Protein AF-0000000084938840 (afdb_homodimer)

Radius of gyration: 32.18 Å; Cα contacts (8 Å, |Δi|>4): 2359; chains: 2; bounding box: 79×90×70 Å

pLDDT: mean 91.38, std 10.25, range [38.16, 98.88]

Nearest PDB structures (foldseek):
  3mbr-assembly1_X  TM=7.584E-01  e=2.504E-10  Xanthomonas campestris pv. campestris
  2faw-assembly2_B  TM=7.740E-01  e=2.129E-08  Carica papaya
  3nom-assembly2_B  TM=7.046E-01  e=2.853E-09  Zymomonas mobilis subsp. mobilis ATCC 10988
  3nok-assembly2_B  TM=7.253E-01  e=7.012E-09  Myxococcus xanthus
  7ldd-assembly1_G  TM=5.713E-01  e=4.642E+00  Mus musculus

Sequence (972 aa):
MNKALLNDVMMNRIVALASLALIALPVGIACIILGFGMGDNPCALCWQERTAMVLVSLIALFITRYGLKPKYIGLLLLTAIYGLFAGYRHSSAHILRDIGQGFGPAIFGVHTYVWVMVVFLVVLLFAGVLLLLQGDKLVQWTEKTRWEGLNKAAANVF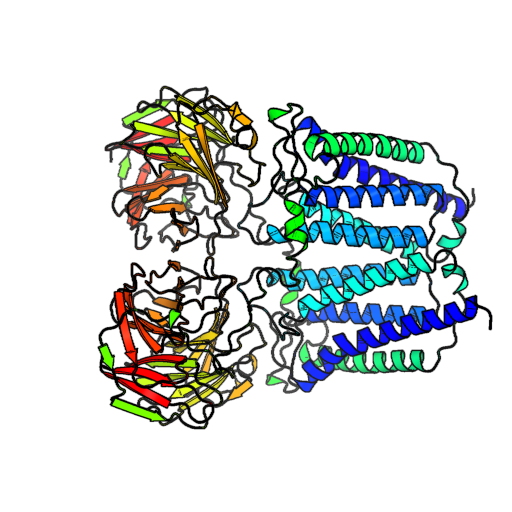LVVIAFNIVQAFSQTGPAPFLGQGDPVRMSFNPQNIIWSAGKWDGLSKVSLRGAYSIAKPDFTDMPTNDATRAAADTTIEAVKSVTLPAEIEGAVTGISYNPNSQLFAVVTNKNWVAFLNQDLTQVLAKAKIDPNFSVEISNLAGVAFDSDNSVLVTADHKSFARVAYDPQAKLADYYANFFEGTDGITEFKRGRFETARAKYNYVGSAGFDAANNEYLMVTLPDVKRNNFVLVRLSGADFKLNSERVLSIDTQALPMVTGVVLSGDELVMLSQSGQQLLTADAATGAVHGAINLAEAGNLQALTEQDNHLLVVDAAEGRNQVRFYAKMNKALLNDVMMNRIVALASLALIALPVGIACIILGFGMGDNPCALCWQERTAMVLVSLIALFITRYGLKPKYIGLLLLTAIYGLFAGYRHSSAHILRDIGQGFGPAIFGVHTYVWVMVVFLVVLLFAGVLLLLQGDKLVQWTEKTRWEGLNKAAANVFLVVIAFNIVQAFSQTGPAPFLGQGDPVRMSFNPQNIIWSAGKWDGLSKVSLRGAYSIAKPDFTDMPTNDATRAAADTTIEAVKSVTLPAEIEGAVTGISYNPNSQLFAVVTNKNWVAFLNQDLTQVLAKAKIDPNFSVEISNLAGVAFDSDNSVLVTADHKSFARVAYDPQAKLADYYANFFEGTDGITEFKRGRFETARAKYNYVGSAGFDAANNEYLMVTLPDVKRNNFVLVRLSGADFKLNSERVLSIDTQALPMVTGVVLSGDELVMLSQSGQQLLTADAATGAVHGAINLAEAGNLQALTEQDNHLLVVDAAEGRNQVRFYAK

InterPro domains:
  IPR003752 Disulphide bond formation protein DsbB/BdbC [PF02600] (13-94)
  IPR023380 DsbB-like superfamily [G3DSA:1.20.1550.10] (4-141)
  IPR023380 DsbB-like superfamily [SSF158442] (20-130)

Structure (mmCIF, N/CA/C/O backbone):
data_AF-0000000084938840-model_v1
#
loop_
_entity.id
_entity.type
_entity.pdbx_description
1 polymer 'Disulfide bond formation protein DsbB'
#
loop_
_atom_site.group_PDB
_atom_site.id
_atom_site.type_symbol
_atom_site.label_atom_id
_atom_site.label_alt_id
_atom_site.label_comp_id
_atom_site.label_asym_id
_atom_site.label_entity_id
_atom_site.label_seq_id
_atom_site.pdbx_PDB_ins_code
_atom_site.Cartn_x
_atom_site.Cartn_y
_atom_site.Cartn_z
_atom_site.occupancy
_atom_site.B_iso_or_equiv
_atom_site.auth_seq_id
_atom_site.auth_comp_id
_atom_site.auth_asym_id
_atom_site.auth_atom_id
_atom_site.pdbx_PDB_model_num
ATOM 1 N N . MET A 1 1 ? 14.133 44.906 36.25 1 38.16 1 MET A N 1
ATOM 2 C CA . MET A 1 1 ? 13.75 44.594 34.875 1 38.16 1 MET A CA 1
ATOM 3 C C . MET A 1 1 ? 12.352 44 34.781 1 38.16 1 MET A C 1
ATOM 5 O O . MET A 1 1 ? 12.062 43.031 35.469 1 38.16 1 MET A O 1
ATOM 9 N N . ASN A 1 2 ? 11.391 44.594 34.375 1 50.44 2 ASN A N 1
ATOM 10 C CA . ASN A 1 2 ? 9.953 44.344 34.375 1 50.44 2 ASN A CA 1
ATOM 11 C C . ASN A 1 2 ? 9.633 42.969 33.75 1 50.44 2 ASN A C 1
ATOM 13 O O . ASN A 1 2 ? 10.32 42.531 32.844 1 50.44 2 ASN A O 1
ATOM 17 N N . LYS A 1 3 ? 9.055 42.156 34.531 1 58.22 3 LYS A N 1
ATOM 18 C CA . LYS A 1 3 ? 8.617 40.812 34.219 1 58.22 3 LYS A CA 1
ATOM 19 C C . LYS A 1 3 ? 8.172 40.719 32.75 1 58.22 3 LYS A C 1
ATOM 21 O O . LYS A 1 3 ? 8.398 39.719 32.062 1 58.22 3 LYS A O 1
ATOM 26 N N . ALA A 1 4 ? 7.512 41.688 32.438 1 59.38 4 ALA A N 1
ATOM 27 C CA . ALA A 1 4 ? 7.062 41.75 31.047 1 59.38 4 ALA A CA 1
ATOM 28 C C . ALA A 1 4 ? 8.25 41.812 30.094 1 59.38 4 ALA A C 1
ATOM 30 O O . ALA A 1 4 ? 8.242 41.188 29.047 1 59.38 4 ALA A O 1
ATOM 31 N N . LEU A 1 5 ? 9.18 42.594 30.453 1 58.75 5 LEU A N 1
ATOM 32 C CA . LEU A 1 5 ? 10.391 42.719 29.641 1 58.75 5 LEU A CA 1
ATOM 33 C C . LEU A 1 5 ? 11.156 41.406 29.609 1 58.75 5 LEU A C 1
ATOM 35 O O . LEU A 1 5 ? 11.688 41 28.578 1 58.75 5 LEU A O 1
ATOM 39 N N . LEU A 1 6 ? 11.141 40.688 30.75 1 60.06 6 LEU A N 1
ATOM 40 C CA . LEU A 1 6 ? 11.828 39.406 30.828 1 60.06 6 LEU A CA 1
ATOM 41 C C . LEU A 1 6 ? 11.148 38.375 29.938 1 60.06 6 LEU A C 1
ATOM 43 O O . LEU A 1 6 ? 11.812 37.562 29.297 1 60.06 6 LEU A O 1
ATOM 47 N N . ASN A 1 7 ? 9.883 38.469 29.922 1 70.94 7 ASN A N 1
ATOM 48 C CA . ASN A 1 7 ? 9.125 37.531 29.094 1 70.94 7 ASN A CA 1
ATOM 49 C C . ASN A 1 7 ? 9.336 37.812 27.609 1 70.94 7 ASN A C 1
ATOM 51 O O . ASN A 1 7 ? 9.445 36.875 26.812 1 70.94 7 ASN A O 1
ATOM 55 N N . ASP A 1 8 ? 9.523 39.062 27.297 1 74.5 8 ASP A N 1
ATOM 56 C CA . ASP A 1 8 ? 9.75 39.438 25.906 1 74.5 8 ASP A CA 1
ATOM 57 C C . ASP A 1 8 ? 11.133 39 25.438 1 74.5 8 ASP A C 1
ATOM 59 O O . ASP A 1 8 ? 11.289 38.531 24.312 1 74.5 8 ASP A O 1
ATOM 63 N N . VAL A 1 9 ? 12.062 39.219 26.344 1 78.25 9 VAL A N 1
ATOM 64 C CA . VAL A 1 9 ? 13.43 38.844 26.016 1 78.25 9 VAL A CA 1
ATOM 65 C C . VAL A 1 9 ? 13.516 37.312 25.875 1 78.25 9 VAL A C 1
ATOM 67 O O . VAL A 1 9 ? 14.164 36.812 24.953 1 78.25 9 VAL A O 1
ATOM 70 N N . MET A 1 10 ? 12.844 36.656 26.719 1 83.06 10 MET A N 1
ATOM 71 C CA . MET A 1 10 ? 12.852 35.188 26.688 1 83.06 10 MET A CA 1
ATOM 72 C C . MET A 1 10 ? 12.18 34.656 25.422 1 83.06 10 MET A C 1
ATOM 74 O O . MET A 1 10 ? 12.695 33.75 24.781 1 83.06 10 MET A O 1
ATOM 78 N N . MET A 1 11 ? 11.109 35.219 25.094 1 82 11 MET A N 1
ATOM 79 C CA . MET A 1 11 ? 10.391 34.812 23.891 1 82 11 MET A CA 1
ATOM 80 C C . MET A 1 11 ? 11.219 35.094 22.641 1 82 11 MET A C 1
ATOM 82 O O . MET A 1 11 ? 11.242 34.281 21.703 1 82 11 MET A O 1
ATOM 86 N N . ASN A 1 12 ? 11.773 36.219 22.656 1 86.5 12 ASN A N 1
ATOM 87 C CA . ASN A 1 12 ? 12.641 36.562 21.531 1 86.5 12 ASN A CA 1
ATOM 88 C C . ASN A 1 12 ? 13.789 35.562 21.391 1 86.5 12 ASN A C 1
ATOM 90 O O . ASN A 1 12 ? 14.109 35.156 20.266 1 86.5 12 ASN A O 1
ATOM 94 N N . ARG A 1 13 ? 14.312 35.188 22.516 1 88.19 13 ARG A N 1
ATOM 95 C CA . ARG A 1 13 ? 15.398 34.219 22.5 1 88.19 13 ARG A CA 1
ATOM 96 C C . ARG A 1 13 ? 14.906 32.844 22.016 1 88.19 13 ARG A C 1
ATOM 98 O O . ARG A 1 13 ? 15.602 32.156 21.25 1 88.19 13 ARG A O 1
ATOM 105 N N . ILE A 1 14 ? 13.758 32.469 22.375 1 89.12 14 ILE A N 1
ATOM 106 C CA . ILE A 1 14 ? 13.18 31.203 21.984 1 89.12 14 ILE A CA 1
ATOM 107 C C . ILE A 1 14 ? 12.945 31.188 20.469 1 89.12 14 ILE A C 1
ATOM 109 O O . ILE A 1 14 ? 13.273 30.203 19.797 1 89.12 14 ILE A O 1
ATOM 113 N N . VAL A 1 15 ? 12.398 32.219 19.984 1 90.75 15 VAL A N 1
ATOM 114 C CA . VAL A 1 15 ? 12.102 32.312 18.547 1 90.75 15 VAL A CA 1
ATOM 115 C C . VAL A 1 15 ? 13.406 32.344 17.75 1 90.75 15 VAL A C 1
ATOM 117 O O . VAL A 1 15 ? 13.508 31.734 16.688 1 90.75 15 VAL A O 1
ATOM 120 N N . ALA A 1 16 ? 14.359 33.094 18.297 1 93.06 16 ALA A N 1
ATOM 121 C CA . ALA A 1 16 ? 15.664 33.125 17.641 1 93.06 16 ALA A CA 1
ATOM 122 C C . ALA A 1 16 ? 16.312 31.75 17.609 1 93.06 16 ALA A C 1
ATOM 124 O O . ALA A 1 16 ? 16.859 31.344 16.578 1 93.06 16 ALA A O 1
ATOM 125 N N . LEU A 1 17 ? 16.203 31.016 18.672 1 94.25 17 LEU A N 1
ATOM 126 C CA . LEU A 1 17 ? 16.75 29.656 18.75 1 94.25 17 LEU A CA 1
ATOM 127 C C . LEU A 1 17 ? 16.016 28.719 17.797 1 94.25 17 LEU A C 1
ATOM 129 O O . LEU A 1 17 ? 16.625 27.844 17.188 1 94.25 17 LEU A O 1
ATOM 133 N N . ALA A 1 18 ? 14.75 28.859 17.719 1 94.31 18 ALA A N 1
ATOM 134 C CA . ALA A 1 18 ? 13.953 28.062 16.797 1 94.31 18 ALA A CA 1
ATOM 135 C C . ALA A 1 18 ? 14.383 28.297 15.352 1 94.31 18 ALA A C 1
ATOM 137 O O . ALA A 1 18 ? 14.508 27.344 14.57 1 94.31 18 ALA A O 1
ATOM 138 N N . SER A 1 19 ? 14.523 29.562 15.039 1 95.19 19 SER A N 1
ATOM 139 C CA . SER A 1 19 ? 14.984 29.891 13.695 1 95.19 19 SER A CA 1
ATOM 140 C C . SER A 1 19 ? 16.359 29.266 13.414 1 95.19 19 SER A C 1
ATOM 142 O O . SER A 1 19 ? 16.562 28.672 12.359 1 95.19 19 SER A O 1
ATOM 144 N N . LEU A 1 20 ? 17.219 29.422 14.391 1 95.62 20 LEU A N 1
ATOM 145 C CA . LEU A 1 20 ? 18.578 28.875 14.266 1 95.62 20 LEU A CA 1
ATOM 146 C C . LEU A 1 20 ? 18.531 27.359 14.102 1 95.62 20 LEU A C 1
ATOM 148 O O . LEU A 1 20 ? 19.219 26.797 13.227 1 95.62 20 LEU A O 1
ATOM 152 N N . ALA A 1 21 ? 17.781 26.688 14.898 1 96.06 21 ALA A N 1
ATOM 153 C CA . ALA A 1 21 ? 17.672 25.234 14.859 1 96.06 21 ALA A CA 1
ATOM 154 C C . ALA A 1 21 ? 17.109 24.766 13.516 1 96.06 21 ALA A C 1
ATOM 156 O O . ALA A 1 21 ? 17.625 23.812 12.922 1 96.06 21 ALA A O 1
ATOM 157 N N . LEU A 1 22 ? 16.125 25.422 13.031 1 96 22 LEU A N 1
ATOM 158 C CA . LEU A 1 22 ? 15.453 25.016 11.797 1 96 22 LEU A CA 1
ATOM 159 C C . LEU A 1 22 ? 16.391 25.172 10.602 1 96 22 LEU A C 1
ATOM 161 O O . LEU A 1 22 ? 16.469 24.281 9.75 1 96 22 LEU A O 1
ATOM 165 N N . ILE A 1 23 ? 17.094 26.25 10.555 1 96.12 23 ILE A N 1
ATOM 166 C CA . ILE A 1 23 ? 17.938 26.531 9.406 1 96.12 23 ILE A CA 1
ATOM 167 C C . ILE A 1 23 ? 19.234 25.719 9.492 1 96.12 23 ILE A C 1
ATOM 169 O O . ILE A 1 23 ? 19.719 25.203 8.484 1 96.12 23 ILE A O 1
ATOM 173 N N . ALA A 1 24 ? 19.781 25.531 10.672 1 95.5 24 ALA A N 1
ATOM 174 C CA . ALA A 1 24 ? 21.062 24.859 10.852 1 95.5 24 ALA A CA 1
ATOM 175 C C . ALA A 1 24 ? 20.922 23.344 10.766 1 95.5 24 ALA A C 1
ATOM 177 O O . ALA A 1 24 ? 21.797 22.672 10.227 1 95.5 24 ALA A O 1
ATOM 178 N N . LEU A 1 25 ? 19.906 22.828 11.273 1 94 25 LEU A N 1
ATOM 179 C CA . LEU A 1 25 ? 19.812 21.375 11.383 1 94 25 LEU A CA 1
ATOM 180 C C . LEU A 1 25 ? 19.172 20.781 10.133 1 94 25 LEU A C 1
ATOM 182 O O . LEU A 1 25 ? 19.875 20.328 9.227 1 94 25 LEU A O 1
ATOM 186 N N . PRO A 1 26 ? 17.906 20.875 9.953 1 94 26 PRO A N 1
ATOM 187 C CA . PRO A 1 26 ? 17.375 20.172 8.781 1 94 26 PRO A CA 1
ATOM 188 C C . PRO A 1 26 ? 17.859 20.766 7.461 1 94 26 PRO A C 1
ATOM 190 O O . PRO A 1 26 ? 18.281 20.031 6.566 1 94 26 PRO A O 1
ATOM 193 N N . VAL A 1 27 ? 17.859 22.078 7.293 1 94.88 27 VAL A N 1
ATOM 194 C CA . VAL A 1 27 ? 18.25 22.703 6.027 1 94.88 27 VAL A CA 1
ATOM 195 C C . VAL A 1 27 ? 19.766 22.688 5.883 1 94.88 27 VAL A C 1
ATOM 197 O O . VAL A 1 27 ? 20.297 22.312 4.832 1 94.88 27 VAL A O 1
ATOM 200 N N . GLY A 1 28 ? 20.469 23.062 6.914 1 94.88 28 GLY A N 1
ATOM 201 C CA . GLY A 1 28 ? 21.922 23.094 6.891 1 94.88 28 GLY A CA 1
ATOM 202 C C . GLY A 1 28 ? 22.547 21.719 6.711 1 94.88 28 GLY A C 1
ATOM 203 O O . GLY A 1 28 ? 23.453 21.547 5.895 1 94.88 28 GLY A O 1
ATOM 204 N N . ILE A 1 29 ? 22.047 20.797 7.41 1 91.5 29 ILE A N 1
ATOM 205 C CA . ILE A 1 29 ? 22.562 19.422 7.297 1 91.5 29 ILE A CA 1
ATOM 206 C C . ILE A 1 29 ? 22.281 18.891 5.895 1 91.5 29 ILE A C 1
ATOM 208 O O . ILE A 1 29 ? 23.172 18.328 5.254 1 91.5 29 ILE A O 1
ATOM 212 N N . ALA A 1 30 ? 21.109 19.094 5.406 1 90.81 30 ALA A N 1
ATOM 213 C CA . ALA A 1 30 ? 20.75 18.594 4.086 1 90.81 30 ALA A CA 1
ATOM 214 C C . ALA A 1 30 ? 21.641 19.188 3.004 1 90.81 30 ALA A C 1
ATOM 216 O O . ALA A 1 30 ? 22.078 18.484 2.094 1 90.81 30 ALA A O 1
ATOM 217 N N . CYS A 1 31 ? 21.953 20.406 3.154 1 93.06 31 CYS A N 1
ATOM 218 C CA . CYS A 1 31 ? 22.703 21.094 2.1 1 93.06 31 CYS A CA 1
ATOM 219 C C . CYS A 1 31 ? 24.203 20.906 2.271 1 93.06 31 CYS A C 1
ATOM 221 O O . CYS A 1 31 ? 24.875 20.469 1.343 1 93.06 31 CYS A O 1
ATOM 223 N N . ILE A 1 32 ? 24.672 21.062 3.451 1 94.25 32 ILE A N 1
ATOM 224 C CA . ILE A 1 32 ? 26.125 21.109 3.65 1 94.25 32 ILE A CA 1
ATOM 225 C C . ILE A 1 32 ? 26.672 19.703 3.852 1 94.25 32 ILE A C 1
ATOM 227 O O . ILE A 1 32 ? 27.609 19.297 3.172 1 94.25 32 ILE A O 1
ATOM 231 N N . ILE A 1 33 ? 26.031 18.953 4.703 1 91.19 33 ILE A N 1
ATOM 232 C CA . ILE A 1 33 ? 26.547 17.625 5.004 1 91.19 33 ILE A CA 1
ATOM 233 C C . ILE A 1 33 ? 26.109 16.641 3.916 1 91.19 33 ILE A C 1
ATOM 235 O O . ILE A 1 33 ? 26.938 16.062 3.219 1 91.19 33 ILE A O 1
ATOM 239 N N . LEU A 1 34 ? 24.891 16.562 3.691 1 88.62 34 LEU A N 1
ATOM 240 C CA . LEU A 1 34 ? 24.406 15.586 2.725 1 88.62 34 LEU A CA 1
ATOM 241 C C . LEU A 1 34 ? 24.656 16.062 1.297 1 88.62 34 LEU A C 1
ATOM 243 O O . LEU A 1 34 ? 24.984 15.258 0.42 1 88.62 34 LEU A O 1
ATOM 247 N N . GLY A 1 35 ? 24.484 17.328 1.103 1 91.44 35 GLY A N 1
ATOM 248 C CA . GLY A 1 35 ? 24.703 17.875 -0.225 1 91.44 35 GLY A CA 1
ATOM 249 C C . GLY A 1 35 ? 26.172 18 -0.592 1 91.44 35 GLY A C 1
ATOM 250 O O . GLY A 1 35 ? 26.734 17.109 -1.241 1 91.44 35 GLY A O 1
ATOM 251 N N . PHE A 1 36 ? 26.797 18.969 -0.144 1 93.69 36 PHE A N 1
ATOM 252 C CA . PHE A 1 36 ? 28.172 19.281 -0.509 1 93.69 36 PHE A CA 1
ATOM 253 C C . PHE A 1 36 ? 29.125 18.219 0.041 1 93.69 36 PHE A C 1
ATOM 255 O O . PHE A 1 36 ? 30.141 17.922 -0.571 1 93.69 36 PHE A O 1
ATOM 262 N N . GLY A 1 37 ? 28.812 17.609 1.137 1 90.44 37 GLY A N 1
ATOM 263 C CA . GLY A 1 37 ? 29.672 16.609 1.755 1 90.44 37 GLY A CA 1
ATOM 264 C C . GLY A 1 37 ? 29.5 15.219 1.151 1 90.44 37 GLY A C 1
ATOM 265 O O . GLY A 1 37 ? 30.484 14.602 0.728 1 90.44 37 GLY A O 1
ATOM 266 N N . MET A 1 38 ? 28.234 14.812 0.997 1 87.44 38 MET A N 1
ATOM 267 C CA . MET A 1 38 ? 27.969 13.43 0.606 1 87.44 38 MET A CA 1
ATOM 268 C C . MET A 1 38 ? 27.469 13.359 -0.83 1 87.44 38 MET A C 1
ATOM 270 O O . MET A 1 38 ? 27.234 12.273 -1.359 1 87.44 38 MET A O 1
ATOM 274 N N . GLY A 1 39 ? 27.25 14.5 -1.422 1 89.56 39 GLY A N 1
ATOM 275 C CA . GLY A 1 39 ? 26.906 14.531 -2.836 1 89.56 39 GLY A CA 1
ATOM 276 C C . GLY A 1 39 ? 25.422 14.398 -3.096 1 89.56 39 GLY A C 1
ATOM 277 O O . GLY A 1 39 ? 25 14.141 -4.227 1 89.56 39 GLY A O 1
ATOM 278 N N . ASP A 1 40 ? 24.672 14.609 -2.102 1 88.75 40 ASP A N 1
ATOM 279 C CA . ASP A 1 40 ? 23.219 14.492 -2.268 1 88.75 40 ASP A CA 1
ATOM 280 C C . ASP A 1 40 ? 22.656 15.711 -3.004 1 88.75 40 ASP A C 1
ATOM 282 O O . ASP A 1 40 ? 23 16.844 -2.689 1 88.75 40 ASP A O 1
ATOM 286 N N . ASN A 1 41 ? 21.891 15.414 -4.047 1 91.19 41 ASN A N 1
ATOM 287 C CA . ASN A 1 41 ? 21.188 16.438 -4.812 1 91.19 41 ASN A CA 1
ATOM 288 C C . ASN A 1 41 ? 19.688 16.375 -4.59 1 91.19 41 ASN A C 1
ATOM 290 O O . ASN A 1 41 ? 19.047 15.344 -4.844 1 91.19 41 ASN A O 1
ATOM 294 N N . PRO A 1 42 ? 19.141 17.453 -4.156 1 89.88 42 PRO A N 1
ATOM 295 C CA . PRO A 1 42 ? 17.703 17.438 -3.85 1 89.88 42 PRO A CA 1
ATOM 296 C C . PRO A 1 42 ? 16.828 17.328 -5.102 1 89.88 42 PRO A C 1
ATOM 298 O O . PRO A 1 42 ? 17.172 17.891 -6.145 1 89.88 42 PRO A O 1
ATOM 301 N N . CYS A 1 43 ? 15.859 16.531 -5.043 1 89.44 43 CYS A N 1
ATOM 302 C CA . CYS A 1 43 ? 14.867 16.484 -6.109 1 89.44 43 CYS A CA 1
ATOM 303 C C . CYS A 1 43 ? 13.945 17.688 -6.062 1 89.44 43 CYS A C 1
ATOM 305 O O . CYS A 1 43 ? 14.055 18.516 -5.156 1 89.44 43 CYS A O 1
ATOM 307 N N . ALA A 1 44 ? 13.031 17.766 -6.938 1 88.88 44 ALA A N 1
ATOM 308 C CA . ALA A 1 44 ? 12.148 18.93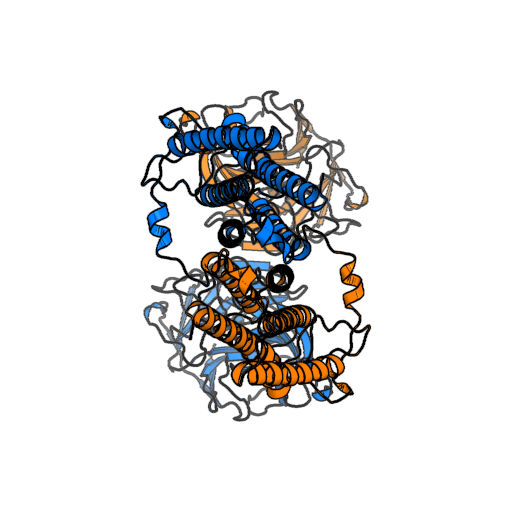8 -7.047 1 88.88 44 ALA A CA 1
ATOM 309 C C . ALA A 1 44 ? 11.297 19.094 -5.789 1 88.88 44 ALA A C 1
ATOM 311 O O . ALA A 1 44 ? 11.102 20.219 -5.309 1 88.88 44 ALA A O 1
ATOM 312 N N . LEU A 1 45 ? 10.781 18.047 -5.277 1 90 45 LEU A N 1
ATOM 313 C CA . LEU A 1 45 ? 9.922 18.125 -4.098 1 90 45 LEU A CA 1
ATOM 314 C C . LEU A 1 45 ? 10.742 18.453 -2.855 1 90 45 LEU A C 1
ATOM 316 O O . LEU A 1 45 ? 10.242 19.141 -1.949 1 90 45 LEU A O 1
ATOM 320 N N . CYS A 1 46 ? 11.992 18.031 -2.83 1 92.19 46 CYS A N 1
ATOM 321 C CA . CYS A 1 46 ? 12.875 18.391 -1.729 1 92.19 46 CYS A CA 1
ATOM 322 C C . CYS A 1 46 ? 13.117 19.906 -1.691 1 92.19 46 CYS A C 1
ATOM 324 O O . CYS A 1 46 ? 13.195 20.5 -0.615 1 92.19 46 CYS A O 1
ATOM 326 N N . TRP A 1 47 ? 13.242 20.438 -2.865 1 92.69 47 TRP A N 1
ATOM 327 C CA . TRP A 1 47 ? 13.438 21.875 -2.928 1 92.69 47 TRP A CA 1
ATOM 328 C C . TRP A 1 47 ? 12.219 22.609 -2.365 1 92.69 47 TRP A C 1
ATOM 330 O O . TRP A 1 47 ? 12.367 23.641 -1.697 1 92.69 47 TRP A O 1
ATOM 340 N N . GLN A 1 48 ? 11.031 22.094 -2.67 1 92.81 48 GLN A N 1
ATOM 341 C CA . GLN A 1 48 ? 9.828 22.703 -2.107 1 92.81 48 GLN A CA 1
ATOM 342 C C . GLN A 1 48 ? 9.852 22.641 -0.582 1 92.81 48 GLN A C 1
ATOM 344 O O . GLN A 1 48 ? 9.508 23.625 0.083 1 92.81 48 GLN A O 1
ATOM 349 N N . GLU A 1 49 ? 10.234 21.562 -0.071 1 95.38 49 GLU A N 1
ATOM 350 C CA . GLU A 1 49 ? 10.312 21.359 1.374 1 95.38 49 GLU A CA 1
ATOM 351 C C . GLU A 1 49 ? 11.352 22.281 2.002 1 95.38 49 GLU A C 1
ATOM 353 O O . GLU A 1 49 ? 11.078 22.938 3.016 1 95.38 49 GLU A O 1
ATOM 358 N N . ARG A 1 50 ? 12.508 22.422 1.383 1 94.94 50 ARG A N 1
ATOM 359 C CA . ARG A 1 50 ? 13.562 23.297 1.876 1 94.94 50 ARG A CA 1
ATOM 360 C C . ARG A 1 50 ? 13.125 24.75 1.85 1 94.94 50 ARG A C 1
ATOM 362 O O . ARG A 1 50 ? 13.375 25.5 2.797 1 94.94 50 ARG A O 1
ATOM 369 N N . THR A 1 51 ? 12.5 25.062 0.761 1 95.38 51 THR A N 1
ATOM 370 C CA . THR A 1 51 ? 12.031 26.438 0.628 1 95.38 51 THR A CA 1
ATOM 371 C C . THR A 1 51 ? 11.055 26.781 1.75 1 95.38 51 THR A C 1
ATOM 373 O O . THR A 1 51 ? 11.133 27.859 2.34 1 95.38 51 THR A O 1
ATOM 376 N N . ALA A 1 52 ? 10.156 25.891 2.029 1 97.31 52 ALA A N 1
ATOM 377 C CA . ALA A 1 52 ? 9.203 26.109 3.109 1 97.31 52 ALA A CA 1
ATOM 378 C C . ALA A 1 52 ? 9.914 26.297 4.445 1 97.31 52 ALA A C 1
ATOM 380 O O . ALA A 1 52 ? 9.562 27.188 5.227 1 97.31 52 ALA A O 1
ATOM 381 N N . MET A 1 53 ? 10.938 25.562 4.719 1 97.38 53 MET A N 1
ATOM 382 C CA . MET A 1 53 ? 11.672 25.656 5.977 1 97.38 53 MET A CA 1
ATOM 383 C C . MET A 1 53 ? 12.453 26.969 6.043 1 97.38 53 MET A C 1
ATOM 385 O O . MET A 1 53 ? 12.523 27.609 7.094 1 97.38 53 MET A O 1
ATOM 389 N N . VAL A 1 54 ? 12.992 27.359 4.922 1 97.31 54 VAL A N 1
ATOM 390 C CA . VAL A 1 54 ? 13.719 28.609 4.848 1 97.31 54 VAL A CA 1
ATOM 391 C C . VAL A 1 54 ? 12.773 29.781 5.129 1 97.31 54 VAL A C 1
ATOM 393 O O . VAL A 1 54 ? 13.109 30.688 5.902 1 97.31 54 VAL A O 1
ATOM 396 N N . LEU A 1 55 ? 11.664 29.703 4.5 1 97.69 55 LEU A N 1
ATOM 397 C CA . LEU A 1 55 ? 10.688 30.781 4.684 1 97.69 55 LEU A CA 1
ATOM 398 C C . LEU A 1 55 ? 10.227 30.859 6.137 1 97.69 55 LEU A C 1
ATOM 400 O O . LEU A 1 55 ? 10.086 31.938 6.695 1 97.69 55 LEU A O 1
ATOM 404 N N . VAL A 1 56 ? 9.984 29.734 6.77 1 97.44 56 VAL A N 1
ATOM 405 C CA . VAL A 1 56 ? 9.578 29.703 8.172 1 97.44 56 VAL A CA 1
ATOM 406 C C . VAL A 1 56 ? 10.68 30.297 9.047 1 97.44 56 VAL A C 1
ATOM 408 O O . VAL A 1 56 ? 10.406 31.078 9.953 1 97.44 56 VAL A O 1
ATOM 411 N N . SER A 1 57 ? 11.898 29.922 8.758 1 97.19 57 SER A N 1
ATOM 412 C CA . SER A 1 57 ? 13.023 30.469 9.508 1 97.19 57 SER A CA 1
ATOM 413 C C . SER A 1 57 ? 13.117 31.984 9.328 1 97.19 57 SER A C 1
ATOM 415 O O . SER A 1 57 ? 13.375 32.719 10.289 1 97.19 57 SER A O 1
ATOM 417 N N . LEU A 1 58 ? 12.906 32.438 8.148 1 96.94 58 LEU A N 1
ATOM 418 C CA . LEU A 1 58 ? 12.922 33.875 7.867 1 96.94 58 LEU A CA 1
ATOM 419 C C . LEU A 1 58 ? 11.82 34.594 8.633 1 96.94 58 LEU A C 1
ATOM 421 O O . LEU A 1 58 ? 12.055 35.656 9.219 1 96.94 58 LEU A O 1
ATOM 425 N N . ILE A 1 59 ? 10.68 34.062 8.625 1 96.38 59 ILE A N 1
ATOM 426 C CA . ILE A 1 59 ? 9.555 34.656 9.344 1 96.38 59 ILE A CA 1
ATOM 427 C C . ILE A 1 59 ? 9.883 34.719 10.836 1 96.38 59 ILE A C 1
ATOM 429 O O . ILE A 1 59 ? 9.586 35.719 11.492 1 96.38 59 ILE A O 1
ATOM 433 N N . ALA A 1 60 ? 10.516 33.688 11.328 1 94.75 60 ALA A N 1
ATOM 434 C CA . ALA A 1 60 ? 10.93 33.688 12.734 1 94.75 60 ALA A CA 1
ATOM 435 C C . ALA A 1 60 ? 11.914 34.844 13.008 1 94.75 60 ALA A C 1
ATOM 437 O O . ALA A 1 60 ? 11.828 35.5 14.047 1 94.75 60 ALA A O 1
ATOM 438 N N . LEU A 1 61 ? 12.781 35.094 12.094 1 94.62 61 LEU A N 1
ATOM 439 C CA . LEU A 1 61 ? 13.719 36.188 12.242 1 94.62 61 LEU A CA 1
ATOM 440 C C . LEU A 1 61 ? 12.977 37.531 12.242 1 94.62 61 LEU A C 1
ATOM 442 O O . LEU A 1 61 ? 13.32 38.438 13 1 94.62 61 LEU A O 1
ATOM 446 N N . PHE A 1 62 ? 11.969 37.625 11.383 1 92.5 62 PHE A N 1
ATOM 447 C CA . PHE A 1 62 ? 11.156 38.844 11.367 1 92.5 62 PHE A CA 1
ATOM 448 C C . PHE A 1 62 ? 10.461 39.031 12.711 1 92.5 62 PHE A C 1
ATOM 450 O O . PHE A 1 62 ? 10.367 40.156 13.203 1 92.5 62 PHE A O 1
ATOM 457 N N . ILE A 1 63 ? 10.039 38 13.234 1 88.94 63 ILE A N 1
ATOM 458 C CA . ILE A 1 63 ? 9.359 38.062 14.523 1 88.94 63 ILE A CA 1
ATOM 459 C C . ILE A 1 63 ? 10.328 38.562 15.586 1 88.94 63 ILE A C 1
ATOM 461 O O . ILE A 1 63 ? 9.961 39.375 16.438 1 88.94 63 ILE A O 1
ATOM 465 N N . THR A 1 64 ? 11.57 38.125 15.539 1 89.38 64 THR A N 1
ATOM 466 C CA . THR A 1 64 ? 12.547 38.594 16.516 1 89.38 64 THR A CA 1
ATOM 467 C C . THR A 1 64 ? 12.883 40.062 16.312 1 89.38 64 THR A C 1
ATOM 469 O O . THR A 1 64 ? 13.227 40.75 17.266 1 89.38 64 THR A O 1
ATOM 472 N N . ARG A 1 65 ? 12.727 40.5 15.141 1 88.62 65 ARG A N 1
ATOM 473 C CA . ARG A 1 65 ? 13.117 41.875 14.812 1 88.62 65 ARG A CA 1
ATOM 474 C C . ARG A 1 65 ? 11.953 42.844 15.008 1 88.62 65 ARG A C 1
ATOM 476 O O . ARG A 1 65 ? 12.141 43.938 15.508 1 88.62 65 ARG A O 1
ATOM 483 N N . TYR A 1 66 ? 10.773 42.406 14.594 1 85.94 66 TYR A N 1
ATOM 484 C CA . TYR A 1 66 ? 9.656 43.344 14.523 1 85.94 66 TYR A CA 1
ATOM 485 C C . TYR A 1 66 ? 8.609 43 15.586 1 85.94 66 TYR A C 1
ATOM 487 O O . TYR A 1 66 ? 7.625 43.719 15.734 1 85.94 66 TYR A O 1
ATOM 495 N N . GLY A 1 67 ? 8.867 41.938 16.312 1 81.25 67 GLY A N 1
ATOM 496 C CA . GLY A 1 67 ? 7.949 41.594 17.391 1 81.25 67 GLY A CA 1
ATOM 497 C C . GLY A 1 67 ? 6.93 40.531 16.969 1 81.25 67 GLY A C 1
ATOM 498 O O . GLY A 1 67 ? 6.812 40.219 15.789 1 81.25 67 GLY A O 1
ATOM 499 N N . LEU A 1 68 ? 6.289 40.031 17.938 1 81.81 68 LEU A N 1
ATOM 500 C CA . LEU A 1 68 ? 5.281 39 17.734 1 81.81 68 LEU A CA 1
ATOM 501 C C . LEU A 1 68 ? 3.965 39.594 17.266 1 81.81 68 LEU A C 1
ATOM 503 O O . LEU A 1 68 ? 3.047 39.812 18.062 1 81.81 68 LEU A O 1
ATOM 507 N N . LYS A 1 69 ? 3.828 39.844 15.984 1 83.12 69 LYS A N 1
ATOM 508 C CA . LYS A 1 69 ? 2.627 40.406 15.367 1 83.12 69 LYS A CA 1
ATOM 509 C C . LYS A 1 69 ? 1.773 39.312 14.742 1 83.12 69 LYS A C 1
ATOM 511 O O . LYS A 1 69 ? 2.303 38.344 14.172 1 83.12 69 LYS A O 1
ATOM 516 N N . PRO A 1 70 ? 0.488 39.438 14.766 1 83.44 70 PRO A N 1
ATOM 517 C CA . PRO A 1 70 ? -0.41 38.406 14.211 1 83.44 70 PRO A CA 1
ATOM 518 C C . PRO A 1 70 ? -0.135 38.125 12.734 1 83.44 70 PRO A C 1
ATOM 520 O O . PRO A 1 70 ? -0.247 36.969 12.289 1 83.44 70 PRO A O 1
ATOM 523 N N . LYS A 1 71 ? 0.228 39.156 12 1 86.5 71 LYS A N 1
ATOM 524 C CA . LYS A 1 71 ? 0.477 38.938 10.578 1 86.5 71 LYS A CA 1
ATOM 525 C C . LYS A 1 71 ? 1.623 37.969 10.359 1 86.5 71 LYS A C 1
ATOM 527 O O . LYS A 1 71 ? 1.594 37.156 9.414 1 86.5 71 LYS A O 1
ATOM 532 N N . TYR A 1 72 ? 2.648 38.062 11.219 1 89.44 72 TYR A N 1
ATOM 533 C CA . TYR A 1 72 ? 3.777 37.156 11.07 1 89.44 72 TYR A CA 1
ATOM 534 C C . TYR A 1 72 ? 3.396 35.75 11.516 1 89.44 72 TYR A C 1
ATOM 536 O O . TYR A 1 72 ? 3.875 34.75 10.945 1 89.44 72 TYR A O 1
ATOM 544 N N . ILE A 1 73 ? 2.527 35.688 12.469 1 89.62 73 ILE A N 1
ATOM 545 C CA . ILE A 1 73 ? 2.057 34.375 12.914 1 89.62 73 ILE A CA 1
ATOM 546 C C . ILE A 1 73 ? 1.181 33.75 11.836 1 89.62 73 ILE A C 1
ATOM 548 O O . ILE A 1 73 ? 1.262 32.531 11.586 1 89.62 73 ILE A O 1
ATOM 552 N N . GLY A 1 74 ? 0.309 34.594 11.281 1 92.12 74 GLY A N 1
ATOM 553 C CA . GLY A 1 74 ? -0.491 34.094 10.164 1 92.12 74 GLY A CA 1
ATOM 554 C C . GLY A 1 74 ? 0.345 33.562 9.016 1 92.12 74 GLY A C 1
ATOM 555 O O . GLY A 1 74 ? 0.066 32.5 8.484 1 92.12 74 GLY A O 1
ATOM 556 N N . LEU A 1 75 ? 1.342 34.344 8.688 1 94.31 75 LEU A N 1
ATOM 557 C CA . LEU A 1 75 ? 2.246 33.938 7.625 1 94.31 75 LEU A CA 1
ATOM 558 C C . LEU A 1 75 ? 2.955 32.625 7.996 1 94.31 75 LEU A C 1
ATOM 560 O O . LEU A 1 75 ? 3.145 31.766 7.145 1 94.31 75 LEU A O 1
ATOM 564 N N . LEU A 1 76 ? 3.354 32.562 9.234 1 95.38 76 LEU A N 1
ATOM 565 C CA . LEU A 1 76 ? 4 31.344 9.742 1 95.38 76 LEU A CA 1
ATOM 566 C C . LEU A 1 76 ? 3.094 30.141 9.586 1 95.38 76 LEU A C 1
ATOM 568 O O . LEU A 1 76 ? 3.529 29.078 9.109 1 95.38 76 LEU A O 1
ATOM 572 N N . LEU A 1 77 ? 1.868 30.266 9.906 1 95.5 77 LEU A N 1
ATOM 573 C CA . LEU A 1 77 ? 0.907 29.172 9.82 1 95.5 77 LEU A CA 1
ATOM 574 C C . LEU A 1 77 ? 0.697 28.75 8.367 1 95.5 77 LEU A C 1
ATOM 576 O O . LEU A 1 77 ? 0.763 27.562 8.047 1 95.5 77 LEU A O 1
ATOM 580 N N . LEU A 1 78 ? 0.496 29.734 7.539 1 96.69 78 LEU A N 1
ATOM 581 C CA . LEU A 1 78 ? 0.247 29.422 6.133 1 96.69 78 LEU A CA 1
ATOM 582 C C . LEU A 1 78 ? 1.45 28.734 5.508 1 96.69 78 LEU A C 1
ATOM 584 O O . LEU A 1 78 ? 1.291 27.766 4.75 1 96.69 78 LEU A O 1
ATOM 588 N N . THR A 1 79 ? 2.607 29.188 5.836 1 97.31 79 THR A N 1
ATOM 589 C CA . THR A 1 79 ? 3.822 28.578 5.305 1 97.31 79 THR A CA 1
ATOM 590 C C . THR A 1 79 ? 4.016 27.172 5.871 1 97.31 79 THR A C 1
ATOM 592 O O . THR A 1 79 ? 4.441 26.266 5.156 1 97.31 79 THR A O 1
ATOM 595 N N . ALA A 1 80 ? 3.705 27.031 7.133 1 96.94 80 ALA A N 1
ATOM 596 C CA . ALA A 1 80 ? 3.836 25.734 7.773 1 96.94 80 ALA A CA 1
ATOM 597 C C . ALA A 1 80 ? 2.869 24.719 7.16 1 96.94 80 ALA A C 1
ATOM 599 O O . ALA A 1 80 ? 3.217 23.562 6.969 1 96.94 80 ALA A O 1
ATOM 600 N N . ILE A 1 81 ? 1.697 25.188 6.863 1 95.94 81 ILE A N 1
ATOM 601 C CA . ILE A 1 81 ? 0.714 24.328 6.215 1 95.94 81 ILE A CA 1
ATOM 602 C C . ILE A 1 81 ? 1.222 23.906 4.836 1 95.94 81 ILE A C 1
ATOM 604 O O . ILE A 1 81 ? 1.113 22.734 4.453 1 95.94 81 ILE A O 1
ATOM 608 N N . TYR A 1 82 ? 1.732 24.875 4.152 1 95.62 82 TYR A N 1
ATOM 609 C CA . TYR A 1 82 ? 2.318 24.578 2.85 1 95.62 82 TYR A CA 1
ATOM 610 C C . TYR A 1 82 ? 3.441 23.562 2.98 1 95.62 82 TYR A C 1
ATOM 612 O O . TYR A 1 82 ? 3.527 22.609 2.189 1 95.62 82 TYR A O 1
ATOM 620 N N . GLY A 1 83 ? 4.336 23.75 3.918 1 96.06 83 GLY A N 1
ATOM 621 C CA . GLY A 1 83 ? 5.414 22.797 4.156 1 96.06 83 GLY A CA 1
ATOM 622 C C . GLY A 1 83 ? 4.922 21.406 4.508 1 96.06 83 GLY A C 1
ATOM 623 O O . GLY A 1 83 ? 5.473 20.406 4.031 1 96.06 83 GLY A O 1
ATOM 624 N N . LEU A 1 84 ? 3.918 21.406 5.34 1 94.31 84 LEU A N 1
ATOM 625 C CA . LEU A 1 84 ? 3.318 20.125 5.703 1 94.31 84 LEU A CA 1
ATOM 626 C C . LEU A 1 84 ? 2.758 19.422 4.473 1 94.31 84 LEU A C 1
ATOM 628 O O . LEU A 1 84 ? 2.953 18.203 4.301 1 94.31 84 LEU A O 1
ATOM 632 N N . PHE A 1 85 ? 2.121 20.109 3.605 1 91.75 85 PHE A N 1
ATOM 633 C CA . PHE A 1 85 ? 1.574 19.578 2.365 1 91.75 85 PHE A CA 1
ATOM 634 C C . PHE A 1 85 ? 2.688 19.062 1.46 1 91.75 85 PHE A C 1
ATOM 636 O O . PHE A 1 85 ? 2.572 17.984 0.879 1 91.75 85 PHE A O 1
ATOM 643 N N . ALA A 1 86 ? 3.725 19.812 1.355 1 93.5 86 ALA A N 1
ATOM 644 C CA . ALA A 1 86 ? 4.863 19.406 0.534 1 93.5 86 ALA A CA 1
ATOM 645 C C . ALA A 1 86 ? 5.461 18.094 1.035 1 93.5 86 ALA A C 1
ATOM 647 O O . ALA A 1 86 ? 5.785 17.203 0.241 1 93.5 86 ALA A O 1
ATOM 648 N N . GLY A 1 87 ? 5.641 18.047 2.322 1 92.75 87 GLY A N 1
ATOM 649 C CA . GLY A 1 87 ? 6.133 16.812 2.896 1 92.75 87 GLY A CA 1
ATOM 650 C C . GLY A 1 87 ? 5.207 15.633 2.66 1 92.75 87 GLY A C 1
ATOM 651 O O . GLY A 1 87 ? 5.664 14.523 2.355 1 92.75 87 GLY A O 1
ATOM 652 N N . TYR A 1 88 ? 3.926 15.844 2.746 1 89 88 TYR A N 1
ATOM 653 C CA . TYR A 1 88 ? 2.938 14.797 2.516 1 89 88 TYR A CA 1
ATOM 654 C C . TYR A 1 88 ? 2.967 14.336 1.064 1 89 88 TYR A C 1
ATOM 656 O O . TYR A 1 88 ? 2.961 13.133 0.792 1 89 88 TYR A O 1
ATOM 664 N N . ARG A 1 89 ? 2.994 15.312 0.183 1 87.94 89 ARG A N 1
ATOM 665 C CA . ARG A 1 89 ? 3.041 15 -1.241 1 87.94 89 ARG A CA 1
ATOM 666 C C . ARG A 1 89 ? 4.266 14.156 -1.574 1 87.94 89 ARG A C 1
ATOM 668 O O . ARG A 1 89 ? 4.176 13.188 -2.336 1 87.94 89 ARG A O 1
ATOM 675 N N . HIS A 1 90 ? 5.348 14.516 -1.002 1 90.06 90 HIS A N 1
ATOM 676 C CA . HIS A 1 90 ? 6.578 13.766 -1.229 1 90.06 90 HIS A CA 1
ATOM 677 C C . HIS A 1 90 ? 6.488 12.367 -0.628 1 90.06 90 HIS A C 1
ATOM 679 O O . HIS A 1 90 ? 6.859 11.383 -1.275 1 90.06 90 HIS A O 1
ATOM 685 N N . SER A 1 91 ? 5.957 12.234 0.565 1 87.81 91 SER A N 1
ATOM 686 C CA . SER A 1 91 ? 5.883 10.969 1.29 1 87.81 91 SER A CA 1
ATOM 687 C C . SER A 1 91 ? 4.84 10.047 0.678 1 87.81 91 SER A C 1
ATOM 689 O O . SER A 1 91 ? 4.996 8.82 0.697 1 87.81 91 SER A O 1
ATOM 691 N N . SER A 1 92 ? 3.775 10.578 0.147 1 81.88 92 SER A N 1
ATOM 692 C CA . SER A 1 92 ? 2.635 9.805 -0.334 1 81.88 92 SER A CA 1
ATOM 693 C C . SER A 1 92 ? 3.041 8.867 -1.461 1 81.88 92 SER A C 1
ATOM 695 O O . SER A 1 92 ? 2.486 7.773 -1.596 1 81.88 92 SER A O 1
ATOM 697 N N . ALA A 1 93 ? 4.035 9.195 -2.205 1 78.81 93 ALA A N 1
ATOM 698 C CA . ALA A 1 93 ? 4.465 8.367 -3.33 1 78.81 93 ALA A CA 1
ATOM 699 C C . ALA A 1 93 ? 5.223 7.137 -2.85 1 78.81 93 ALA A C 1
ATOM 701 O O . ALA A 1 93 ? 5.387 6.172 -3.596 1 78.81 93 ALA A O 1
ATOM 702 N N . HIS A 1 94 ? 5.633 7.168 -1.627 1 82.88 94 HIS A N 1
ATOM 703 C CA . HIS A 1 94 ? 6.539 6.109 -1.189 1 82.88 94 HIS A CA 1
ATOM 704 C C . HIS A 1 94 ? 5.988 5.383 0.031 1 82.88 94 HIS A C 1
ATOM 706 O O . HIS A 1 94 ? 6.48 4.309 0.394 1 82.88 94 HIS A O 1
ATOM 712 N N . ILE A 1 95 ? 4.969 5.867 0.613 1 74.25 95 ILE A N 1
ATOM 713 C CA . ILE A 1 95 ? 4.5 5.363 1.898 1 74.25 95 ILE A CA 1
ATOM 714 C C . ILE A 1 95 ? 3.877 3.98 1.714 1 74.25 95 ILE A C 1
ATOM 716 O O . ILE A 1 95 ? 3.904 3.152 2.627 1 74.25 95 ILE A O 1
ATOM 720 N N . LEU A 1 96 ? 3.467 3.662 0.542 1 73.62 96 LEU A N 1
ATOM 721 C CA . LEU A 1 96 ? 2.736 2.418 0.327 1 73.62 96 LEU A CA 1
ATOM 722 C C . LEU A 1 96 ? 3.652 1.34 -0.243 1 73.62 96 LEU A C 1
ATOM 724 O O . LEU A 1 96 ? 3.195 0.247 -0.585 1 73.62 96 LEU A O 1
ATOM 728 N N . ARG A 1 97 ? 4.859 1.666 -0.184 1 85.44 97 ARG A N 1
ATOM 729 C CA . ARG A 1 97 ? 5.789 0.715 -0.785 1 85.44 97 ARG A CA 1
ATOM 730 C C . ARG A 1 97 ? 6.203 -0.357 0.218 1 85.44 97 ARG A C 1
ATOM 732 O O . ARG A 1 97 ? 5.777 -0.328 1.375 1 85.44 97 ARG A O 1
ATOM 739 N N . ASP A 1 98 ? 6.852 -1.436 -0.261 1 90.19 98 ASP A N 1
ATOM 740 C CA . ASP A 1 98 ? 7.348 -2.498 0.608 1 90.19 98 ASP A CA 1
ATOM 741 C C . ASP A 1 98 ? 8.328 -1.948 1.643 1 90.19 98 ASP A C 1
ATOM 743 O O . ASP A 1 98 ? 8.898 -0.871 1.455 1 90.19 98 ASP A O 1
ATOM 747 N N . ILE A 1 99 ? 8.508 -2.695 2.65 1 89.25 99 ILE A N 1
ATOM 748 C CA . ILE A 1 99 ? 9.344 -2.287 3.77 1 89.25 99 ILE A CA 1
ATOM 749 C C . ILE A 1 99 ? 10.711 -1.831 3.252 1 89.25 99 ILE A C 1
ATOM 751 O O . ILE A 1 99 ? 11.297 -2.48 2.387 1 89.25 99 ILE A O 1
ATOM 755 N N . GLY A 1 100 ? 11.117 -0.68 3.758 1 87.69 100 GLY A N 1
ATOM 756 C CA . GLY A 1 100 ? 12.469 -0.201 3.508 1 87.69 100 GLY A CA 1
ATOM 757 C C . GLY A 1 100 ? 12.602 0.545 2.193 1 87.69 100 GLY A C 1
ATOM 758 O O . GLY A 1 100 ? 13.609 1.217 1.954 1 87.69 100 GLY A O 1
ATOM 759 N N . GLN A 1 101 ? 11.617 0.452 1.31 1 90.25 101 GLN A N 1
ATOM 760 C CA . GLN A 1 101 ? 11.711 1.096 0.003 1 90.25 101 GLN A CA 1
ATOM 761 C C . GLN A 1 101 ? 11.453 2.596 0.109 1 90.25 101 GLN A C 1
ATOM 763 O O . GLN A 1 101 ? 10.633 3.035 0.921 1 90.25 101 GLN A O 1
ATOM 768 N N . GLY A 1 102 ? 12.133 3.365 -0.67 1 88.12 102 GLY A N 1
ATOM 769 C CA . GLY A 1 102 ? 11.969 4.812 -0.678 1 88.12 102 GLY A CA 1
ATOM 770 C C . GLY A 1 102 ? 12.984 5.52 -1.557 1 88.12 102 GLY A C 1
ATOM 771 O O . GLY A 1 102 ? 13.406 4.984 -2.586 1 88.12 102 GLY A O 1
ATOM 772 N N . PHE A 1 103 ? 13.141 6.715 -1.211 1 82.44 103 PHE A N 1
ATOM 773 C CA . PHE A 1 103 ? 14.008 7.594 -1.981 1 82.44 103 PHE A CA 1
ATOM 774 C C . PHE A 1 103 ? 14.922 8.398 -1.06 1 82.44 103 PHE A C 1
ATOM 776 O O . PHE A 1 103 ? 14.484 8.875 -0.008 1 82.44 103 PHE A O 1
ATOM 783 N N . GLY A 1 104 ? 16.203 8.367 -1.461 1 80.5 104 GLY A N 1
ATOM 784 C CA . GLY A 1 104 ? 17.109 9.258 -0.757 1 80.5 104 GLY A CA 1
ATOM 785 C C . GLY A 1 104 ? 17.609 8.688 0.557 1 80.5 104 GLY A C 1
ATOM 786 O O . GLY A 1 104 ? 17.25 7.562 0.924 1 80.5 104 GLY A O 1
ATOM 787 N N . PRO A 1 105 ? 18.406 9.469 1.213 1 81.38 105 PRO A N 1
ATOM 788 C CA . PRO A 1 105 ? 19.016 9.008 2.463 1 81.38 105 PRO A CA 1
ATOM 789 C C . PRO A 1 105 ? 18.016 8.938 3.613 1 81.38 105 PRO A C 1
ATOM 791 O O . PRO A 1 105 ? 16.953 9.578 3.559 1 81.38 105 PRO A O 1
ATOM 794 N N . ALA A 1 106 ? 18.359 8.078 4.602 1 77.5 106 ALA A N 1
ATOM 795 C CA . ALA A 1 106 ? 17.5 7.902 5.777 1 77.5 106 ALA A CA 1
ATOM 796 C C . ALA A 1 106 ? 18.219 8.383 7.043 1 77.5 106 ALA A C 1
ATOM 798 O O . ALA A 1 106 ? 19.438 8.289 7.148 1 77.5 106 ALA A O 1
ATOM 799 N N . ILE A 1 107 ? 17.469 9.031 7.879 1 76.62 107 ILE A N 1
ATOM 800 C CA . ILE A 1 107 ? 17.922 9.383 9.219 1 76.62 107 ILE A CA 1
ATOM 801 C C . ILE A 1 107 ? 17.125 8.586 10.258 1 76.62 107 ILE A C 1
ATOM 803 O O . ILE A 1 107 ? 15.898 8.68 10.32 1 76.62 107 ILE A O 1
ATOM 807 N N . PHE A 1 108 ? 17.781 7.742 11 1 76.88 108 PHE A N 1
ATOM 808 C CA . PHE A 1 108 ? 17.188 6.852 11.984 1 76.88 108 PHE A CA 1
ATOM 809 C C . PHE A 1 108 ? 16.219 5.887 11.312 1 76.88 108 PHE A C 1
ATOM 811 O O . PHE A 1 108 ? 15.117 5.637 11.828 1 76.88 108 PHE A O 1
ATOM 818 N N . GLY A 1 109 ? 16.547 5.508 10.172 1 74.31 109 GLY A N 1
ATOM 819 C CA . GLY A 1 109 ? 15.781 4.48 9.477 1 74.31 109 GLY A CA 1
ATOM 820 C C . GLY A 1 109 ? 14.609 5.039 8.695 1 74.31 109 GLY A C 1
ATOM 821 O O . GLY A 1 109 ? 13.844 4.285 8.086 1 74.31 109 GLY A O 1
ATOM 822 N N . VAL A 1 110 ? 14.414 6.344 8.789 1 80.75 110 VAL A N 1
ATOM 823 C CA . VAL A 1 110 ? 13.305 6.98 8.086 1 80.75 110 VAL A CA 1
ATOM 824 C C . VAL A 1 110 ? 13.844 7.973 7.059 1 80.75 110 VAL A C 1
ATOM 826 O O . VAL A 1 110 ? 14.758 8.742 7.355 1 80.75 110 VAL A O 1
ATOM 829 N N . HIS A 1 111 ? 13.297 7.895 5.852 1 85.06 111 HIS A N 1
ATOM 830 C CA . HIS A 1 111 ? 13.766 8.781 4.789 1 85.06 111 HIS A CA 1
ATOM 831 C C . HIS A 1 111 ? 13.516 10.242 5.137 1 85.06 111 HIS A C 1
ATOM 833 O O . HIS A 1 111 ? 12.523 10.562 5.797 1 85.06 111 HIS A O 1
ATOM 839 N N . THR A 1 112 ? 14.234 11.109 4.672 1 85.69 112 THR A N 1
ATOM 840 C CA . THR A 1 112 ? 14.305 12.5 5.105 1 85.69 112 THR A CA 1
ATOM 841 C C . THR A 1 112 ? 13 13.227 4.781 1 85.69 112 THR A C 1
ATOM 843 O O . THR A 1 112 ? 12.602 14.141 5.504 1 85.69 112 THR A O 1
ATOM 846 N N . TYR A 1 113 ? 12.344 12.836 3.689 1 87.56 113 TYR A N 1
ATOM 847 C CA . TYR A 1 113 ? 11.133 13.555 3.311 1 87.56 113 TYR A CA 1
ATOM 848 C C . TYR A 1 113 ? 10.039 13.359 4.355 1 87.56 113 TYR A C 1
ATOM 850 O O . TYR A 1 113 ? 9.133 14.195 4.473 1 87.56 113 TYR A O 1
ATOM 858 N N . VAL A 1 114 ? 10.078 12.32 5.18 1 87.62 114 VAL A N 1
ATOM 859 C CA . VAL A 1 114 ? 9.102 12.094 6.246 1 87.62 114 VAL A CA 1
ATOM 860 C C . VAL A 1 114 ? 9.383 13.047 7.41 1 87.62 114 VAL A C 1
ATOM 862 O O . VAL A 1 114 ? 8.453 13.555 8.039 1 87.62 114 VAL A O 1
ATOM 865 N N . TRP A 1 115 ? 10.602 13.336 7.633 1 89.19 115 TRP A N 1
ATOM 866 C CA . TRP A 1 115 ? 11 14.219 8.727 1 89.19 115 TRP A CA 1
ATOM 867 C C . TRP A 1 115 ? 10.5 15.641 8.484 1 89.19 115 TRP A C 1
ATOM 869 O O . TRP A 1 115 ? 10.297 16.406 9.43 1 89.19 115 TRP A O 1
ATOM 879 N N . VAL A 1 116 ? 10.273 15.945 7.254 1 93.69 116 VAL A N 1
ATOM 880 C CA . VAL A 1 116 ? 9.75 17.281 6.926 1 93.69 116 VAL A CA 1
ATOM 881 C C . VAL A 1 116 ? 8.367 17.453 7.547 1 93.69 116 VAL A C 1
ATOM 883 O O . VAL A 1 116 ? 8.062 18.516 8.086 1 93.69 116 VAL A O 1
ATOM 886 N N . MET A 1 117 ? 7.578 16.422 7.535 1 92.44 117 MET A N 1
ATOM 887 C CA . MET A 1 117 ? 6.25 16.5 8.133 1 92.44 117 MET A CA 1
ATOM 888 C C . MET A 1 117 ? 6.344 16.703 9.641 1 92.44 117 MET A C 1
ATOM 890 O O . MET A 1 117 ? 5.582 17.484 10.219 1 92.44 117 MET A O 1
ATOM 894 N N . VAL A 1 118 ? 7.301 16.078 10.25 1 91.5 118 VAL A N 1
ATOM 895 C CA . VAL A 1 118 ? 7.508 16.219 11.688 1 91.5 118 VAL A CA 1
ATOM 896 C C . VAL A 1 118 ? 7.926 17.641 12.016 1 91.5 118 VAL A C 1
ATOM 898 O O . VAL A 1 118 ? 7.406 18.25 12.961 1 91.5 118 VAL A O 1
ATOM 901 N N . VAL A 1 119 ? 8.781 18.172 11.234 1 94.88 119 VAL A N 1
ATOM 902 C CA . VAL A 1 119 ? 9.289 19.516 11.453 1 94.88 119 VAL A CA 1
ATOM 903 C C . VAL A 1 119 ? 8.141 20.516 11.414 1 94.88 119 VAL A C 1
ATOM 905 O O . VAL A 1 119 ? 7.992 21.344 12.32 1 94.88 119 VAL A O 1
ATOM 908 N N . PHE A 1 120 ? 7.305 20.453 10.492 1 96.12 120 PHE A N 1
ATOM 909 C CA . PHE A 1 120 ? 6.262 21.453 10.336 1 96.12 120 PHE A CA 1
ATOM 910 C C . PHE A 1 120 ? 5.125 21.219 11.32 1 96.12 120 PHE A C 1
ATOM 912 O O . PHE A 1 120 ? 4.461 22.172 11.742 1 96.12 120 PHE A O 1
ATOM 919 N N . LEU A 1 121 ? 4.957 19.984 11.742 1 94.19 121 LEU A N 1
ATOM 920 C CA . LEU A 1 121 ? 4.027 19.734 12.844 1 94.19 121 LEU A CA 1
ATOM 921 C C . LEU A 1 121 ? 4.512 20.406 14.125 1 94.19 121 LEU A C 1
ATOM 923 O O . LEU A 1 121 ? 3.719 21 14.859 1 94.19 121 LEU A O 1
ATOM 927 N N . VAL A 1 122 ? 5.742 20.281 14.336 1 94.38 122 VAL A N 1
ATOM 928 C CA . VAL A 1 122 ? 6.332 20.906 15.523 1 94.38 122 VAL A CA 1
ATOM 929 C C . VAL A 1 122 ? 6.176 22.422 15.445 1 94.38 122 VAL A C 1
ATOM 931 O O . VAL A 1 122 ? 5.848 23.078 16.438 1 94.38 122 VAL A O 1
ATOM 934 N N . VAL A 1 123 ? 6.355 22.969 14.273 1 95.12 123 VAL A N 1
ATOM 935 C CA . VAL A 1 123 ? 6.207 24.406 14.07 1 95.12 123 VAL A CA 1
ATOM 936 C C . VAL A 1 123 ? 4.777 24.828 14.391 1 95.12 123 VAL A C 1
ATOM 938 O O . VAL A 1 123 ? 4.555 25.812 15.102 1 95.12 123 VAL A O 1
ATOM 941 N N . LEU A 1 124 ? 3.836 24.078 13.945 1 95.5 124 LEU A N 1
ATOM 942 C CA . LEU A 1 124 ? 2.43 24.391 14.18 1 95.5 124 LEU A CA 1
ATOM 943 C C . LEU A 1 124 ? 2.08 24.266 15.656 1 95.5 124 LEU A C 1
ATOM 945 O O . LEU A 1 124 ? 1.384 25.125 16.219 1 95.5 124 LEU A O 1
ATOM 949 N N . LEU A 1 125 ? 2.629 23.25 16.281 1 94.75 125 LEU A N 1
ATOM 950 C CA . LEU A 1 125 ? 2.391 23.047 17.703 1 94.75 125 LEU A CA 1
ATOM 951 C C . LEU A 1 125 ? 2.986 24.188 18.516 1 94.75 125 LEU A C 1
ATOM 953 O O . LEU A 1 125 ? 2.35 24.703 19.438 1 94.75 125 LEU A O 1
ATOM 957 N N . PHE A 1 126 ? 4.125 24.562 18.125 1 92.56 126 PHE A N 1
ATOM 958 C CA . PHE A 1 126 ? 4.785 25.656 18.812 1 92.56 126 PHE A CA 1
ATOM 959 C C . PHE A 1 126 ? 3.98 26.953 18.672 1 92.56 126 PHE A C 1
ATOM 961 O O . PHE A 1 126 ? 3.812 27.703 19.641 1 92.56 126 PHE A O 1
ATOM 968 N N . ALA A 1 127 ? 3.529 27.188 17.484 1 91.5 127 ALA A N 1
ATOM 969 C CA . ALA A 1 127 ? 2.709 28.375 17.25 1 91.5 127 ALA A CA 1
ATOM 970 C C . ALA A 1 127 ? 1.452 28.359 18.125 1 91.5 127 ALA A C 1
ATOM 972 O O . ALA A 1 127 ? 1.075 29.359 18.703 1 91.5 127 ALA A O 1
ATOM 973 N N . GLY A 1 128 ? 0.817 27.203 18.203 1 91.56 128 GLY A N 1
ATOM 974 C CA . GLY A 1 128 ? -0.364 27.062 19.047 1 91.56 128 GLY A CA 1
ATOM 975 C C . GLY A 1 128 ? -0.084 27.312 20.516 1 91.56 128 GLY A C 1
ATOM 976 O O . GLY A 1 128 ? -0.824 28.047 21.172 1 91.56 128 GLY A O 1
ATOM 977 N N . VAL A 1 129 ? 0.991 26.781 20.969 1 90.44 129 VAL A N 1
ATOM 978 C CA . VAL A 1 129 ? 1.359 26.938 22.359 1 90.44 129 VAL A CA 1
ATOM 979 C C . VAL A 1 129 ? 1.739 28.391 22.656 1 90.44 129 VAL A C 1
ATOM 981 O O . VAL A 1 129 ? 1.36 28.938 23.688 1 90.44 129 VAL A O 1
ATOM 984 N N . LEU A 1 130 ? 2.467 28.953 21.734 1 85 130 LEU A N 1
ATOM 985 C CA . LEU A 1 130 ? 2.873 30.344 21.875 1 85 130 LEU A CA 1
ATOM 986 C C . LEU A 1 130 ? 1.656 31.266 22 1 85 130 LEU A C 1
ATOM 988 O O . LEU A 1 130 ? 1.605 32.125 22.891 1 85 130 LEU A O 1
ATOM 992 N N . LEU A 1 131 ? 0.711 31.062 21.188 1 85.06 131 LEU A N 1
ATOM 993 C CA . LEU A 1 131 ? -0.49 31.891 21.219 1 85.06 131 LEU A CA 1
ATOM 994 C C . LEU A 1 131 ? -1.311 31.609 22.469 1 85.06 131 LEU A C 1
ATOM 996 O O . LEU A 1 131 ? -1.884 32.531 23.062 1 85.06 131 LEU A O 1
ATOM 1000 N N . LEU A 1 132 ? -1.297 30.391 22.875 1 85 132 LEU A N 1
ATOM 1001 C CA . LEU A 1 132 ? -2.053 30.016 24.062 1 85 132 LEU A CA 1
ATOM 1002 C C . LEU A 1 132 ? -1.465 30.656 25.312 1 85 132 LEU A C 1
ATOM 1004 O O . LEU A 1 132 ? -2.203 31.156 26.172 1 85 132 LEU A O 1
ATOM 1008 N N . LEU A 1 133 ? -0.171 30.703 25.328 1 81.38 133 LEU A N 1
ATOM 1009 C CA . LEU A 1 133 ? 0.502 31.172 26.531 1 81.38 133 LEU A CA 1
ATOM 1010 C C . LEU A 1 133 ? 0.612 32.688 26.547 1 81.38 133 LEU A C 1
ATOM 1012 O O . LEU A 1 133 ? 0.564 33.312 27.594 1 81.38 133 LEU A O 1
ATOM 1016 N N . GLN A 1 134 ? 0.93 33.344 25.391 1 73 134 GLN A N 1
ATOM 1017 C CA . GLN A 1 134 ? 1.151 34.781 25.344 1 73 134 GLN A CA 1
ATOM 1018 C C . GLN A 1 134 ? -0.168 35.562 25.438 1 73 134 GLN A C 1
ATOM 1020 O O . GLN A 1 134 ? -0.207 36.688 25.922 1 73 134 GLN A O 1
ATOM 1025 N N . GLY A 1 135 ? -1.191 34.812 25.078 1 63.47 135 GLY A N 1
ATOM 1026 C CA . GLY A 1 135 ? -2.516 35.375 25.234 1 63.47 135 GLY A CA 1
ATOM 1027 C C . GLY A 1 135 ? -2.584 36.844 24.781 1 63.47 135 GLY A C 1
ATOM 1028 O O . GLY A 1 135 ? -2.137 37.156 23.688 1 63.47 135 GLY A O 1
ATOM 1029 N N . ASP A 1 136 ? -3.086 37.781 25.578 1 58.41 136 ASP A N 1
ATOM 1030 C CA . ASP A 1 136 ? -3.377 39.188 25.328 1 58.41 136 ASP A CA 1
ATOM 1031 C C . ASP A 1 136 ? -2.1 40.031 25.328 1 58.41 136 ASP A C 1
ATOM 1033 O O . ASP A 1 136 ? -2.125 41.219 25.016 1 58.41 136 ASP A O 1
ATOM 1037 N N . LYS A 1 137 ? -0.977 39.406 25.625 1 60.25 137 LYS A N 1
ATOM 1038 C CA . LYS A 1 137 ? 0.276 40.156 25.734 1 60.25 137 LYS A CA 1
ATOM 1039 C C . LYS A 1 137 ? 0.933 40.312 24.375 1 60.25 137 LYS A C 1
ATOM 1041 O O . LYS A 1 137 ? 1.961 41 24.25 1 60.25 137 LYS A O 1
ATOM 1046 N N . LEU A 1 138 ? 0.457 39.562 23.328 1 58.53 138 LEU A N 1
ATOM 1047 C CA . LEU A 1 138 ? 1.029 39.625 22 1 58.53 138 LEU A CA 1
ATOM 1048 C C . LEU A 1 138 ? 1.086 41.062 21.5 1 58.53 138 LEU A C 1
ATOM 1050 O O . LEU A 1 138 ? 2.004 41.438 20.75 1 58.53 138 LEU A O 1
ATOM 1054 N N . VAL A 1 139 ? 0.157 41.906 21.844 1 53.88 139 VAL A N 1
ATOM 1055 C CA . VAL A 1 139 ? 0.014 43.281 21.312 1 53.88 139 VAL A CA 1
ATOM 1056 C C . VAL A 1 139 ? 1.082 44.156 21.938 1 53.88 139 VAL A C 1
ATOM 1058 O O . VAL A 1 139 ? 1.506 45.156 21.312 1 53.88 139 VAL A O 1
ATOM 1061 N N . GLN A 1 140 ? 1.579 43.781 23.016 1 53.34 140 GLN A N 1
ATOM 1062 C CA . GLN A 1 140 ? 2.516 44.688 23.672 1 53.34 140 GLN A CA 1
ATOM 1063 C C . GLN A 1 140 ? 3.926 44.531 23.109 1 53.34 140 GLN A C 1
ATOM 1065 O O . GLN A 1 140 ? 4.801 45.344 23.359 1 53.34 140 GLN A O 1
ATOM 1070 N N . TRP A 1 141 ? 4.105 43.531 22.359 1 54.09 141 TRP A N 1
ATOM 1071 C CA . TRP A 1 141 ? 5.438 43.219 21.859 1 54.09 141 TRP A CA 1
ATOM 1072 C C . TRP A 1 141 ? 5.816 44.125 20.703 1 54.09 141 TRP A C 1
ATOM 1074 O O . TRP A 1 141 ? 6.816 43.906 20.016 1 54.09 141 TRP A O 1
ATOM 1084 N N . THR A 1 142 ? 5.07 45.25 20.375 1 52.56 142 THR A N 1
ATOM 1085 C CA . THR A 1 142 ? 5.168 46.094 19.172 1 52.56 142 THR A CA 1
ATOM 1086 C C . THR A 1 142 ? 6.488 46.844 19.141 1 52.56 142 THR A C 1
ATOM 1088 O O . THR A 1 142 ? 6.793 47.531 18.172 1 52.56 142 THR A O 1
ATOM 1091 N N . GLU A 1 143 ? 7.289 46.75 20.266 1 57.03 143 GLU A N 1
ATOM 1092 C CA . GLU A 1 143 ? 8.422 47.656 20.062 1 57.03 143 GLU A CA 1
ATOM 1093 C C . GLU A 1 143 ? 9.609 46.938 19.453 1 57.03 143 GLU A C 1
ATOM 1095 O O . GLU A 1 143 ? 9.82 45.75 19.719 1 57.03 143 GLU A O 1
ATOM 1100 N N . LYS A 1 144 ? 10.219 47.5 18.375 1 61.34 144 LYS A N 1
ATOM 1101 C CA . LYS A 1 144 ? 11.453 47.062 17.75 1 61.34 144 LYS A CA 1
ATOM 1102 C C . LYS A 1 144 ? 12.477 46.625 18.797 1 61.34 144 LYS A C 1
ATOM 1104 O O . LYS A 1 144 ? 12.883 47.438 19.625 1 61.34 144 LYS A O 1
ATOM 1109 N N . THR A 1 145 ? 12.555 45.281 18.875 1 67.62 145 THR A N 1
ATOM 1110 C CA . THR A 1 145 ? 13.508 44.75 19.844 1 67.62 145 THR A CA 1
ATOM 1111 C C . THR A 1 145 ? 14.93 44.812 19.297 1 67.62 145 THR A C 1
ATOM 1113 O O . THR A 1 145 ? 15.148 44.656 18.094 1 67.62 145 THR A O 1
ATOM 1116 N N . ARG A 1 146 ? 15.859 45.375 20.062 1 73 146 ARG A N 1
ATOM 1117 C CA . ARG A 1 146 ? 17.281 45.406 19.688 1 73 146 ARG A CA 1
ATOM 1118 C C . ARG A 1 146 ? 17.859 44 19.578 1 73 146 ARG A C 1
ATOM 1120 O O . ARG A 1 146 ? 17.688 43.188 20.484 1 73 146 ARG A O 1
ATOM 1127 N N . TRP A 1 147 ? 18.297 43.594 18.406 1 82.19 147 TRP A N 1
ATOM 1128 C CA . TRP A 1 147 ? 18.938 42.281 18.156 1 82.19 147 TRP A CA 1
ATOM 1129 C C . TRP A 1 147 ? 20.188 42.125 19.031 1 82.19 147 TRP A C 1
ATOM 1131 O O . TRP A 1 147 ? 21 43.031 19.125 1 82.19 147 TRP A O 1
ATOM 1141 N N . GLU A 1 148 ? 20.234 41.125 19.75 1 84.88 148 GLU A N 1
ATOM 1142 C CA . GLU A 1 148 ? 21.375 40.719 20.578 1 84.88 148 GLU A CA 1
ATOM 1143 C C . GLU A 1 148 ? 22.219 39.656 19.891 1 84.88 148 GLU A C 1
ATOM 1145 O O . GLU A 1 148 ? 22.078 39.406 18.688 1 84.88 148 GLU A O 1
ATOM 1150 N N . GLY A 1 149 ? 23.172 39.094 20.609 1 89.31 149 GLY A N 1
ATOM 1151 C CA . GLY A 1 149 ? 24.125 38.125 20.094 1 89.31 149 GLY A CA 1
ATOM 1152 C C . GLY A 1 149 ? 23.469 36.906 19.438 1 89.31 149 GLY A C 1
ATOM 1153 O O . GLY A 1 149 ? 23.828 36.531 18.328 1 89.31 149 GLY A O 1
ATOM 1154 N N . LEU A 1 150 ? 22.484 36.375 20.062 1 92 150 LEU A N 1
ATOM 1155 C CA . LEU A 1 150 ? 21.812 35.188 19.547 1 92 150 LEU A CA 1
ATOM 1156 C C . LEU A 1 150 ? 21.062 35.469 18.25 1 92 150 LEU A C 1
ATOM 1158 O O . LEU A 1 150 ? 21.078 34.656 17.328 1 92 150 LEU A O 1
ATOM 1162 N N . ASN A 1 151 ? 20.375 36.625 18.188 1 93.12 151 ASN A N 1
ATOM 1163 C CA . ASN A 1 151 ? 19.672 37.031 16.969 1 93.12 151 ASN A CA 1
ATOM 1164 C C . ASN A 1 151 ? 20.625 37.219 15.797 1 93.12 151 ASN A C 1
ATOM 1166 O O . ASN A 1 151 ? 20.328 36.781 14.688 1 93.12 151 ASN A O 1
ATOM 1170 N N . LYS A 1 152 ? 21.703 37.875 16.125 1 93.81 152 LYS A N 1
ATOM 1171 C CA . LYS A 1 152 ? 22.703 38.094 15.078 1 93.81 152 LYS A CA 1
ATOM 1172 C C . LYS A 1 152 ? 23.297 36.75 14.594 1 93.81 152 LYS A C 1
ATOM 1174 O O . LYS A 1 152 ? 23.516 36.594 13.398 1 93.81 152 LYS A O 1
ATOM 1179 N N . ALA A 1 153 ? 23.531 35.906 15.547 1 95.69 153 ALA A N 1
ATOM 1180 C CA . ALA A 1 153 ? 24.031 34.562 15.18 1 95.69 153 ALA A CA 1
ATOM 1181 C C . ALA A 1 153 ? 23.031 33.844 14.289 1 95.69 153 ALA A C 1
ATOM 1183 O O . ALA A 1 153 ? 23.422 33.25 13.273 1 95.69 153 ALA A O 1
ATOM 1184 N N . ALA A 1 154 ? 21.781 33.844 14.648 1 96.06 154 ALA A N 1
ATOM 1185 C CA . ALA A 1 154 ? 20.75 33.188 13.867 1 96.06 154 ALA A CA 1
ATOM 1186 C C . ALA A 1 154 ? 20.656 33.75 12.461 1 96.06 154 ALA A C 1
ATOM 1188 O O . ALA A 1 154 ? 20.547 33.031 11.477 1 96.06 154 ALA A O 1
ATOM 1189 N N . ALA A 1 155 ? 20.703 35.062 12.391 1 96 155 ALA A N 1
ATOM 1190 C CA . ALA A 1 155 ? 20.641 35.719 11.094 1 96 155 ALA A CA 1
ATOM 1191 C C . ALA A 1 155 ? 21.844 35.375 10.227 1 96 155 ALA A C 1
ATOM 1193 O O . ALA A 1 155 ? 21.703 35.125 9.023 1 96 155 ALA A O 1
ATOM 1194 N N . ASN A 1 156 ? 23.016 35.375 10.844 1 96.69 156 ASN A N 1
ATOM 1195 C CA . ASN A 1 156 ? 24.219 35.062 10.086 1 96.69 156 ASN A CA 1
ATOM 1196 C C . ASN A 1 156 ? 24.203 33.625 9.594 1 96.69 156 ASN A C 1
ATOM 1198 O O . ASN A 1 156 ? 24.578 33.344 8.445 1 96.69 156 ASN A O 1
ATOM 1202 N N . VAL A 1 157 ? 23.844 32.719 10.477 1 97.19 157 VAL A N 1
ATOM 1203 C CA . VAL A 1 157 ? 23.75 31.312 10.07 1 97.19 157 VAL A CA 1
ATOM 1204 C C . VAL A 1 157 ? 22.734 31.156 8.945 1 97.19 157 VAL A C 1
ATOM 1206 O O . VAL A 1 157 ? 22.969 30.406 7.988 1 97.19 157 VAL A O 1
ATOM 1209 N N . PHE A 1 158 ? 21.609 31.859 9.102 1 97.5 158 PHE A N 1
ATOM 1210 C CA . PHE A 1 158 ? 20.594 31.859 8.047 1 97.5 158 PHE A CA 1
ATOM 1211 C C . PHE A 1 158 ? 21.203 32.281 6.715 1 97.5 158 PHE A C 1
ATOM 1213 O O . PHE A 1 158 ? 21.031 31.594 5.703 1 97.5 158 PHE A O 1
ATOM 1220 N N . LEU A 1 159 ? 21.922 33.375 6.727 1 97 159 LEU A N 1
ATOM 1221 C CA . LEU A 1 159 ? 22.5 33.906 5.496 1 97 159 LEU A CA 1
ATOM 1222 C C . LEU A 1 159 ? 23.516 32.938 4.906 1 97 159 LEU A C 1
ATOM 1224 O O . LEU A 1 159 ? 23.562 32.75 3.688 1 97 159 LEU A O 1
ATOM 1228 N N . VAL A 1 160 ? 24.281 32.281 5.727 1 97.44 160 VAL A N 1
ATOM 1229 C CA . VAL A 1 160 ? 25.297 31.344 5.258 1 97.44 160 VAL A CA 1
ATOM 1230 C C . VAL A 1 160 ? 24.625 30.109 4.648 1 97.44 160 VAL A C 1
ATOM 1232 O O . VAL A 1 160 ? 24.984 29.688 3.543 1 97.44 160 VAL A O 1
ATOM 1235 N N . VAL A 1 161 ? 23.688 29.547 5.352 1 97.38 161 VAL A N 1
ATOM 1236 C CA . VAL A 1 161 ? 23.016 28.328 4.902 1 97.38 161 VAL A CA 1
ATOM 1237 C C . VAL A 1 161 ? 22.266 28.594 3.598 1 97.38 161 VAL A C 1
ATOM 1239 O O . VAL A 1 161 ? 22.297 27.781 2.674 1 97.38 161 VAL A O 1
ATOM 1242 N N . ILE A 1 162 ? 21.609 29.719 3.518 1 96.62 162 ILE A N 1
ATOM 1243 C CA . ILE A 1 162 ? 20.859 30.031 2.311 1 96.62 162 ILE A CA 1
ATOM 1244 C C . ILE A 1 162 ? 21.812 30.234 1.136 1 96.62 162 ILE A C 1
ATOM 1246 O O . ILE A 1 162 ? 21.484 29.891 -0.002 1 96.62 162 ILE A O 1
ATOM 1250 N N . ALA A 1 163 ? 22.953 30.875 1.372 1 96.75 163 ALA A N 1
ATOM 1251 C CA . ALA A 1 163 ? 23.953 31.031 0.317 1 96.75 163 ALA A CA 1
ATOM 1252 C C . ALA A 1 163 ? 24.375 29.688 -0.266 1 96.75 163 ALA A C 1
ATOM 1254 O O . ALA A 1 163 ? 24.453 29.531 -1.486 1 96.75 163 ALA A O 1
ATOM 1255 N N . PHE A 1 164 ? 24.609 28.719 0.615 1 96.56 164 PHE A N 1
ATOM 1256 C CA . PHE A 1 164 ? 24.953 27.375 0.157 1 96.56 164 PHE A CA 1
ATOM 1257 C C . PHE A 1 164 ? 23.812 26.766 -0.661 1 96.56 164 PHE A C 1
ATOM 1259 O O . PHE A 1 164 ? 24.062 26.109 -1.674 1 96.56 164 PHE A O 1
ATOM 1266 N N . ASN A 1 165 ? 22.609 26.969 -0.2 1 96.12 165 ASN A N 1
ATOM 1267 C CA . ASN A 1 165 ? 21.453 26.438 -0.919 1 96.12 165 ASN A CA 1
ATOM 1268 C C . ASN A 1 165 ? 21.312 27.094 -2.295 1 96.12 165 ASN A C 1
ATOM 1270 O O . ASN A 1 165 ? 20.969 26.422 -3.266 1 96.12 165 ASN A O 1
ATOM 1274 N N . ILE A 1 166 ? 21.594 28.391 -2.348 1 94.75 166 ILE A N 1
ATOM 1275 C CA . ILE A 1 166 ? 21.5 29.109 -3.611 1 94.75 166 ILE A CA 1
ATOM 1276 C C . ILE A 1 166 ? 22.531 28.547 -4.598 1 94.75 166 ILE A C 1
ATOM 1278 O O . ILE A 1 166 ? 22.203 28.281 -5.758 1 94.75 166 ILE A O 1
ATOM 1282 N N . VAL A 1 167 ? 23.688 28.281 -4.129 1 95.12 167 VAL A N 1
ATOM 1283 C CA . VAL A 1 167 ? 24.734 27.734 -4.984 1 95.12 167 VAL A CA 1
ATOM 1284 C C . VAL A 1 167 ? 24.312 26.344 -5.465 1 95.12 167 VAL A C 1
ATOM 1286 O O . VAL A 1 167 ? 24.453 26.016 -6.652 1 95.12 167 VAL A O 1
ATOM 1289 N N . GLN A 1 168 ? 23.859 25.547 -4.59 1 94.62 168 GLN A N 1
ATOM 1290 C CA . GLN A 1 168 ? 23.438 24.203 -4.957 1 94.62 168 GLN A CA 1
ATOM 1291 C C . GLN A 1 168 ? 22.281 24.25 -5.957 1 94.62 168 GLN A C 1
ATOM 1293 O O . GLN A 1 168 ? 22.297 23.516 -6.949 1 94.62 168 GLN A O 1
ATOM 1298 N N . ALA A 1 169 ? 21.344 25.094 -5.715 1 93.12 169 ALA A N 1
ATOM 1299 C CA . ALA A 1 169 ? 20.156 25.188 -6.574 1 93.12 169 ALA A CA 1
ATOM 1300 C C . ALA A 1 169 ? 20.547 25.625 -7.984 1 93.12 169 ALA A C 1
ATOM 1302 O O . ALA A 1 169 ? 20.141 25 -8.969 1 93.12 169 ALA A O 1
ATOM 1303 N N . PHE A 1 170 ? 21.391 26.594 -8.086 1 92.94 170 PHE A N 1
ATOM 1304 C CA . PHE A 1 170 ? 21.703 27.156 -9.391 1 92.94 170 PHE A CA 1
ATOM 1305 C C . PHE A 1 170 ? 22.703 26.281 -10.141 1 92.94 170 PHE A C 1
ATOM 1307 O O . PHE A 1 170 ? 22.672 26.219 -11.367 1 92.94 170 PHE A O 1
ATOM 1314 N N . SER A 1 171 ? 23.5 25.594 -9.391 1 92.44 171 SER A N 1
ATOM 1315 C CA . SER A 1 171 ? 24.484 24.734 -10.055 1 92.44 171 SER A CA 1
ATOM 1316 C C . SER A 1 171 ? 23.891 23.391 -10.43 1 92.44 171 SER A C 1
ATOM 1318 O O . SER A 1 171 ? 24.141 22.875 -11.516 1 92.44 171 SER A O 1
ATOM 1320 N N . GLN A 1 172 ? 23.094 22.812 -9.57 1 92.38 172 GLN A N 1
ATOM 1321 C CA . GLN A 1 172 ? 22.625 21.438 -9.758 1 92.38 172 GLN A CA 1
ATOM 1322 C C . GLN A 1 172 ? 21.281 21.406 -10.484 1 92.38 172 GLN A C 1
ATOM 1324 O O . GLN A 1 172 ? 21.031 20.516 -11.297 1 92.38 172 GLN A O 1
ATOM 1329 N N . THR A 1 173 ? 20.391 22.328 -10.18 1 90.19 173 THR A N 1
ATOM 1330 C CA . THR A 1 173 ? 19.078 22.375 -10.805 1 90.19 173 THR A CA 1
ATOM 1331 C C . THR A 1 173 ? 19.078 23.312 -12.016 1 90.19 173 THR A C 1
ATOM 1333 O O . THR A 1 173 ? 18.469 23 -13.039 1 90.19 173 THR A O 1
ATOM 1336 N N . GLY A 1 174 ? 19.766 24.469 -11.891 1 90.38 174 GLY A N 1
ATOM 1337 C CA . GLY A 1 174 ? 19.828 25.438 -12.977 1 90.38 174 GLY A CA 1
ATOM 1338 C C . GLY A 1 174 ? 18.906 26.625 -12.766 1 90.38 174 GLY A C 1
ATOM 1339 O O . GLY A 1 174 ? 18.047 26.609 -11.883 1 90.38 174 GLY A O 1
ATOM 1340 N N . PRO A 1 175 ? 19.109 27.625 -13.508 1 88.12 175 PRO A N 1
ATOM 1341 C CA . PRO A 1 175 ? 18.25 28.812 -13.438 1 88.12 175 PRO A CA 1
ATOM 1342 C C . PRO A 1 175 ? 16.875 28.562 -14.047 1 88.12 175 PRO A C 1
ATOM 1344 O O . PRO A 1 175 ? 16.656 27.562 -14.727 1 88.12 175 PRO A O 1
ATOM 1347 N N . ALA A 1 176 ? 15.945 29.453 -13.703 1 83.38 176 ALA A N 1
ATOM 1348 C CA . ALA A 1 176 ? 14.648 29.344 -14.367 1 83.38 176 ALA A CA 1
ATOM 1349 C C . ALA A 1 176 ? 14.82 29.203 -15.883 1 83.38 176 ALA A C 1
ATOM 1351 O O . ALA A 1 176 ? 15.672 29.859 -16.484 1 83.38 176 ALA A O 1
ATOM 1352 N N . PRO A 1 177 ? 14.148 28.219 -16.453 1 86.75 177 PRO A N 1
ATOM 1353 C CA . PRO A 1 177 ? 12.906 27.578 -16.016 1 86.75 177 PRO A CA 1
ATOM 1354 C C . PRO A 1 177 ? 13.133 26.156 -15.508 1 86.75 177 PRO A C 1
ATOM 1356 O O . PRO A 1 177 ? 12.195 25.359 -15.469 1 86.75 177 PRO A O 1
ATOM 1359 N N . PHE A 1 178 ? 14.383 25.812 -15.227 1 87.62 178 PHE A N 1
ATOM 1360 C CA . PHE A 1 178 ? 14.641 24.469 -14.711 1 87.62 178 PHE A CA 1
ATOM 1361 C C . PHE A 1 178 ? 14.039 24.297 -13.32 1 87.62 178 PHE A C 1
ATOM 1363 O O . PHE A 1 178 ? 14.133 25.203 -12.484 1 87.62 178 PHE A O 1
ATOM 1370 N N . LEU A 1 179 ? 13.266 23.344 -13.086 1 81.12 179 LEU A N 1
ATOM 1371 C CA . LEU A 1 179 ? 12.508 23.156 -11.852 1 81.12 179 LEU A CA 1
ATOM 1372 C C . LEU A 1 179 ? 13.133 22.062 -10.992 1 81.12 179 LEU A C 1
ATOM 1374 O O . LEU A 1 179 ? 12.703 21.844 -9.859 1 81.12 179 LEU A O 1
ATOM 1378 N N . GLY A 1 180 ? 14.156 21.438 -11.414 1 82.88 180 GLY A N 1
ATOM 1379 C CA . GLY A 1 180 ? 14.734 20.344 -10.656 1 82.88 180 GLY A CA 1
ATOM 1380 C C . GLY A 1 180 ? 14.422 18.984 -11.234 1 82.88 180 GLY A C 1
ATOM 1381 O O . GLY A 1 180 ? 13.492 18.844 -12.039 1 82.88 180 GLY A O 1
ATOM 1382 N N . GLN A 1 181 ? 15.164 18.062 -10.758 1 85.19 181 GLN A N 1
ATOM 1383 C CA . GLN A 1 181 ? 15.023 16.688 -11.25 1 85.19 181 GLN A CA 1
ATOM 1384 C C . GLN A 1 181 ? 14.086 15.875 -10.359 1 85.19 181 GLN A C 1
ATOM 1386 O O . GLN A 1 181 ? 14.039 16.078 -9.148 1 85.19 181 GLN A O 1
ATOM 1391 N N . GLY A 1 182 ? 13.219 15.023 -10.961 1 82.06 182 GLY A N 1
ATOM 1392 C CA . GLY A 1 182 ? 12.477 14.047 -10.18 1 82.06 182 GLY A CA 1
ATOM 1393 C C . GLY A 1 182 ? 13.367 13 -9.539 1 82.06 182 GLY A C 1
ATOM 1394 O O . GLY A 1 182 ? 13.203 12.672 -8.367 1 82.06 182 GLY A O 1
ATOM 1395 N N . ASP A 1 183 ? 14.328 12.625 -10.359 1 86.19 183 ASP A N 1
ATOM 1396 C CA . ASP A 1 183 ? 15.359 11.68 -9.945 1 86.19 183 ASP A CA 1
ATOM 1397 C C . ASP A 1 183 ? 16.75 12.305 -10.047 1 86.19 183 ASP A C 1
ATOM 1399 O O . ASP A 1 183 ? 17.484 12.055 -11.008 1 86.19 183 ASP A O 1
ATOM 1403 N N . PRO A 1 184 ? 17.109 13.008 -9.039 1 86.44 184 PRO A N 1
ATOM 1404 C CA . PRO A 1 184 ? 18.375 13.734 -9.141 1 86.44 184 PRO A CA 1
ATOM 1405 C C . PRO A 1 184 ? 19.594 12.82 -9.055 1 86.44 184 PRO A C 1
ATOM 1407 O O . PRO A 1 184 ? 19.562 11.805 -8.359 1 86.44 184 PRO A O 1
ATOM 1410 N N . VAL A 1 185 ? 20.578 13.25 -9.758 1 89.38 185 VAL A N 1
ATOM 1411 C CA . VAL A 1 185 ? 21.859 12.547 -9.672 1 89.38 185 VAL A CA 1
ATOM 1412 C C . VAL A 1 185 ? 22.734 13.203 -8.617 1 89.38 185 VAL A C 1
ATOM 1414 O O . VAL A 1 185 ? 22.438 14.297 -8.133 1 89.38 185 VAL A O 1
ATOM 1417 N N . ARG A 1 186 ? 23.812 12.539 -8.266 1 92.38 186 ARG A N 1
ATOM 1418 C CA . ARG A 1 186 ? 24.75 13.047 -7.258 1 92.38 186 ARG A CA 1
ATOM 1419 C C . ARG A 1 186 ? 25.281 14.414 -7.652 1 92.38 186 ARG A C 1
ATOM 1421 O O . ARG A 1 186 ? 25.562 14.672 -8.828 1 92.38 186 ARG A O 1
ATOM 1428 N N . MET A 1 187 ? 25.516 15.195 -6.684 1 92.31 187 MET A N 1
ATOM 1429 C CA . MET A 1 187 ? 26.047 16.531 -6.926 1 92.31 187 MET A CA 1
ATOM 1430 C C . MET A 1 187 ? 27.422 16.469 -7.582 1 92.31 187 MET A C 1
ATOM 1432 O O . MET A 1 187 ? 28.25 15.625 -7.223 1 92.31 187 MET A O 1
ATOM 1436 N N . SER A 1 188 ? 27.562 17.297 -8.547 1 92 188 SER A N 1
ATOM 1437 C CA . SER A 1 188 ? 28.844 17.406 -9.25 1 92 188 SER A CA 1
ATOM 1438 C C . SER A 1 188 ? 29.047 18.812 -9.812 1 92 188 SER A C 1
ATOM 1440 O O . SER A 1 188 ? 28.078 19.516 -10.094 1 92 188 SER A O 1
ATOM 1442 N N . PHE A 1 189 ? 30.281 19.203 -9.875 1 92.31 189 PHE A N 1
ATOM 1443 C CA . PHE A 1 189 ? 30.594 20.469 -10.516 1 92.31 189 PHE A CA 1
ATOM 1444 C C . PHE A 1 189 ? 31.234 20.25 -11.883 1 92.31 189 PHE A C 1
ATOM 1446 O O . PHE A 1 189 ? 31.688 21.203 -12.516 1 92.31 189 PHE A O 1
ATOM 1453 N N . ASN A 1 190 ? 31.297 18.953 -12.156 1 91.75 190 ASN A N 1
ATOM 1454 C CA . ASN A 1 190 ? 31.625 18.609 -13.531 1 91.75 190 ASN A CA 1
ATOM 1455 C C . ASN A 1 190 ? 30.453 18.859 -14.469 1 91.75 190 ASN A C 1
ATOM 1457 O O . ASN A 1 190 ? 29.406 18.219 -14.336 1 91.75 190 ASN A O 1
ATOM 1461 N N . PRO A 1 191 ? 30.656 19.75 -15.445 1 90.75 191 PRO A N 1
ATOM 1462 C CA . PRO A 1 191 ? 29.547 20.094 -16.328 1 90.75 191 PRO A CA 1
ATOM 1463 C C . PRO A 1 191 ? 28.953 18.891 -17.047 1 90.75 191 PRO A C 1
ATOM 1465 O O . PRO A 1 191 ? 27.766 18.891 -17.406 1 90.75 191 PRO A O 1
ATOM 1468 N N . GLN A 1 192 ? 29.719 17.828 -17.188 1 89.56 192 GLN A N 1
ATOM 1469 C CA . GLN A 1 192 ? 29.234 16.641 -17.891 1 89.56 192 GLN A CA 1
ATOM 1470 C C . GLN A 1 192 ? 28.25 15.859 -17.031 1 89.56 192 GLN A C 1
ATOM 1472 O O . GLN A 1 192 ? 27.469 15.062 -17.547 1 89.56 192 GLN A O 1
ATOM 1477 N N . ASN A 1 193 ? 28.312 16.156 -15.742 1 90.62 193 ASN A N 1
ATOM 1478 C CA . ASN A 1 193 ? 27.484 15.375 -14.828 1 90.62 193 ASN A CA 1
ATOM 1479 C C . ASN A 1 193 ? 26.328 16.203 -14.273 1 90.62 193 ASN A C 1
ATOM 1481 O O . ASN A 1 193 ? 25.516 15.688 -13.492 1 90.62 193 ASN A O 1
ATOM 1485 N N . ILE A 1 194 ? 26.297 17.469 -14.641 1 89 194 ILE A N 1
ATOM 1486 C CA . ILE A 1 194 ? 25.219 18.328 -14.172 1 89 194 ILE A CA 1
ATOM 1487 C C . ILE A 1 194 ? 24.016 18.203 -15.109 1 89 194 ILE A C 1
ATOM 1489 O O . ILE A 1 194 ? 24.156 18.297 -16.328 1 89 194 ILE A O 1
ATOM 1493 N N . ILE A 1 195 ? 22.891 17.922 -14.555 1 85.75 195 ILE A N 1
ATOM 1494 C CA . ILE A 1 195 ? 21.672 17.766 -15.344 1 85.75 195 ILE A CA 1
ATOM 1495 C C . ILE A 1 195 ? 20.656 18.844 -14.938 1 85.75 195 ILE A C 1
ATOM 1497 O O . ILE A 1 195 ? 20.188 18.859 -13.797 1 85.75 195 ILE A O 1
ATOM 1501 N N . TRP A 1 196 ? 20.359 19.672 -15.859 1 85.88 196 TRP A N 1
ATOM 1502 C CA . TRP A 1 196 ? 19.281 20.656 -15.695 1 85.88 196 TRP A CA 1
ATOM 1503 C C . TRP A 1 196 ? 18.016 20.188 -16.391 1 85.88 196 TRP A C 1
ATOM 1505 O O . TRP A 1 196 ? 18.031 19.859 -17.578 1 85.88 196 TRP A O 1
ATOM 1515 N N . SER A 1 197 ? 16.953 20.031 -15.688 1 81.81 197 SER A N 1
ATOM 1516 C CA . SER A 1 197 ? 15.742 19.484 -16.281 1 81.81 197 SER A CA 1
ATOM 1517 C C . SER A 1 197 ? 14.562 20.438 -16.094 1 81.81 197 SER A C 1
ATOM 1519 O O . SER A 1 197 ? 14.398 21.031 -15.023 1 81.81 197 SER A O 1
ATOM 1521 N N . ALA A 1 198 ? 13.734 20.562 -17.188 1 76.31 198 ALA A N 1
ATOM 1522 C CA . ALA A 1 198 ? 12.492 21.312 -17.141 1 76.31 198 ALA A CA 1
ATOM 1523 C C . ALA A 1 198 ? 11.281 20.391 -17.266 1 76.31 198 ALA A C 1
ATOM 1525 O O . ALA A 1 198 ? 10.164 20.844 -17.531 1 76.31 198 ALA A O 1
ATOM 1526 N N . GLY A 1 199 ? 11.539 19.078 -17.203 1 69.62 199 GLY A N 1
ATOM 1527 C CA . GLY A 1 199 ? 10.523 18.078 -17.484 1 69.62 199 GLY A CA 1
ATOM 1528 C C . GLY A 1 199 ? 9.344 18.141 -16.531 1 69.62 199 GLY A C 1
ATOM 1529 O O . GLY A 1 199 ? 8.242 17.719 -16.875 1 69.62 199 GLY A O 1
ATOM 1530 N N . LYS A 1 200 ? 9.375 18.703 -15.453 1 68.06 200 LYS A N 1
ATOM 1531 C CA . LYS A 1 200 ? 8.32 18.656 -14.438 1 68.06 200 LYS A CA 1
ATOM 1532 C C . LYS A 1 200 ? 7.23 19.688 -14.719 1 68.06 200 LYS A C 1
ATOM 1534 O O . LYS A 1 200 ? 6.176 19.672 -14.086 1 68.06 200 LYS A O 1
ATOM 1539 N N . TRP A 1 201 ? 7.375 20.453 -15.695 1 68.81 201 TRP A N 1
ATOM 1540 C CA . TRP A 1 201 ? 6.336 21.422 -16.047 1 68.81 201 TRP A CA 1
ATOM 1541 C C . TRP A 1 201 ? 5.09 20.719 -16.562 1 68.81 201 TRP A C 1
ATOM 1543 O O . TRP A 1 201 ? 3.967 21.156 -16.312 1 68.81 201 TRP A O 1
ATOM 1553 N N . ASP A 1 202 ? 5.219 19.547 -17.188 1 61.88 202 ASP A N 1
ATOM 1554 C CA . ASP A 1 202 ? 4.102 18.812 -17.766 1 61.88 202 ASP A CA 1
ATOM 1555 C C . ASP A 1 202 ? 3.27 18.141 -16.672 1 61.88 202 ASP A C 1
ATOM 1557 O O . ASP A 1 202 ? 2.068 17.922 -16.844 1 61.88 202 ASP A O 1
ATOM 1561 N N . GLY A 1 203 ? 3.826 17.812 -15.602 1 60.44 203 GLY A N 1
ATOM 1562 C CA . GLY A 1 203 ? 3.113 17.125 -14.539 1 60.44 203 GLY A CA 1
ATOM 1563 C C . GLY A 1 203 ? 2.191 18.031 -13.75 1 60.44 203 GLY A C 1
ATOM 1564 O O . GLY A 1 203 ? 1.277 17.562 -13.07 1 60.44 203 GLY A O 1
ATOM 1565 N N . LEU A 1 204 ? 2.363 19.266 -13.82 1 62.41 204 LEU A N 1
ATOM 1566 C CA . LEU A 1 204 ? 1.538 20.203 -13.078 1 62.41 204 LEU A CA 1
ATOM 1567 C C . LEU A 1 204 ? 0.113 20.219 -13.617 1 62.41 204 LEU A C 1
ATOM 1569 O O . LEU A 1 204 ? -0.833 20.516 -12.883 1 62.41 204 LEU A O 1
ATOM 1573 N N . SER A 1 205 ? -0.084 19.797 -14.82 1 56.31 205 SER A N 1
ATOM 1574 C CA . SER A 1 205 ? -1.415 19.828 -15.422 1 56.31 205 SER A CA 1
ATOM 1575 C C . SER A 1 205 ? -2.191 18.547 -15.086 1 56.31 205 SER A C 1
ATOM 1577 O O . SER A 1 205 ? -3.418 18.516 -15.195 1 56.31 205 SER A O 1
ATOM 1579 N N . LYS A 1 206 ? -1.661 17.5 -14.656 1 58.31 206 LYS A N 1
ATOM 1580 C CA . LYS A 1 206 ? -2.355 16.219 -14.469 1 58.31 206 LYS A CA 1
ATOM 1581 C C . LYS A 1 206 ? -2.672 15.977 -13 1 58.31 206 LYS A C 1
ATOM 1583 O O . LYS A 1 206 ? -2.807 14.828 -12.57 1 58.31 206 LYS A O 1
ATOM 1588 N N . VAL A 1 207 ? -2.875 17.062 -12.297 1 57.31 207 VAL A N 1
ATOM 1589 C CA . VAL A 1 207 ? -3.115 16.906 -10.867 1 57.31 207 VAL A CA 1
ATOM 1590 C C . VAL A 1 207 ? -4.559 16.469 -10.625 1 57.31 207 VAL A C 1
ATOM 1592 O O . VAL A 1 207 ? -5.488 17.047 -11.195 1 57.31 207 VAL A O 1
ATOM 1595 N N . SER A 1 208 ? -4.734 15.188 -10.297 1 60.41 208 SER A N 1
ATOM 1596 C CA . SER A 1 208 ? -6.031 14.695 -9.844 1 60.41 208 SER A CA 1
ATOM 1597 C C . SER A 1 208 ? -6.094 14.617 -8.32 1 60.41 208 SER A C 1
ATOM 1599 O O . SER A 1 208 ? -5.102 14.273 -7.672 1 60.41 208 SER A O 1
ATOM 1601 N N . LEU A 1 209 ? -7.184 15.133 -7.77 1 59.06 209 LEU A N 1
ATOM 1602 C CA . LEU A 1 209 ? -7.367 15.141 -6.324 1 59.06 209 LEU A CA 1
ATOM 1603 C C . LEU A 1 209 ? -7.371 13.727 -5.766 1 59.06 209 LEU A C 1
ATOM 1605 O O . LEU A 1 209 ? -7.016 13.508 -4.605 1 59.06 209 LEU A O 1
ATOM 1609 N N . ARG A 1 210 ? -7.758 12.789 -6.66 1 61.59 210 ARG A N 1
ATOM 1610 C CA . ARG A 1 210 ? -7.879 11.43 -6.137 1 61.59 210 ARG A CA 1
ATOM 1611 C C . ARG A 1 210 ? -6.672 10.586 -6.535 1 61.59 210 ARG A C 1
ATOM 1613 O O . ARG A 1 210 ? -6.59 9.406 -6.176 1 61.59 210 ARG A O 1
ATOM 1620 N N . GLY A 1 211 ? -5.887 11.07 -7.316 1 60.69 211 GLY A N 1
ATOM 1621 C CA . GLY A 1 211 ? -4.672 10.375 -7.711 1 60.69 211 GLY A CA 1
ATOM 1622 C C . GLY A 1 211 ? -4.945 9.102 -8.484 1 60.69 211 GLY A C 1
ATOM 1623 O O . GLY A 1 211 ? -5.727 9.102 -9.445 1 60.69 211 GLY A O 1
ATOM 1624 N N . ALA A 1 212 ? -4.371 7.957 -8.133 1 56.16 212 ALA A N 1
ATOM 1625 C CA . ALA A 1 212 ? -4.434 6.66 -8.805 1 56.16 212 ALA A CA 1
ATOM 1626 C C . ALA A 1 212 ? -5.785 5.992 -8.578 1 56.16 212 ALA A C 1
ATOM 1628 O O . ALA A 1 212 ? -6.16 5.07 -9.312 1 56.16 212 ALA A O 1
ATOM 1629 N N . TYR A 1 213 ? -6.535 6.52 -7.699 1 64.75 213 TYR A N 1
ATOM 1630 C CA . TYR A 1 213 ? -7.793 5.871 -7.352 1 64.75 213 TYR A CA 1
ATOM 1631 C C . TYR A 1 213 ? -8.969 6.551 -8.047 1 64.75 213 TYR A C 1
ATOM 1633 O O . TYR A 1 213 ? -10.125 6.312 -7.703 1 64.75 213 TYR A O 1
ATOM 1641 N N . SER A 1 214 ? -8.586 7.258 -9.125 1 77.25 214 SER A N 1
ATOM 1642 C CA . SER A 1 214 ? -9.641 7.969 -9.844 1 77.25 214 SER A CA 1
ATOM 1643 C C . SER A 1 214 ? -10.305 7.066 -10.875 1 77.25 214 SER A C 1
ATOM 1645 O O . SER A 1 214 ? -10.344 7.398 -12.062 1 77.25 214 SER A O 1
ATOM 1647 N N . ILE A 1 215 ? -10.539 5.828 -10.539 1 87.38 215 ILE A N 1
ATOM 1648 C CA . ILE A 1 215 ? -11.281 4.879 -11.367 1 87.38 215 ILE A CA 1
ATOM 1649 C C . ILE A 1 215 ? -12.695 4.711 -10.82 1 87.38 215 ILE A C 1
ATOM 1651 O O . ILE A 1 215 ? -12.883 4.469 -9.625 1 87.38 215 ILE A O 1
ATOM 1655 N N . ALA A 1 216 ? -13.609 4.902 -11.641 1 87.5 216 ALA A N 1
ATOM 1656 C CA . ALA A 1 216 ? -15.008 4.844 -11.219 1 87.5 216 ALA A CA 1
ATOM 1657 C C . ALA A 1 216 ? -15.414 3.414 -10.867 1 87.5 216 ALA A C 1
ATOM 1659 O O . ALA A 1 216 ? -14.969 2.461 -11.508 1 87.5 216 ALA A O 1
ATOM 1660 N N . LYS A 1 217 ? -16.266 3.361 -9.914 1 90.31 217 LYS A N 1
ATOM 1661 C CA . LYS A 1 217 ? -16.859 2.074 -9.57 1 90.31 217 LYS A CA 1
ATOM 1662 C C . LYS A 1 217 ? -17.688 1.528 -10.734 1 90.31 217 LYS A C 1
ATOM 1664 O O . LYS A 1 217 ? -18.406 2.277 -11.406 1 90.31 217 LYS A O 1
ATOM 1669 N N . PRO A 1 218 ? -17.594 0.224 -10.922 1 94.75 218 PRO A N 1
ATOM 1670 C CA . PRO A 1 218 ? -18.391 -0.323 -12.023 1 94.75 218 PRO A CA 1
ATOM 1671 C C . PRO A 1 218 ? -19.891 -0.307 -11.727 1 94.75 218 PRO A C 1
ATOM 1673 O O . PRO A 1 218 ? -20.297 -0.537 -10.586 1 94.75 218 PRO A O 1
ATOM 1676 N N . ASP A 1 219 ? -20.641 0.03 -12.734 1 95.69 219 ASP A N 1
ATOM 1677 C CA . ASP A 1 219 ? -22.094 -0.136 -12.727 1 95.69 219 ASP A CA 1
ATOM 1678 C C . ASP A 1 219 ? -22.5 -1.388 -13.492 1 95.69 219 ASP A C 1
ATOM 1680 O O . ASP A 1 219 ? -22.656 -1.351 -14.719 1 95.69 219 ASP A O 1
ATOM 1684 N N . PHE A 1 220 ? -22.797 -2.43 -12.766 1 97.25 220 PHE A N 1
ATOM 1685 C CA . PHE A 1 220 ? -23.062 -3.725 -13.383 1 97.25 220 PHE A CA 1
ATOM 1686 C C . PHE A 1 220 ? -24.422 -3.723 -14.086 1 97.25 220 PHE A C 1
ATOM 1688 O O . PHE A 1 220 ? -24.734 -4.633 -14.859 1 97.25 220 PHE A O 1
ATOM 1695 N N . THR A 1 221 ? -25.203 -2.711 -13.859 1 96.12 221 THR A N 1
ATOM 1696 C CA . THR A 1 221 ? -26.531 -2.646 -14.477 1 96.12 221 THR A CA 1
ATOM 1697 C C . THR A 1 221 ? -26.453 -1.973 -15.844 1 96.12 221 THR A C 1
ATOM 1699 O O . THR A 1 221 ? -27.391 -2.062 -16.641 1 96.12 221 THR A O 1
ATOM 1702 N N . ASP A 1 222 ? -25.375 -1.272 -16.031 1 92.75 222 ASP A N 1
ATOM 1703 C CA . ASP A 1 222 ? -25.219 -0.526 -17.266 1 92.75 222 ASP A CA 1
ATOM 1704 C C . ASP A 1 222 ? -23.781 -0.599 -17.781 1 92.75 222 ASP A C 1
ATOM 1706 O O . ASP A 1 222 ? -23.094 0.422 -17.859 1 92.75 222 ASP A O 1
ATOM 1710 N N . MET A 1 223 ? -23.375 -1.792 -18.203 1 94.25 223 MET A N 1
ATOM 1711 C CA . MET A 1 223 ? -22.047 -1.981 -18.797 1 94.25 223 MET A CA 1
ATOM 1712 C C . MET A 1 223 ? -22.125 -2.027 -20.312 1 94.25 223 MET A C 1
ATOM 1714 O O . MET A 1 223 ? -22.906 -2.801 -20.875 1 94.25 223 MET A O 1
ATOM 1718 N N . PRO A 1 224 ? -21.391 -1.229 -20.922 1 93.19 224 PRO A N 1
ATOM 1719 C CA . PRO A 1 224 ? -21.5 -1.175 -22.375 1 93.19 224 PRO A CA 1
ATOM 1720 C C . PRO A 1 224 ? -20.875 -2.387 -23.062 1 93.19 224 PRO A C 1
ATOM 1722 O O . PRO A 1 224 ? -19.891 -2.947 -22.562 1 93.19 224 PRO A O 1
ATOM 1725 N N . THR A 1 225 ? -21.484 -2.791 -24.188 1 96.44 225 THR A N 1
ATOM 1726 C CA . THR A 1 225 ? -20.828 -3.736 -25.078 1 96.44 225 THR A CA 1
ATOM 1727 C C . THR A 1 225 ? -19.797 -3.029 -25.953 1 96.44 225 THR A C 1
ATOM 1729 O O . THR A 1 225 ? -19.859 -1.812 -26.125 1 96.44 225 THR A O 1
ATOM 1732 N N . ASN A 1 226 ? -18.812 -3.74 -26.375 1 97.19 226 ASN A N 1
ATOM 1733 C CA . ASN A 1 226 ? -17.734 -3.199 -27.188 1 97.19 226 ASN A CA 1
ATOM 1734 C C . ASN A 1 226 ? -17.156 -4.25 -28.125 1 97.19 226 ASN A C 1
ATOM 1736 O O . ASN A 1 226 ? -16.438 -5.152 -27.703 1 97.19 226 ASN A O 1
ATOM 1740 N N . ASP A 1 227 ? -17.344 -4.043 -29.359 1 96.94 227 ASP A N 1
ATOM 1741 C CA . ASP A 1 227 ? -16.922 -5.012 -30.375 1 96.94 227 ASP A CA 1
ATOM 1742 C C . ASP A 1 227 ? -15.406 -5.156 -30.406 1 96.94 227 ASP A C 1
ATOM 1744 O O . ASP A 1 227 ? -14.891 -6.211 -30.781 1 96.94 227 ASP A O 1
ATOM 1748 N N . ALA A 1 228 ? -14.734 -4.172 -29.969 1 97.75 228 ALA A N 1
ATOM 1749 C CA . ALA A 1 228 ? -13.273 -4.199 -29.984 1 97.75 228 ALA A CA 1
ATOM 1750 C C . ALA A 1 228 ? -12.742 -5.23 -29 1 97.75 228 ALA A C 1
ATOM 1752 O O . ALA A 1 228 ? -11.562 -5.594 -29.047 1 97.75 228 ALA A O 1
ATOM 1753 N N . THR A 1 229 ? -13.617 -5.676 -28.062 1 98.19 229 THR A N 1
ATOM 1754 C CA . THR A 1 229 ? -13.172 -6.613 -27.031 1 98.19 229 THR A CA 1
ATOM 1755 C C . THR A 1 229 ? -13.469 -8.055 -27.453 1 98.19 229 THR A C 1
ATOM 1757 O O . THR A 1 229 ? -13.164 -8.992 -26.719 1 98.19 229 THR A O 1
ATOM 1760 N N . ARG A 1 230 ? -14.008 -8.258 -28.641 1 97.75 230 ARG A N 1
ATOM 1761 C CA . ARG A 1 230 ? -14.367 -9.594 -29.109 1 97.75 230 ARG A CA 1
ATOM 1762 C C . ARG A 1 230 ? -13.148 -10.336 -29.641 1 97.75 230 ARG A C 1
ATOM 1764 O O . ARG A 1 230 ? -12.344 -9.773 -30.375 1 97.75 230 ARG A O 1
ATOM 1771 N N . ALA A 1 231 ? -13.039 -11.492 -29.141 1 98.12 231 ALA A N 1
ATOM 1772 C CA . ALA A 1 231 ? -12.062 -12.398 -29.703 1 98.12 231 ALA A CA 1
ATOM 1773 C C . ALA A 1 231 ? -12.625 -13.125 -30.922 1 98.12 231 ALA A C 1
ATOM 1775 O O . ALA A 1 231 ? -13.844 -13.258 -31.062 1 98.12 231 ALA A O 1
ATOM 1776 N N . ALA A 1 232 ? -11.719 -13.633 -31.781 1 97.12 232 ALA A N 1
ATOM 1777 C CA . ALA A 1 232 ? -12.172 -14.375 -32.969 1 97.12 232 ALA A CA 1
ATOM 1778 C C . ALA A 1 232 ? -12.852 -15.68 -32.562 1 97.12 232 ALA A C 1
ATOM 1780 O O . ALA A 1 232 ? -12.312 -16.453 -31.766 1 97.12 232 ALA A O 1
ATOM 1781 N N . ALA A 1 233 ? -14.07 -15.844 -32.969 1 96.56 233 ALA A N 1
ATOM 1782 C CA . ALA A 1 233 ? -14.836 -17.047 -32.688 1 96.56 233 ALA A CA 1
ATOM 1783 C C . ALA A 1 233 ? -15.555 -17.562 -33.906 1 96.56 233 ALA A C 1
ATOM 1785 O O . ALA A 1 233 ? -16.141 -16.797 -34.688 1 96.56 233 ALA A O 1
ATOM 1786 N N . ASP A 1 234 ? -15.492 -18.906 -34.125 1 92.44 234 ASP A N 1
ATOM 1787 C CA . ASP A 1 234 ? -16.125 -19.516 -35.281 1 92.44 234 ASP A CA 1
ATOM 1788 C C . ASP A 1 234 ? -17.484 -20.125 -34.938 1 92.44 234 ASP A C 1
ATOM 1790 O O . ASP A 1 234 ? -18.219 -20.594 -35.781 1 92.44 234 ASP A O 1
ATOM 1794 N N . THR A 1 235 ? -17.766 -20.156 -33.656 1 96 235 THR A N 1
ATOM 1795 C CA . THR A 1 235 ? -18.984 -20.828 -33.188 1 96 235 THR A CA 1
ATOM 1796 C C . THR A 1 235 ? -19.875 -19.844 -32.438 1 96 235 THR A C 1
ATOM 1798 O O . THR A 1 235 ? -19.375 -18.984 -31.719 1 96 235 THR A O 1
ATOM 1801 N N . THR A 1 236 ? -21.141 -19.922 -32.688 1 97.19 236 THR A N 1
ATOM 1802 C CA . THR A 1 236 ? -22.188 -19.219 -31.922 1 97.19 236 THR A CA 1
ATOM 1803 C C . THR A 1 236 ? -23.156 -20.219 -31.312 1 97.19 236 THR A C 1
ATOM 1805 O O . THR A 1 236 ? -23.609 -21.156 -31.984 1 97.19 236 THR A O 1
ATOM 1808 N N . ILE A 1 237 ? -23.422 -20.016 -30.031 1 97.12 237 ILE A N 1
ATOM 1809 C CA . ILE A 1 237 ? -24.328 -20.953 -29.391 1 97.12 237 ILE A CA 1
ATOM 1810 C C . ILE A 1 237 ? -25.562 -20.203 -28.891 1 97.12 237 ILE A C 1
ATOM 1812 O O . ILE A 1 237 ? -25.5 -19 -28.625 1 97.12 237 ILE A O 1
ATOM 1816 N N . GLU A 1 238 ? -26.656 -21 -28.812 1 97.19 238 GLU A N 1
ATOM 1817 C CA . GLU A 1 238 ? -27.922 -20.469 -28.312 1 97.19 238 GLU A CA 1
ATOM 1818 C C . GLU A 1 238 ? -28.312 -21.141 -27 1 97.19 238 GLU A C 1
ATOM 1820 O O . GLU A 1 238 ? -27.938 -22.281 -26.734 1 97.19 238 GLU A O 1
ATOM 1825 N N . ALA A 1 239 ? -29.016 -20.391 -26.234 1 97.81 239 ALA A N 1
ATOM 1826 C CA . ALA A 1 239 ? -29.516 -20.953 -24.969 1 97.81 239 ALA A CA 1
ATOM 1827 C C . ALA A 1 239 ? -30.547 -22.047 -25.234 1 97.81 239 ALA A C 1
ATOM 1829 O O . ALA A 1 239 ? -31.438 -21.891 -26.062 1 97.81 239 ALA A O 1
ATOM 1830 N N . VAL A 1 240 ? -30.438 -23.094 -24.516 1 97.12 240 VAL A N 1
ATOM 1831 C CA . VAL A 1 240 ? -31.359 -24.219 -24.703 1 97.12 240 VAL A CA 1
ATOM 1832 C C . VAL A 1 240 ? -32.562 -24.062 -23.766 1 97.12 240 VAL A C 1
ATOM 1834 O O . VAL A 1 240 ? -33.625 -24.641 -23.984 1 97.12 240 VAL A O 1
ATOM 1837 N N . LYS A 1 241 ? -32.219 -23.391 -22.672 1 95.44 241 LYS A N 1
ATOM 1838 C CA . LYS A 1 241 ? -33.219 -23.156 -21.641 1 95.44 241 LYS A CA 1
ATOM 1839 C C . LYS A 1 241 ? -32.969 -21.844 -20.922 1 95.44 241 LYS A C 1
ATOM 1841 O O . LYS A 1 241 ? -31.844 -21.375 -20.859 1 95.44 241 LYS A O 1
ATOM 1846 N N . SER A 1 242 ? -34.062 -21.172 -20.516 1 96.69 242 SER A N 1
ATOM 1847 C CA . SER A 1 242 ? -33.969 -19.984 -19.688 1 96.69 242 SER A CA 1
ATOM 1848 C C . SER A 1 242 ? -34.906 -20.047 -18.484 1 96.69 242 SER A C 1
ATOM 1850 O O . SER A 1 242 ? -36.031 -20.547 -18.609 1 96.69 242 SER A O 1
ATOM 1852 N N . VAL A 1 243 ? -34.438 -19.656 -17.406 1 97.94 243 VAL A N 1
ATOM 1853 C CA . VAL A 1 243 ? -35.25 -19.625 -16.188 1 97.94 243 VAL A CA 1
ATOM 1854 C C . VAL A 1 243 ? -35.219 -18.219 -15.594 1 97.94 243 VAL A C 1
ATOM 1856 O O . VAL A 1 243 ? -34.156 -17.609 -15.445 1 97.94 243 VAL A O 1
ATOM 1859 N N . THR A 1 244 ? -36.438 -17.688 -15.32 1 98 244 THR A N 1
ATOM 1860 C CA . THR A 1 244 ? -36.531 -16.406 -14.633 1 98 244 THR A CA 1
ATOM 1861 C C . THR A 1 244 ? -36.406 -16.594 -13.125 1 98 244 THR A C 1
ATOM 1863 O O . THR A 1 244 ? -37.094 -17.422 -12.539 1 98 244 THR A O 1
ATOM 1866 N N . LEU A 1 245 ? -35.5 -15.859 -12.547 1 98.25 245 LEU A N 1
ATOM 1867 C CA . LEU A 1 245 ? -35.312 -15.961 -11.102 1 98.25 245 LEU A CA 1
ATOM 1868 C C . LEU A 1 245 ? -36.469 -15.32 -10.352 1 98.25 245 LEU A C 1
ATOM 1870 O O . LEU A 1 245 ? -37.156 -14.445 -10.891 1 98.25 245 LEU A O 1
ATOM 1874 N N . PRO A 1 246 ? -36.719 -15.766 -9.141 1 97.31 246 PRO A N 1
ATOM 1875 C CA . PRO A 1 246 ? -37.812 -15.211 -8.359 1 97.31 246 PRO A CA 1
ATOM 1876 C C . PRO A 1 246 ? -37.719 -13.695 -8.195 1 97.31 246 PRO A C 1
ATOM 1878 O O . PRO A 1 246 ? -36.625 -13.156 -8 1 97.31 246 PRO A O 1
ATOM 1881 N N . ALA A 1 247 ? -38.844 -13.016 -8.172 1 93.81 247 ALA A N 1
ATOM 1882 C CA . ALA A 1 247 ? -38.906 -11.555 -8.125 1 93.81 247 ALA A CA 1
ATOM 1883 C C . ALA A 1 247 ? -38.469 -11.023 -6.773 1 93.81 247 ALA A C 1
ATOM 1885 O O . ALA A 1 247 ? -38.125 -9.844 -6.645 1 93.81 247 ALA A O 1
ATOM 1886 N N . GLU A 1 248 ? -38.469 -11.883 -5.82 1 94.06 248 GLU A N 1
ATOM 1887 C CA . GLU A 1 248 ? -38.062 -11.445 -4.484 1 94.06 248 GLU A CA 1
ATOM 1888 C C . GLU A 1 248 ? -36.562 -11.148 -4.418 1 94.06 248 GLU A C 1
ATOM 1890 O O . GLU A 1 248 ? -36.094 -10.531 -3.461 1 94.06 248 GLU A O 1
ATOM 1895 N N . ILE A 1 249 ? -35.875 -11.641 -5.383 1 95.62 249 ILE A N 1
ATOM 1896 C CA . ILE A 1 249 ? -34.469 -11.273 -5.473 1 95.62 249 ILE A CA 1
ATOM 1897 C C . ILE A 1 249 ? -34.344 -9.828 -5.949 1 95.62 249 ILE A C 1
ATOM 1899 O O . ILE A 1 249 ? -34.469 -9.547 -7.145 1 95.62 249 ILE A O 1
ATOM 1903 N N . GLU A 1 250 ? -34.031 -8.984 -5.059 1 96.69 250 GLU A N 1
ATOM 1904 C CA . GLU A 1 250 ? -33.938 -7.559 -5.359 1 96.69 250 GLU A CA 1
ATOM 1905 C C . GLU A 1 250 ? -32.594 -7.215 -5.996 1 96.69 250 GLU A C 1
ATOM 1907 O O . GLU A 1 250 ? -31.562 -7.719 -5.574 1 96.69 250 GLU A O 1
ATOM 1912 N N . GLY A 1 251 ? -32.688 -6.348 -7.055 1 97.44 251 GLY A N 1
ATOM 1913 C CA . GLY A 1 251 ? -31.484 -5.898 -7.723 1 97.44 251 GLY A CA 1
ATOM 1914 C C . GLY A 1 251 ? -31.109 -6.746 -8.93 1 97.44 251 GLY A C 1
ATOM 1915 O O . GLY A 1 251 ? -31.781 -7.734 -9.227 1 97.44 251 GLY A O 1
ATOM 1916 N N . ALA A 1 252 ? -30.125 -6.301 -9.641 1 98.12 252 ALA A N 1
ATOM 1917 C CA . ALA A 1 252 ? -29.562 -7.074 -10.742 1 98.12 252 ALA A CA 1
ATOM 1918 C C . ALA A 1 252 ? -28.609 -8.141 -10.219 1 98.12 252 ALA A C 1
ATOM 1920 O O . ALA A 1 252 ? -27.75 -7.863 -9.375 1 98.12 252 ALA A O 1
ATOM 1921 N N . VAL A 1 253 ? -28.781 -9.344 -10.688 1 98.62 253 VAL A N 1
ATOM 1922 C CA . VAL A 1 253 ? -27.922 -10.445 -10.25 1 98.62 253 VAL A CA 1
ATOM 1923 C C . VAL A 1 253 ? -26.531 -10.305 -10.891 1 98.62 253 VAL A C 1
ATOM 1925 O O . VAL A 1 253 ? -26.406 -10.242 -12.117 1 98.62 253 VAL A O 1
ATOM 1928 N N . THR A 1 254 ? -25.5 -10.242 -10.078 1 98.69 254 THR A N 1
ATOM 1929 C CA . THR A 1 254 ? -24.141 -9.984 -10.539 1 98.69 254 THR A CA 1
ATOM 1930 C C . THR A 1 254 ? -23.25 -11.203 -10.305 1 98.69 254 THR A C 1
ATOM 1932 O O . THR A 1 254 ? -22.094 -11.227 -10.734 1 98.69 254 THR A O 1
ATOM 1935 N N . GLY A 1 255 ? -23.719 -12.195 -9.648 1 98.75 255 GLY A N 1
ATOM 1936 C CA . GLY A 1 255 ? -23 -13.43 -9.391 1 98.75 255 GLY A CA 1
ATOM 1937 C C . GLY A 1 255 ? -23.922 -14.633 -9.234 1 98.75 255 GLY A C 1
ATOM 1938 O O . GLY A 1 255 ? -25.031 -14.5 -8.719 1 98.75 255 GLY A O 1
ATOM 1939 N N . ILE A 1 256 ? -23.469 -15.766 -9.609 1 98.88 256 ILE A N 1
ATOM 1940 C CA . ILE A 1 256 ? -24.203 -17.016 -9.461 1 98.88 256 ILE A CA 1
ATOM 1941 C C . ILE A 1 256 ? -23.219 -18.172 -9.289 1 98.88 256 ILE A C 1
ATOM 1943 O O . ILE A 1 256 ? -22.141 -18.172 -9.883 1 98.88 256 ILE A O 1
ATOM 1947 N N . SER A 1 257 ? -23.516 -19.062 -8.469 1 98.81 257 SER A N 1
ATOM 1948 C CA . SER A 1 257 ? -22.703 -20.266 -8.258 1 98.81 257 SER A CA 1
ATOM 1949 C C . SER A 1 257 ? -23.594 -21.469 -7.945 1 98.81 257 SER A C 1
ATOM 1951 O O . SER A 1 257 ? -24.641 -21.328 -7.32 1 98.81 257 SER A O 1
ATOM 1953 N N . TYR A 1 258 ? -23.203 -22.609 -8.391 1 98.44 258 TYR A N 1
ATOM 1954 C CA . TYR A 1 258 ? -23.922 -23.859 -8.164 1 98.44 258 TYR A CA 1
ATOM 1955 C C . TYR A 1 258 ? -23.031 -24.891 -7.504 1 98.44 258 TYR A C 1
ATOM 1957 O O . TYR A 1 258 ? -21.859 -25.031 -7.863 1 98.44 258 TYR A O 1
ATOM 1965 N N . ASN A 1 259 ? -23.531 -25.562 -6.555 1 98.12 259 ASN A N 1
ATOM 1966 C CA . ASN A 1 259 ? -22.844 -26.688 -5.926 1 98.12 259 ASN A CA 1
ATOM 1967 C C . ASN A 1 259 ? -23.547 -28.016 -6.219 1 98.12 259 ASN A C 1
ATOM 1969 O O . ASN A 1 259 ? -24.656 -28.234 -5.762 1 98.12 259 ASN A O 1
ATOM 1973 N N . PRO A 1 260 ? -22.891 -28.938 -6.879 1 96.25 260 PRO A N 1
ATOM 1974 C CA . PRO A 1 260 ? -23.547 -30.188 -7.285 1 96.25 260 PRO A CA 1
ATOM 1975 C C . PRO A 1 260 ? -23.828 -31.125 -6.109 1 96.25 260 PRO A C 1
ATOM 1977 O O . PRO A 1 260 ? -24.703 -31.969 -6.188 1 96.25 260 PRO A O 1
ATOM 1980 N N . ASN A 1 261 ? -23.078 -31.016 -5.051 1 97.06 261 ASN A N 1
ATOM 1981 C CA . ASN A 1 261 ? -23.266 -31.891 -3.9 1 97.06 261 ASN A CA 1
ATOM 1982 C C . ASN A 1 261 ? -24.516 -31.516 -3.113 1 97.06 261 ASN A C 1
ATOM 1984 O O . ASN A 1 261 ? -25.359 -32.375 -2.822 1 97.06 261 ASN A O 1
ATOM 1988 N N . SER A 1 262 ? -24.672 -30.266 -2.848 1 97.75 262 SER A N 1
ATOM 1989 C CA . SER A 1 262 ? -25.812 -29.812 -2.061 1 97.75 262 SER A CA 1
ATOM 1990 C C . SER A 1 262 ? -27 -29.453 -2.955 1 97.75 262 SER A C 1
ATOM 1992 O O . SER A 1 262 ? -28.125 -29.281 -2.469 1 97.75 262 SER A O 1
ATOM 1994 N N . GLN A 1 263 ? -26.719 -29.359 -4.207 1 97.94 263 GLN A N 1
ATOM 1995 C CA . GLN A 1 263 ? -27.734 -29 -5.195 1 97.94 263 GLN A CA 1
ATOM 1996 C C . GLN A 1 263 ? -28.359 -27.641 -4.863 1 97.94 263 GLN A C 1
ATOM 1998 O O . GLN A 1 263 ? -29.594 -27.5 -4.914 1 97.94 263 GLN A O 1
ATOM 2003 N N . LEU A 1 264 ? -27.484 -26.719 -4.426 1 98.5 264 LEU A N 1
ATOM 2004 C CA . LEU A 1 264 ? -27.891 -25.359 -4.113 1 98.5 264 LEU A CA 1
ATOM 2005 C C . LEU A 1 264 ? -27.297 -24.375 -5.121 1 98.5 264 LEU A C 1
ATOM 2007 O O . LEU A 1 264 ? -26.188 -24.578 -5.609 1 98.5 264 LEU A O 1
ATOM 2011 N N . PHE A 1 265 ? -28.109 -23.391 -5.398 1 98.81 265 PHE A N 1
ATOM 2012 C CA . PHE A 1 265 ? -27.578 -22.203 -6.051 1 98.81 265 PHE A CA 1
ATOM 2013 C C . PHE A 1 265 ? -27.375 -21.078 -5.043 1 98.81 265 PHE A C 1
ATOM 2015 O O . PHE A 1 265 ? -28.109 -20.984 -4.062 1 98.81 265 PHE A O 1
ATOM 2022 N N . ALA A 1 266 ? -26.406 -20.297 -5.246 1 98.88 266 ALA A N 1
ATOM 2023 C CA . ALA A 1 266 ? -26.234 -19.016 -4.57 1 98.88 266 ALA A CA 1
ATOM 2024 C C . ALA A 1 266 ? -26.156 -17.875 -5.574 1 98.88 266 ALA A C 1
ATOM 2026 O O . ALA A 1 266 ? -25.516 -18 -6.621 1 98.88 266 ALA A O 1
ATOM 2027 N N . VAL A 1 267 ? -26.844 -16.781 -5.32 1 98.75 267 VAL A N 1
ATOM 2028 C CA . VAL A 1 267 ? -26.766 -15.602 -6.176 1 98.75 267 VAL A CA 1
ATOM 2029 C C . VAL A 1 267 ? -26.516 -14.359 -5.328 1 98.75 267 VAL A C 1
ATOM 2031 O O . VAL A 1 267 ? -26.859 -14.328 -4.145 1 98.75 267 VAL A O 1
ATOM 2034 N N . VAL A 1 268 ? -25.859 -13.391 -5.926 1 98.75 268 VAL A N 1
ATOM 2035 C CA . VAL A 1 268 ? -25.688 -12.086 -5.293 1 98.75 268 VAL A CA 1
ATOM 2036 C C . VAL A 1 268 ? -26.125 -10.984 -6.25 1 98.75 268 VAL A C 1
ATOM 2038 O O . VAL A 1 268 ? -26.234 -11.203 -7.461 1 98.75 268 VAL A O 1
ATOM 2041 N N . THR A 1 269 ? -26.453 -9.828 -5.723 1 98.5 269 THR A N 1
ATOM 2042 C CA . THR A 1 269 ? -26.953 -8.742 -6.551 1 98.5 269 THR A CA 1
ATOM 2043 C C . THR A 1 269 ? -26.172 -7.457 -6.285 1 98.5 269 THR A C 1
ATOM 2045 O O . THR A 1 269 ? -25.453 -7.359 -5.289 1 98.5 269 THR A O 1
ATOM 2048 N N . ASN A 1 270 ? -26.328 -6.43 -7.176 1 97.38 270 ASN A N 1
ATOM 2049 C CA . ASN A 1 270 ? -25.688 -5.129 -7.047 1 97.38 270 ASN A CA 1
ATOM 2050 C C . ASN A 1 270 ? -26.25 -4.34 -5.867 1 97.38 270 ASN A C 1
ATOM 2052 O O . ASN A 1 270 ? -25.672 -3.332 -5.457 1 97.38 270 ASN A O 1
ATOM 2056 N N . LYS A 1 271 ? -27.344 -4.832 -5.199 1 97.06 271 LYS A N 1
ATOM 2057 C CA . LYS A 1 271 ? -27.922 -4.172 -4.039 1 97.06 271 LYS A CA 1
ATOM 2058 C C . LYS A 1 271 ? -27.547 -4.898 -2.748 1 97.06 271 LYS A C 1
ATOM 2060 O O . LYS A 1 271 ? -28.266 -4.801 -1.745 1 97.06 271 LYS A O 1
ATOM 2065 N N . ASN A 1 272 ? -26.594 -5.777 -2.799 1 97.31 272 ASN A N 1
ATOM 2066 C CA . ASN A 1 272 ? -25.906 -6.383 -1.663 1 97.31 272 ASN A CA 1
ATOM 2067 C C . ASN A 1 272 ? -26.703 -7.543 -1.076 1 97.31 272 ASN A C 1
ATOM 2069 O O . ASN A 1 272 ? -26.562 -7.859 0.107 1 97.31 272 ASN A O 1
ATOM 2073 N N . TRP A 1 273 ? -27.5 -8.133 -1.902 1 98.31 273 TRP A N 1
ATOM 2074 C CA . TRP A 1 273 ? -28.219 -9.32 -1.455 1 98.31 273 TRP A CA 1
ATOM 2075 C C . TRP A 1 273 ? -27.453 -10.594 -1.791 1 98.31 273 TRP A C 1
ATOM 2077 O O . TRP A 1 273 ? -26.859 -10.695 -2.865 1 98.31 273 TRP A O 1
ATOM 2087 N N . VAL A 1 274 ? -27.469 -11.516 -0.908 1 98.69 274 VAL A N 1
ATOM 2088 C CA . VAL A 1 274 ? -27.078 -12.898 -1.159 1 98.69 274 VAL A CA 1
ATOM 2089 C C . VAL A 1 274 ? -28.281 -13.82 -0.944 1 98.69 274 VAL A C 1
ATOM 2091 O O . VAL A 1 274 ? -29.062 -13.625 -0.006 1 98.69 274 VAL A O 1
ATOM 2094 N N . ALA A 1 275 ? -28.5 -14.758 -1.834 1 98.81 275 ALA A N 1
ATOM 2095 C CA . ALA A 1 275 ? -29.641 -15.664 -1.732 1 98.81 275 ALA A CA 1
ATOM 2096 C C . ALA A 1 275 ? -29.234 -17.094 -2.102 1 98.81 275 ALA A C 1
ATOM 2098 O O . ALA A 1 275 ? -28.438 -17.297 -3.016 1 98.81 275 ALA A O 1
ATOM 2099 N N . PHE A 1 276 ? -29.766 -17.984 -1.377 1 98.88 276 PHE A N 1
ATOM 2100 C CA . PHE A 1 276 ? -29.641 -19.406 -1.696 1 98.88 276 PHE A CA 1
ATOM 2101 C C . PHE A 1 276 ? -30.938 -19.922 -2.307 1 98.88 276 PHE A C 1
ATOM 2103 O O . PHE A 1 276 ? -32.031 -19.625 -1.812 1 98.88 276 PHE A O 1
ATOM 2110 N N . LEU A 1 277 ? -30.797 -20.625 -3.371 1 98.75 277 LEU A N 1
ATOM 2111 C CA . LEU A 1 277 ? -31.953 -21.125 -4.105 1 98.75 277 LEU A CA 1
ATOM 2112 C C . LEU A 1 277 ? -31.875 -22.641 -4.277 1 98.75 277 LEU A C 1
ATOM 2114 O O . LEU A 1 277 ? -30.797 -23.234 -4.109 1 98.75 277 LEU A O 1
ATOM 2118 N N . ASN A 1 278 ? -33 -23.172 -4.598 1 98.06 278 ASN A N 1
ATOM 2119 C CA . ASN A 1 278 ? -33.062 -24.594 -4.902 1 98.06 278 ASN A CA 1
ATOM 2120 C C . ASN A 1 278 ? -32.438 -24.906 -6.266 1 98.06 278 ASN A C 1
ATOM 2122 O O . ASN A 1 278 ? -32.062 -23.984 -7 1 98.06 278 ASN A O 1
ATOM 2126 N N . GLN A 1 279 ? -32.281 -26.109 -6.617 1 97.38 279 GLN A N 1
ATOM 2127 C CA . GLN A 1 279 ? -31.562 -26.578 -7.789 1 97.38 279 GLN A CA 1
ATOM 2128 C C . GLN A 1 279 ? -32.25 -26.125 -9.078 1 97.38 279 GLN A C 1
ATOM 2130 O O . GLN A 1 279 ? -31.578 -25.969 -10.109 1 97.38 279 GLN A O 1
ATOM 2135 N N . ASP A 1 280 ? -33.562 -25.844 -9.008 1 96.69 280 ASP A N 1
ATOM 2136 C CA . ASP A 1 280 ? -34.312 -25.484 -10.211 1 96.69 280 ASP A CA 1
ATOM 2137 C C . ASP A 1 280 ? -34.406 -23.953 -10.359 1 96.69 280 ASP A C 1
ATOM 2139 O O . ASP A 1 280 ? -34.969 -23.453 -11.32 1 96.69 280 ASP A O 1
ATOM 2143 N N . LEU A 1 281 ? -33.844 -23.188 -9.414 1 98.19 281 LEU A N 1
ATOM 2144 C CA . LEU A 1 281 ? -33.781 -21.734 -9.453 1 98.19 281 LEU A CA 1
ATOM 2145 C C . LEU A 1 281 ? -35.156 -21.109 -9.305 1 98.19 281 LEU A C 1
ATOM 2147 O O . LEU A 1 281 ? -35.375 -19.984 -9.766 1 98.19 281 LEU A O 1
ATOM 2151 N N . THR A 1 282 ? -36.125 -21.812 -8.672 1 97.06 282 THR A N 1
ATOM 2152 C CA . THR A 1 282 ? -37.5 -21.344 -8.641 1 97.06 282 THR A CA 1
ATOM 2153 C C . THR A 1 282 ? -37.875 -20.906 -7.227 1 97.06 282 THR A C 1
ATOM 2155 O O . THR A 1 282 ? -38.875 -20.219 -7.039 1 97.06 282 THR A O 1
ATOM 2158 N N . GLN A 1 283 ? -37.094 -21.312 -6.305 1 97.88 283 GLN A N 1
ATOM 2159 C CA . GLN A 1 283 ? -37.438 -21.031 -4.918 1 97.88 283 GLN A CA 1
ATOM 2160 C C . GLN A 1 283 ? -36.219 -20.453 -4.168 1 97.88 283 GLN A C 1
ATOM 2162 O O . GLN A 1 283 ? -35.125 -21.016 -4.195 1 97.88 283 GLN A O 1
ATOM 2167 N N . VAL A 1 284 ? -36.5 -19.344 -3.52 1 98.44 284 VAL A N 1
ATOM 2168 C CA . VAL A 1 284 ? -35.5 -18.797 -2.611 1 98.44 284 VAL A CA 1
ATOM 2169 C C . VAL A 1 284 ? -35.594 -19.484 -1.254 1 98.44 284 VAL A C 1
ATOM 2171 O O . VAL A 1 284 ? -36.656 -19.438 -0.599 1 98.44 284 VAL A O 1
ATOM 2174 N N . LEU A 1 285 ? -34.594 -20.078 -0.865 1 98.62 285 LEU A N 1
ATOM 2175 C CA . LEU A 1 285 ? -34.562 -20.781 0.409 1 98.62 285 LEU A CA 1
ATOM 2176 C C . LEU A 1 285 ? -34.219 -19.828 1.556 1 98.62 285 LEU A C 1
ATOM 2178 O O . LEU A 1 285 ? -34.812 -19.938 2.641 1 98.62 285 LEU A O 1
ATOM 2182 N N . ALA A 1 286 ? -33.344 -18.969 1.354 1 98.69 286 ALA A N 1
ATOM 2183 C CA . ALA A 1 286 ? -32.938 -17.938 2.307 1 98.69 286 ALA A CA 1
ATOM 2184 C C . ALA A 1 286 ? -32.281 -16.766 1.594 1 98.69 286 ALA A C 1
ATOM 2186 O O . ALA A 1 286 ? -31.703 -16.922 0.518 1 98.69 286 ALA A O 1
ATOM 2187 N N . LYS A 1 287 ? -32.375 -15.617 2.09 1 98.62 287 LYS A N 1
ATOM 2188 C CA . LYS A 1 287 ? -31.703 -14.43 1.539 1 98.62 287 LYS A CA 1
ATOM 2189 C C . LYS A 1 287 ? -31.359 -13.438 2.641 1 98.62 287 LYS A C 1
ATOM 2191 O O . LYS A 1 287 ? -32.062 -13.367 3.66 1 98.62 287 LYS A O 1
ATOM 2196 N N . ALA A 1 288 ? -30.328 -12.727 2.492 1 98.25 288 ALA A N 1
ATOM 2197 C CA . ALA A 1 288 ? -29.891 -11.711 3.443 1 98.25 288 ALA A CA 1
ATOM 2198 C C . ALA A 1 288 ? -29.188 -10.555 2.73 1 98.25 288 ALA A C 1
ATOM 2200 O O . ALA A 1 288 ? -28.438 -10.773 1.782 1 98.25 288 ALA A O 1
ATOM 2201 N N . LYS A 1 289 ? -29.484 -9.383 3.141 1 97.69 289 LYS A N 1
ATOM 2202 C CA . LYS A 1 289 ? -28.797 -8.195 2.639 1 97.69 289 LYS A CA 1
ATOM 2203 C C . LYS A 1 289 ? -27.562 -7.875 3.482 1 97.69 289 LYS A C 1
ATOM 2205 O O . LYS A 1 289 ? -27.688 -7.492 4.648 1 97.69 289 LYS A O 1
ATOM 2210 N N . ILE A 1 290 ? -26.406 -8 2.926 1 96.5 290 ILE A N 1
ATOM 2211 C CA . ILE A 1 290 ? -25.156 -7.758 3.623 1 96.5 290 ILE A CA 1
ATOM 2212 C C . ILE A 1 290 ? -25.031 -6.273 3.961 1 96.5 290 ILE A C 1
ATOM 2214 O O . ILE A 1 290 ? -25.266 -5.414 3.105 1 96.5 290 ILE A O 1
ATOM 2218 N N . ASP A 1 291 ? -24.734 -5.98 5.191 1 92.31 291 ASP A N 1
ATOM 2219 C CA . ASP A 1 291 ? -24.484 -4.602 5.602 1 92.31 291 ASP A CA 1
ATOM 2220 C C . ASP A 1 291 ? -23.203 -4.066 4.992 1 92.31 291 ASP A C 1
ATOM 2222 O O . ASP A 1 291 ? -22.125 -4.613 5.223 1 92.31 291 ASP A O 1
ATOM 2226 N N . PRO A 1 292 ? -23.281 -3.029 4.262 1 90.44 292 PRO A N 1
ATOM 2227 C CA . PRO A 1 292 ? -22.109 -2.588 3.498 1 90.44 292 PRO A CA 1
ATOM 2228 C C . PRO A 1 292 ? -21.141 -1.754 4.332 1 90.44 292 PRO A C 1
ATOM 2230 O O . PRO A 1 292 ? -20.016 -1.508 3.908 1 90.44 292 PRO A O 1
ATOM 2233 N N . ASN A 1 293 ? -21.469 -1.323 5.473 1 83.69 293 ASN A N 1
ATOM 2234 C CA . ASN A 1 293 ? -20.734 -0.205 6.051 1 83.69 293 ASN A CA 1
ATOM 2235 C C . ASN A 1 293 ? -19.969 -0.626 7.297 1 83.69 293 ASN A C 1
ATOM 2237 O O . ASN A 1 293 ? -19.109 0.114 7.777 1 83.69 293 ASN A O 1
ATOM 2241 N N . PHE A 1 294 ? -20.281 -1.732 7.773 1 83.19 294 PHE A N 1
ATOM 2242 C CA . PHE A 1 294 ? -19.719 -1.996 9.094 1 83.19 294 PHE A CA 1
ATOM 2243 C C . PHE A 1 294 ? -18.656 -3.076 9.023 1 83.19 294 PHE A C 1
ATOM 2245 O O . PHE A 1 294 ? -18.797 -4.051 8.281 1 83.19 294 PHE A O 1
ATOM 2252 N N . SER A 1 295 ? -17.625 -2.789 9.82 1 82.25 295 SER A N 1
ATOM 2253 C CA . SER A 1 295 ? -16.422 -3.613 9.906 1 82.25 295 SER A CA 1
ATOM 2254 C C . SER A 1 295 ? -15.609 -3.533 8.617 1 82.25 295 SER A C 1
ATOM 2256 O O . SER A 1 295 ? -14.516 -2.971 8.609 1 82.25 295 SER A O 1
ATOM 2258 N N . VAL A 1 296 ? -16.141 -4.094 7.535 1 89.06 296 VAL A N 1
ATOM 2259 C CA . VAL A 1 296 ? -15.562 -4.07 6.195 1 89.06 296 VAL A CA 1
ATOM 2260 C C . VAL A 1 296 ? -16.594 -3.525 5.199 1 89.06 296 VAL A C 1
ATOM 2262 O O . VAL A 1 296 ? -17.75 -3.938 5.203 1 89.06 296 VAL A O 1
ATOM 2265 N N . GLU A 1 297 ? -16.156 -2.613 4.547 1 88.94 297 GLU A N 1
ATOM 2266 C CA . GLU A 1 297 ? -17.062 -2.119 3.508 1 88.94 297 GLU A CA 1
ATOM 2267 C C . GLU A 1 297 ? -17.25 -3.156 2.402 1 88.94 297 GLU A C 1
ATOM 2269 O O . GLU A 1 297 ? -16.281 -3.539 1.733 1 88.94 297 GLU A O 1
ATOM 2274 N N . ILE A 1 298 ? -18.422 -3.656 2.324 1 93.44 298 ILE A N 1
ATOM 2275 C CA . ILE A 1 298 ? -18.812 -4.625 1.3 1 93.44 298 ILE A CA 1
ATOM 2276 C C . ILE A 1 298 ? -20.031 -4.113 0.535 1 93.44 298 ILE A C 1
ATOM 2278 O O . ILE A 1 298 ? -21.156 -4.234 1.01 1 93.44 298 ILE A O 1
ATOM 2282 N N . SER A 1 299 ? -19.781 -3.543 -0.607 1 92.81 299 SER A N 1
ATOM 2283 C CA . SER A 1 299 ? -20.859 -3.002 -1.422 1 92.81 299 SER A CA 1
ATOM 2284 C C . SER A 1 299 ? -20.656 -3.312 -2.9 1 92.81 299 SER A C 1
ATOM 2286 O O . SER A 1 299 ? -19.531 -3.58 -3.328 1 92.81 299 SER A O 1
ATOM 2288 N N . ASN A 1 300 ? -21.781 -3.279 -3.611 1 94.88 300 ASN A N 1
ATOM 2289 C CA . ASN A 1 300 ? -21.734 -3.551 -5.043 1 94.88 300 ASN A CA 1
ATOM 2290 C C . ASN A 1 300 ? -21.156 -4.926 -5.336 1 94.88 300 ASN A C 1
ATOM 2292 O O . ASN A 1 300 ? -20.109 -5.035 -5.996 1 94.88 300 ASN A O 1
ATOM 2296 N N . LEU A 1 301 ? -21.891 -5.934 -4.906 1 98.19 301 LEU A N 1
ATOM 2297 C CA . LEU A 1 301 ? -21.391 -7.301 -4.996 1 98.19 301 LEU A CA 1
ATOM 2298 C C . LEU A 1 301 ? -21.109 -7.684 -6.445 1 98.19 301 LEU A C 1
ATOM 2300 O O . LEU A 1 301 ? -21.859 -7.316 -7.348 1 98.19 301 LEU A O 1
ATOM 2304 N N . ALA A 1 302 ? -19.969 -8.438 -6.598 1 97.75 302 ALA A N 1
ATOM 2305 C CA . ALA A 1 302 ? -19.469 -8.688 -7.941 1 97.75 302 ALA A CA 1
ATOM 2306 C C . ALA A 1 302 ? -19.406 -10.18 -8.242 1 97.75 302 ALA A C 1
ATOM 2308 O O . ALA A 1 302 ? -19.266 -10.586 -9.398 1 97.75 302 ALA A O 1
ATOM 2309 N N . GLY A 1 303 ? -19.5 -11.008 -7.227 1 98.31 303 GLY A N 1
ATOM 2310 C CA . GLY A 1 303 ? -19.391 -12.438 -7.477 1 98.31 303 GLY A CA 1
ATOM 2311 C C . GLY A 1 303 ? -19.688 -13.281 -6.25 1 98.31 303 GLY A C 1
ATOM 2312 O O . GLY A 1 303 ? -19.734 -12.766 -5.133 1 98.31 303 GLY A O 1
ATOM 2313 N N . VAL A 1 304 ? -19.922 -14.516 -6.492 1 98.81 304 VAL A N 1
ATOM 2314 C CA . VAL A 1 304 ? -20.172 -15.508 -5.449 1 98.81 304 VAL A CA 1
ATOM 2315 C C . VAL A 1 304 ? -19.641 -16.859 -5.891 1 98.81 304 VAL A C 1
ATOM 2317 O O . VAL A 1 304 ? -19.688 -17.203 -7.078 1 98.81 304 VAL A O 1
ATOM 2320 N N . ALA A 1 305 ? -19.062 -17.594 -4.969 1 98.75 305 ALA A N 1
ATOM 2321 C CA . ALA A 1 305 ? -18.531 -18.922 -5.285 1 98.75 305 ALA A CA 1
ATOM 2322 C C . ALA A 1 305 ? -18.672 -19.859 -4.094 1 98.75 305 ALA A C 1
ATOM 2324 O O . ALA A 1 305 ? -18.266 -19.531 -2.979 1 98.75 305 ALA A O 1
ATOM 2325 N N . PHE A 1 306 ? -19.234 -21.016 -4.332 1 98.75 306 PHE A N 1
ATOM 2326 C CA . PHE A 1 306 ? -19.25 -22.047 -3.297 1 98.75 306 PHE A CA 1
ATOM 2327 C C . PHE A 1 306 ? -17.844 -22.531 -2.992 1 98.75 306 PHE A C 1
ATOM 2329 O O . PHE A 1 306 ? -17.078 -22.844 -3.904 1 98.75 306 PHE A O 1
ATOM 2336 N N . ASP A 1 307 ? -17.469 -22.484 -1.751 1 97.94 307 ASP A N 1
ATOM 2337 C CA . ASP A 1 307 ? -16.156 -23.016 -1.352 1 97.94 307 ASP A CA 1
ATOM 2338 C C . ASP A 1 307 ? -16.297 -24.25 -0.475 1 97.94 307 ASP A C 1
ATOM 2340 O O . ASP A 1 307 ? -15.312 -24.797 0.016 1 97.94 307 ASP A O 1
ATOM 2344 N N . SER A 1 308 ? -17.5 -24.578 -0.104 1 97 308 SER A N 1
ATOM 2345 C CA . SER A 1 308 ? -17.922 -25.812 0.524 1 97 308 SER A CA 1
ATOM 2346 C C . SER A 1 308 ? -19.344 -26.203 0.085 1 97 308 SER A C 1
ATOM 2348 O O . SER A 1 308 ? -19.891 -25.594 -0.84 1 97 308 SER A O 1
ATOM 2350 N N . ASP A 1 309 ? -19.906 -27.188 0.733 1 97.5 309 ASP A N 1
ATOM 2351 C CA . ASP A 1 309 ? -21.219 -27.688 0.312 1 97.5 309 ASP A CA 1
ATOM 2352 C C . ASP A 1 309 ? -22.312 -26.656 0.588 1 97.5 309 ASP A C 1
ATOM 2354 O O . ASP A 1 309 ? -23.312 -26.594 -0.137 1 97.5 309 ASP A O 1
ATOM 2358 N N . ASN A 1 310 ? -22.125 -25.875 1.588 1 97.69 310 ASN A N 1
ATOM 2359 C CA . ASN A 1 310 ? -23.219 -24.969 1.922 1 97.69 310 ASN A CA 1
ATOM 2360 C C . ASN A 1 310 ? -22.719 -23.547 2.148 1 97.69 310 ASN A C 1
ATOM 2362 O O . ASN A 1 310 ? -23.484 -22.656 2.518 1 97.69 310 ASN A O 1
ATOM 2366 N N . SER A 1 311 ? -21.438 -23.328 2.008 1 98.38 311 SER A N 1
ATOM 2367 C CA . SER A 1 311 ? -20.891 -22 2.236 1 98.38 311 SER A CA 1
ATOM 2368 C C . SER A 1 311 ? -20.391 -21.375 0.938 1 98.38 311 SER A C 1
ATOM 2370 O O . SER A 1 311 ? -20.016 -22.094 0.007 1 98.38 311 SER A O 1
ATOM 2372 N N . VAL A 1 312 ? -20.453 -20.078 0.912 1 98.75 312 VAL A N 1
ATOM 2373 C CA . VAL A 1 312 ? -20 -19.344 -0.261 1 98.75 312 VAL A CA 1
ATOM 2374 C C . VAL A 1 312 ? -19.141 -18.156 0.176 1 98.75 312 VAL A C 1
ATOM 2376 O O . VAL A 1 312 ? -19.281 -17.656 1.296 1 98.75 312 VAL A O 1
ATOM 2379 N N . LEU A 1 313 ? -18.203 -17.797 -0.687 1 98.75 313 LEU A N 1
ATOM 2380 C CA . LEU A 1 313 ? -17.547 -16.5 -0.616 1 98.75 313 LEU A CA 1
ATOM 2381 C C . LEU A 1 313 ? -18.266 -15.477 -1.487 1 98.75 313 LEU A C 1
ATOM 2383 O O . LEU A 1 313 ? -18.469 -15.703 -2.684 1 98.75 313 LEU A O 1
ATOM 2387 N N . VAL A 1 314 ? -18.734 -14.445 -0.883 1 98.5 314 VAL A N 1
ATOM 2388 C CA . VAL A 1 314 ? -19.312 -13.305 -1.584 1 98.5 314 VAL A CA 1
ATOM 2389 C C . VAL A 1 314 ? -18.297 -12.172 -1.658 1 98.5 314 VAL A C 1
ATOM 2391 O O . VAL A 1 314 ? -17.672 -11.828 -0.657 1 98.5 314 VAL A O 1
ATOM 2394 N N . THR A 1 315 ? -18.125 -11.633 -2.84 1 98.12 315 THR A N 1
ATOM 2395 C CA . THR A 1 315 ? -17.125 -10.57 -2.969 1 98.12 315 THR A CA 1
ATOM 2396 C C . THR A 1 315 ? -17.75 -9.312 -3.564 1 98.12 315 THR A C 1
ATOM 2398 O O . THR A 1 315 ? -18.625 -9.391 -4.422 1 98.12 315 THR A O 1
ATOM 2401 N N . ALA A 1 316 ? -17.266 -8.156 -3.15 1 97.56 316 ALA A N 1
ATOM 2402 C CA . ALA A 1 316 ? -17.578 -6.867 -3.756 1 97.56 316 ALA A CA 1
ATOM 2403 C C . ALA A 1 316 ? -16.672 -6.578 -4.941 1 97.56 316 ALA A C 1
ATOM 2405 O O . ALA A 1 316 ? -15.695 -7.309 -5.176 1 97.56 316 ALA A O 1
ATOM 2406 N N . ASP A 1 317 ? -16.984 -5.512 -5.652 1 97.38 317 ASP A N 1
ATOM 2407 C CA . ASP A 1 317 ? -16.219 -5.137 -6.836 1 97.38 317 ASP A CA 1
ATOM 2408 C C . ASP A 1 317 ? -14.797 -4.734 -6.461 1 97.38 317 ASP A C 1
ATOM 2410 O O . ASP A 1 317 ? -13.898 -4.73 -7.312 1 97.38 317 ASP A O 1
ATOM 2414 N N . HIS A 1 318 ? -14.555 -4.398 -5.242 1 95.5 318 HIS A N 1
ATOM 2415 C CA . HIS A 1 318 ? -13.25 -3.938 -4.789 1 95.5 318 HIS A CA 1
ATOM 2416 C C . HIS A 1 318 ? -12.555 -4.996 -3.939 1 95.5 318 HIS A C 1
ATOM 2418 O O . HIS A 1 318 ? -11.672 -4.68 -3.143 1 95.5 318 HIS A O 1
ATOM 2424 N N . LYS A 1 319 ? -13.008 -6.273 -3.955 1 97.56 319 LYS A N 1
ATOM 2425 C CA . LYS A 1 319 ? -12.328 -7.469 -3.465 1 97.56 319 LYS A CA 1
ATOM 2426 C C . LYS A 1 319 ? -12.477 -7.602 -1.951 1 97.56 319 LYS A C 1
ATOM 2428 O O . LYS A 1 319 ? -11.68 -8.281 -1.301 1 97.56 319 LYS A O 1
ATOM 2433 N N . SER A 1 320 ? -13.328 -6.859 -1.324 1 97 320 SER A N 1
ATOM 2434 C CA . SER A 1 320 ? -13.797 -7.207 0.012 1 97 320 SER A CA 1
ATOM 2435 C C . SER A 1 320 ? -14.758 -8.391 -0.032 1 97 320 SER A C 1
ATOM 2437 O O . SER A 1 320 ? -15.43 -8.617 -1.039 1 97 320 SER A O 1
ATOM 2439 N N . PHE A 1 321 ? -14.781 -9.141 1.114 1 97.94 321 PHE A N 1
ATOM 2440 C CA . PHE A 1 321 ? -15.578 -10.359 1.001 1 97.94 321 PHE A CA 1
ATOM 2441 C C . PHE A 1 321 ? -16.266 -10.688 2.324 1 97.94 321 PHE A C 1
ATOM 2443 O O . PHE A 1 321 ? -15.883 -10.156 3.371 1 97.94 321 PHE A O 1
ATOM 2450 N N . ALA A 1 322 ? -17.266 -11.438 2.254 1 97.94 322 ALA A N 1
ATOM 2451 C CA . ALA A 1 322 ? -17.922 -12.133 3.365 1 97.94 322 ALA A CA 1
ATOM 2452 C C . ALA A 1 322 ? -18.125 -13.609 3.041 1 97.94 322 ALA A C 1
ATOM 2454 O O . ALA A 1 322 ? -18.453 -13.961 1.906 1 97.94 322 ALA A O 1
ATOM 2455 N N . ARG A 1 323 ? -17.844 -14.406 3.967 1 98.38 323 ARG A N 1
ATOM 2456 C CA . ARG A 1 323 ? -18.172 -15.82 3.842 1 98.38 323 ARG A CA 1
ATOM 2457 C C . ARG A 1 323 ? -19.453 -16.156 4.59 1 98.38 323 ARG A C 1
ATOM 2459 O O . ARG A 1 323 ? -19.531 -15.977 5.805 1 98.38 323 ARG A O 1
ATOM 2466 N N . VAL A 1 324 ? -20.406 -16.641 3.885 1 98.62 324 VAL A N 1
ATOM 2467 C CA . VAL A 1 324 ? -21.703 -16.953 4.453 1 98.62 324 VAL A CA 1
ATOM 2468 C C . VAL A 1 324 ? -22.094 -18.375 4.094 1 98.62 324 VAL A C 1
ATOM 2470 O O . VAL A 1 324 ? -21.484 -19 3.211 1 98.62 324 VAL A O 1
ATOM 2473 N N . ALA A 1 325 ? -23.062 -18.922 4.832 1 98.69 325 ALA A N 1
ATOM 2474 C CA . ALA A 1 325 ? -23.5 -20.297 4.586 1 98.69 325 ALA A CA 1
ATOM 2475 C C . ALA A 1 325 ? -25.016 -20.422 4.723 1 98.69 325 ALA A C 1
ATOM 2477 O O . ALA A 1 325 ? -25.641 -19.703 5.512 1 98.69 325 ALA A O 1
ATOM 2478 N N . TYR A 1 326 ? -25.531 -21.266 3.891 1 98.69 326 TYR A N 1
ATOM 2479 C CA . TYR A 1 326 ? -26.906 -21.688 4.109 1 98.69 326 TYR A CA 1
ATOM 2480 C C . TYR A 1 326 ? -27.016 -22.578 5.348 1 98.69 326 TYR A C 1
ATOM 2482 O O . TYR A 1 326 ? -26.375 -23.625 5.438 1 98.69 326 TYR A O 1
ATOM 2490 N N . ASP A 1 327 ? -27.703 -22.109 6.301 1 97.94 327 ASP A N 1
ATOM 2491 C CA . ASP A 1 327 ? -27.922 -22.781 7.582 1 97.94 327 ASP A CA 1
ATOM 2492 C C . ASP A 1 327 ? -29.359 -22.578 8.055 1 97.94 327 ASP A C 1
ATOM 2494 O O . ASP A 1 327 ? -29.672 -21.594 8.727 1 97.94 327 ASP A O 1
ATOM 2498 N N . PRO A 1 328 ? -30.141 -23.609 7.836 1 96.94 328 PRO A N 1
ATOM 2499 C CA . PRO A 1 328 ? -31.578 -23.469 8.133 1 96.94 328 PRO A CA 1
ATOM 2500 C C . PRO A 1 328 ? -31.844 -23.141 9.594 1 96.94 328 PRO A C 1
ATOM 2502 O O . PRO A 1 328 ? -32.938 -22.641 9.93 1 96.94 328 PRO A O 1
ATOM 2505 N N . GLN A 1 329 ? -30.938 -23.344 10.477 1 97.31 329 GLN A N 1
ATOM 2506 C CA . GLN A 1 329 ? -31.141 -23.109 11.898 1 97.31 329 GLN A CA 1
ATOM 2507 C C . GLN A 1 329 ? -30.719 -21.688 12.289 1 97.31 329 GLN A C 1
ATOM 2509 O O . GLN A 1 329 ? -31.016 -21.234 13.391 1 97.31 329 GLN A O 1
ATOM 2514 N N . ALA A 1 330 ? -30.062 -21.047 11.414 1 97.69 330 ALA A N 1
ATOM 2515 C CA . ALA A 1 330 ? -29.547 -19.719 11.734 1 97.69 330 ALA A CA 1
ATOM 2516 C C . ALA A 1 330 ? -30.672 -18.703 11.789 1 97.69 330 ALA A C 1
ATOM 2518 O O . ALA A 1 330 ? -31.562 -18.703 10.945 1 97.69 330 ALA A O 1
ATOM 2519 N N . LYS A 1 331 ? -30.625 -17.844 12.734 1 97.38 331 LYS A N 1
ATOM 2520 C CA . LYS A 1 331 ? -31.594 -16.75 12.867 1 97.38 331 LYS A CA 1
ATOM 2521 C C . LYS A 1 331 ? -30.984 -15.43 12.43 1 97.38 331 LYS A C 1
ATOM 2523 O O . LYS A 1 331 ? -29.875 -15.078 12.828 1 97.38 331 LYS A O 1
ATOM 2528 N N . LEU A 1 332 ? -31.766 -14.758 11.633 1 96.31 332 LEU A N 1
ATOM 2529 C CA . LEU A 1 332 ? -31.328 -13.453 11.141 1 96.31 332 LEU A CA 1
ATOM 2530 C C . LEU A 1 332 ? -30.953 -12.531 12.297 1 96.31 332 LEU A C 1
ATOM 2532 O O . LEU A 1 332 ? -30 -11.766 12.203 1 96.31 332 LEU A O 1
ATOM 2536 N N . ALA A 1 333 ? -31.656 -12.625 13.406 1 93.75 333 ALA A N 1
ATOM 2537 C CA . ALA A 1 333 ? -31.5 -11.758 14.57 1 93.75 333 ALA A CA 1
ATOM 2538 C C . ALA A 1 333 ? -30.109 -11.906 15.18 1 93.75 333 ALA A C 1
ATOM 2540 O O . ALA A 1 333 ? -29.578 -10.969 15.781 1 93.75 333 ALA A O 1
ATOM 2541 N N . ASP A 1 334 ? -29.547 -13.086 14.984 1 93.44 334 ASP A N 1
ATOM 2542 C CA . ASP A 1 334 ? -28.234 -13.359 15.562 1 93.44 334 ASP A CA 1
ATOM 2543 C C . ASP A 1 334 ? -27.125 -12.672 14.75 1 93.44 334 ASP A C 1
ATOM 2545 O O . ASP A 1 334 ? -25.984 -12.602 15.195 1 93.44 334 ASP A O 1
ATOM 2549 N N . TYR A 1 335 ? -27.5 -12.156 13.633 1 94.25 335 TYR A N 1
ATOM 2550 C CA . TYR A 1 335 ? -26.516 -11.562 12.742 1 94.25 335 TYR A CA 1
ATOM 2551 C C . TYR A 1 335 ? -26.844 -10.102 12.453 1 94.25 335 TYR A C 1
ATOM 2553 O O . TYR A 1 335 ? -26.656 -9.625 11.328 1 94.25 335 TYR A O 1
ATOM 2561 N N . TYR A 1 336 ? -27.297 -9.438 13.445 1 92 336 TYR A N 1
ATOM 2562 C CA . TYR A 1 336 ? -27.672 -8.031 13.344 1 92 336 TYR A CA 1
ATOM 2563 C C . TYR A 1 336 ? -26.5 -7.195 12.82 1 92 336 TYR A C 1
ATOM 2565 O O . TYR A 1 336 ? -26.703 -6.277 12.023 1 92 336 TYR A O 1
ATOM 2573 N N . ALA A 1 337 ? -25.328 -7.527 13.219 1 89.75 337 ALA A N 1
ATOM 2574 C CA . ALA A 1 337 ? -24.141 -6.762 12.859 1 89.75 337 ALA A CA 1
ATOM 2575 C C . ALA A 1 337 ? -23.781 -6.973 11.398 1 89.75 337 ALA A C 1
ATOM 2577 O O . ALA A 1 337 ? -23.141 -6.113 10.781 1 89.75 337 ALA A O 1
ATOM 2578 N N . ASN A 1 338 ? -24.219 -8.016 10.805 1 93.88 338 ASN A N 1
ATOM 2579 C CA . ASN A 1 338 ? -23.719 -8.43 9.492 1 93.88 338 ASN A CA 1
ATOM 2580 C C . ASN A 1 338 ? -24.75 -8.156 8.391 1 93.88 338 ASN A C 1
ATOM 2582 O O . ASN A 1 338 ? -24.391 -7.789 7.273 1 93.88 338 ASN A O 1
ATOM 2586 N N . PHE A 1 339 ? -26.031 -8.328 8.797 1 95.75 339 PHE A N 1
ATOM 2587 C CA . PHE A 1 339 ? -27.078 -8.242 7.793 1 95.75 339 PHE A CA 1
ATOM 2588 C C . PHE A 1 339 ? -28.047 -7.109 8.117 1 95.75 339 PHE A C 1
ATOM 2590 O O . PHE A 1 339 ? -28.422 -6.922 9.273 1 95.75 339 PHE A O 1
ATOM 2597 N N . PHE A 1 340 ? -28.406 -6.41 7.113 1 92.31 340 PHE A N 1
ATOM 2598 C CA . PHE A 1 340 ? -29.375 -5.32 7.242 1 92.31 340 PHE A CA 1
ATOM 2599 C C . PHE A 1 340 ? -30.797 -5.859 7.328 1 92.31 340 PHE A C 1
ATOM 2601 O O . PHE A 1 340 ? -31.594 -5.379 8.125 1 92.31 340 PHE A O 1
ATOM 2608 N N . GLU A 1 341 ? -31.094 -6.762 6.52 1 94.25 341 GLU A N 1
ATOM 2609 C CA . GLU A 1 341 ? -32.406 -7.43 6.473 1 94.25 341 GLU A CA 1
ATOM 2610 C C . GLU A 1 341 ? -32.281 -8.773 5.754 1 94.25 341 GLU A C 1
ATOM 2612 O O . GLU A 1 341 ? -31.25 -9.109 5.195 1 94.25 341 GLU A O 1
ATOM 2617 N N . GLY A 1 342 ? -33.406 -9.617 5.871 1 97.31 342 GLY A N 1
ATOM 2618 C CA . GLY A 1 342 ? -33.406 -10.914 5.223 1 97.31 342 GLY A CA 1
ATOM 2619 C C . GLY A 1 342 ? -34.25 -11.938 5.953 1 97.31 342 GLY A C 1
ATOM 2620 O O . GLY A 1 342 ? -35.156 -11.578 6.711 1 97.31 342 GLY A O 1
ATOM 2621 N N . THR A 1 343 ? -34.062 -13.156 5.586 1 98.06 343 THR A N 1
ATOM 2622 C CA . THR A 1 343 ? -34.719 -14.281 6.223 1 98.06 343 THR A CA 1
ATOM 2623 C C . THR A 1 343 ? -33.781 -15.055 7.125 1 98.06 343 THR A C 1
ATOM 2625 O O . THR A 1 343 ? -32.562 -14.828 7.09 1 98.06 343 THR A O 1
ATOM 2628 N N . ASP A 1 344 ? -34.375 -15.859 7.961 1 98 344 ASP A N 1
ATOM 2629 C CA . ASP A 1 344 ? -33.562 -16.859 8.633 1 98 344 ASP A CA 1
ATOM 2630 C C . ASP A 1 344 ? -32.906 -17.812 7.633 1 98 344 ASP A C 1
ATOM 2632 O O . ASP A 1 344 ? -33.375 -17.922 6.492 1 98 344 ASP A O 1
ATOM 2636 N N . GLY A 1 345 ? -31.781 -18.422 8.055 1 98.44 345 GLY A N 1
ATOM 2637 C CA . GLY A 1 345 ? -31.25 -19.484 7.234 1 98.44 345 GLY A CA 1
ATOM 2638 C C . GLY A 1 345 ? -29.859 -19.188 6.699 1 98.44 345 GLY A C 1
ATOM 2639 O O . GLY A 1 345 ? -29.312 -19.953 5.898 1 98.44 345 GLY A O 1
ATOM 2640 N N . ILE A 1 346 ? -29.312 -18.031 7.059 1 98.56 346 ILE A N 1
ATOM 2641 C CA . ILE A 1 346 ? -27.984 -17.703 6.566 1 98.56 346 ILE A CA 1
ATOM 2642 C C . ILE A 1 346 ? -27.078 -17.328 7.738 1 98.56 346 ILE A C 1
ATOM 2644 O O . ILE A 1 346 ? -27.469 -16.547 8.609 1 98.56 346 ILE A O 1
ATOM 2648 N N . THR A 1 347 ? -25.938 -17.906 7.777 1 97.94 347 THR A N 1
ATOM 2649 C CA . THR A 1 347 ? -24.891 -17.578 8.742 1 97.94 347 THR A CA 1
ATOM 2650 C C . THR A 1 347 ? -23.75 -16.812 8.07 1 97.94 347 THR A C 1
ATOM 2652 O O . THR A 1 347 ? -23.484 -17.016 6.883 1 97.94 347 THR A O 1
ATOM 2655 N N . GLU A 1 348 ? -23.156 -15.875 8.727 1 96.81 348 GLU A N 1
ATOM 2656 C CA . GLU A 1 348 ? -21.875 -15.297 8.32 1 96.81 348 GLU A CA 1
ATOM 2657 C C . GLU A 1 348 ? -20.766 -15.672 9.305 1 96.81 348 GLU A C 1
ATOM 2659 O O . GLU A 1 348 ? -20.922 -15.516 10.516 1 96.81 348 GLU A O 1
ATOM 2664 N N . PHE A 1 349 ? -19.672 -16.062 8.75 1 93 349 PHE A N 1
ATOM 2665 C CA . PHE A 1 349 ? -18.688 -16.484 9.742 1 93 349 PHE A CA 1
ATOM 2666 C C . PHE A 1 349 ? -17.328 -15.844 9.461 1 93 349 PHE A C 1
ATOM 2668 O O . PHE A 1 349 ? -16.375 -16.047 10.219 1 93 349 PHE A O 1
ATOM 2675 N N . LYS A 1 350 ? -17.219 -15.086 8.383 1 94.81 350 LYS A N 1
ATOM 2676 C CA . LYS A 1 350 ? -15.992 -14.352 8.141 1 94.81 350 LYS A CA 1
ATOM 2677 C C . LYS A 1 350 ? -16.234 -13.156 7.223 1 94.81 350 LYS A C 1
ATOM 2679 O O . LYS A 1 350 ? -17.047 -13.234 6.301 1 94.81 350 LYS A O 1
ATOM 2684 N N . ARG A 1 351 ? -15.602 -12.117 7.43 1 95.06 351 ARG A N 1
ATOM 2685 C CA . ARG A 1 351 ? -15.531 -10.984 6.512 1 95.06 351 ARG A CA 1
ATOM 2686 C C . ARG A 1 351 ? -14.133 -10.375 6.492 1 95.06 351 ARG A C 1
ATOM 2688 O O . ARG A 1 351 ? -13.414 -10.43 7.492 1 95.06 351 ARG A O 1
ATOM 2695 N N . GLY A 1 352 ? -13.711 -9.906 5.352 1 95.12 352 GLY A N 1
ATOM 2696 C CA . GLY A 1 352 ? -12.367 -9.359 5.234 1 95.12 352 GLY A CA 1
ATOM 2697 C C . GLY A 1 352 ? -12.117 -8.672 3.908 1 95.12 352 GLY A C 1
ATOM 2698 O O . GLY A 1 352 ? -13.062 -8.312 3.201 1 95.12 352 GLY A O 1
ATOM 2699 N N . ARG A 1 353 ? -10.867 -8.352 3.709 1 95.56 353 ARG A N 1
ATOM 2700 C CA . ARG A 1 353 ? -10.414 -7.672 2.5 1 95.56 353 ARG A CA 1
ATOM 2701 C C . ARG A 1 353 ? -9.219 -8.398 1.884 1 95.56 353 ARG A C 1
ATOM 2703 O O . ARG A 1 353 ? -8.25 -8.711 2.576 1 95.56 353 ARG A O 1
ATOM 2710 N N . PHE A 1 354 ? -9.344 -8.641 0.606 1 96.25 354 PHE A N 1
ATOM 2711 C CA . PHE A 1 354 ? -8.18 -9.188 -0.086 1 96.25 354 PHE A CA 1
ATOM 2712 C C . PHE A 1 354 ? -7.207 -8.078 -0.468 1 96.25 354 PHE A C 1
ATOM 2714 O O . PHE A 1 354 ? -7.621 -6.945 -0.721 1 96.25 354 PHE A O 1
ATOM 2721 N N . GLU A 1 355 ? -5.949 -8.422 -0.461 1 93.94 355 GLU A N 1
ATOM 2722 C CA . GLU A 1 355 ? -4.898 -7.523 -0.924 1 93.94 355 GLU A CA 1
ATOM 2723 C C . GLU A 1 355 ? -4.211 -8.07 -2.172 1 93.94 355 GLU A C 1
ATOM 2725 O O . GLU A 1 355 ? -3.848 -9.25 -2.221 1 93.94 355 GLU A O 1
ATOM 2730 N N . THR A 1 356 ? -4.059 -7.172 -3.16 1 95.06 356 THR A N 1
ATOM 2731 C CA . THR A 1 356 ? -3.441 -7.602 -4.41 1 95.06 356 THR A CA 1
ATOM 2732 C C . THR A 1 356 ? -2.299 -6.668 -4.801 1 95.06 356 THR A C 1
ATOM 2734 O O . THR A 1 356 ? -2.035 -5.68 -4.113 1 95.06 356 THR A O 1
ATOM 2737 N N . ALA A 1 357 ? -1.529 -7.027 -5.895 1 93.19 357 ALA A N 1
ATOM 2738 C CA . ALA A 1 357 ? -0.414 -6.219 -6.375 1 93.19 357 ALA A CA 1
ATOM 2739 C C . ALA A 1 357 ? -0.705 -5.656 -7.766 1 93.19 357 ALA A C 1
ATOM 2741 O O . ALA A 1 357 ? -0.962 -4.461 -7.918 1 93.19 357 ALA A O 1
ATOM 2742 N N . ARG A 1 358 ? -0.905 -6.59 -8.75 1 93.69 358 ARG A N 1
ATOM 2743 C CA . ARG A 1 358 ? -1.209 -6.168 -10.117 1 93.69 358 ARG A CA 1
ATOM 2744 C C . ARG A 1 358 ? -2.592 -5.531 -10.195 1 93.69 358 ARG A C 1
ATOM 2746 O O . ARG A 1 358 ? -2.785 -4.543 -10.906 1 93.69 358 ARG A O 1
ATOM 2753 N N . ALA A 1 359 ? -3.463 -6.18 -9.438 1 95.94 359 ALA A N 1
ATOM 2754 C CA . ALA A 1 359 ? -4.871 -5.801 -9.547 1 95.94 359 ALA A CA 1
ATOM 2755 C C . ALA A 1 359 ? -5.227 -4.727 -8.523 1 95.94 359 ALA A C 1
ATOM 2757 O O . ALA A 1 359 ? -6.402 -4.406 -8.328 1 95.94 359 ALA A O 1
ATOM 2758 N N . LYS A 1 360 ? -4.289 -4.164 -7.918 1 92.44 360 LYS A N 1
ATOM 2759 C CA . LYS A 1 360 ? -4.496 -3.252 -6.797 1 92.44 360 LYS A CA 1
ATOM 2760 C C . LYS A 1 360 ? -5.438 -2.113 -7.18 1 92.44 360 LYS A C 1
ATOM 2762 O O . LYS A 1 360 ? -6.285 -1.711 -6.383 1 92.44 360 LYS A O 1
ATOM 2767 N N . TYR A 1 361 ? -5.344 -1.626 -8.367 1 92.5 361 TYR A N 1
ATOM 2768 C CA . TYR A 1 361 ? -6.125 -0.467 -8.789 1 92.5 361 TYR A CA 1
ATOM 2769 C C . TYR A 1 361 ? -7.172 -0.861 -9.82 1 92.5 361 TYR A C 1
ATOM 2771 O O . TYR A 1 361 ? -7.633 -0.022 -10.602 1 92.5 361 TYR A O 1
ATOM 2779 N N . ASN A 1 362 ? -7.508 -2.109 -9.859 1 96.5 362 ASN A N 1
ATOM 2780 C CA . ASN A 1 362 ? -8.594 -2.59 -10.703 1 96.5 362 ASN A CA 1
ATOM 2781 C C . ASN A 1 362 ? -9.758 -3.119 -9.875 1 96.5 362 ASN A C 1
ATOM 2783 O O . ASN A 1 362 ? -9.555 -3.727 -8.82 1 96.5 362 ASN A O 1
ATOM 2787 N N . TYR A 1 363 ? -10.883 -2.885 -10.312 1 97.12 363 TYR A N 1
ATOM 2788 C CA . TYR A 1 363 ? -12.062 -3.574 -9.805 1 97.12 363 TYR A CA 1
ATOM 2789 C C . TYR A 1 363 ? -12.195 -4.961 -10.414 1 97.12 363 TYR A C 1
ATOM 2791 O O . TYR A 1 363 ? -11.477 -5.297 -11.359 1 97.12 363 TYR A O 1
ATOM 2799 N N . VAL A 1 364 ? -13.055 -5.77 -9.844 1 98.38 364 VAL A N 1
ATOM 2800 C CA . VAL A 1 364 ? -13.336 -7.102 -10.367 1 98.38 364 VAL A CA 1
ATOM 2801 C C . VAL A 1 364 ? -14.836 -7.27 -10.57 1 98.38 364 VAL A C 1
ATOM 2803 O O . VAL A 1 364 ? -15.641 -6.543 -9.977 1 98.38 364 VAL A O 1
ATOM 2806 N N . GLY A 1 365 ? -15.219 -8.219 -11.438 1 98.12 365 GLY A N 1
ATOM 2807 C CA . GLY A 1 365 ? -16.625 -8.469 -11.711 1 98.12 365 GLY A CA 1
ATOM 2808 C C . GLY A 1 365 ? -17 -9.938 -11.656 1 98.12 365 GLY A C 1
ATOM 2809 O O . GLY A 1 365 ? -18.047 -10.336 -12.156 1 98.12 365 GLY A O 1
ATOM 2810 N N . SER A 1 366 ? -16.094 -10.719 -11.039 1 97.81 366 SER A N 1
ATOM 2811 C CA . SER A 1 366 ? -16.312 -12.156 -11.047 1 97.81 366 SER A CA 1
ATOM 2812 C C . SER A 1 366 ? -15.641 -12.82 -9.844 1 97.81 366 SER A C 1
ATOM 2814 O O . SER A 1 366 ? -14.703 -12.273 -9.273 1 97.81 366 SER A O 1
ATOM 2816 N N . ALA A 1 367 ? -16.172 -13.938 -9.508 1 98.25 367 ALA A N 1
ATOM 2817 C CA . ALA A 1 367 ? -15.578 -14.789 -8.477 1 98.25 367 ALA A CA 1
ATOM 2818 C C . ALA A 1 367 ? -15.781 -16.266 -8.805 1 98.25 367 ALA A C 1
ATOM 2820 O O . ALA A 1 367 ? -16.844 -16.656 -9.281 1 98.25 367 ALA A O 1
ATOM 2821 N N . GLY A 1 368 ? -14.766 -17.016 -8.719 1 98.19 368 GLY A N 1
ATOM 2822 C CA . GLY A 1 368 ? -14.781 -18.469 -8.852 1 98.19 368 GLY A CA 1
ATOM 2823 C C . GLY A 1 368 ? -14 -19.172 -7.762 1 98.19 368 GLY A C 1
ATOM 2824 O O . GLY A 1 368 ? -13.453 -18.531 -6.863 1 98.19 368 GLY A O 1
ATOM 2825 N N . PHE A 1 369 ? -14.094 -20.453 -7.77 1 98 369 PHE A N 1
ATOM 2826 C CA . PHE A 1 369 ? -13.391 -21.219 -6.754 1 98 369 PHE A CA 1
ATOM 2827 C C . PHE A 1 369 ? -12.734 -22.453 -7.367 1 98 369 PHE A C 1
ATOM 2829 O O . PHE A 1 369 ? -13.367 -23.188 -8.133 1 98 369 PHE A O 1
ATOM 2836 N N . ASP A 1 370 ? -11.508 -22.594 -7.164 1 97.06 370 ASP A N 1
ATOM 2837 C CA . ASP A 1 370 ? -10.727 -23.781 -7.492 1 97.06 370 ASP A CA 1
ATOM 2838 C C . ASP A 1 370 ? -10.617 -24.719 -6.289 1 97.06 370 ASP A C 1
ATOM 2840 O O . ASP A 1 370 ? -9.742 -24.531 -5.438 1 97.06 370 ASP A O 1
ATOM 2844 N N . ALA A 1 371 ? -11.406 -25.719 -6.25 1 95.5 371 ALA A N 1
ATOM 2845 C CA . ALA A 1 371 ? -11.477 -26.609 -5.102 1 95.5 371 ALA A CA 1
ATOM 2846 C C . ALA A 1 371 ? -10.188 -27.422 -4.957 1 95.5 371 ALA A C 1
ATOM 2848 O O . ALA A 1 371 ? -9.758 -27.734 -3.84 1 95.5 371 ALA A O 1
ATOM 2849 N N . ALA A 1 372 ? -9.594 -27.781 -6.051 1 93.25 372 ALA A N 1
ATOM 2850 C CA . ALA A 1 372 ? -8.383 -28.609 -6.031 1 93.25 372 ALA A CA 1
ATOM 2851 C C . ALA A 1 372 ? -7.246 -27.891 -5.312 1 93.25 372 ALA A C 1
ATOM 2853 O O . ALA A 1 372 ? -6.48 -28.516 -4.574 1 93.25 372 ALA A O 1
ATOM 2854 N N . ASN A 1 373 ? -7.156 -26.625 -5.473 1 93.12 373 ASN A N 1
ATOM 2855 C CA . ASN A 1 373 ? -6.062 -25.859 -4.883 1 93.12 373 ASN A CA 1
ATOM 2856 C C . ASN A 1 373 ? -6.543 -25 -3.715 1 93.12 373 ASN A C 1
ATOM 2858 O O . ASN A 1 373 ? -5.742 -24.328 -3.064 1 93.12 373 ASN A O 1
ATOM 2862 N N . ASN A 1 374 ? -7.836 -25.016 -3.381 1 96.06 374 ASN A N 1
ATOM 2863 C CA . ASN A 1 374 ? -8.438 -24.203 -2.336 1 96.06 374 ASN A CA 1
ATOM 2864 C C . ASN A 1 374 ? -8.148 -22.719 -2.553 1 96.06 374 ASN A C 1
ATOM 2866 O O . ASN A 1 374 ? -7.637 -22.047 -1.657 1 96.06 374 ASN A O 1
ATOM 2870 N N . GLU A 1 375 ? -8.453 -22.281 -3.77 1 96.94 375 GLU A N 1
ATOM 2871 C CA . GLU A 1 375 ? -8.18 -20.891 -4.137 1 96.94 375 GLU A CA 1
ATOM 2872 C C . GLU A 1 375 ? -9.406 -20.219 -4.734 1 96.94 375 GLU A C 1
ATOM 2874 O O . GLU A 1 375 ? -10.156 -20.844 -5.488 1 96.94 375 GLU A O 1
ATOM 2879 N N . TYR A 1 376 ? -9.633 -19 -4.359 1 98.31 376 TYR A N 1
ATOM 2880 C CA . TYR A 1 376 ? -10.633 -18.172 -5.023 1 98.31 376 TYR A CA 1
ATOM 2881 C C . TYR A 1 376 ? -10.062 -17.516 -6.277 1 98.31 376 TYR A C 1
ATOM 2883 O O . TYR A 1 376 ? -8.875 -17.172 -6.32 1 98.31 376 TYR A O 1
ATOM 2891 N N . LEU A 1 377 ? -10.891 -17.359 -7.293 1 98.19 377 LEU A N 1
ATOM 2892 C CA . LEU A 1 377 ? -10.492 -16.781 -8.57 1 98.19 377 LEU A CA 1
ATOM 2893 C C . LEU A 1 377 ? -11.25 -15.484 -8.836 1 98.19 377 LEU A C 1
ATOM 2895 O O . LEU A 1 377 ? -12.461 -15.406 -8.609 1 98.19 377 LEU A O 1
ATOM 2899 N N . MET A 1 378 ? -10.555 -14.492 -9.281 1 98.44 378 MET A N 1
ATOM 2900 C CA . MET A 1 378 ? -11.141 -13.234 -9.734 1 98.44 378 MET A CA 1
ATOM 2901 C C . MET A 1 378 ? -10.422 -12.711 -10.969 1 98.44 378 MET A C 1
ATOM 2903 O O . MET A 1 378 ? -9.227 -12.969 -11.156 1 98.44 378 MET A O 1
ATOM 2907 N N . VAL A 1 379 ? -11.148 -12 -11.789 1 98.62 379 VAL A N 1
ATOM 2908 C CA . VAL A 1 379 ? -10.562 -11.383 -12.977 1 98.62 379 VAL A CA 1
ATOM 2909 C C . VAL A 1 379 ? -10.789 -9.875 -12.938 1 98.62 379 VAL A C 1
ATOM 2911 O O . VAL A 1 379 ? -11.891 -9.414 -12.625 1 98.62 379 VAL A O 1
ATOM 2914 N N . THR A 1 380 ? -9.766 -9.125 -13.273 1 98.44 380 THR A N 1
ATOM 2915 C CA . THR A 1 380 ? -9.836 -7.668 -13.219 1 98.44 380 THR A CA 1
ATOM 2916 C C . THR A 1 380 ? -10.75 -7.125 -14.312 1 98.44 380 THR A C 1
ATOM 2918 O O . THR A 1 380 ? -10.891 -7.746 -15.375 1 98.44 380 THR A O 1
ATOM 2921 N N . LEU A 1 381 ? -11.352 -5.98 -14.047 1 98.25 381 LEU A N 1
ATOM 2922 C CA . LEU A 1 381 ? -12 -5.156 -15.07 1 98.25 381 LEU A CA 1
ATOM 2923 C C . LEU A 1 381 ? -11.039 -4.094 -15.594 1 98.25 381 LEU A C 1
ATOM 2925 O O . LEU A 1 381 ? -10.664 -3.17 -14.867 1 98.25 381 LEU A O 1
ATOM 2929 N N . PRO A 1 382 ? -10.664 -4.242 -16.875 1 97.38 382 PRO A N 1
ATOM 2930 C CA . PRO A 1 382 ? -9.75 -3.238 -17.422 1 97.38 382 PRO A CA 1
ATOM 2931 C C . PRO A 1 382 ? -10.359 -1.836 -17.438 1 97.38 382 PRO A C 1
ATOM 2933 O O . PRO A 1 382 ? -11.578 -1.687 -17.562 1 97.38 382 PRO A O 1
ATOM 2936 N N . ASP A 1 383 ? -9.539 -0.86 -17.234 1 94.31 383 ASP A N 1
ATOM 2937 C CA . ASP A 1 383 ? -9.891 0.555 -17.312 1 94.31 383 ASP A CA 1
ATOM 2938 C C . ASP A 1 383 ? -8.852 1.336 -18.125 1 94.31 383 ASP A C 1
ATOM 2940 O O . ASP A 1 383 ? -7.703 0.906 -18.25 1 94.31 383 ASP A O 1
ATOM 2944 N N . VAL A 1 384 ? -9.203 2.48 -18.578 1 90.69 384 VAL A N 1
ATOM 2945 C CA . VAL A 1 384 ? -8.32 3.307 -19.391 1 90.69 384 VAL A CA 1
ATOM 2946 C C . VAL A 1 384 ? -7.082 3.693 -18.578 1 90.69 384 VAL A C 1
ATOM 2948 O O . VAL A 1 384 ? -5.973 3.752 -19.109 1 90.69 384 VAL A O 1
ATOM 2951 N N . LYS A 1 385 ? -7.219 3.885 -17.344 1 89.94 385 LYS A N 1
ATOM 2952 C CA . LYS A 1 385 ? -6.109 4.293 -16.484 1 89.94 385 LYS A CA 1
ATOM 2953 C C . LYS A 1 385 ? -5.277 3.09 -16.047 1 89.94 385 LYS A C 1
ATOM 2955 O O . LYS A 1 385 ? -4.09 3.225 -15.75 1 89.94 385 LYS A O 1
ATOM 2960 N N . ARG A 1 386 ? -5.922 1.98 -15.945 1 93 386 ARG A N 1
ATOM 2961 C CA . ARG A 1 386 ? -5.266 0.736 -15.555 1 93 386 ARG A CA 1
ATOM 2962 C C . ARG A 1 386 ? -5.723 -0.422 -16.438 1 93 386 ARG A C 1
ATOM 2964 O O . ARG A 1 386 ? -6.551 -1.235 -16.016 1 93 386 ARG A O 1
ATOM 2971 N N . ASN A 1 387 ? -5.094 -0.458 -17.531 1 94.94 387 ASN A N 1
ATOM 2972 C CA . ASN A 1 387 ? -5.496 -1.429 -18.547 1 94.94 387 ASN A CA 1
ATOM 2973 C C . ASN A 1 387 ? -4.863 -2.795 -18.297 1 94.94 387 ASN A C 1
ATOM 2975 O O . ASN A 1 387 ? -4.004 -3.234 -19.062 1 94.94 387 ASN A O 1
ATOM 2979 N N . ASN A 1 388 ? -5.379 -3.439 -17.25 1 95.62 388 ASN A N 1
ATOM 2980 C CA . ASN A 1 388 ? -4.859 -4.734 -16.812 1 95.62 388 ASN A CA 1
ATOM 2981 C C . ASN A 1 388 ? -5.906 -5.832 -16.969 1 95.62 388 ASN A C 1
ATOM 2983 O O . ASN A 1 388 ? -7.07 -5.641 -16.609 1 95.62 388 ASN A O 1
ATOM 2987 N N . PHE A 1 389 ? -5.531 -6.895 -17.562 1 97.94 389 PHE A N 1
ATOM 2988 C CA . PHE A 1 389 ? -6.309 -8.125 -17.672 1 97.94 389 PHE A CA 1
ATOM 2989 C C . PHE A 1 389 ? -5.605 -9.273 -16.969 1 97.94 389 PHE A C 1
ATOM 2991 O O . PHE A 1 389 ? -4.762 -9.953 -17.547 1 97.94 389 PHE A O 1
ATOM 2998 N N . VAL A 1 390 ? -6.035 -9.414 -15.68 1 97.81 390 VAL A N 1
ATOM 2999 C CA . VAL A 1 390 ? -5.25 -10.25 -14.773 1 97.81 390 VAL A CA 1
ATOM 3000 C C . VAL A 1 390 ? -6.164 -11.25 -14.07 1 97.81 390 VAL A C 1
ATOM 3002 O O . VAL A 1 390 ? -7.27 -10.898 -13.648 1 97.81 390 VAL A O 1
ATOM 3005 N N . LEU A 1 391 ? -5.742 -12.508 -14.016 1 98.06 391 LEU A N 1
ATOM 3006 C CA . LEU A 1 391 ? -6.355 -13.508 -13.148 1 98.06 391 LEU A CA 1
ATOM 3007 C C . LEU A 1 391 ? -5.723 -13.477 -11.758 1 98.06 391 LEU A C 1
ATOM 3009 O O . LEU A 1 391 ? -4.508 -13.625 -11.625 1 98.06 391 LEU A O 1
ATOM 3013 N N . VAL A 1 392 ? -6.52 -13.258 -10.797 1 97.75 392 VAL A N 1
ATOM 3014 C CA . VAL A 1 392 ? -6.062 -13.219 -9.414 1 97.75 392 VAL A CA 1
ATOM 3015 C C . VAL A 1 392 ? -6.469 -14.508 -8.703 1 97.75 392 VAL A C 1
ATOM 3017 O O . VAL A 1 392 ? -7.625 -14.93 -8.773 1 97.75 392 VAL A O 1
ATOM 3020 N N . ARG A 1 393 ? -5.566 -15.156 -8.055 1 97.44 393 ARG A N 1
ATOM 3021 C CA . ARG A 1 393 ? -5.832 -16.344 -7.242 1 97.44 393 ARG A CA 1
ATOM 3022 C C . ARG A 1 393 ? -5.555 -16.078 -5.766 1 97.44 393 ARG A C 1
ATOM 3024 O O . ARG A 1 393 ? -4.461 -15.633 -5.406 1 97.44 393 ARG A O 1
ATOM 3031 N N . LEU A 1 394 ? -6.527 -16.297 -4.965 1 97.88 394 LEU A N 1
ATOM 3032 C CA . LEU A 1 394 ? -6.488 -16.016 -3.531 1 97.88 394 LEU A CA 1
ATOM 3033 C C . LEU A 1 394 ? -6.664 -17.312 -2.729 1 97.88 394 LEU A C 1
ATOM 3035 O O . LEU A 1 394 ? -7.559 -18.109 -3.02 1 97.88 394 LEU A O 1
ATOM 3039 N N . SER A 1 395 ? -5.918 -17.391 -1.663 1 96.88 395 SER A N 1
ATOM 3040 C CA . SER A 1 395 ? -5.906 -18.625 -0.876 1 96.88 395 SER A CA 1
ATOM 3041 C C . SER A 1 395 ? -7.145 -18.719 0.014 1 96.88 395 SER A C 1
ATOM 3043 O O . SER A 1 395 ? -7.469 -17.781 0.734 1 96.88 395 SER A O 1
ATOM 3045 N N . GLY A 1 396 ? -7.75 -19.875 0.014 1 96.88 396 GLY A N 1
ATOM 3046 C CA . GLY A 1 396 ? -8.852 -20.141 0.932 1 96.88 396 GLY A CA 1
ATOM 3047 C C . GLY A 1 396 ? -8.383 -20.453 2.34 1 96.88 396 GLY A C 1
ATOM 3048 O O . GLY A 1 396 ? -9.18 -20.453 3.279 1 96.88 396 GLY A O 1
ATOM 3049 N N . ALA A 1 397 ? -7.105 -20.672 2.496 1 94.25 397 ALA A N 1
ATOM 3050 C CA . ALA A 1 397 ? -6.562 -21.062 3.793 1 94.25 397 ALA A CA 1
ATOM 3051 C C . ALA A 1 397 ? -6.379 -19.859 4.707 1 94.25 397 ALA A C 1
ATOM 3053 O O . ALA A 1 397 ? -6.746 -19.891 5.883 1 94.25 397 ALA A O 1
ATOM 3054 N N . ASP A 1 398 ? -5.824 -18.781 4.16 1 94.38 398 ASP A N 1
ATOM 3055 C CA . ASP A 1 398 ? -5.539 -17.625 5.016 1 94.38 398 ASP A CA 1
ATOM 3056 C C . ASP A 1 398 ? -6.051 -16.344 4.383 1 94.38 398 ASP A C 1
ATOM 3058 O O . ASP A 1 398 ? -5.809 -15.25 4.906 1 94.38 398 ASP A O 1
ATOM 3062 N N . PHE A 1 399 ? -6.723 -16.469 3.215 1 96.81 399 PHE A N 1
ATOM 3063 C CA . PHE A 1 399 ? -7.383 -15.352 2.547 1 96.81 399 PHE A CA 1
ATOM 3064 C C . PHE A 1 399 ? -6.367 -14.281 2.141 1 96.81 399 PHE A C 1
ATOM 3066 O O . PHE A 1 399 ? -6.637 -13.086 2.264 1 96.81 399 PHE A O 1
ATOM 3073 N N . LYS A 1 400 ? -5.172 -14.734 1.658 1 96.19 400 LYS A N 1
ATOM 3074 C CA . LYS A 1 400 ? -4.133 -13.852 1.131 1 96.19 400 LYS A CA 1
ATOM 3075 C C . LYS A 1 400 ? -3.822 -14.18 -0.327 1 96.19 400 LYS A C 1
ATOM 3077 O O . LYS A 1 400 ? -4.211 -15.234 -0.827 1 96.19 400 LYS A O 1
ATOM 3082 N N . LEU A 1 401 ? -3.131 -13.32 -0.95 1 96.81 401 LEU A N 1
ATOM 3083 C CA . LEU A 1 401 ? -2.803 -13.453 -2.365 1 96.81 401 LEU A CA 1
ATOM 3084 C C . LEU A 1 401 ? -1.851 -14.625 -2.594 1 96.81 401 LEU A C 1
ATOM 3086 O O . LEU A 1 401 ? -0.867 -14.781 -1.867 1 96.81 401 LEU A O 1
ATOM 3090 N N . ASN A 1 402 ? -2.131 -15.445 -3.568 1 96.31 402 ASN A N 1
ATOM 3091 C CA . ASN A 1 402 ? -1.225 -16.5 -3.998 1 96.31 402 ASN A CA 1
ATOM 3092 C C . ASN A 1 402 ? -0.544 -16.156 -5.32 1 96.31 402 ASN A C 1
ATOM 3094 O O . ASN A 1 402 ? 0.672 -16.297 -5.453 1 96.31 402 ASN A O 1
ATOM 3098 N N . SER A 1 403 ? -1.362 -15.664 -6.258 1 96.31 403 SER A N 1
ATOM 3099 C CA . SER A 1 403 ? -0.742 -15.375 -7.547 1 96.31 403 SER A CA 1
ATOM 3100 C C . SER A 1 403 ? -1.595 -14.406 -8.367 1 96.31 403 SER A C 1
ATOM 3102 O O . SER A 1 403 ? -2.799 -14.281 -8.133 1 96.31 403 SER A O 1
ATOM 3104 N N . GLU A 1 404 ? -0.992 -13.75 -9.211 1 96.56 404 GLU A N 1
ATOM 3105 C CA . GLU A 1 404 ? -1.592 -12.898 -10.234 1 96.56 404 GLU A CA 1
ATOM 3106 C C . GLU A 1 404 ? -0.955 -13.148 -11.602 1 96.56 404 GLU A C 1
ATOM 3108 O O . GLU A 1 404 ? 0.269 -13.086 -11.742 1 96.56 404 GLU A O 1
ATOM 3113 N N . ARG A 1 405 ? -1.792 -13.406 -12.547 1 95.06 405 ARG A N 1
ATOM 3114 C CA . ARG A 1 405 ? -1.288 -13.742 -13.875 1 95.06 405 ARG A CA 1
ATOM 3115 C C . ARG A 1 405 ? -1.961 -12.891 -14.945 1 95.06 405 ARG A C 1
ATOM 3117 O O . ARG A 1 405 ? -3.188 -12.766 -14.969 1 95.06 405 ARG A O 1
ATOM 3124 N N . VAL A 1 406 ? -1.129 -12.367 -15.828 1 95.88 406 VAL A N 1
ATOM 3125 C CA . VAL A 1 406 ? -1.672 -11.641 -16.969 1 95.88 406 VAL A CA 1
ATOM 3126 C C . VAL A 1 406 ? -2.336 -12.625 -17.938 1 95.88 406 VAL A C 1
ATOM 3128 O O . VAL A 1 406 ? -1.763 -13.664 -18.266 1 95.88 406 VAL A O 1
ATOM 3131 N N . LEU A 1 407 ? -3.498 -12.32 -18.312 1 97.5 407 LEU A N 1
ATOM 3132 C CA . LEU A 1 407 ? -4.195 -13.094 -19.328 1 97.5 407 LEU A CA 1
ATOM 3133 C C . LEU A 1 407 ? -3.902 -12.547 -20.719 1 97.5 407 LEU A C 1
ATOM 3135 O O . LEU A 1 407 ? -4.145 -11.367 -21 1 97.5 407 LEU A O 1
ATOM 3139 N N . SER A 1 408 ? -3.387 -13.406 -21.547 1 96.88 408 SER A N 1
ATOM 3140 C CA . SER A 1 408 ? -3.082 -12.984 -22.906 1 96.88 408 SER A CA 1
ATOM 3141 C C . SER A 1 408 ? -4.258 -13.25 -23.844 1 96.88 408 SER A C 1
ATOM 3143 O O . SER A 1 408 ? -4.805 -14.352 -23.859 1 96.88 408 SER A O 1
ATOM 3145 N N . ILE A 1 409 ? -4.617 -12.266 -24.562 1 98 409 ILE A N 1
ATOM 3146 C CA . ILE A 1 409 ? -5.746 -12.383 -25.484 1 98 409 ILE A CA 1
ATOM 3147 C C . ILE A 1 409 ? -5.488 -11.531 -26.719 1 98 409 ILE A C 1
ATOM 3149 O O . ILE A 1 409 ? -4.867 -10.469 -26.641 1 98 409 ILE A O 1
ATOM 3153 N N . ASP A 1 410 ? -5.922 -12.023 -27.812 1 97.19 410 ASP A N 1
ATOM 3154 C CA . ASP A 1 410 ? -5.77 -11.305 -29.078 1 97.19 410 ASP A CA 1
ATOM 3155 C C . ASP A 1 410 ? -7.035 -10.516 -29.406 1 97.19 410 ASP A C 1
ATOM 3157 O O . ASP A 1 410 ? -7.883 -10.984 -30.172 1 97.19 410 ASP A O 1
ATOM 3161 N N . THR A 1 411 ? -7.203 -9.367 -28.844 1 97.94 411 THR A N 1
ATOM 3162 C CA . THR A 1 411 ? -8.297 -8.438 -29.094 1 97.94 411 THR A CA 1
ATOM 3163 C C . THR A 1 411 ? -7.777 -7.004 -29.188 1 97.94 411 THR A C 1
ATOM 3165 O O . THR A 1 411 ? -6.641 -6.723 -28.812 1 97.94 411 THR A O 1
ATOM 3168 N N . GLN A 1 412 ? -8.539 -6.094 -29.766 1 97.31 412 GLN A N 1
ATOM 3169 C CA . GLN A 1 412 ? -8.148 -4.691 -29.891 1 97.31 412 GLN A CA 1
ATOM 3170 C C . GLN A 1 412 ? -8.203 -3.986 -28.531 1 97.31 412 GLN A C 1
ATOM 3172 O O . GLN A 1 412 ? -7.402 -3.084 -28.266 1 97.31 412 GLN A O 1
ATOM 3177 N N . ALA A 1 413 ? -9.18 -4.371 -27.781 1 98 413 ALA A N 1
ATOM 3178 C CA . ALA A 1 413 ? -9.344 -3.904 -26.406 1 98 413 ALA A CA 1
ATOM 3179 C C . ALA A 1 413 ? -9.617 -5.066 -25.453 1 98 413 ALA A C 1
ATOM 3181 O O . ALA A 1 413 ? -10.109 -6.117 -25.875 1 98 413 ALA A O 1
ATOM 3182 N N . LEU A 1 414 ? -9.266 -4.844 -24.234 1 98.44 414 LEU A N 1
ATOM 3183 C CA . LEU A 1 414 ? -9.43 -5.926 -23.266 1 98.44 414 LEU A CA 1
ATOM 3184 C C . LEU A 1 414 ? -10.891 -6.086 -22.875 1 98.44 414 LEU A C 1
ATOM 3186 O O . LEU A 1 414 ? -11.609 -5.098 -22.719 1 98.44 414 LEU A O 1
ATOM 3190 N N . PRO A 1 415 ? -11.336 -7.281 -22.703 1 98.5 415 PRO A N 1
ATOM 3191 C CA . PRO A 1 415 ? -12.742 -7.539 -22.406 1 98.5 415 PRO A CA 1
ATOM 3192 C C . PRO A 1 415 ? -13.102 -7.266 -20.938 1 98.5 415 PRO A C 1
ATOM 3194 O O . PRO A 1 415 ? -12.234 -7.355 -20.062 1 98.5 415 PRO A O 1
ATOM 3197 N N . MET A 1 416 ? -14.383 -6.938 -20.703 1 98.56 416 MET A N 1
ATOM 3198 C CA . MET A 1 416 ? -14.969 -6.863 -19.359 1 98.56 416 MET A CA 1
ATOM 3199 C C . MET A 1 416 ? -15.523 -8.219 -18.938 1 98.56 416 MET A C 1
ATOM 3201 O O . MET A 1 416 ? -16.594 -8.625 -19.391 1 98.56 416 MET A O 1
ATOM 3205 N N . VAL A 1 417 ? -14.844 -8.859 -18.031 1 98.75 417 VAL A N 1
ATOM 3206 C CA . VAL A 1 417 ? -15.211 -10.203 -17.609 1 98.75 417 VAL A CA 1
ATOM 3207 C C . VAL A 1 417 ? -16.109 -10.141 -16.375 1 98.75 417 VAL A C 1
ATOM 3209 O O . VAL A 1 417 ? -15.703 -9.602 -15.344 1 98.75 417 VAL A O 1
ATOM 3212 N N . THR A 1 418 ? -17.266 -10.727 -16.438 1 98.75 418 THR A N 1
ATOM 3213 C CA . THR A 1 418 ? -18.234 -10.609 -15.352 1 98.75 418 THR A CA 1
ATOM 3214 C C . THR A 1 418 ? -18.578 -11.992 -14.797 1 98.75 418 THR A C 1
ATOM 3216 O O . THR A 1 418 ? -19.516 -12.125 -13.992 1 98.75 418 THR A O 1
ATOM 3219 N N . GLY A 1 419 ? -17.891 -13.008 -15.188 1 98.69 419 GLY A N 1
ATOM 3220 C CA . GLY A 1 419 ? -18.047 -14.359 -14.68 1 98.69 419 GLY A CA 1
ATOM 3221 C C . GLY A 1 419 ? -16.844 -15.242 -14.945 1 98.69 419 GLY A C 1
ATOM 3222 O O . GLY A 1 419 ? -16.172 -15.094 -15.969 1 98.69 419 GLY A O 1
ATOM 3223 N N . VAL A 1 420 ? -16.609 -16.156 -14.047 1 98.5 420 VAL A N 1
ATOM 3224 C CA . VAL A 1 420 ? -15.484 -17.062 -14.227 1 98.5 420 VAL A CA 1
ATOM 3225 C C . VAL A 1 420 ? -15.781 -18.406 -13.562 1 98.5 420 VAL A C 1
ATOM 3227 O O . VAL A 1 420 ? -16.391 -18.453 -12.492 1 98.5 420 VAL A O 1
ATOM 3230 N N . VAL A 1 421 ? -15.5 -19.453 -14.211 1 97.25 421 VAL A N 1
ATOM 3231 C CA . VAL A 1 421 ? -15.625 -20.797 -13.664 1 97.25 421 VAL A CA 1
ATOM 3232 C C . VAL A 1 421 ? -14.438 -21.641 -14.109 1 97.25 421 VAL A C 1
ATOM 3234 O O . VAL A 1 421 ? -13.922 -21.484 -15.211 1 97.25 421 VAL A O 1
ATOM 3237 N N . LEU A 1 422 ? -14 -22.422 -13.203 1 95.44 422 LEU A N 1
ATOM 3238 C CA . LEU A 1 422 ? -12.953 -23.375 -13.531 1 95.44 422 LEU A CA 1
ATOM 3239 C C . LEU A 1 422 ? -13.547 -24.734 -13.898 1 95.44 422 LEU A C 1
ATOM 3241 O O . LEU A 1 422 ? -14.227 -25.359 -13.078 1 95.44 422 LEU A O 1
ATOM 3245 N N . SER A 1 423 ? -13.391 -25.125 -15.094 1 90.44 423 SER A N 1
ATOM 3246 C CA . SER A 1 423 ? -13.812 -26.438 -15.594 1 90.44 423 SER A CA 1
ATOM 3247 C C . SER A 1 423 ? -12.617 -27.328 -15.922 1 90.44 423 SER A C 1
ATOM 3249 O O . SER A 1 423 ? -12.102 -27.281 -17.031 1 90.44 423 SER A O 1
ATOM 3251 N N . GLY A 1 424 ? -12.234 -28.188 -14.992 1 85.75 424 GLY A N 1
ATOM 3252 C CA . GLY A 1 424 ? -10.984 -28.922 -15.164 1 85.75 424 GLY A CA 1
ATOM 3253 C C . GLY A 1 424 ? -9.766 -28.016 -15.125 1 85.75 424 GLY A C 1
ATOM 3254 O O . GLY A 1 424 ? -9.547 -27.297 -14.156 1 85.75 424 GLY A O 1
ATOM 3255 N N . ASP A 1 425 ? -9.031 -28.047 -16.25 1 88.81 425 ASP A N 1
ATOM 3256 C CA . ASP A 1 425 ? -7.832 -27.203 -16.344 1 88.81 425 ASP A CA 1
ATOM 3257 C C . ASP A 1 425 ? -8.094 -25.953 -17.172 1 88.81 425 ASP A C 1
ATOM 3259 O O . ASP A 1 425 ? -7.164 -25.203 -17.469 1 88.81 425 ASP A O 1
ATOM 3263 N N . GLU A 1 426 ? -9.375 -25.781 -17.453 1 95.31 426 GLU A N 1
ATOM 3264 C CA . GLU A 1 426 ? -9.727 -24.641 -18.281 1 95.31 426 GLU A CA 1
ATOM 3265 C C . GLU A 1 426 ? -10.492 -23.594 -17.484 1 95.31 426 GLU A C 1
ATOM 3267 O O . GLU A 1 426 ? -11.328 -23.922 -16.656 1 95.31 426 GLU A O 1
ATOM 3272 N N . LEU A 1 427 ? -10.094 -22.438 -17.734 1 97.31 427 LEU A N 1
ATOM 3273 C CA . LEU A 1 427 ? -10.805 -21.281 -17.203 1 97.31 427 LEU A CA 1
ATOM 3274 C C . LEU A 1 427 ? -11.828 -20.75 -18.219 1 97.31 427 LEU A C 1
ATOM 3276 O O . LEU A 1 427 ? -11.469 -20.391 -19.328 1 97.31 427 LEU A O 1
ATOM 3280 N N . VAL A 1 428 ? -13.094 -20.812 -17.859 1 98.31 428 VAL A N 1
ATOM 3281 C CA . VAL A 1 428 ? -14.141 -20.266 -18.703 1 98.31 428 VAL A CA 1
ATOM 3282 C C . VAL A 1 428 ? -14.578 -18.906 -18.156 1 98.31 428 VAL A C 1
ATOM 3284 O O . VAL A 1 428 ? -14.906 -18.781 -16.969 1 98.31 428 VAL A O 1
ATOM 3287 N N . MET A 1 429 ? -14.531 -17.875 -19.016 1 98.69 429 MET A N 1
ATOM 3288 C CA . MET A 1 429 ? -14.852 -16.516 -18.609 1 98.69 429 MET A CA 1
ATOM 3289 C C . MET A 1 429 ? -15.984 -15.938 -19.453 1 98.69 429 MET A C 1
ATOM 3291 O O . MET A 1 429 ? -16.047 -16.172 -20.656 1 98.69 429 MET A O 1
ATOM 3295 N N . LEU A 1 430 ? -16.844 -15.25 -18.828 1 98.75 430 LEU A N 1
ATOM 3296 C CA . LEU A 1 430 ? -17.906 -14.531 -19.516 1 98.75 430 LEU A CA 1
ATOM 3297 C C . LEU A 1 430 ? -17.484 -13.102 -19.844 1 98.75 430 LEU A C 1
ATOM 3299 O O . LEU A 1 430 ? -17.266 -12.297 -18.938 1 98.75 430 LEU A O 1
ATOM 3303 N N . SER A 1 431 ? -17.297 -12.82 -21.078 1 98.62 431 SER A N 1
ATOM 3304 C CA . SER A 1 431 ? -17.031 -11.453 -21.531 1 98.62 431 SER A CA 1
ATOM 3305 C C . SER A 1 431 ? -18.328 -10.695 -21.766 1 98.62 431 SER A C 1
ATOM 3307 O O . SER A 1 431 ? -19 -10.891 -22.781 1 98.62 431 SER A O 1
ATOM 3309 N N . GLN A 1 432 ? -18.656 -9.867 -20.812 1 98.5 432 GLN A N 1
ATOM 3310 C CA . GLN A 1 432 ? -19.859 -9.055 -20.969 1 98.5 432 GLN A CA 1
ATOM 3311 C C . GLN A 1 432 ? -19.719 -8.094 -22.141 1 98.5 432 GLN A C 1
ATOM 3313 O O . GLN A 1 432 ? -20.656 -7.934 -22.938 1 98.5 432 GLN A O 1
ATOM 3318 N N . SER A 1 433 ? -18.594 -7.469 -22.297 1 98.12 433 SER A N 1
ATOM 3319 C CA . SER A 1 433 ? -18.375 -6.469 -23.344 1 98.12 433 SER A CA 1
ATOM 3320 C C . SER A 1 433 ? -18.438 -7.094 -24.734 1 98.12 433 SER A C 1
ATOM 3322 O O . SER A 1 433 ? -18.938 -6.488 -25.672 1 98.12 433 SER A O 1
ATOM 3324 N N . GLY A 1 434 ? -17.922 -8.289 -24.828 1 98.19 434 GLY A N 1
ATOM 3325 C CA . GLY A 1 434 ? -17.875 -8.953 -26.125 1 98.19 434 GLY A CA 1
ATOM 3326 C C . GLY A 1 434 ? -19.047 -9.883 -26.359 1 98.19 434 GLY A C 1
ATOM 3327 O O . GLY A 1 434 ? -19.234 -10.398 -27.453 1 98.19 434 GLY A O 1
ATOM 3328 N N . GLN A 1 435 ? -19.812 -10.164 -25.359 1 98.12 435 GLN A N 1
ATOM 3329 C CA . GLN A 1 435 ? -20.938 -11.102 -25.406 1 98.12 435 GLN A CA 1
ATOM 3330 C C . GLN A 1 435 ? -20.453 -12.484 -25.859 1 98.12 435 GLN A C 1
ATOM 3332 O O . GLN A 1 435 ? -21.031 -13.078 -26.781 1 98.12 435 GLN A O 1
ATOM 3337 N N . GLN A 1 436 ? -19.359 -12.922 -25.203 1 98.44 436 GLN A N 1
ATOM 3338 C CA . GLN A 1 436 ? -18.688 -14.172 -25.547 1 98.44 436 GLN A CA 1
ATOM 3339 C C . GLN A 1 436 ? -18.328 -14.961 -24.297 1 98.44 436 GLN A C 1
ATOM 3341 O O . GLN A 1 436 ? -18.266 -14.406 -23.203 1 98.44 436 GLN A O 1
ATOM 3346 N N . LEU A 1 437 ? -18.234 -16.219 -24.484 1 98.25 437 LEU A N 1
ATOM 3347 C CA . LEU A 1 437 ? -17.516 -17.062 -23.531 1 98.25 437 LEU A CA 1
ATOM 3348 C C . LEU A 1 437 ? -16.078 -17.297 -23.984 1 98.25 437 LEU A C 1
ATOM 3350 O O . LEU A 1 437 ? -15.844 -17.75 -25.109 1 98.25 437 LEU A O 1
ATOM 3354 N N . LEU A 1 438 ? -15.156 -16.906 -23.141 1 98.44 438 LEU A N 1
ATOM 3355 C CA . LEU A 1 438 ? -13.742 -17.094 -23.422 1 98.44 438 LEU A CA 1
ATOM 3356 C C . LEU A 1 438 ? -13.18 -18.281 -22.656 1 98.44 438 LEU A C 1
ATOM 3358 O O . LEU A 1 438 ? -13.547 -18.5 -21.5 1 98.44 438 LEU A O 1
ATOM 3362 N N . THR A 1 439 ? -12.352 -19.062 -23.281 1 98.06 439 THR A N 1
ATOM 3363 C CA . THR A 1 439 ? -11.672 -20.172 -22.641 1 98.06 439 THR A CA 1
ATOM 3364 C C . THR A 1 439 ? -10.164 -19.938 -22.594 1 98.06 439 THR A C 1
ATOM 3366 O O . THR A 1 439 ? -9.555 -19.625 -23.609 1 98.06 439 THR A O 1
ATOM 3369 N N . ALA A 1 440 ? -9.633 -20.031 -21.422 1 97.94 440 ALA A N 1
ATOM 3370 C CA . ALA A 1 440 ? -8.195 -19.844 -21.234 1 97.94 440 ALA A CA 1
ATOM 3371 C C . ALA A 1 440 ? -7.578 -21.016 -20.5 1 97.94 440 ALA A C 1
ATOM 3373 O O . ALA A 1 440 ? -8.273 -21.75 -19.781 1 97.94 440 ALA A O 1
ATOM 3374 N N . ASP A 1 441 ? -6.312 -21.234 -20.75 1 95.31 441 ASP A N 1
ATOM 3375 C CA . ASP A 1 441 ? -5.555 -22.188 -19.938 1 95.31 441 ASP A CA 1
ATOM 3376 C C . ASP A 1 441 ? -5.312 -21.656 -18.531 1 95.31 441 ASP A C 1
ATOM 3378 O O . ASP A 1 441 ? -4.758 -20.578 -18.359 1 95.31 441 ASP A O 1
ATOM 3382 N N . ALA A 1 442 ? -5.707 -22.453 -17.547 1 90.62 442 ALA A N 1
ATOM 3383 C CA . ALA A 1 442 ? -5.664 -21.969 -16.172 1 90.62 442 ALA A CA 1
ATOM 3384 C C . ALA A 1 442 ? -4.223 -21.797 -15.695 1 90.62 442 ALA A C 1
ATOM 3386 O O . ALA A 1 442 ? -3.938 -20.969 -14.828 1 90.62 442 ALA A O 1
ATOM 3387 N N . ALA A 1 443 ? -3.303 -22.516 -16.219 1 86.31 443 ALA A N 1
ATOM 3388 C CA . ALA A 1 443 ? -1.908 -22.5 -15.773 1 86.31 443 ALA A CA 1
ATOM 3389 C C . ALA A 1 443 ? -1.142 -21.359 -16.438 1 86.31 443 ALA A C 1
ATOM 3391 O O . ALA A 1 443 ? -0.357 -20.672 -15.789 1 86.31 443 ALA A O 1
ATOM 3392 N N . THR A 1 444 ? -1.438 -21.062 -17.734 1 89.38 444 THR A N 1
ATOM 3393 C CA . THR A 1 444 ? -0.629 -20.094 -18.469 1 89.38 444 THR A CA 1
ATOM 3394 C C . THR A 1 444 ? -1.361 -18.766 -18.594 1 89.38 444 THR A C 1
ATOM 3396 O O . THR A 1 444 ? -0.741 -17.734 -18.859 1 89.38 444 THR A O 1
ATOM 3399 N N . GLY A 1 445 ? -2.652 -18.844 -18.531 1 93.94 445 GLY A N 1
ATOM 3400 C CA . GLY A 1 445 ? -3.449 -17.641 -18.672 1 93.94 445 GLY A CA 1
ATOM 3401 C C . GLY A 1 445 ? -3.703 -17.266 -20.125 1 93.94 445 GLY A C 1
ATOM 3402 O O . GLY A 1 445 ? -4.273 -16.219 -20.406 1 93.94 445 GLY A O 1
ATOM 3403 N N . ALA A 1 446 ? -3.354 -18.078 -21.047 1 96.44 446 ALA A N 1
ATOM 3404 C CA . ALA A 1 446 ? -3.545 -17.781 -22.469 1 96.44 446 ALA A CA 1
ATOM 3405 C C . ALA A 1 446 ? -4.973 -18.094 -22.906 1 96.44 446 ALA A C 1
ATOM 3407 O O . ALA A 1 446 ? -5.438 -19.234 -22.766 1 96.44 446 ALA A O 1
ATOM 3408 N N . VAL A 1 447 ? -5.621 -17.125 -23.422 1 97.88 447 VAL A N 1
ATOM 3409 C CA . VAL A 1 447 ? -6.949 -17.344 -23.984 1 97.88 447 VAL A CA 1
ATOM 3410 C C . VAL A 1 447 ? -6.832 -17.984 -25.359 1 97.88 447 VAL A C 1
ATOM 3412 O O . VAL A 1 447 ? -6.223 -17.422 -26.266 1 97.88 447 VAL A O 1
ATOM 3415 N N . HIS A 1 448 ? -7.438 -19.188 -25.5 1 96.88 448 HIS A N 1
ATOM 3416 C CA . HIS A 1 448 ? -7.234 -19.922 -26.75 1 96.88 448 HIS A CA 1
ATOM 3417 C C . HIS A 1 448 ? -8.562 -20.234 -27.422 1 96.88 448 HIS A C 1
ATOM 3419 O O . HIS A 1 448 ? -8.594 -20.812 -28.516 1 96.88 448 HIS A O 1
ATOM 3425 N N . GLY A 1 449 ? -9.656 -19.828 -26.828 1 97 449 GLY A N 1
ATOM 3426 C CA . GLY A 1 449 ? -10.953 -20.078 -27.422 1 97 449 GLY A CA 1
ATOM 3427 C C . GLY A 1 449 ? -11.977 -19.016 -27.109 1 97 449 GLY A C 1
ATOM 3428 O O . GLY A 1 449 ? -11.875 -18.328 -26.094 1 97 449 GLY A O 1
ATOM 3429 N N . ALA A 1 450 ? -12.961 -18.906 -28.016 1 98.06 450 ALA A N 1
ATOM 3430 C CA . ALA A 1 450 ? -14.086 -18 -27.828 1 98.06 450 ALA A CA 1
ATOM 3431 C C . ALA A 1 450 ? -15.344 -18.531 -28.5 1 98.06 450 ALA A C 1
ATOM 3433 O O . ALA A 1 450 ? -15.266 -19.141 -29.578 1 98.06 450 ALA A O 1
ATOM 3434 N N . ILE A 1 451 ? -16.422 -18.344 -27.844 1 98.06 451 ILE A N 1
ATOM 3435 C CA . ILE A 1 451 ? -17.734 -18.703 -28.391 1 98.06 451 ILE A CA 1
ATOM 3436 C C . ILE A 1 451 ? -18.688 -17.516 -28.266 1 98.06 451 ILE A C 1
ATOM 3438 O O . ILE A 1 451 ? -18.797 -16.906 -27.203 1 98.06 451 ILE A O 1
ATOM 3442 N N . ASN A 1 452 ? -19.344 -17.234 -29.359 1 97.94 452 ASN A N 1
ATOM 3443 C CA . ASN A 1 452 ? -20.344 -16.156 -29.344 1 97.94 452 ASN A CA 1
ATOM 3444 C C . ASN A 1 452 ? -21.656 -16.641 -28.719 1 97.94 452 ASN A C 1
ATOM 3446 O O . ASN A 1 452 ? -22.078 -17.766 -28.953 1 97.94 452 ASN A O 1
ATOM 3450 N N . LEU A 1 453 ? -22.172 -15.781 -27.953 1 97.81 453 LEU A N 1
ATOM 3451 C CA . LEU A 1 453 ? -23.516 -16.016 -27.453 1 97.81 453 LEU A CA 1
ATOM 3452 C C . LEU A 1 453 ? -24.547 -15.344 -28.359 1 97.81 453 LEU A C 1
ATOM 3454 O O . LEU A 1 453 ? -24.438 -14.156 -28.656 1 97.81 453 LEU A O 1
ATOM 3458 N N . ALA A 1 454 ? -25.547 -16.062 -28.734 1 96.5 454 ALA A N 1
ATOM 3459 C CA . ALA A 1 454 ? -26.531 -15.578 -29.688 1 96.5 454 ALA A CA 1
ATOM 3460 C C . ALA A 1 454 ? -27.406 -14.484 -29.078 1 96.5 454 ALA A C 1
ATOM 3462 O O . ALA A 1 454 ? -27.75 -13.508 -29.75 1 96.5 454 ALA A O 1
ATOM 3463 N N . GLU A 1 455 ? -27.75 -14.734 -27.875 1 93.75 455 GLU A N 1
ATOM 3464 C CA . GLU A 1 455 ? -28.641 -13.789 -27.219 1 93.75 455 GLU A CA 1
ATOM 3465 C C . GLU A 1 455 ? -27.859 -12.664 -26.547 1 93.75 455 GLU A C 1
ATOM 3467 O O . GLU A 1 455 ? -27.016 -12.914 -25.672 1 93.75 455 GLU A O 1
ATOM 3472 N N . ALA A 1 456 ? -28.188 -11.492 -26.953 1 91.5 456 ALA A N 1
ATOM 3473 C CA . ALA A 1 456 ? -27.562 -10.328 -26.312 1 91.5 456 ALA A CA 1
ATOM 3474 C C . ALA A 1 456 ? -28.281 -9.969 -25.016 1 91.5 456 ALA A C 1
ATOM 3476 O O . ALA A 1 456 ? -29.406 -10.414 -24.781 1 91.5 456 ALA A O 1
ATOM 3477 N N . GLY A 1 457 ? -27.594 -9.273 -24.141 1 96.12 457 GLY A N 1
ATOM 3478 C CA . GLY A 1 457 ? -28.172 -8.789 -22.891 1 96.12 457 GLY A CA 1
ATOM 3479 C C . GLY A 1 457 ? -27.141 -8.227 -21.938 1 96.12 457 GLY A C 1
ATOM 3480 O O . GLY A 1 457 ? -26.016 -7.891 -22.359 1 96.12 457 GLY A O 1
ATOM 3481 N N . ASN A 1 458 ? -27.594 -7.93 -20.734 1 97.81 458 ASN A N 1
ATOM 3482 C CA . ASN A 1 458 ? -26.672 -7.574 -19.656 1 97.81 458 ASN A CA 1
ATOM 3483 C C . ASN A 1 458 ? -26.125 -8.812 -18.953 1 97.81 458 ASN A C 1
ATOM 3485 O O . ASN A 1 458 ? -26.531 -9.133 -17.844 1 97.81 458 ASN A O 1
ATOM 3489 N N . LEU A 1 459 ? -25.156 -9.359 -19.578 1 98.19 459 LEU A N 1
ATOM 3490 C CA . LEU A 1 459 ? -24.609 -10.641 -19.125 1 98.19 459 LEU A CA 1
ATOM 3491 C C . LEU A 1 459 ? -23.688 -10.453 -17.938 1 98.19 459 LEU A C 1
ATOM 3493 O O . LEU A 1 459 ? -22.578 -9.922 -18.078 1 98.19 459 LEU A O 1
ATOM 3497 N N . GLN A 1 460 ? -23.969 -10.867 -16.578 1 96 460 GLN A N 1
ATOM 3498 C CA . GLN A 1 460 ? -23.219 -10.484 -15.383 1 96 460 GLN A CA 1
ATOM 3499 C C . GLN A 1 460 ? -22.781 -11.719 -14.594 1 96 460 GLN A C 1
ATOM 3501 O O . GLN A 1 460 ? -21.953 -11.617 -13.68 1 96 460 GLN A O 1
ATOM 3506 N N . ALA A 1 461 ? -23 -12.93 -14.836 1 98.31 461 ALA A N 1
ATOM 3507 C CA . ALA A 1 461 ? -22.688 -14.094 -14 1 98.31 461 ALA A CA 1
ATOM 3508 C C . ALA A 1 461 ? -22.609 -15.359 -14.844 1 98.31 461 ALA A C 1
ATOM 3510 O O . ALA A 1 461 ? -23.25 -15.469 -15.891 1 98.31 461 ALA A O 1
ATOM 3511 N N . LEU A 1 462 ? -21.719 -16.203 -14.312 1 98.62 462 LEU A N 1
ATOM 3512 C CA . LEU A 1 462 ? -21.469 -17.469 -14.992 1 98.62 462 LEU A CA 1
ATOM 3513 C C . LEU A 1 462 ? -21.281 -18.594 -13.992 1 98.62 462 LEU A C 1
ATOM 3515 O O . LEU A 1 462 ? -20.594 -18.422 -12.977 1 98.62 462 LEU A O 1
ATOM 3519 N N . THR A 1 463 ? -21.938 -19.656 -14.141 1 98.31 463 THR A N 1
ATOM 3520 C CA . THR A 1 463 ? -21.688 -20.875 -13.375 1 98.31 463 THR A CA 1
ATOM 3521 C C . THR A 1 463 ? -21.922 -22.109 -14.234 1 98.31 463 THR A C 1
ATOM 3523 O O . THR A 1 463 ? -22.188 -22 -15.43 1 98.31 463 THR A O 1
ATOM 3526 N N . GLU A 1 464 ? -21.656 -23.219 -13.656 1 97.06 464 GLU A N 1
ATOM 3527 C CA . GLU A 1 464 ? -21.828 -24.484 -14.359 1 97.06 464 GLU A CA 1
ATOM 3528 C C . GLU A 1 464 ? -22.719 -25.453 -13.578 1 97.06 464 GLU A C 1
ATOM 3530 O O . GLU A 1 464 ? -22.609 -25.531 -12.352 1 97.06 464 GLU A O 1
ATOM 3535 N N . GLN A 1 465 ? -23.625 -26.016 -14.18 1 95.75 465 GLN A N 1
ATOM 3536 C CA . GLN A 1 465 ? -24.453 -27.078 -13.633 1 95.75 465 GLN A CA 1
ATOM 3537 C C . GLN A 1 465 ? -24.547 -28.25 -14.602 1 95.75 465 GLN A C 1
ATOM 3539 O O . GLN A 1 465 ? -25.047 -28.109 -15.719 1 95.75 465 GLN A O 1
ATOM 3544 N N . ASP A 1 466 ? -24.078 -29.422 -14.156 1 90.69 466 ASP A N 1
ATOM 3545 C CA . ASP A 1 466 ? -24.094 -30.609 -14.992 1 90.69 466 ASP A CA 1
ATOM 3546 C C . ASP A 1 466 ? -23.391 -30.359 -16.328 1 90.69 466 ASP A C 1
ATOM 3548 O O . ASP A 1 466 ? -22.234 -29.922 -16.344 1 90.69 466 ASP A O 1
ATOM 3552 N N . ASN A 1 467 ? -23.938 -30.469 -17.438 1 92.44 467 ASN A N 1
ATOM 3553 C CA . ASN A 1 467 ? -23.297 -30.297 -18.719 1 92.44 467 ASN A CA 1
ATOM 3554 C C . ASN A 1 467 ? -23.719 -28.984 -19.391 1 92.44 467 ASN A C 1
ATOM 3556 O O . ASN A 1 467 ? -23.75 -28.891 -20.609 1 92.44 467 ASN A O 1
ATOM 3560 N N . HIS A 1 468 ? -24.109 -28.016 -18.516 1 96.44 468 HIS A N 1
ATOM 3561 C CA . HIS A 1 468 ? -24.516 -26.719 -19.031 1 96.44 468 HIS A CA 1
ATOM 3562 C C . HIS A 1 468 ? -23.734 -25.578 -18.391 1 96.44 468 HIS A C 1
ATOM 3564 O O . HIS A 1 468 ? -23.391 -25.656 -17.203 1 96.44 468 HIS A O 1
ATOM 3570 N N . LEU A 1 469 ? -23.453 -24.594 -19.172 1 97.31 469 LEU A N 1
ATOM 3571 C CA . LEU A 1 469 ? -23.016 -23.312 -18.656 1 97.31 469 LEU A CA 1
ATOM 3572 C C . LEU A 1 469 ? -24.203 -22.359 -18.484 1 97.31 469 LEU A C 1
ATOM 3574 O O . LEU A 1 469 ? -25.047 -22.25 -19.375 1 97.31 469 LEU A O 1
ATOM 3578 N N . LEU A 1 470 ? -24.281 -21.812 -17.344 1 98.44 470 LEU A N 1
ATOM 3579 C CA . LEU A 1 470 ? -25.391 -20.906 -17.031 1 98.44 470 LEU A CA 1
ATOM 3580 C C . LEU A 1 470 ? -24.922 -19.453 -17.016 1 98.44 470 LEU A C 1
ATOM 3582 O O . LEU A 1 470 ? -23.922 -19.125 -16.344 1 98.44 470 LEU A O 1
ATOM 3586 N N . VAL A 1 471 ? -25.578 -18.609 -17.781 1 98.69 471 VAL A N 1
ATOM 3587 C CA . VAL A 1 471 ? -25.266 -17.188 -17.844 1 98.69 471 VAL A CA 1
ATOM 3588 C C . VAL A 1 471 ? -26.484 -16.375 -17.406 1 98.69 471 VAL A C 1
ATOM 3590 O O . VAL A 1 471 ? -27.609 -16.672 -17.781 1 98.69 471 VAL A O 1
ATOM 3593 N N . VAL A 1 472 ? -26.25 -15.367 -16.609 1 98.69 472 VAL A N 1
ATOM 3594 C CA . VAL A 1 472 ? -27.344 -14.539 -16.125 1 98.69 472 VAL A CA 1
ATOM 3595 C C . VAL A 1 472 ? -27.469 -13.289 -17 1 98.69 472 VAL A C 1
ATOM 3597 O O . VAL A 1 472 ? -26.5 -12.578 -17.219 1 98.69 472 VAL A O 1
ATOM 3600 N N . ASP A 1 473 ? -28.578 -13.102 -17.578 1 98.31 473 ASP A N 1
ATOM 3601 C CA . ASP A 1 473 ? -28.984 -11.805 -18.094 1 98.31 473 ASP A CA 1
ATOM 3602 C C . ASP A 1 473 ? -29.641 -10.953 -17 1 98.31 473 ASP A C 1
ATOM 3604 O O . ASP A 1 473 ? -30.812 -11.133 -16.688 1 98.31 473 ASP A O 1
ATOM 3608 N N . ALA A 1 474 ? -28.906 -10.023 -16.484 1 98 474 ALA A N 1
ATOM 3609 C CA . ALA A 1 474 ? -29.266 -9.344 -15.242 1 98 474 ALA A CA 1
ATOM 3610 C C . ALA A 1 474 ? -30.219 -8.188 -15.508 1 98 474 ALA A C 1
ATOM 3612 O O . ALA A 1 474 ? -29.938 -7.316 -16.328 1 98 474 ALA A O 1
ATOM 3613 N N . ALA A 1 475 ? -31.25 -8.188 -14.852 1 94.38 475 ALA A N 1
ATOM 3614 C CA . ALA A 1 475 ? -32.25 -7.117 -14.859 1 94.38 475 ALA A CA 1
ATOM 3615 C C . ALA A 1 475 ? -33.094 -7.141 -13.578 1 94.38 475 ALA A C 1
ATOM 3617 O O . ALA A 1 475 ? -33.75 -8.133 -13.281 1 94.38 475 ALA A O 1
ATOM 3618 N N . GLU A 1 476 ? -33.031 -6.051 -12.922 1 91.38 476 GLU A N 1
ATOM 3619 C CA . GLU A 1 476 ? -33.812 -6.012 -11.688 1 91.38 476 GLU A CA 1
ATOM 3620 C C . GLU A 1 476 ? -35.25 -6.387 -11.945 1 91.38 476 GLU A C 1
ATOM 3622 O O . GLU A 1 476 ? -35.906 -5.844 -12.844 1 91.38 476 GLU A O 1
ATOM 3627 N N . GLY A 1 477 ? -35.75 -7.281 -11.188 1 90.94 477 GLY A N 1
ATOM 3628 C CA . GLY A 1 477 ? -37.125 -7.727 -11.297 1 90.94 477 GLY A CA 1
ATOM 3629 C C . GLY A 1 477 ? -37.344 -8.766 -12.383 1 90.94 477 GLY A C 1
ATOM 3630 O O . GLY A 1 477 ? -38.375 -9.438 -12.414 1 90.94 477 GLY A O 1
ATOM 3631 N N . ARG A 1 478 ? -36.375 -8.883 -13.297 1 94.25 478 ARG A N 1
ATOM 3632 C CA . ARG A 1 478 ? -36.5 -9.852 -14.391 1 94.25 478 ARG A CA 1
ATOM 3633 C C . ARG A 1 478 ? -35.156 -10.484 -14.695 1 94.25 478 ARG A C 1
ATOM 3635 O O . ARG A 1 478 ? -34.719 -10.516 -15.852 1 94.25 478 ARG A O 1
ATOM 3642 N N . ASN A 1 479 ? -34.5 -10.945 -13.648 1 98.25 479 ASN A N 1
ATOM 3643 C CA . ASN A 1 479 ? -33.25 -11.672 -13.852 1 98.25 479 ASN A CA 1
ATOM 3644 C C . ASN A 1 479 ? -33.469 -13.023 -14.523 1 98.25 479 ASN A C 1
ATOM 3646 O O . ASN A 1 479 ? -34.281 -13.828 -14.047 1 98.25 479 ASN A O 1
ATOM 3650 N N . GLN A 1 480 ? -32.75 -13.297 -15.602 1 98.12 480 GLN A N 1
ATOM 3651 C CA . GLN A 1 480 ? -32.938 -14.547 -16.344 1 98.12 480 GLN A CA 1
ATOM 3652 C C . GLN A 1 480 ? -31.641 -15.359 -16.375 1 98.12 480 GLN A C 1
ATOM 3654 O O . GLN A 1 480 ? -30.562 -14.805 -16.625 1 98.12 480 GLN A O 1
ATOM 3659 N N . VAL A 1 481 ? -31.781 -16.625 -16.062 1 98.69 481 VAL A N 1
ATOM 3660 C CA . VAL A 1 481 ? -30.656 -17.547 -16.188 1 98.69 481 VAL A CA 1
ATOM 3661 C C . VAL A 1 481 ? -30.797 -18.344 -17.484 1 98.69 481 VAL A C 1
ATOM 3663 O O . VAL A 1 481 ? -31.766 -19.094 -17.656 1 98.69 481 VAL A O 1
ATOM 3666 N N . ARG A 1 482 ? -29.797 -18.234 -18.344 1 98.5 482 ARG A N 1
ATOM 3667 C CA . ARG A 1 482 ? -29.781 -18.953 -19.609 1 98.5 482 ARG A CA 1
ATOM 3668 C C . ARG A 1 482 ? -28.844 -20.141 -19.562 1 98.5 482 ARG A C 1
ATOM 3670 O O . ARG A 1 482 ? -27.719 -20.031 -19.078 1 98.5 482 ARG A O 1
ATOM 3677 N N . PHE A 1 483 ? -29.359 -21.266 -20.031 1 98.19 483 PHE A N 1
ATOM 3678 C CA . PHE A 1 483 ? -28.578 -22.5 -20.047 1 98.19 483 PHE A CA 1
ATOM 3679 C C . PHE A 1 483 ? -28 -22.75 -21.438 1 98.19 483 PHE A C 1
ATOM 3681 O O . PHE A 1 483 ? -28.734 -22.781 -22.422 1 98.19 483 PHE A O 1
ATOM 3688 N N . TYR A 1 484 ? -26.703 -22.875 -21.469 1 97.12 484 TYR A N 1
ATOM 3689 C CA . TYR A 1 484 ? -26.016 -23.219 -22.719 1 97.12 484 TYR A CA 1
ATOM 3690 C C . TYR A 1 484 ? -25.375 -24.609 -22.625 1 97.12 484 TYR A C 1
ATOM 3692 O O . TYR A 1 484 ? -24.734 -24.938 -21.609 1 97.12 484 TYR A O 1
ATOM 3700 N N . ALA A 1 485 ? -25.5 -25.391 -23.609 1 94.31 485 ALA A N 1
ATOM 3701 C CA . ALA A 1 485 ? -24.906 -26.719 -23.625 1 94.31 485 ALA A CA 1
ATOM 3702 C C . ALA A 1 485 ? -23.391 -26.656 -23.812 1 94.31 485 ALA A C 1
ATOM 3704 O O . ALA A 1 485 ? -22.891 -25.844 -24.594 1 94.31 485 ALA A O 1
ATOM 3705 N N . LYS A 1 486 ? -22.641 -27.406 -23.031 1 87.19 486 LYS A N 1
ATOM 3706 C CA . LYS A 1 486 ? -21.188 -27.438 -23.125 1 87.19 486 LYS A CA 1
ATOM 3707 C C . LYS A 1 486 ? -20.734 -28.312 -24.297 1 87.19 486 LYS A C 1
ATOM 3709 O O . LYS A 1 486 ? -21.344 -29.328 -24.594 1 87.19 486 LYS A O 1
ATOM 3714 N N . MET B 1 1 ? -21.297 54.156 11.734 1 39.75 1 MET B N 1
ATOM 3715 C CA . MET B 1 1 ? -20.781 52.938 12.367 1 39.75 1 MET B CA 1
ATOM 3716 C C . MET B 1 1 ? -19.328 52.719 11.984 1 39.75 1 MET B C 1
ATOM 3718 O O . MET B 1 1 ? -18.984 52.656 10.805 1 39.75 1 MET B O 1
ATOM 3722 N N . ASN B 1 2 ? -18.281 52.875 12.727 1 50.81 2 ASN B N 1
ATOM 3723 C CA . ASN B 1 2 ? -16.828 52.906 12.578 1 50.81 2 ASN B CA 1
ATOM 3724 C C . ASN B 1 2 ? -16.312 51.625 11.914 1 50.81 2 ASN B C 1
ATOM 3726 O O . ASN B 1 2 ? -16.844 50.562 12.125 1 50.81 2 ASN B O 1
ATOM 3730 N N . LYS B 1 3 ? -15.633 51.781 10.758 1 58.78 3 LYS B N 1
ATOM 3731 C CA . LYS B 1 3 ? -15.055 50.719 9.93 1 58.78 3 LYS B CA 1
ATOM 3732 C C . LYS B 1 3 ? -14.516 49.594 10.789 1 58.78 3 LYS B C 1
ATOM 3734 O O . LYS B 1 3 ? -14.633 48.406 10.414 1 58.78 3 LYS B O 1
ATOM 3739 N N . ALA B 1 4 ? -13.977 49.969 11.766 1 61.72 4 ALA B N 1
ATOM 3740 C CA . ALA B 1 4 ? -13.469 48.969 12.711 1 61.72 4 ALA B CA 1
ATOM 3741 C C . ALA B 1 4 ? -14.609 48.125 13.281 1 61.72 4 ALA B C 1
ATOM 3743 O O . ALA B 1 4 ? -14.484 46.906 13.414 1 61.72 4 ALA B O 1
ATOM 3744 N N . LEU B 1 5 ? -15.688 48.844 13.578 1 59.22 5 LEU B N 1
ATOM 3745 C CA . LEU B 1 5 ? -16.859 48.156 14.109 1 59.22 5 LEU B CA 1
ATOM 3746 C C . LEU B 1 5 ? -17.469 47.219 13.055 1 59.22 5 LEU B C 1
ATOM 3748 O O . LEU B 1 5 ? -17.875 46.125 13.359 1 59.22 5 LEU B O 1
ATOM 3752 N N . LEU B 1 6 ? -17.438 47.688 11.766 1 60.88 6 LEU B N 1
ATOM 3753 C CA . LEU B 1 6 ? -17.984 46.875 10.68 1 60.88 6 LEU B CA 1
ATOM 3754 C C . LEU B 1 6 ? -17.125 45.625 10.461 1 60.88 6 LEU B C 1
ATOM 3756 O O . LEU B 1 6 ? -17.656 44.562 10.188 1 60.88 6 LEU B O 1
ATOM 3760 N N . ASN B 1 7 ? -15.883 45.844 10.641 1 71.69 7 ASN B N 1
ATOM 3761 C CA . ASN B 1 7 ? -14.977 44.719 10.469 1 71.69 7 ASN B CA 1
ATOM 3762 C C . ASN B 1 7 ? -15.133 43.688 11.594 1 71.69 7 ASN B C 1
ATOM 3764 O O . ASN B 1 7 ? -15.094 42.469 11.359 1 71.69 7 ASN B O 1
ATOM 3768 N N . ASP B 1 8 ? -15.438 44.219 12.766 1 74.69 8 ASP B N 1
ATOM 3769 C CA . ASP B 1 8 ? -15.625 43.344 13.914 1 74.69 8 ASP B CA 1
ATOM 3770 C C . ASP B 1 8 ? -16.922 42.531 13.789 1 74.69 8 ASP B C 1
ATOM 3772 O O . ASP B 1 8 ? -16.953 41.344 14.109 1 74.69 8 ASP B O 1
ATOM 3776 N N . VAL B 1 9 ? -17.922 43.281 13.367 1 78.44 9 VAL B N 1
ATOM 3777 C CA . VAL B 1 9 ? -19.219 42.625 13.203 1 78.44 9 VAL B CA 1
ATOM 3778 C C . VAL B 1 9 ? -19.125 41.562 12.102 1 78.44 9 VAL B C 1
ATOM 3780 O O . VAL B 1 9 ? -19.656 40.469 12.25 1 78.44 9 VAL B O 1
ATOM 3783 N N . MET B 1 10 ? -18.438 41.906 11.078 1 83 10 MET B N 1
ATOM 3784 C CA . MET B 1 10 ? -18.281 40.969 9.961 1 83 10 MET B CA 1
ATOM 3785 C C . MET B 1 10 ? -17.484 39.75 10.375 1 83 10 MET B C 1
ATOM 3787 O O . MET B 1 10 ? -17.844 38.625 10.047 1 83 10 MET B O 1
ATOM 3791 N N . MET B 1 11 ? -16.453 39.969 11.078 1 82.19 11 MET B N 1
ATOM 3792 C CA . MET B 1 11 ? -15.633 38.844 11.539 1 82.19 11 MET B CA 1
ATOM 3793 C C . MET B 1 11 ? -16.406 37.938 12.5 1 82.19 11 MET B C 1
ATOM 3795 O O . MET B 1 11 ? -16.281 36.719 12.445 1 82.19 11 MET B O 1
ATOM 3799 N N . ASN B 1 12 ? -17.078 38.594 13.336 1 86.5 12 ASN B N 1
ATOM 3800 C CA . ASN B 1 12 ? -17.922 37.844 14.266 1 86.5 12 ASN B CA 1
ATOM 3801 C C . ASN B 1 12 ? -18.938 36.969 13.523 1 86.5 12 ASN B C 1
ATOM 3803 O O . ASN B 1 12 ? -19.141 35.812 13.875 1 86.5 12 ASN B O 1
ATOM 3807 N N . ARG B 1 13 ? -19.5 37.562 12.477 1 88.31 13 ARG B N 1
ATOM 3808 C CA . ARG B 1 13 ? -20.453 36.812 11.672 1 88.31 13 ARG B CA 1
ATOM 3809 C C . ARG B 1 13 ? -19.781 35.656 10.945 1 88.31 13 ARG B C 1
ATOM 3811 O O . ARG B 1 13 ? -20.359 34.562 10.852 1 88.31 13 ARG B O 1
ATOM 3818 N N . ILE B 1 14 ? -18.625 35.844 10.492 1 89 14 ILE B N 1
ATOM 3819 C CA . ILE B 1 14 ? -17.891 34.812 9.773 1 89 14 ILE B CA 1
ATOM 3820 C C . ILE B 1 14 ? -17.562 33.656 10.711 1 89 14 ILE B C 1
ATOM 3822 O O . ILE B 1 14 ? -17.734 32.5 10.352 1 89 14 ILE B O 1
ATOM 3826 N N . VAL B 1 15 ? -17.109 34 11.867 1 90.81 15 VAL B N 1
ATOM 3827 C CA . VAL B 1 15 ? -16.734 32.969 12.836 1 90.81 15 VAL B CA 1
ATOM 3828 C C . VAL B 1 15 ? -17.984 32.219 13.297 1 90.81 15 VAL B C 1
ATOM 3830 O O . VAL B 1 15 ? -17.953 31 13.477 1 90.81 15 VAL B O 1
ATOM 3833 N N . ALA B 1 16 ? -19.047 32.969 13.477 1 93.06 16 ALA B N 1
ATOM 3834 C CA . ALA B 1 16 ? -20.312 32.344 13.852 1 93.06 16 ALA B CA 1
ATOM 3835 C C . ALA B 1 16 ? -20.797 31.375 12.766 1 93.06 16 ALA B C 1
ATOM 3837 O O . ALA B 1 16 ? -21.234 30.266 13.055 1 93.06 16 ALA B O 1
ATOM 3838 N N . LEU B 1 17 ? -20.672 31.781 11.523 1 94.19 17 LEU B N 1
ATOM 3839 C CA . LEU B 1 17 ? -21.062 30.938 10.398 1 94.19 17 LEU B CA 1
ATOM 3840 C C . LEU B 1 17 ? -20.156 29.703 10.305 1 94.19 17 LEU B C 1
ATOM 3842 O O . LEU B 1 17 ? -20.625 28.625 9.969 1 94.19 17 LEU B O 1
ATOM 3846 N N . ALA B 1 18 ? -18.922 29.891 10.531 1 94.19 18 ALA B N 1
ATOM 3847 C CA . ALA B 1 18 ? -17.984 28.766 10.508 1 94.19 18 ALA B CA 1
ATOM 3848 C C . ALA B 1 18 ? -18.344 27.734 11.578 1 94.19 18 ALA B C 1
ATOM 3850 O O . ALA B 1 18 ? -18.312 26.531 11.312 1 94.19 18 ALA B O 1
ATOM 3851 N N . SER B 1 19 ? -18.609 28.266 12.758 1 95.19 19 SER B N 1
ATOM 3852 C CA . SER B 1 19 ? -19.031 27.359 13.828 1 95.19 19 SER B CA 1
ATOM 3853 C C . SER B 1 19 ? -20.297 26.609 13.445 1 95.19 19 SER B C 1
ATOM 3855 O O . SER B 1 19 ? -20.359 25.391 13.625 1 95.19 19 SER B O 1
ATOM 3857 N N . LEU B 1 20 ? -21.234 27.344 12.906 1 95.5 20 LEU B N 1
ATOM 3858 C CA . LEU B 1 20 ? -22.5 26.75 12.492 1 95.5 20 LEU B CA 1
ATOM 3859 C C . LEU B 1 20 ? -22.281 25.703 11.414 1 95.5 20 LEU B C 1
ATOM 3861 O O . LEU B 1 20 ? -22.844 24.594 11.492 1 95.5 20 LEU B O 1
ATOM 3865 N N . ALA B 1 21 ? -21.5 26 10.438 1 95.88 21 ALA B N 1
ATOM 3866 C CA . ALA B 1 21 ? -21.234 25.094 9.336 1 95.88 21 ALA B CA 1
ATOM 3867 C C . ALA B 1 21 ? -20.547 23.812 9.828 1 95.88 21 ALA B C 1
ATOM 3869 O O . ALA B 1 21 ? -20.906 22.703 9.438 1 95.88 21 ALA B O 1
ATOM 3870 N N . LEU B 1 22 ? -19.594 23.953 10.695 1 95.88 22 LEU B N 1
ATOM 3871 C CA . LEU B 1 22 ? -18.828 22.828 11.188 1 95.88 22 LEU B CA 1
ATOM 3872 C C . LEU B 1 22 ? -19.688 21.891 12.008 1 95.88 22 LEU B C 1
ATOM 3874 O O . LEU B 1 22 ? -19.609 20.656 11.844 1 95.88 22 LEU B O 1
ATOM 3878 N N . ILE B 1 23 ? -20.516 22.422 12.836 1 96.06 23 ILE B N 1
ATOM 3879 C CA . ILE B 1 23 ? -21.312 21.609 13.734 1 96.06 23 ILE B CA 1
ATOM 3880 C C . ILE B 1 23 ? -22.516 21.031 12.977 1 96.06 23 ILE B C 1
ATOM 3882 O O . ILE B 1 23 ? -22.875 19.875 13.188 1 96.06 23 ILE B O 1
ATOM 3886 N N . ALA B 1 24 ? -23.094 21.766 12.062 1 95.38 24 ALA B N 1
ATOM 3887 C CA . ALA B 1 24 ? -24.312 21.359 11.375 1 95.38 24 ALA B CA 1
ATOM 3888 C C . ALA B 1 24 ? -24 20.375 10.258 1 95.38 24 ALA B C 1
ATOM 3890 O O . ALA B 1 24 ? -24.766 19.422 10.016 1 95.38 24 ALA B O 1
ATOM 3891 N N . LEU B 1 25 ? -22.953 20.562 9.594 1 93.75 25 LEU B N 1
ATOM 3892 C CA . LEU B 1 25 ? -22.719 19.766 8.398 1 93.75 25 LEU B CA 1
ATOM 3893 C C . LEU B 1 25 ? -21.938 18.5 8.734 1 93.75 25 LEU B C 1
ATOM 3895 O O . LEU B 1 25 ? -22.531 17.438 8.922 1 93.75 25 LEU B O 1
ATOM 3899 N N . PRO B 1 26 ? -20.688 18.562 8.984 1 93.5 26 PRO B N 1
ATOM 3900 C CA . PRO B 1 26 ? -20.016 17.281 9.188 1 93.5 26 PRO B CA 1
ATOM 3901 C C . PRO B 1 26 ? -20.469 16.562 10.453 1 93.5 26 PRO B C 1
ATOM 3903 O O . PRO B 1 26 ? -20.766 15.359 10.422 1 93.5 26 PRO B O 1
ATOM 3906 N N . VAL B 1 27 ? -20.609 17.25 11.586 1 94.69 27 VAL B N 1
ATOM 3907 C CA . VAL B 1 27 ? -20.969 16.609 12.844 1 94.69 27 VAL B CA 1
ATOM 3908 C C . VAL B 1 27 ? -22.469 16.297 12.859 1 94.69 27 VAL B C 1
ATOM 3910 O O . VAL B 1 27 ? -22.875 15.195 13.203 1 94.69 27 VAL B O 1
ATOM 3913 N N . GLY B 1 28 ? -23.281 17.266 12.492 1 94.75 28 GLY B N 1
ATOM 3914 C CA . GLY B 1 28 ? -24.719 17.094 12.469 1 94.75 28 GLY B CA 1
ATOM 3915 C C . GLY B 1 28 ? -25.188 16.031 11.484 1 94.75 28 GLY B C 1
ATOM 3916 O O . GLY B 1 28 ? -26 15.18 11.82 1 94.75 28 GLY B O 1
ATOM 3917 N N . ILE B 1 29 ? -24.641 16.078 10.344 1 91 29 ILE B N 1
ATOM 3918 C CA . ILE B 1 29 ? -25 15.086 9.328 1 91 29 ILE B CA 1
ATOM 3919 C C . ILE B 1 29 ? -24.578 13.695 9.789 1 91 29 ILE B C 1
ATOM 3921 O O . ILE B 1 29 ? -25.359 12.742 9.703 1 91 29 ILE B O 1
ATOM 3925 N N . ALA B 1 30 ? -23.391 13.578 10.297 1 90.12 30 ALA B N 1
ATOM 3926 C CA . ALA B 1 30 ? -22.891 12.289 10.742 1 90.12 30 ALA B CA 1
ATOM 3927 C C . ALA B 1 30 ? -23.766 11.703 11.844 1 90.12 30 ALA B C 1
ATOM 3929 O O . ALA B 1 30 ? -24.078 10.5 11.836 1 90.12 30 ALA B O 1
ATOM 3930 N N . CYS B 1 31 ? -24.234 12.523 12.695 1 92.69 31 CYS B N 1
ATOM 3931 C CA . CYS B 1 31 ? -24.969 12.031 13.852 1 92.69 31 CYS B CA 1
ATOM 3932 C C . CYS B 1 31 ? -26.453 11.875 13.531 1 92.69 31 CYS B C 1
ATOM 3934 O O . CYS B 1 31 ? -27.016 10.797 13.719 1 92.69 31 CYS B O 1
ATOM 3936 N N . ILE B 1 32 ? -27.016 12.836 12.898 1 94 32 ILE B N 1
ATOM 3937 C CA . ILE B 1 32 ? -28.469 12.859 12.758 1 94 32 ILE B CA 1
ATOM 3938 C C . ILE B 1 32 ? -28.875 12.086 11.5 1 94 32 ILE B C 1
ATOM 3940 O O . ILE B 1 32 ? -29.719 11.195 11.562 1 94 32 ILE B O 1
ATOM 3944 N N . ILE B 1 33 ? -28.219 12.375 10.414 1 90.62 33 ILE B N 1
ATOM 3945 C CA . ILE B 1 33 ? -28.609 11.734 9.164 1 90.62 33 ILE B CA 1
ATOM 3946 C C . ILE B 1 33 ? -28 10.336 9.094 1 90.62 33 ILE B C 1
ATOM 3948 O O . ILE B 1 33 ? -28.719 9.336 9.023 1 90.62 33 ILE B O 1
ATOM 3952 N N . LEU B 1 34 ? -26.781 10.258 9.227 1 87.5 34 LEU B N 1
ATOM 3953 C CA . LEU B 1 34 ? -26.125 8.961 9.078 1 87.5 34 LEU B CA 1
ATOM 3954 C C . LEU B 1 34 ? -26.344 8.102 10.32 1 87.5 34 LEU B C 1
ATOM 3956 O O . LEU B 1 34 ? -26.516 6.887 10.219 1 87.5 34 LEU B O 1
ATOM 3960 N N . GLY B 1 35 ? -26.281 8.734 11.445 1 90.75 35 GLY B N 1
ATOM 3961 C CA . GLY B 1 35 ? -26.469 8.008 12.688 1 90.75 35 GLY B CA 1
ATOM 3962 C C . GLY B 1 35 ? -27.922 7.625 12.945 1 90.75 35 GLY B C 1
ATOM 3963 O O . GLY B 1 35 ? -28.328 6.508 12.633 1 90.75 35 GLY B O 1
ATOM 3964 N N . PHE B 1 36 ? -28.656 8.508 13.406 1 93.19 36 PHE B N 1
ATOM 3965 C CA . PHE B 1 36 ? -30.031 8.242 13.812 1 93.19 36 PHE B CA 1
ATOM 3966 C C . PHE B 1 36 ? -30.906 7.922 12.594 1 93.19 36 PHE B C 1
ATOM 3968 O O . PHE B 1 36 ? -31.844 7.141 12.695 1 93.19 36 PHE B O 1
ATOM 3975 N N . GLY B 1 37 ? -30.594 8.43 11.453 1 89.75 37 GLY B N 1
ATOM 3976 C CA . GLY B 1 37 ? -31.375 8.211 10.25 1 89.75 37 GLY B CA 1
ATOM 3977 C C . GLY B 1 37 ? -31.031 6.914 9.547 1 89.75 37 GLY B C 1
ATOM 3978 O O . GLY B 1 37 ? -31.922 6.098 9.266 1 89.75 37 GLY B O 1
ATOM 3979 N N . MET B 1 38 ? -29.719 6.691 9.375 1 86.38 38 MET B N 1
ATOM 3980 C CA . MET B 1 38 ? -29.297 5.57 8.539 1 86.38 38 MET B CA 1
ATOM 3981 C C . MET B 1 38 ? -28.688 4.461 9.391 1 86.38 38 MET B C 1
ATOM 3983 O O . MET B 1 38 ? -28.312 3.41 8.867 1 86.38 38 MET B O 1
ATOM 3987 N N . GLY B 1 39 ? -28.562 4.711 10.656 1 88.69 39 GLY B N 1
ATOM 3988 C CA . GLY B 1 39 ? -28.125 3.666 11.57 1 88.69 39 GLY B CA 1
ATOM 3989 C C . GLY B 1 39 ? -26.609 3.566 11.688 1 88.69 39 GLY B C 1
ATOM 3990 O O . GLY B 1 39 ? -26.094 2.574 12.195 1 88.69 39 GLY B O 1
ATOM 3991 N N . ASP B 1 40 ? -25.984 4.566 11.273 1 87.44 40 ASP B N 1
ATOM 3992 C CA . ASP B 1 40 ? -24.531 4.559 11.344 1 87.44 40 ASP B CA 1
ATOM 3993 C C . ASP B 1 40 ? -24.047 4.754 12.781 1 87.44 40 ASP B C 1
ATOM 3995 O O . ASP B 1 40 ? -24.578 5.605 13.508 1 87.44 40 ASP B O 1
ATOM 3999 N N . ASN B 1 41 ? -23.141 3.869 13.203 1 89.94 41 ASN B N 1
ATOM 4000 C CA . ASN B 1 41 ? -22.516 3.945 14.516 1 89.94 41 ASN B CA 1
ATOM 4001 C C . ASN B 1 41 ? -21.016 4.246 14.406 1 89.94 41 ASN B C 1
ATOM 4003 O O . ASN B 1 41 ? -20.266 3.459 13.828 1 89.94 41 ASN B O 1
ATOM 4007 N N . PRO B 1 42 ? -20.625 5.32 14.961 1 89 42 PRO B N 1
ATOM 4008 C CA . PRO B 1 42 ? -19.219 5.711 14.82 1 89 42 PRO B CA 1
ATOM 4009 C C . PRO B 1 42 ? -18.281 4.77 15.57 1 89 42 PRO B C 1
ATOM 4011 O O . PRO B 1 42 ? -18.609 4.277 16.641 1 89 42 PRO B O 1
ATOM 4014 N N . CYS B 1 43 ? -17.203 4.438 14.977 1 88.5 43 CYS B N 1
ATOM 4015 C CA . CYS B 1 43 ? -16.156 3.699 15.664 1 88.5 43 CYS B CA 1
ATOM 4016 C C . CYS B 1 43 ? -15.391 4.605 16.625 1 88.5 43 CYS B C 1
ATOM 4018 O O . CYS B 1 43 ? -15.664 5.805 16.703 1 88.5 43 CYS B O 1
ATOM 4020 N N . ALA B 1 44 ? -14.422 4.082 17.281 1 88.19 44 ALA B N 1
ATOM 4021 C CA . ALA B 1 44 ? -13.68 4.824 18.297 1 88.19 44 ALA B CA 1
ATOM 4022 C C . ALA B 1 44 ? -12.938 6.004 17.688 1 88.19 44 ALA B C 1
ATOM 4024 O O . ALA B 1 44 ? -12.898 7.094 18.266 1 88.19 44 ALA B O 1
ATOM 4025 N N . LEU B 1 45 ? -12.336 5.824 16.562 1 89.44 45 LEU B N 1
ATOM 4026 C CA . LEU B 1 45 ? -11.57 6.891 15.93 1 89.44 45 LEU B CA 1
ATOM 4027 C C . LEU B 1 45 ? -12.492 7.973 15.383 1 89.44 45 LEU B C 1
ATOM 4029 O O . LEU B 1 45 ? -12.141 9.156 15.375 1 89.44 45 LEU B O 1
ATOM 4033 N N . CYS B 1 46 ? -13.688 7.582 14.992 1 91.75 46 CYS B N 1
ATOM 4034 C CA . CYS B 1 46 ? -14.68 8.555 14.547 1 91.75 46 CYS B CA 1
ATOM 4035 C C . CYS B 1 46 ? -15.086 9.477 15.695 1 91.75 46 CYS B C 1
ATOM 4037 O O . CYS B 1 46 ? -15.297 10.672 15.484 1 91.75 46 CYS B O 1
ATOM 4039 N N . TRP B 1 47 ? -15.195 8.883 16.812 1 92.31 47 TRP B N 1
ATOM 4040 C CA . TRP B 1 47 ? -15.539 9.695 17.969 1 92.31 47 TRP B CA 1
ATOM 4041 C C . TRP B 1 47 ? -14.453 10.727 18.266 1 92.31 47 TRP B C 1
ATOM 4043 O O . TRP B 1 47 ? -14.758 11.859 18.641 1 92.31 47 TRP B O 1
ATOM 4053 N N . GLN B 1 48 ? -13.188 10.32 18.109 1 92.56 48 GLN B N 1
ATOM 4054 C CA . GLN B 1 48 ? -12.102 11.273 18.281 1 92.56 48 GLN B CA 1
ATOM 4055 C C . GLN B 1 48 ? -12.211 12.43 17.297 1 92.56 48 GLN B C 1
ATOM 4057 O O . GLN B 1 48 ? -12.023 13.594 17.672 1 92.56 48 GLN B O 1
ATOM 4062 N N . GLU B 1 49 ? -12.516 12.102 16.109 1 95.06 49 GLU B N 1
ATOM 4063 C CA . GLU B 1 49 ? -12.664 13.102 15.055 1 95.06 49 GLU B CA 1
ATOM 4064 C C . GLU B 1 49 ? -13.836 14.039 15.344 1 95.06 49 GLU B C 1
ATOM 4066 O O . GLU B 1 49 ? -13.703 15.258 15.234 1 95.06 49 GLU B O 1
ATOM 4071 N N . ARG B 1 50 ? -14.945 13.5 15.766 1 94.62 50 ARG B N 1
ATOM 4072 C CA . ARG B 1 50 ? -16.125 14.297 16.094 1 94.62 50 ARG B CA 1
ATOM 4073 C C . ARG B 1 50 ? -15.859 15.219 17.281 1 94.62 50 ARG B C 1
ATOM 4075 O O . ARG B 1 50 ? -16.25 16.391 17.266 1 94.62 50 ARG B O 1
ATOM 4082 N N . THR B 1 51 ? -15.211 14.633 18.219 1 95.25 51 THR B N 1
ATOM 4083 C CA . THR B 1 51 ? -14.891 15.422 19.406 1 95.25 51 THR B CA 1
ATOM 4084 C C . THR B 1 51 ? -14.031 16.625 19.031 1 95.25 51 THR B C 1
ATOM 4086 O O . THR B 1 51 ? -14.273 17.734 19.5 1 95.25 51 THR B O 1
ATOM 4089 N N . ALA B 1 52 ? -13.062 16.406 18.188 1 97.19 52 ALA B N 1
ATOM 4090 C CA . ALA B 1 52 ? -12.211 17.5 17.75 1 97.19 52 ALA B CA 1
ATOM 4091 C C . ALA B 1 52 ? -13.023 18.578 17.031 1 97.19 52 ALA B C 1
ATOM 4093 O O . ALA B 1 52 ? -12.82 19.766 17.25 1 97.19 52 ALA B O 1
ATOM 4094 N N . MET B 1 53 ? -13.961 18.203 16.234 1 97.19 53 MET B N 1
ATOM 4095 C CA . MET B 1 53 ? -14.781 19.172 15.492 1 97.19 53 MET B CA 1
ATOM 4096 C C . MET B 1 53 ? -15.711 19.922 16.438 1 97.19 53 MET B C 1
ATOM 4098 O O . MET B 1 53 ? -15.914 21.125 16.266 1 97.19 53 MET B O 1
ATOM 4102 N N . VAL B 1 54 ? -16.203 19.219 17.406 1 97.19 54 VAL B N 1
ATOM 4103 C CA . VAL B 1 54 ? -17.062 19.844 18.406 1 97.19 54 VAL B CA 1
ATOM 4104 C C . VAL B 1 54 ? -16.281 20.891 19.188 1 97.19 54 VAL B C 1
ATOM 4106 O O . VAL B 1 54 ? -16.75 22.016 19.391 1 97.19 54 VAL B O 1
ATOM 4109 N N . LEU B 1 55 ? -15.125 20.5 19.578 1 97.62 55 LEU B N 1
ATOM 4110 C CA . LEU B 1 55 ? -14.289 21.422 20.344 1 97.62 55 LEU B CA 1
ATOM 4111 C C . LEU B 1 55 ? -13.93 22.656 19.531 1 97.62 55 LEU B C 1
ATOM 4113 O O . LEU B 1 55 ? -13.953 23.766 20.031 1 97.62 55 LEU B O 1
ATOM 4117 N N . VAL B 1 56 ? -13.617 22.484 18.266 1 97.38 56 VAL B N 1
ATOM 4118 C CA . VAL B 1 56 ? -13.297 23.609 17.406 1 97.38 56 VAL B CA 1
ATOM 4119 C C . VAL B 1 56 ? -14.508 24.516 17.266 1 97.38 56 VAL B C 1
ATOM 4121 O O . VAL B 1 56 ? -14.383 25.75 17.312 1 97.38 56 VAL B O 1
ATOM 4124 N N . SER B 1 57 ? -15.648 23.922 17.094 1 97.12 57 SER B N 1
ATOM 4125 C CA . SER B 1 57 ? -16.875 24.703 16.984 1 97.12 57 SER B CA 1
ATOM 4126 C C . SER B 1 57 ? -17.141 25.484 18.281 1 97.12 57 SER B C 1
ATOM 4128 O O . SER B 1 57 ? -17.531 26.641 18.234 1 97.12 57 SER B O 1
ATOM 4130 N N . LEU B 1 58 ? -16.906 24.875 19.391 1 96.88 58 LEU B N 1
ATOM 4131 C CA . LEU B 1 58 ? -17.062 25.531 20.688 1 96.88 58 LEU B CA 1
ATOM 4132 C C . LEU B 1 58 ? -16.109 26.703 20.828 1 96.88 58 LEU B C 1
ATOM 4134 O O . LEU B 1 58 ? -16.5 27.781 21.281 1 96.88 58 LEU B O 1
ATOM 4138 N N . ILE B 1 59 ? -14.906 26.5 20.453 1 96.38 59 ILE B N 1
ATOM 4139 C CA . ILE B 1 59 ? -13.906 27.562 20.516 1 96.38 59 ILE B CA 1
ATOM 4140 C C . ILE B 1 59 ? -14.328 28.734 19.641 1 96.38 59 ILE B C 1
ATOM 4142 O O . ILE B 1 59 ? -14.195 29.891 20.031 1 96.38 59 ILE B O 1
ATOM 4146 N N . ALA B 1 60 ? -14.875 28.391 18.484 1 94.69 60 ALA B N 1
ATOM 4147 C CA . ALA B 1 60 ? -15.375 29.438 17.594 1 94.69 60 ALA B CA 1
ATOM 4148 C C . ALA B 1 60 ? -16.5 30.234 18.266 1 94.69 60 ALA B C 1
ATOM 4150 O O . ALA B 1 60 ? -16.547 31.453 18.141 1 94.69 60 ALA B O 1
ATOM 4151 N N . LEU B 1 61 ? -17.328 29.578 18.984 1 94.69 61 LEU B N 1
ATOM 4152 C CA . LEU B 1 61 ? -18.391 30.266 19.719 1 94.69 61 LEU B CA 1
ATOM 4153 C C . LEU B 1 61 ? -17.812 31.172 20.797 1 94.69 61 LEU B C 1
ATOM 4155 O O . LEU B 1 61 ? -18.312 32.281 21.016 1 94.69 61 LEU B O 1
ATOM 4159 N N . PHE B 1 62 ? -16.766 30.688 21.453 1 92.56 62 PHE B N 1
ATOM 4160 C CA . PHE B 1 62 ? -16.109 31.516 22.453 1 92.56 62 PHE B CA 1
ATOM 4161 C C . PHE B 1 62 ? -15.516 32.781 21.797 1 92.56 62 PHE B C 1
ATOM 4163 O O . PHE B 1 62 ? -15.578 33.875 22.375 1 92.56 62 PHE B O 1
ATOM 4170 N N . ILE B 1 63 ? -15.008 32.562 20.672 1 88.94 63 ILE B N 1
ATOM 4171 C CA . ILE B 1 63 ? -14.422 33.688 19.969 1 88.94 63 ILE B CA 1
ATOM 4172 C C . ILE B 1 63 ? -15.508 34.719 19.641 1 88.94 63 ILE B C 1
ATOM 4174 O O . ILE B 1 63 ? -15.289 35.938 19.766 1 88.94 63 ILE B O 1
ATOM 4178 N N . THR B 1 64 ? -16.688 34.281 19.281 1 89.44 64 THR B N 1
ATOM 4179 C CA . THR B 1 64 ? -17.766 35.219 18.969 1 89.44 64 THR B CA 1
ATOM 4180 C C . THR B 1 64 ? -18.266 35.906 20.219 1 89.44 64 THR B C 1
ATOM 4182 O O . THR B 1 64 ? -18.734 37.031 20.156 1 89.44 64 THR B O 1
ATOM 4185 N N . ARG B 1 65 ? -18.078 35.281 21.312 1 88.69 65 ARG B N 1
ATOM 4186 C CA . ARG B 1 65 ? -18.609 35.844 22.562 1 88.69 65 ARG B CA 1
ATOM 4187 C C . ARG B 1 65 ? -17.578 36.719 23.234 1 88.69 65 ARG B C 1
ATOM 4189 O O . ARG B 1 65 ? -17.922 37.781 23.781 1 88.69 65 ARG B O 1
ATOM 4196 N N . TYR B 1 66 ? -16.328 36.281 23.219 1 86 66 TYR B N 1
ATOM 4197 C CA . TYR B 1 66 ? -15.32 36.906 24.047 1 86 66 TYR B CA 1
ATOM 4198 C C . TYR B 1 66 ? -14.312 37.656 23.188 1 86 66 TYR B C 1
ATOM 4200 O O . TYR B 1 66 ? -13.422 38.344 23.719 1 86 66 TYR B O 1
ATOM 4208 N N . GLY B 1 67 ? -14.484 37.562 21.891 1 81.25 67 GLY B N 1
ATOM 4209 C CA . GLY B 1 67 ? -13.602 38.281 20.984 1 81.25 67 GLY B CA 1
ATOM 4210 C C . GLY B 1 67 ? -12.445 37.438 20.5 1 81.25 67 GLY B C 1
ATOM 4211 O O . GLY B 1 67 ? -12.219 36.312 21 1 81.25 67 GLY B O 1
ATOM 4212 N N . LEU B 1 68 ? -11.805 37.938 19.531 1 82.06 68 LEU B N 1
ATOM 4213 C CA . LEU B 1 68 ? -10.672 37.281 18.906 1 82.06 68 LEU B CA 1
ATOM 4214 C C . LEU B 1 68 ? -9.414 37.438 19.75 1 82.06 68 LEU B C 1
ATOM 4216 O O . LEU B 1 68 ? -8.57 38.281 19.453 1 82.06 68 LEU B O 1
ATOM 4220 N N . LYS B 1 69 ? -9.227 36.594 20.75 1 83.12 69 LYS B N 1
ATOM 4221 C CA . LYS B 1 69 ? -8.07 36.594 21.641 1 83.12 69 LYS B CA 1
ATOM 4222 C C . LYS B 1 69 ? -7.059 35.531 21.219 1 83.12 69 LYS B C 1
ATOM 4224 O O . LYS B 1 69 ? -7.441 34.438 20.797 1 83.12 69 LYS B O 1
ATOM 4229 N N . PRO B 1 70 ? -5.809 35.781 21.375 1 83.38 70 PRO B N 1
ATOM 4230 C CA . PRO B 1 70 ? -4.77 34.812 20.984 1 83.38 70 PRO B CA 1
ATOM 4231 C C . PRO B 1 70 ? -4.93 33.469 21.672 1 83.38 70 PRO B C 1
ATOM 4233 O O . PRO B 1 70 ? -4.66 32.406 21.062 1 83.38 70 PRO B O 1
ATOM 4236 N N . LYS B 1 71 ? -5.367 33.469 22.891 1 86.56 71 LYS B N 1
ATOM 4237 C CA . LYS B 1 71 ? -5.516 32.188 23.609 1 86.56 71 LYS B CA 1
ATOM 4238 C C . LYS B 1 71 ? -6.523 31.297 22.906 1 86.56 71 LYS B C 1
ATOM 4240 O O . LYS B 1 71 ? -6.352 30.078 22.875 1 86.56 71 LYS B O 1
ATOM 4245 N N . TYR B 1 72 ? -7.594 31.906 22.406 1 89.56 72 TYR B N 1
ATOM 4246 C CA . TYR B 1 72 ? -8.594 31.109 21.703 1 89.56 72 TYR B CA 1
ATOM 4247 C C . TYR B 1 72 ? -8.078 30.641 20.359 1 89.56 72 TYR B C 1
ATOM 4249 O O . TYR B 1 72 ? -8.398 29.531 19.922 1 89.56 72 TYR B O 1
ATOM 4257 N N . ILE B 1 73 ? -7.262 31.438 19.766 1 89.62 73 ILE B N 1
ATOM 4258 C CA . ILE B 1 73 ? -6.668 31.047 18.484 1 89.62 73 ILE B CA 1
ATOM 4259 C C . ILE B 1 73 ? -5.664 29.906 18.719 1 89.62 73 ILE B C 1
ATOM 4261 O O . ILE B 1 73 ? -5.586 28.969 17.938 1 89.62 73 ILE B O 1
ATOM 4265 N N . GLY B 1 74 ? -4.855 30.109 19.781 1 92.19 74 GLY B N 1
ATOM 4266 C CA . GLY B 1 74 ? -3.945 29.031 20.125 1 92.19 74 GLY B CA 1
ATOM 4267 C C . GLY B 1 74 ? -4.648 27.703 20.391 1 92.19 74 GLY B C 1
ATOM 4268 O O . GLY B 1 74 ? -4.215 26.656 19.891 1 92.19 74 GLY B O 1
ATOM 4269 N N . LEU B 1 75 ? -5.715 27.828 21.141 1 94.38 75 LEU B N 1
ATOM 4270 C CA . LEU B 1 75 ? -6.504 26.625 21.422 1 94.38 75 LEU B CA 1
ATOM 4271 C C . LEU B 1 75 ? -7.074 26.047 20.141 1 94.38 75 LEU B C 1
ATOM 4273 O O . LEU B 1 75 ? -7.113 24.812 19.984 1 94.38 75 LEU B O 1
ATOM 4277 N N . LEU B 1 76 ? -7.527 26.906 19.281 1 95.44 76 LEU B N 1
ATOM 4278 C CA . LEU B 1 76 ? -8.055 26.484 18 1 95.44 76 LEU B CA 1
ATOM 4279 C C . LEU B 1 76 ? -7.004 25.719 17.203 1 95.44 76 LEU B C 1
ATOM 4281 O O . LEU B 1 76 ? -7.289 24.656 16.641 1 95.44 76 LEU B O 1
ATOM 4285 N N . LEU B 1 77 ? -5.82 26.203 17.172 1 95.5 77 LEU B N 1
ATOM 4286 C CA . LEU B 1 77 ? -4.73 25.562 16.422 1 95.5 77 LEU B CA 1
ATOM 4287 C C . LEU B 1 77 ? -4.395 24.203 17 1 95.5 77 LEU B C 1
ATOM 4289 O O . LEU B 1 77 ? -4.305 23.219 16.266 1 95.5 77 LEU B O 1
ATOM 4293 N N . LEU B 1 78 ? -4.262 24.188 18.297 1 96.62 78 LEU B N 1
ATOM 4294 C CA . LEU B 1 78 ? -3.898 22.938 18.953 1 96.62 78 LEU B CA 1
ATOM 4295 C C . LEU B 1 78 ? -4.977 21.875 18.734 1 96.62 78 LEU B C 1
ATOM 4297 O O . LEU B 1 78 ? -4.664 20.719 18.469 1 96.62 78 LEU B O 1
ATOM 4301 N N . THR B 1 79 ? -6.199 22.281 18.812 1 97.31 79 THR B N 1
ATOM 4302 C CA . THR B 1 79 ? -7.301 21.344 18.609 1 97.31 79 THR B CA 1
ATOM 4303 C C . THR B 1 79 ? -7.359 20.906 17.141 1 97.31 79 THR B C 1
ATOM 4305 O O . THR B 1 79 ? -7.629 19.734 16.859 1 97.31 79 THR B O 1
ATOM 4308 N N . ALA B 1 80 ? -7.113 21.844 16.266 1 96.94 80 ALA B N 1
ATOM 4309 C CA . ALA B 1 80 ? -7.125 21.531 14.844 1 96.94 80 ALA B CA 1
ATOM 4310 C C . ALA B 1 80 ? -6.012 20.547 14.492 1 96.94 80 ALA B C 1
ATOM 4312 O O . ALA B 1 80 ? -6.211 19.641 13.68 1 96.94 80 ALA B O 1
ATOM 4313 N N . ILE B 1 81 ? -4.875 20.734 15.102 1 95.94 81 ILE B N 1
ATOM 4314 C CA . ILE B 1 81 ? -3.762 19.812 14.891 1 95.94 81 ILE B CA 1
ATOM 4315 C C . ILE B 1 81 ? -4.137 18.422 15.398 1 95.94 81 ILE B C 1
ATOM 4317 O O . ILE B 1 81 ? -3.869 17.422 14.727 1 95.94 81 ILE B O 1
ATOM 4321 N N . TYR B 1 82 ? -4.719 18.422 16.547 1 95.62 82 TYR B N 1
ATOM 4322 C CA . TYR B 1 82 ? -5.191 17.156 17.094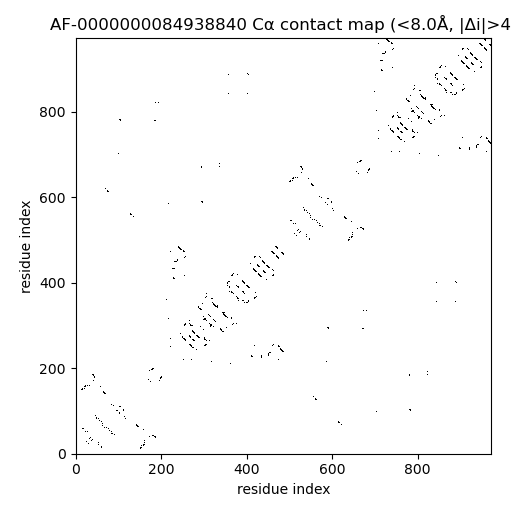 1 95.62 82 TYR B CA 1
ATOM 4323 C C . TYR B 1 82 ? -6.195 16.5 16.156 1 95.62 82 TYR B C 1
ATOM 4325 O O . TYR B 1 82 ? -6.125 15.289 15.898 1 95.62 82 TYR B O 1
ATOM 4333 N N . GLY B 1 83 ? -7.156 17.234 15.672 1 95.94 83 GLY B N 1
ATOM 4334 C CA . GLY B 1 83 ? -8.125 16.719 14.719 1 95.94 83 GLY B CA 1
ATOM 4335 C C . GLY B 1 83 ? -7.492 16.203 13.445 1 95.94 83 GLY B C 1
ATOM 4336 O O . GLY B 1 83 ? -7.895 15.156 12.93 1 95.94 83 GLY B O 1
ATOM 4337 N N . LEU B 1 84 ? -6.547 16.953 12.977 1 94.25 84 LEU B N 1
ATOM 4338 C CA . LEU B 1 84 ? -5.82 16.531 11.781 1 94.25 84 LEU B CA 1
ATOM 4339 C C . LEU B 1 84 ? -5.113 15.195 12.031 1 94.25 84 LEU B C 1
ATOM 4341 O O . LEU B 1 84 ? -5.156 14.305 11.188 1 94.25 84 LEU B O 1
ATOM 4345 N N . PHE B 1 85 ? -4.516 15.031 13.156 1 91.69 85 PHE B N 1
ATOM 4346 C CA . PHE B 1 85 ? -3.84 13.805 13.547 1 91.69 85 PHE B CA 1
ATOM 4347 C C . PHE B 1 85 ? -4.832 12.648 13.641 1 91.69 85 PHE B C 1
ATOM 4349 O O . PHE B 1 85 ? -4.559 11.547 13.172 1 91.69 85 PHE B O 1
ATOM 4356 N N . ALA B 1 86 ? -5.938 12.906 14.219 1 93.38 86 ALA B N 1
ATOM 4357 C CA . ALA B 1 86 ? -6.973 11.883 14.352 1 93.38 86 ALA B CA 1
ATOM 4358 C C . ALA B 1 86 ? -7.441 11.406 12.984 1 93.38 86 ALA B C 1
ATOM 4360 O O . ALA B 1 86 ? -7.613 10.203 12.766 1 93.38 86 ALA B O 1
ATOM 4361 N N . GLY B 1 87 ? -7.691 12.359 12.141 1 92.5 87 GLY B N 1
ATOM 4362 C CA . GLY B 1 87 ? -8.07 11.984 10.781 1 92.5 87 GLY B CA 1
ATOM 4363 C C . GLY B 1 87 ? -6.996 11.18 10.07 1 92.5 87 GLY B C 1
ATOM 4364 O O . GLY B 1 87 ? -7.305 10.219 9.367 1 92.5 87 GLY B O 1
ATOM 4365 N N . TYR B 1 88 ? -5.75 11.539 10.258 1 88.94 88 TYR B N 1
ATOM 4366 C CA . TYR B 1 88 ? -4.637 10.828 9.641 1 88.94 88 TYR B CA 1
ATOM 4367 C C . TYR B 1 88 ? -4.535 9.406 10.18 1 88.94 88 TYR B C 1
ATOM 4369 O O . TYR B 1 88 ? -4.371 8.453 9.414 1 88.94 88 TYR B O 1
ATOM 4377 N N . ARG B 1 89 ? -4.625 9.32 11.5 1 87.88 89 ARG B N 1
ATOM 4378 C CA . ARG B 1 89 ? -4.562 8.008 12.141 1 87.88 89 ARG B CA 1
ATOM 4379 C C . ARG B 1 89 ? -5.664 7.09 11.617 1 87.88 89 ARG B C 1
ATOM 4381 O O . ARG B 1 89 ? -5.418 5.91 11.344 1 87.88 89 ARG B O 1
ATOM 4388 N N . HIS B 1 90 ? -6.812 7.641 11.484 1 89.69 90 HIS B N 1
ATOM 4389 C CA . HIS B 1 90 ? -7.934 6.863 10.969 1 89.69 90 HIS B CA 1
ATOM 4390 C C . HIS B 1 90 ? -7.711 6.477 9.508 1 89.69 90 HIS B C 1
ATOM 4392 O O . HIS B 1 90 ? -7.93 5.324 9.125 1 89.69 90 HIS B O 1
ATOM 4398 N N . SER B 1 91 ? -7.23 7.383 8.695 1 87.25 91 SER B N 1
ATOM 4399 C CA . SER B 1 91 ? -7.043 7.176 7.262 1 87.25 91 SER B CA 1
ATOM 4400 C C . SER B 1 91 ? -5.867 6.238 6.992 1 87.25 91 SER B C 1
ATOM 4402 O O . SER B 1 91 ? -5.883 5.477 6.02 1 87.25 91 SER B O 1
ATOM 4404 N N . SER B 1 92 ? -4.844 6.273 7.805 1 81.56 92 SER B N 1
ATOM 4405 C CA . SER B 1 92 ? -3.6 5.551 7.574 1 81.56 92 SER B CA 1
ATOM 4406 C C . SER B 1 92 ? -3.836 4.043 7.535 1 81.56 92 SER B C 1
ATOM 4408 O O . SER B 1 92 ? -3.154 3.324 6.801 1 81.56 92 SER B O 1
ATOM 4410 N N . ALA B 1 93 ? -4.812 3.568 8.211 1 78.25 93 ALA B N 1
ATOM 4411 C CA . ALA B 1 93 ? -5.078 2.133 8.25 1 78.25 93 ALA B CA 1
ATOM 4412 C C . ALA B 1 93 ? -5.715 1.653 6.953 1 78.25 93 ALA B C 1
ATOM 4414 O O . ALA B 1 93 ? -5.723 0.455 6.66 1 78.25 93 ALA B O 1
ATOM 4415 N N . HIS B 1 94 ? -6.211 2.561 6.195 1 82.12 94 HIS B N 1
ATOM 4416 C CA . HIS B 1 94 ? -7 2.145 5.043 1 82.12 94 HIS B CA 1
ATOM 4417 C C . HIS B 1 94 ? -6.406 2.678 3.744 1 82.12 94 HIS B C 1
ATOM 4419 O O . HIS B 1 94 ? -6.793 2.242 2.656 1 82.12 94 HIS B O 1
ATOM 4425 N N . ILE B 1 95 ? -5.449 3.525 3.812 1 74.06 95 ILE B N 1
ATOM 4426 C CA . ILE B 1 95 ? -4.949 4.234 2.639 1 74.06 95 ILE B CA 1
ATOM 4427 C C . ILE B 1 95 ? -4.184 3.266 1.739 1 74.06 95 ILE B C 1
ATOM 4429 O O . ILE B 1 95 ? -4.148 3.436 0.519 1 74.06 95 ILE B O 1
ATOM 4433 N N . LEU B 1 96 ? -3.695 2.207 2.277 1 73.19 96 LEU B N 1
ATOM 4434 C CA . LEU B 1 96 ? -2.834 1.309 1.514 1 73.19 96 LEU B CA 1
ATOM 4435 C C . LEU B 1 96 ? -3.627 0.121 0.978 1 73.19 96 LEU B C 1
ATOM 4437 O O . LEU B 1 96 ? -3.059 -0.784 0.362 1 73.19 96 LEU B O 1
ATOM 4441 N N . ARG B 1 97 ? -4.867 0.266 1.133 1 84.94 97 ARG B N 1
ATOM 4442 C CA . ARG B 1 97 ? -5.672 -0.879 0.722 1 84.94 97 ARG B CA 1
ATOM 4443 C C . ARG B 1 97 ? -6.004 -0.811 -0.765 1 84.94 97 ARG B C 1
ATOM 4445 O O . ARG B 1 97 ? -5.641 0.151 -1.444 1 84.94 97 ARG B O 1
ATOM 4452 N N . ASP B 1 98 ? -6.504 -1.916 -1.345 1 89.94 98 ASP B N 1
ATOM 4453 C CA . ASP B 1 98 ? -6.91 -1.956 -2.746 1 89.94 98 ASP B CA 1
ATOM 4454 C C . ASP B 1 98 ? -7.996 -0.922 -3.033 1 89.94 98 ASP B C 1
ATOM 4456 O O . ASP B 1 98 ? -8.68 -0.465 -2.117 1 89.94 98 ASP B O 1
ATOM 4460 N N . ILE B 1 99 ? -8.125 -0.622 -4.254 1 88.75 99 ILE B N 1
ATOM 4461 C CA . ILE B 1 99 ? -9.062 0.406 -4.695 1 88.75 99 ILE B CA 1
ATOM 4462 C C . ILE B 1 99 ? -10.445 0.131 -4.105 1 88.75 99 ILE B C 1
ATOM 4464 O O . ILE B 1 99 ? -10.914 -1.01 -4.113 1 88.75 99 ILE B O 1
ATOM 4468 N N . GLY B 1 100 ? -11.016 1.201 -3.551 1 87.12 100 GLY B N 1
ATOM 4469 C CA . GLY B 1 100 ? -12.398 1.146 -3.109 1 87.12 100 GLY B CA 1
ATOM 4470 C C . GLY B 1 100 ? -12.555 0.58 -1.712 1 87.12 100 GLY B C 1
ATOM 4471 O O . GLY B 1 100 ? -13.625 0.694 -1.107 1 87.12 100 GLY B O 1
ATOM 4472 N N . GLN B 1 101 ? -11.516 -0.051 -1.172 1 89.38 101 GLN B N 1
ATOM 4473 C CA . GLN B 1 101 ? -11.625 -0.663 0.149 1 89.38 101 GLN B CA 1
ATOM 4474 C C . GLN B 1 101 ? -11.547 0.389 1.251 1 89.38 101 GLN B C 1
ATOM 4476 O O . GLN B 1 101 ? -10.82 1.378 1.122 1 89.38 101 GLN B O 1
ATOM 4481 N N . GLY B 1 102 ? -12.273 0.211 2.295 1 86.94 102 GLY B N 1
ATOM 4482 C CA . GLY B 1 102 ? -12.297 1.128 3.424 1 86.94 102 GLY B CA 1
ATOM 4483 C C . GLY B 1 102 ? -13.383 0.805 4.434 1 86.94 102 GLY B C 1
ATOM 4484 O O . GLY B 1 102 ? -13.711 -0.364 4.645 1 86.94 102 GLY B O 1
ATOM 4485 N N . PHE B 1 103 ? -13.695 1.812 5.117 1 80.19 103 PHE B N 1
ATOM 4486 C CA . PHE B 1 103 ? -14.672 1.688 6.191 1 80.19 103 PHE B CA 1
ATOM 4487 C C . PHE B 1 103 ? -15.656 2.852 6.168 1 80.19 103 PHE B C 1
ATOM 4489 O O . PHE B 1 103 ? -15.266 3.996 5.93 1 80.19 103 PHE B O 1
ATOM 4496 N N . GLY B 1 104 ? -16.922 2.408 6.277 1 78.06 104 GLY B N 1
ATOM 4497 C CA . GLY B 1 104 ? -17.922 3.451 6.445 1 78.06 104 GLY B CA 1
ATOM 4498 C C . GLY B 1 104 ? -18.406 4.027 5.129 1 78.06 104 GLY B C 1
ATOM 4499 O O . GLY B 1 104 ? -17.906 3.662 4.062 1 78.06 104 GLY B O 1
ATOM 4500 N N . PRO B 1 105 ? -19.344 4.902 5.246 1 78.38 105 PRO B N 1
ATOM 4501 C CA . PRO B 1 105 ? -19.922 5.504 4.047 1 78.38 105 PRO B CA 1
ATOM 4502 C C . PRO B 1 105 ? -18.969 6.457 3.336 1 78.38 105 PRO B C 1
ATOM 4504 O O . PRO B 1 105 ? -18.016 6.945 3.943 1 78.38 105 PRO B O 1
ATOM 4507 N N . ALA B 1 106 ? -19.234 6.613 2.027 1 76.06 106 ALA B N 1
ATOM 4508 C CA . ALA B 1 106 ? -18.391 7.496 1.214 1 76.06 106 ALA B CA 1
ATOM 4509 C C . ALA B 1 106 ? -19.188 8.703 0.725 1 76.06 106 ALA B C 1
ATOM 4511 O O . ALA B 1 106 ? -20.391 8.602 0.462 1 76.06 106 ALA B O 1
ATOM 4512 N N . ILE B 1 107 ? -18.578 9.836 0.789 1 75.44 107 ILE B N 1
ATOM 4513 C CA . ILE B 1 107 ? -19.109 11.055 0.189 1 75.44 107 ILE B CA 1
ATOM 4514 C C . ILE B 1 107 ? -18.266 11.445 -1.019 1 75.44 107 ILE B C 1
ATOM 4516 O O . ILE B 1 107 ? -17.062 11.688 -0.888 1 75.44 107 ILE B O 1
ATOM 4520 N N . PHE B 1 108 ? -18.812 11.438 -2.203 1 76 108 PHE B N 1
ATOM 4521 C CA . PHE B 1 108 ? -18.125 11.711 -3.461 1 76 108 PHE B CA 1
ATOM 4522 C C . PHE B 1 108 ? -17.016 10.688 -3.707 1 76 108 PHE B C 1
ATOM 4524 O O . PHE B 1 108 ? -15.922 11.047 -4.137 1 76 108 PHE B O 1
ATOM 4531 N N . GLY B 1 109 ? -17.266 9.539 -3.303 1 73.19 109 GLY B N 1
ATOM 4532 C CA . GLY B 1 109 ? -16.359 8.445 -3.598 1 73.19 109 GLY B CA 1
ATOM 4533 C C . GLY B 1 109 ? -15.242 8.305 -2.58 1 73.19 109 GLY B C 1
ATOM 4534 O O . GLY B 1 109 ? -14.375 7.441 -2.715 1 73.19 109 GLY B O 1
ATOM 4535 N N . VAL B 1 110 ? -15.211 9.211 -1.597 1 79.19 110 VAL B N 1
ATOM 4536 C CA . VAL B 1 110 ? -14.172 9.18 -0.574 1 79.19 110 VAL B CA 1
ATOM 4537 C C . VAL B 1 110 ? -14.805 8.938 0.796 1 79.19 110 VAL B C 1
ATOM 4539 O O . VAL B 1 110 ? -15.82 9.547 1.136 1 79.19 110 VAL B O 1
ATOM 4542 N N . HIS B 1 111 ? -14.219 8 1.54 1 82.81 111 HIS B N 1
ATOM 4543 C CA . HIS B 1 111 ? -14.75 7.672 2.855 1 82.81 111 HIS B CA 1
ATOM 4544 C C . HIS B 1 111 ? -14.695 8.875 3.791 1 82.81 111 HIS B C 1
ATOM 4546 O O . HIS B 1 111 ? -13.781 9.695 3.701 1 82.81 111 HIS B O 1
ATOM 4552 N N . THR B 1 112 ? -15.5 8.977 4.703 1 83.62 112 THR B N 1
ATOM 4553 C CA . THR B 1 112 ? -15.758 10.172 5.504 1 83.62 112 THR B CA 1
ATOM 4554 C C . THR B 1 112 ? -14.555 10.5 6.379 1 83.62 112 THR B C 1
ATOM 4556 O O . THR B 1 112 ? -14.305 11.672 6.68 1 83.62 112 THR B O 1
ATOM 4559 N N . TYR B 1 113 ? -13.805 9.477 6.793 1 86.44 113 TYR B N 1
ATOM 4560 C CA . TYR B 1 113 ? -12.68 9.75 7.676 1 86.44 113 TYR B CA 1
ATOM 4561 C C . TYR B 1 113 ? -11.617 10.578 6.957 1 86.44 113 TYR B C 1
ATOM 4563 O O . TYR B 1 113 ? -10.828 11.281 7.598 1 86.44 113 TYR B O 1
ATOM 4571 N N . VAL B 1 114 ? -11.562 10.594 5.621 1 86.94 114 VAL B N 1
ATOM 4572 C CA . VAL B 1 114 ? -10.617 11.398 4.852 1 86.94 114 VAL B CA 1
ATOM 4573 C C . VAL B 1 114 ? -11.07 12.859 4.852 1 86.94 114 VAL B C 1
ATOM 4575 O O . VAL B 1 114 ? -10.242 13.766 4.922 1 86.94 114 VAL B O 1
ATOM 4578 N N . TRP B 1 115 ? -12.328 13.055 4.855 1 88.5 115 TRP B N 1
ATOM 4579 C CA . TRP B 1 115 ? -12.891 14.406 4.84 1 88.5 115 TRP B CA 1
ATOM 4580 C C . TRP B 1 115 ? -12.562 15.141 6.137 1 88.5 115 TRP B C 1
ATOM 4582 O O . TRP B 1 115 ? -12.516 16.375 6.16 1 88.5 115 TRP B O 1
ATOM 4592 N N . VAL B 1 116 ? -12.32 14.391 7.156 1 93.31 116 VAL B N 1
ATOM 4593 C CA . VAL B 1 116 ? -11.953 15 8.43 1 93.31 116 VAL B CA 1
ATOM 4594 C C . VAL B 1 116 ? -10.633 15.766 8.273 1 93.31 116 VAL B C 1
ATOM 4596 O O . VAL B 1 116 ? -10.484 16.875 8.797 1 93.31 116 VAL B O 1
ATOM 4599 N N . MET B 1 117 ? -9.727 15.219 7.52 1 92.12 117 MET B N 1
ATOM 4600 C CA . MET B 1 117 ? -8.453 15.891 7.297 1 92.12 117 MET B CA 1
ATOM 4601 C C . MET B 1 117 ? -8.648 17.188 6.508 1 92.12 117 MET B C 1
ATOM 4603 O O . MET B 1 117 ? -8.023 18.203 6.805 1 92.12 117 MET B O 1
ATOM 4607 N N . VAL B 1 118 ? -9.562 17.141 5.582 1 91.12 118 VAL B N 1
ATOM 4608 C CA . VAL B 1 118 ? -9.859 18.328 4.781 1 91.12 118 VAL B CA 1
ATOM 4609 C C . VAL B 1 118 ? -10.461 19.422 5.672 1 91.12 118 VAL B C 1
ATOM 4611 O O . VAL B 1 118 ? -10.078 20.578 5.586 1 91.12 118 VAL B O 1
ATOM 4614 N N . VAL B 1 119 ? -11.328 19.031 6.512 1 94.62 119 VAL B N 1
ATOM 4615 C CA . VAL B 1 119 ? -12.008 19.969 7.398 1 94.62 119 VAL B CA 1
ATOM 4616 C C . VAL B 1 119 ? -10.984 20.688 8.273 1 94.62 119 VAL B C 1
ATOM 4618 O O . VAL B 1 119 ? -10.992 21.906 8.367 1 94.62 119 VAL B O 1
ATOM 4621 N N . PHE B 1 120 ? -10.094 20.016 8.836 1 96.06 120 PHE B N 1
ATOM 4622 C CA . PHE B 1 120 ? -9.172 20.625 9.781 1 96.06 120 PHE B CA 1
ATOM 4623 C C . PHE B 1 120 ? -8.078 21.391 9.055 1 96.06 120 PHE B C 1
ATOM 4625 O O . PHE B 1 120 ? -7.551 22.375 9.57 1 96.06 120 PHE B O 1
ATOM 4632 N N . LEU B 1 121 ? -7.785 20.984 7.832 1 94.19 121 LEU B N 1
ATOM 4633 C CA . LEU B 1 121 ? -6.891 21.797 7.012 1 94.19 121 LEU B CA 1
ATOM 4634 C C . LEU B 1 121 ? -7.52 23.141 6.699 1 94.19 121 LEU B C 1
ATOM 4636 O O . LEU B 1 121 ? -6.848 24.172 6.758 1 94.19 121 LEU B O 1
ATOM 4640 N N . VAL B 1 122 ? -8.734 23.094 6.41 1 94.25 122 VAL B N 1
ATOM 4641 C CA . VAL B 1 122 ? -9.461 24.328 6.125 1 94.25 122 VAL B CA 1
ATOM 4642 C C . VAL B 1 122 ? -9.477 25.219 7.367 1 94.25 122 VAL B C 1
ATOM 4644 O O . VAL B 1 122 ? -9.289 26.438 7.273 1 94.25 122 VAL B O 1
ATOM 4647 N N . VAL B 1 123 ? -9.656 24.609 8.516 1 95 123 VAL B N 1
ATOM 4648 C CA . VAL B 1 123 ? -9.672 25.359 9.773 1 95 123 VAL B CA 1
ATOM 4649 C C . VAL B 1 123 ? -8.312 26.031 9.984 1 95 123 VAL B C 1
ATOM 4651 O O . VAL B 1 123 ? -8.25 27.219 10.32 1 95 123 VAL B O 1
ATOM 4654 N N . LEU B 1 124 ? -7.277 25.328 9.727 1 95.44 124 LEU B N 1
ATOM 4655 C CA . LEU B 1 124 ? -5.934 25.875 9.906 1 95.44 124 LEU B CA 1
ATOM 4656 C C . LEU B 1 124 ? -5.652 26.984 8.906 1 95.44 124 LEU B C 1
ATOM 4658 O O . LEU B 1 124 ? -5.09 28.016 9.266 1 95.44 124 LEU B O 1
ATOM 4662 N N . LEU B 1 125 ? -6.109 26.781 7.699 1 94.81 125 LEU B N 1
ATOM 4663 C CA . LEU B 1 125 ? -5.926 27.797 6.668 1 94.81 125 LEU B CA 1
ATOM 4664 C C . LEU B 1 125 ? -6.699 29.078 7.02 1 94.81 125 LEU B C 1
ATOM 4666 O O . LEU B 1 125 ? -6.176 30.188 6.875 1 94.81 125 LEU B O 1
ATOM 4670 N N . PHE B 1 126 ? -7.852 28.859 7.492 1 92.5 126 PHE B N 1
ATOM 4671 C CA . PHE B 1 126 ? -8.672 29.984 7.887 1 92.5 126 PHE B CA 1
ATOM 4672 C C . PHE B 1 126 ? -8.016 30.766 9.031 1 92.5 126 PHE B C 1
ATOM 4674 O O . PHE B 1 126 ? -7.996 31.984 9.023 1 92.5 126 PHE B O 1
ATOM 4681 N N . ALA B 1 127 ? -7.535 30.031 9.984 1 91.44 127 ALA B N 1
ATOM 4682 C CA . ALA B 1 127 ? -6.848 30.672 11.102 1 91.44 127 ALA B CA 1
ATOM 4683 C C . ALA B 1 127 ? -5.645 31.484 10.609 1 91.44 127 ALA B C 1
ATOM 4685 O O . ALA B 1 127 ? -5.422 32.625 11.055 1 91.44 127 ALA B O 1
ATOM 4686 N N . GLY B 1 128 ? -4.887 30.922 9.68 1 91.56 128 GLY B N 1
ATOM 4687 C CA . GLY B 1 128 ? -3.748 31.641 9.117 1 91.56 128 GLY B CA 1
ATOM 4688 C C . GLY B 1 128 ? -4.141 32.906 8.375 1 91.56 128 GLY B C 1
ATOM 4689 O O . GLY B 1 128 ? -3.529 33.969 8.57 1 91.56 128 GLY B O 1
ATOM 4690 N N . VAL B 1 129 ? -5.168 32.812 7.629 1 90.5 129 VAL B N 1
ATOM 4691 C CA . VAL B 1 129 ? -5.633 33.938 6.852 1 90.5 129 VAL B CA 1
ATOM 4692 C C . VAL B 1 129 ? -6.191 35.031 7.785 1 90.5 129 VAL B C 1
ATOM 4694 O O . VAL B 1 129 ? -5.941 36.219 7.594 1 90.5 129 VAL B O 1
ATOM 4697 N N . LEU B 1 130 ? -6.926 34.562 8.766 1 85.19 130 LEU B N 1
ATOM 4698 C CA . LEU B 1 130 ? -7.5 35.469 9.742 1 85.19 130 LEU B CA 1
ATOM 4699 C C . LEU B 1 130 ? -6.406 36.281 10.438 1 85.19 130 LEU B C 1
ATOM 4701 O O . LEU B 1 130 ? -6.508 37.5 10.562 1 85.19 130 LEU B O 1
ATOM 4705 N N . LEU B 1 131 ? -5.406 35.625 10.836 1 85.06 131 LEU B N 1
ATOM 4706 C CA . LEU B 1 131 ? -4.312 36.312 11.531 1 85.06 131 LEU B CA 1
ATOM 4707 C C . LEU B 1 131 ? -3.539 37.188 10.57 1 85.06 131 LEU B C 1
ATOM 4709 O O . LEU B 1 131 ? -3.104 38.281 10.953 1 85.06 131 LEU B O 1
ATOM 4713 N N . LEU B 1 132 ? -3.439 36.781 9.383 1 85 132 LEU B N 1
ATOM 4714 C CA . LEU B 1 132 ? -2.715 37.562 8.391 1 85 132 LEU B CA 1
ATOM 4715 C C . LEU B 1 132 ? -3.445 38.875 8.086 1 85 132 LEU B C 1
ATOM 4717 O O . LEU B 1 132 ? -2.82 39.938 7.977 1 85 132 LEU B O 1
ATOM 4721 N N . LEU B 1 133 ? -4.734 38.75 8.039 1 81.38 133 LEU B N 1
ATOM 4722 C CA . LEU B 1 133 ? -5.527 39.906 7.621 1 81.38 133 LEU B CA 1
ATOM 4723 C C . LEU B 1 133 ? -5.809 40.812 8.805 1 81.38 133 LEU B C 1
ATOM 4725 O O . LEU B 1 133 ? -5.902 42.031 8.633 1 81.38 133 LEU B O 1
ATOM 4729 N N . GLN B 1 134 ? -6.137 40.281 10.008 1 73.06 134 GLN B N 1
ATOM 4730 C CA . GLN B 1 134 ? -6.527 41.125 11.148 1 73.06 134 GLN B CA 1
ATOM 4731 C C . GLN B 1 134 ? -5.312 41.812 11.766 1 73.06 134 GLN B C 1
ATOM 4733 O O . GLN B 1 134 ? -5.438 42.875 12.344 1 73.06 134 GLN B O 1
ATOM 4738 N N . GLY B 1 135 ? -4.184 41.219 11.414 1 62.88 135 GLY B N 1
ATOM 4739 C CA . GLY B 1 135 ? -2.949 41.844 11.844 1 62.88 135 GLY B CA 1
ATOM 4740 C C . GLY B 1 135 ? -3.018 42.406 13.258 1 62.88 135 GLY B C 1
ATOM 4741 O O . GLY B 1 135 ? -3.428 41.688 14.18 1 62.88 135 GLY B O 1
ATOM 4742 N N . ASP B 1 136 ? -2.678 43.625 13.57 1 58.5 136 ASP B N 1
ATOM 4743 C CA . ASP B 1 136 ? -2.539 44.312 14.844 1 58.5 136 ASP B CA 1
ATOM 4744 C C . ASP B 1 136 ? -3.904 44.688 15.422 1 58.5 136 ASP B C 1
ATOM 4746 O O . ASP B 1 136 ? -3.998 45.188 16.547 1 58.5 136 ASP B O 1
ATOM 4750 N N . LYS B 1 137 ? -4.969 44.406 14.688 1 60.41 137 LYS B N 1
ATOM 4751 C CA . LYS B 1 137 ? -6.301 44.812 15.133 1 60.41 137 LYS B CA 1
ATOM 4752 C C . LYS B 1 137 ? -6.898 43.781 16.078 1 60.41 137 LYS B C 1
ATOM 4754 O O . LYS B 1 137 ? -7.996 43.969 16.609 1 60.41 137 LYS B O 1
ATOM 4759 N N . LEU B 1 138 ? -6.281 42.562 16.188 1 58.91 138 LEU B N 1
ATOM 4760 C CA . LEU B 1 138 ? -6.781 41.5 17.047 1 58.91 138 LEU B CA 1
ATOM 4761 C C . LEU B 1 138 ? -6.988 42 18.469 1 58.91 138 LEU B C 1
ATOM 4763 O O . LEU B 1 138 ? -7.902 41.531 19.172 1 58.91 138 LEU B O 1
ATOM 4767 N N . VAL B 1 139 ? -6.184 42.875 18.969 1 54 139 VAL B N 1
ATOM 4768 C CA . VAL B 1 139 ? -6.18 43.344 20.344 1 54 139 VAL B CA 1
ATOM 4769 C C . VAL B 1 139 ? -7.387 44.25 20.594 1 54 139 VAL B C 1
ATOM 4771 O O . VAL B 1 139 ? -7.895 44.312 21.719 1 54 139 VAL B O 1
ATOM 4774 N N . GLN B 1 140 ? -7.902 44.781 19.578 1 53.19 140 GLN B N 1
ATOM 4775 C CA . GLN B 1 140 ? -8.984 45.75 19.812 1 53.19 140 GLN B CA 1
ATOM 4776 C C . GLN B 1 140 ? -10.32 45.031 19.953 1 53.19 140 GLN B C 1
ATOM 4778 O O . GLN B 1 140 ? -11.305 45.625 20.406 1 53.19 140 GLN B O 1
ATOM 4783 N N . TRP B 1 141 ? -10.336 43.812 19.625 1 53.97 141 TRP B N 1
ATOM 4784 C CA . TRP B 1 141 ? -11.586 43.062 19.625 1 53.97 141 TRP B CA 1
ATOM 4785 C C . TRP B 1 141 ? -11.984 42.656 21.031 1 53.97 141 TRP B C 1
ATOM 4787 O O . TRP B 1 141 ? -12.898 41.844 21.219 1 53.97 141 TRP B O 1
ATOM 4797 N N . THR B 1 142 ? -11.375 43.156 22.188 1 52.66 142 THR B N 1
ATOM 4798 C CA . THR B 1 142 ? -11.5 42.719 23.578 1 52.66 142 THR B CA 1
ATOM 4799 C C . THR B 1 142 ? -12.891 43 24.125 1 52.66 142 THR B C 1
ATOM 4801 O O . THR B 1 142 ? -13.227 42.594 25.234 1 52.66 142 THR B O 1
ATOM 4804 N N . GLU B 1 143 ? -13.727 43.781 23.312 1 57.66 143 GLU B N 1
ATOM 4805 C CA . GLU B 1 143 ? -14.945 44.031 24.062 1 57.66 143 GLU B CA 1
ATOM 4806 C C . GLU B 1 143 ? -16 42.969 23.812 1 57.66 143 GLU B C 1
ATOM 4808 O O . GLU B 1 143 ? -16.078 42.438 22.703 1 57.66 143 GLU B O 1
ATOM 4813 N N . LYS B 1 144 ? -16.609 42.406 24.906 1 61.09 144 LYS B N 1
ATOM 4814 C CA . LYS B 1 144 ? -17.734 41.5 24.859 1 61.09 144 LYS B CA 1
ATOM 4815 C C . LYS B 1 144 ? -18.766 41.938 23.828 1 61.09 144 LYS B C 1
ATOM 4817 O O . LYS B 1 144 ? -19.312 43.031 23.906 1 61.09 144 LYS B O 1
ATOM 4822 N N . THR B 1 145 ? -18.688 41.156 22.734 1 68 145 THR B N 1
ATOM 4823 C CA . THR B 1 145 ? -19.625 41.469 21.672 1 68 145 THR B CA 1
ATOM 4824 C C . THR B 1 145 ? -21.016 40.906 21.984 1 68 145 THR B C 1
ATOM 4826 O O . THR B 1 145 ? -21.125 39.812 22.578 1 68 145 THR B O 1
ATOM 4829 N N . ARG B 1 146 ? -22.031 41.719 21.906 1 73 146 ARG B N 1
ATOM 4830 C CA . ARG B 1 146 ? -23.406 41.281 22.094 1 73 146 ARG B CA 1
ATOM 4831 C C . ARG B 1 146 ? -23.812 40.281 21.031 1 73 146 ARG B C 1
ATOM 4833 O O . ARG B 1 146 ? -23.625 40.5 19.844 1 73 146 ARG B O 1
ATOM 4840 N N . TRP B 1 147 ? -24.156 39.062 21.422 1 82.06 147 TRP B N 1
ATOM 4841 C CA . TRP B 1 147 ? -24.625 38 20.531 1 82.06 147 TRP B CA 1
ATOM 4842 C C . TRP B 1 147 ? -25.891 38.406 19.797 1 82.06 147 TRP B C 1
ATOM 4844 O O . TRP B 1 147 ? -26.812 38.969 20.406 1 82.06 147 TRP B O 1
ATOM 4854 N N . GLU B 1 148 ? -25.875 38.344 18.562 1 84.94 148 GLU B N 1
ATOM 4855 C CA . GLU B 1 148 ? -27.016 38.594 17.672 1 84.94 148 GLU B CA 1
ATOM 4856 C C . GLU B 1 148 ? -27.672 37.312 17.234 1 84.94 148 GLU B C 1
ATOM 4858 O O . GLU B 1 148 ? -27.422 36.25 17.812 1 84.94 148 GLU B O 1
ATOM 4863 N N . GLY B 1 149 ? -28.594 37.438 16.297 1 89.31 149 GLY B N 1
ATOM 4864 C CA . GLY B 1 149 ? -29.406 36.312 15.828 1 89.31 149 GLY B CA 1
ATOM 4865 C C . GLY B 1 149 ? -28.578 35.156 15.32 1 89.31 149 GLY B C 1
ATOM 4866 O O . GLY B 1 149 ? -28.828 34 15.688 1 89.31 149 GLY B O 1
ATOM 4867 N N . LEU B 1 150 ? -27.578 35.406 14.562 1 91.94 150 LEU B N 1
ATOM 4868 C CA . LEU B 1 150 ? -26.75 34.344 13.977 1 91.94 150 LEU B CA 1
ATOM 4869 C C . LEU B 1 150 ? -25.969 33.625 15.055 1 91.94 150 LEU B C 1
ATOM 4871 O O . LEU B 1 150 ? -25.828 32.406 15 1 91.94 150 LEU B O 1
ATOM 4875 N N . ASN B 1 151 ? -25.391 34.344 16.031 1 93.12 151 ASN B N 1
ATOM 4876 C CA . ASN B 1 151 ? -24.656 33.75 17.141 1 93.12 151 ASN B CA 1
ATOM 4877 C C . ASN B 1 151 ? -25.547 32.812 17.969 1 93.12 151 ASN B C 1
ATOM 4879 O O . ASN B 1 151 ? -25.141 31.719 18.328 1 93.12 151 ASN B O 1
ATOM 4883 N N . LYS B 1 152 ? -26.734 33.344 18.203 1 93.75 152 LYS B N 1
ATOM 4884 C CA . LYS B 1 152 ? -27.672 32.531 18.984 1 93.75 152 LYS B CA 1
ATOM 4885 C C . LYS B 1 152 ? -28.078 31.281 18.219 1 93.75 152 LYS B C 1
ATOM 4887 O O . LYS B 1 152 ? -28.219 30.203 18.812 1 93.75 152 LYS B O 1
ATOM 4892 N N . ALA B 1 153 ? -28.297 31.469 16.938 1 95.56 153 ALA B N 1
ATOM 4893 C CA . ALA B 1 153 ? -28.625 30.297 16.109 1 95.56 153 ALA B CA 1
ATOM 4894 C C . ALA B 1 153 ? -27.5 29.281 16.141 1 95.56 153 ALA B C 1
ATOM 4896 O O . ALA B 1 153 ? -27.734 28.078 16.297 1 95.56 153 ALA B O 1
ATOM 4897 N N . ALA B 1 154 ? -26.281 29.719 15.984 1 96.06 154 ALA B N 1
ATOM 4898 C CA . ALA B 1 154 ? -25.109 28.828 16 1 96.06 154 ALA B CA 1
ATOM 4899 C C . ALA B 1 154 ? -25.016 28.094 17.344 1 96.06 154 ALA B C 1
ATOM 4901 O O . ALA B 1 154 ? -24.75 26.891 17.391 1 96.06 154 ALA B O 1
ATOM 4902 N N . ALA B 1 155 ? -25.203 28.828 18.391 1 96 155 ALA B N 1
ATOM 4903 C CA . ALA B 1 155 ? -25.125 28.25 19.734 1 96 155 ALA B CA 1
ATOM 4904 C C . ALA B 1 155 ? -26.219 27.203 19.938 1 96 155 ALA B C 1
ATOM 4906 O O . ALA B 1 155 ? -25.984 26.141 20.516 1 96 155 ALA B O 1
ATOM 4907 N N . ASN B 1 156 ? -27.422 27.562 19.5 1 96.62 156 ASN B N 1
ATOM 4908 C CA . ASN B 1 156 ? -28.531 26.625 19.672 1 96.62 156 ASN B CA 1
ATOM 4909 C C . ASN B 1 156 ? -28.328 25.359 18.859 1 96.62 156 ASN B C 1
ATOM 4911 O O . ASN B 1 156 ? -28.578 24.25 19.328 1 96.62 156 ASN B O 1
ATOM 4915 N N . VAL B 1 157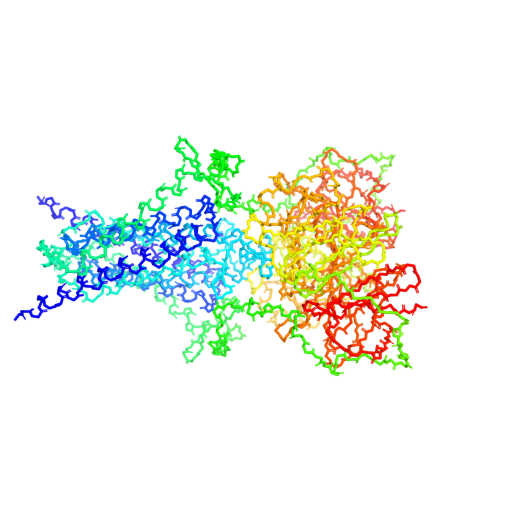 ? -27.906 25.531 17.609 1 97.12 157 VAL B N 1
ATOM 4916 C CA . VAL B 1 157 ? -27.641 24.359 16.766 1 97.12 157 VAL B CA 1
ATOM 4917 C C . VAL B 1 157 ? -26.547 23.516 17.406 1 97.12 157 VAL B C 1
ATOM 4919 O O . VAL B 1 157 ? -26.625 22.281 17.406 1 97.12 157 VAL B O 1
ATOM 4922 N N . PHE B 1 158 ? -25.516 24.188 17.906 1 97.44 158 PHE B N 1
ATOM 4923 C CA . PHE B 1 158 ? -24.453 23.5 18.609 1 97.44 158 PHE B CA 1
ATOM 4924 C C . PHE B 1 158 ? -25 22.641 19.75 1 97.44 158 PHE B C 1
ATOM 4926 O O . PHE B 1 158 ? -24.688 21.453 19.859 1 97.44 158 PHE B O 1
ATOM 4933 N N . LEU B 1 159 ? -25.844 23.25 20.562 1 96.94 159 LEU B N 1
ATOM 4934 C CA . LEU B 1 159 ? -26.391 22.547 21.719 1 96.94 159 LEU B CA 1
ATOM 4935 C C . LEU B 1 159 ? -27.266 21.375 21.281 1 96.94 159 LEU B C 1
ATOM 4937 O O . LEU B 1 159 ? -27.203 20.297 21.891 1 96.94 159 LEU B O 1
ATOM 4941 N N . VAL B 1 160 ? -28 21.516 20.219 1 97.38 160 VAL B N 1
ATOM 4942 C CA . VAL B 1 160 ? -28.875 20.453 19.734 1 97.38 160 VAL B CA 1
ATOM 4943 C C . VAL B 1 160 ? -28.031 19.297 19.188 1 97.38 160 VAL B C 1
ATOM 4945 O O . VAL B 1 160 ? -28.25 18.141 19.531 1 97.38 160 VAL B O 1
ATOM 4948 N N . VAL B 1 161 ? -27.078 19.609 18.359 1 97.25 161 VAL B N 1
ATOM 4949 C CA . VAL B 1 161 ? -26.25 18.594 17.719 1 97.25 161 VAL B CA 1
ATOM 4950 C C . VAL B 1 161 ? -25.453 17.828 18.781 1 97.25 161 VAL B C 1
ATOM 4952 O O . VAL B 1 161 ? -25.328 16.609 18.719 1 97.25 161 VAL B O 1
ATOM 4955 N N . ILE B 1 162 ? -24.922 18.547 19.75 1 96.5 162 ILE B N 1
ATOM 4956 C CA . ILE B 1 162 ? -24.125 17.891 20.781 1 96.5 162 ILE B CA 1
ATOM 4957 C C . ILE B 1 162 ? -25.016 16.969 21.609 1 96.5 162 ILE B C 1
ATOM 4959 O O . ILE B 1 162 ? -24.594 15.914 22.078 1 96.5 162 ILE B O 1
ATOM 4963 N N . ALA B 1 163 ? -26.25 17.422 21.906 1 96.69 163 ALA B N 1
ATOM 4964 C CA . ALA B 1 163 ? -27.188 16.578 22.641 1 96.69 163 ALA B CA 1
ATOM 4965 C C . ALA B 1 163 ? -27.406 15.242 21.938 1 96.69 163 ALA B C 1
ATOM 4967 O O . ALA B 1 163 ? -27.391 14.188 22.578 1 96.69 163 ALA B O 1
ATOM 4968 N N . PHE B 1 164 ? -27.594 15.312 20.625 1 96.44 164 PHE B N 1
ATOM 4969 C CA . PHE B 1 164 ? -27.766 14.094 19.844 1 96.44 164 PHE B CA 1
ATOM 4970 C C . PHE B 1 164 ? -26.516 13.219 19.938 1 96.44 164 PHE B C 1
ATOM 4972 O O . PHE B 1 164 ? -26.609 11.992 20.031 1 96.44 164 PHE B O 1
ATOM 4979 N N . ASN B 1 165 ? -25.375 13.844 19.859 1 95.88 165 ASN B N 1
ATOM 4980 C CA . ASN B 1 165 ? -24.125 13.102 19.938 1 95.88 165 ASN B CA 1
ATOM 4981 C C . ASN B 1 165 ? -23.953 12.438 21.312 1 95.88 165 ASN B C 1
ATOM 4983 O O . ASN B 1 165 ? -23.469 11.312 21.406 1 95.88 165 ASN B O 1
ATOM 4987 N N . ILE B 1 166 ? -24.359 13.148 22.344 1 94.56 166 ILE B N 1
ATOM 4988 C CA . ILE B 1 166 ? -24.281 12.617 23.703 1 94.56 166 ILE B CA 1
ATOM 4989 C C . ILE B 1 166 ? -25.156 11.375 23.828 1 94.56 166 ILE B C 1
ATOM 4991 O O . ILE B 1 166 ? -24.719 10.352 24.359 1 94.56 166 ILE B O 1
ATOM 4995 N N . VAL B 1 167 ? -26.297 11.445 23.281 1 94.94 167 VAL B N 1
ATOM 4996 C CA . VAL B 1 167 ? -27.219 10.312 23.344 1 94.94 167 VAL B CA 1
ATOM 4997 C C . VAL B 1 167 ? -26.625 9.133 22.562 1 94.94 167 VAL B C 1
ATOM 4999 O O . VAL B 1 167 ? -26.625 8 23.047 1 94.94 167 VAL B O 1
ATOM 5002 N N . GLN B 1 168 ? -26.141 9.398 21.438 1 94.31 168 GLN B N 1
ATOM 5003 C CA . GLN B 1 168 ? -25.547 8.336 20.625 1 94.31 168 GLN B CA 1
ATOM 5004 C C . GLN B 1 168 ? -24.344 7.723 21.328 1 94.31 168 GLN B C 1
ATOM 5006 O O . GLN B 1 168 ? -24.203 6.5 21.359 1 94.31 168 GLN B O 1
ATOM 5011 N N . ALA B 1 169 ? -23.516 8.555 21.875 1 92.88 169 ALA B N 1
ATOM 5012 C CA . ALA B 1 169 ? -22.297 8.086 22.531 1 92.88 169 ALA B CA 1
ATOM 5013 C C . ALA B 1 169 ? -22.625 7.207 23.734 1 92.88 169 ALA B C 1
ATOM 5015 O O . ALA B 1 169 ? -22.094 6.109 23.875 1 92.88 169 ALA B O 1
ATOM 5016 N N . PHE B 1 170 ? -23.562 7.602 24.5 1 92.44 170 PHE B N 1
ATOM 5017 C CA . PHE B 1 170 ? -23.844 6.891 25.75 1 92.44 170 PHE B CA 1
ATOM 5018 C C . PHE B 1 170 ? -24.688 5.652 25.484 1 92.44 170 PHE B C 1
ATOM 5020 O O . PHE B 1 170 ? -24.578 4.652 26.203 1 92.44 170 PHE B O 1
ATOM 5027 N N . SER B 1 171 ? -25.453 5.715 24.438 1 91.94 171 SER B N 1
ATOM 5028 C CA . SER B 1 171 ? -26.281 4.555 24.141 1 91.94 171 SER B CA 1
ATOM 5029 C C . SER B 1 171 ? -25.516 3.512 23.328 1 91.94 171 SER B C 1
ATOM 5031 O O . SER B 1 171 ? -25.641 2.312 23.594 1 91.94 171 SER B O 1
ATOM 5033 N N . GLN B 1 172 ? -24.703 3.922 22.391 1 91.75 172 GLN B N 1
ATOM 5034 C CA . GLN B 1 172 ? -24.078 2.992 21.469 1 91.75 172 GLN B CA 1
ATOM 5035 C C . GLN B 1 172 ? -22.688 2.576 21.953 1 91.75 172 GLN B C 1
ATOM 5037 O O . GLN B 1 172 ? -22.281 1.431 21.766 1 91.75 172 GLN B O 1
ATOM 5042 N N . THR B 1 173 ? -21.938 3.479 22.531 1 89.5 173 THR B N 1
ATOM 5043 C CA . THR B 1 173 ? -20.594 3.188 23.031 1 89.5 173 THR B CA 1
ATOM 5044 C C . THR B 1 173 ? -20.625 2.82 24.516 1 89.5 173 THR B C 1
ATOM 5046 O O . THR B 1 173 ? -19.922 1.906 24.953 1 89.5 173 THR B O 1
ATOM 5049 N N . GLY B 1 174 ? -21.438 3.555 25.297 1 89.69 174 GLY B N 1
ATOM 5050 C CA . GLY B 1 174 ? -21.547 3.295 26.734 1 89.69 174 GLY B CA 1
ATOM 5051 C C . GLY B 1 174 ? -20.781 4.301 27.578 1 89.69 174 GLY B C 1
ATOM 5052 O O . GLY B 1 174 ? -19.984 5.082 27.047 1 89.69 174 GLY B O 1
ATOM 5053 N N . PRO B 1 175 ? -21.062 4.324 28.812 1 87.62 175 PRO B N 1
ATOM 5054 C CA . PRO B 1 175 ? -20.344 5.211 29.734 1 87.62 175 PRO B CA 1
ATOM 5055 C C . PRO B 1 175 ? -18.906 4.75 30 1 87.62 175 PRO B C 1
ATOM 5057 O O . PRO B 1 175 ? -18.547 3.625 29.656 1 87.62 175 PRO B O 1
ATOM 5060 N N . ALA B 1 176 ? -18.125 5.68 30.531 1 83.06 176 ALA B N 1
ATOM 5061 C CA . ALA B 1 176 ? -16.781 5.246 30.938 1 83.06 176 ALA B CA 1
ATOM 5062 C C . ALA B 1 176 ? -16.844 3.963 31.75 1 83.06 176 ALA B C 1
ATOM 5064 O O . ALA B 1 176 ? -17.734 3.801 32.594 1 83.06 176 ALA B O 1
ATOM 5065 N N . PRO B 1 177 ? -16.031 3.008 31.391 1 86 177 PRO B N 1
ATOM 5066 C CA . PRO B 1 177 ? -14.758 3.102 30.672 1 86 177 PRO B CA 1
ATOM 5067 C C . PRO B 1 177 ? -14.844 2.592 29.234 1 86 177 PRO B C 1
ATOM 5069 O O . PRO B 1 177 ? -13.82 2.248 28.625 1 86 177 PRO B O 1
ATOM 5072 N N . PHE B 1 178 ? -16.062 2.463 28.719 1 86.94 178 PHE B N 1
ATOM 5073 C CA . PHE B 1 178 ? -16.188 2.002 27.344 1 86.94 178 PHE B CA 1
ATOM 5074 C C . PHE B 1 178 ? -15.664 3.049 26.375 1 86.94 178 PHE B C 1
ATOM 5076 O O . PHE B 1 178 ? -15.906 4.246 26.547 1 86.94 178 PHE B O 1
ATOM 5083 N N . LEU B 1 179 ? -14.805 2.744 25.516 1 79.75 179 LEU B N 1
ATOM 5084 C CA . LEU B 1 179 ? -14.102 3.676 24.641 1 79.75 179 LEU B CA 1
ATOM 5085 C C . LEU B 1 179 ? -14.648 3.596 23.219 1 79.75 179 LEU B C 1
ATOM 5087 O O . LEU B 1 179 ? -14.281 4.406 22.359 1 79.75 179 LEU B O 1
ATOM 5091 N N . GLY B 1 180 ? -15.57 2.77 22.922 1 81.88 180 GLY B N 1
ATOM 5092 C CA . GLY B 1 180 ? -16.062 2.617 21.562 1 81.88 180 GLY B CA 1
ATOM 5093 C C . GLY B 1 180 ? -15.547 1.358 20.891 1 81.88 180 GLY B C 1
ATOM 5094 O O . GLY B 1 180 ? -14.547 0.775 21.312 1 81.88 180 GLY B O 1
ATOM 5095 N N . GLN B 1 181 ? -16.203 1.065 19.844 1 83.62 181 GLN B N 1
ATOM 5096 C CA . GLN B 1 181 ? -15.883 -0.151 19.109 1 83.62 181 GLN B CA 1
ATOM 5097 C C . GLN B 1 181 ? -14.93 0.143 17.953 1 83.62 181 GLN B C 1
ATOM 5099 O O . GLN B 1 181 ? -15.023 1.195 17.312 1 83.62 181 GLN B O 1
ATOM 5104 N N . GLY B 1 182 ? -13.906 -0.7 17.766 1 78.75 182 GLY B N 1
ATOM 5105 C CA . GLY B 1 182 ? -13.109 -0.621 16.547 1 78.75 182 GLY B CA 1
ATOM 5106 C C . GLY B 1 182 ? -13.914 -0.919 15.289 1 78.75 182 GLY B C 1
ATOM 5107 O O . GLY B 1 182 ? -13.805 -0.202 14.297 1 78.75 182 GLY B O 1
ATOM 5108 N N . ASP B 1 183 ? -14.75 -1.909 15.508 1 83.19 183 ASP B N 1
ATOM 5109 C CA . ASP B 1 183 ? -15.695 -2.326 14.469 1 83.19 183 ASP B CA 1
ATOM 5110 C C . ASP B 1 183 ? -17.141 -2.207 14.961 1 83.19 183 ASP B C 1
ATOM 5112 O O . ASP B 1 183 ? -17.734 -3.195 15.398 1 83.19 183 ASP B O 1
ATOM 5116 N N . PRO B 1 184 ? -17.641 -1.093 14.789 1 84.56 184 PRO B N 1
ATOM 5117 C CA . PRO B 1 184 ? -18.984 -0.894 15.336 1 84.56 184 PRO B CA 1
A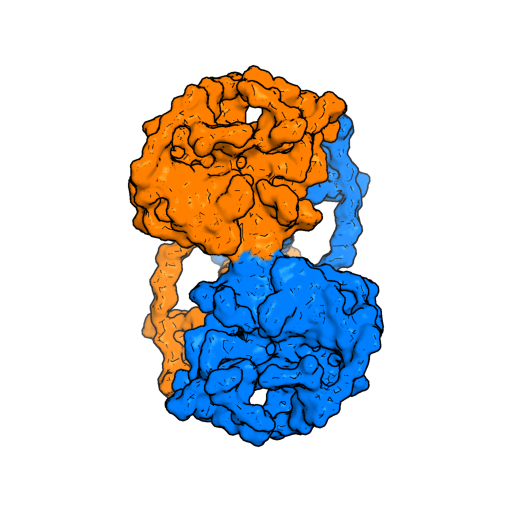TOM 5118 C C . PRO B 1 184 ? -20.062 -1.607 14.531 1 84.56 184 PRO B C 1
ATOM 5120 O O . PRO B 1 184 ? -19.812 -2.059 13.406 1 84.56 184 PRO B O 1
ATOM 5123 N N . VAL B 1 185 ? -21.172 -1.774 15.203 1 87.75 185 VAL B N 1
ATOM 5124 C CA . VAL B 1 185 ? -22.359 -2.301 14.531 1 87.75 185 VAL B CA 1
ATOM 5125 C C . VAL B 1 185 ? -23.375 -1.182 14.328 1 87.75 185 VAL B C 1
ATOM 5127 O O . VAL B 1 185 ? -23.219 -0.083 14.867 1 87.75 185 VAL B O 1
ATOM 5130 N N . ARG B 1 186 ? -24.391 -1.467 13.547 1 91 186 ARG B N 1
ATOM 5131 C CA . ARG B 1 186 ? -25.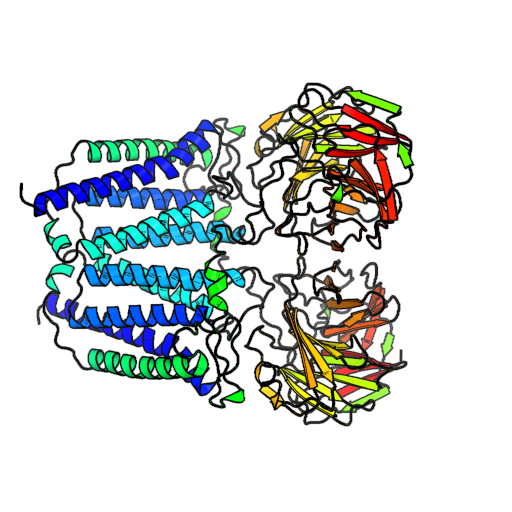438 -0.493 13.266 1 91 186 ARG B CA 1
ATOM 5132 C C . ARG B 1 186 ? -26.094 -0.005 14.555 1 91 186 ARG B C 1
ATOM 5134 O O . ARG B 1 186 ? -26.297 -0.786 15.484 1 91 186 ARG B O 1
ATOM 5141 N N . MET B 1 187 ? -26.453 1.19 14.531 1 91.44 187 MET B N 1
ATOM 5142 C CA . MET B 1 187 ? -27.109 1.778 15.703 1 91.44 187 MET B CA 1
ATOM 5143 C C . MET B 1 187 ? -28.422 1.069 16.016 1 91.44 187 MET B C 1
ATOM 5145 O O . MET B 1 187 ? -29.172 0.728 15.094 1 91.44 187 MET B O 1
ATOM 5149 N N . SER B 1 188 ? -28.594 0.811 17.25 1 91.31 188 SER B N 1
ATOM 5150 C CA . SER B 1 188 ? -29.828 0.18 17.719 1 91.31 188 SER B CA 1
ATOM 5151 C C . SER B 1 188 ? -30.141 0.574 19.172 1 91.31 188 SER B C 1
ATOM 5153 O O . SER B 1 188 ? -29.219 0.889 19.938 1 91.31 188 SER B O 1
ATOM 5155 N N . PHE B 1 189 ? -31.406 0.623 19.469 1 92 189 PHE B N 1
ATOM 5156 C CA . PHE B 1 189 ? -31.797 0.87 20.844 1 92 189 PHE B CA 1
ATOM 5157 C C . PHE B 1 189 ? -32.312 -0.406 21.5 1 92 189 PHE B C 1
ATOM 5159 O O . PHE B 1 189 ? -32.812 -0.375 22.641 1 92 189 PHE B O 1
ATOM 5166 N N . ASN B 1 190 ? -32.219 -1.435 20.641 1 91.31 190 ASN B N 1
ATOM 5167 C CA . ASN B 1 190 ? -32.406 -2.756 21.234 1 91.31 190 ASN B CA 1
ATOM 5168 C C . ASN B 1 190 ? -31.203 -3.195 22.047 1 91.31 190 ASN B C 1
ATOM 5170 O O . ASN B 1 190 ? -30.109 -3.371 21.516 1 91.31 190 ASN B O 1
ATOM 5174 N N . PRO B 1 191 ? -31.422 -3.414 23.359 1 90 191 PRO B N 1
ATOM 5175 C CA . PRO B 1 191 ? -30.297 -3.756 24.219 1 90 191 PRO B CA 1
ATOM 5176 C C . PRO B 1 191 ? -29.547 -4.992 23.75 1 90 191 PRO B C 1
ATOM 5178 O O . PRO B 1 191 ? -28.344 -5.129 24.031 1 90 191 PRO B O 1
ATOM 5181 N N . GLN B 1 192 ? -30.188 -5.855 23 1 88.5 192 GLN B N 1
ATOM 5182 C CA . GLN B 1 192 ? -29.547 -7.074 22.531 1 88.5 192 GLN B CA 1
ATOM 5183 C C . GLN B 1 192 ? -28.531 -6.777 21.422 1 88.5 192 GLN B C 1
ATOM 5185 O O . GLN B 1 192 ? -27.641 -7.582 21.141 1 88.5 192 GLN B O 1
ATOM 5190 N N . ASN B 1 193 ? -28.703 -5.602 20.828 1 90.06 193 ASN B N 1
ATOM 5191 C CA . ASN B 1 193 ? -27.875 -5.273 19.672 1 90.06 193 ASN B CA 1
ATOM 5192 C C . ASN B 1 193 ? -26.844 -4.207 20.016 1 90.06 193 ASN B C 1
ATOM 5194 O O . ASN B 1 193 ? -26.031 -3.828 19.172 1 90.06 193 ASN B O 1
ATOM 5198 N N . ILE B 1 194 ? -26.922 -3.701 21.234 1 87.94 194 ILE B N 1
ATOM 5199 C CA . ILE B 1 194 ? -25.984 -2.674 21.656 1 87.94 194 ILE B CA 1
ATOM 5200 C C . ILE B 1 194 ? -24.703 -3.332 22.188 1 87.94 194 ILE B C 1
ATOM 5202 O O . ILE B 1 194 ? -24.781 -4.254 23.016 1 87.94 194 ILE B O 1
ATOM 5206 N N . ILE B 1 195 ? -23.594 -2.918 21.688 1 84.69 195 ILE B N 1
ATOM 5207 C CA . ILE B 1 195 ? -22.312 -3.471 22.125 1 84.69 195 ILE B CA 1
ATOM 5208 C C . ILE B 1 195 ? -21.469 -2.371 22.766 1 84.69 195 ILE B C 1
ATOM 5210 O O . ILE B 1 195 ? -21.094 -1.406 22.094 1 84.69 195 ILE B O 1
ATOM 5214 N N . TRP B 1 196 ? -21.219 -2.541 24.016 1 84.75 196 TRP B N 1
ATOM 5215 C CA . TRP B 1 196 ? -20.297 -1.68 24.734 1 84.75 196 TRP B CA 1
ATOM 5216 C C . TRP B 1 196 ? -18.922 -2.352 24.875 1 84.75 196 TRP B C 1
ATOM 5218 O O . TRP B 1 196 ? -18.844 -3.479 25.375 1 84.75 196 TRP B O 1
ATOM 5228 N N . SER B 1 197 ? -17.906 -1.771 24.359 1 81 197 SER B N 1
ATOM 5229 C CA . SER B 1 197 ? -16.594 -2.412 24.375 1 81 197 SER B CA 1
ATOM 5230 C C . SER B 1 197 ? -15.555 -1.536 25.062 1 81 197 SER B C 1
ATOM 5232 O O . SER B 1 197 ? -15.531 -0.319 24.875 1 81 197 SER B O 1
ATOM 5234 N N . ALA B 1 198 ? -14.688 -2.217 25.891 1 75.31 198 ALA B N 1
ATOM 5235 C CA . ALA B 1 198 ? -13.547 -1.565 26.531 1 75.31 198 ALA B CA 1
ATOM 5236 C C . ALA B 1 198 ? -12.234 -2.072 25.938 1 75.31 198 ALA B C 1
ATOM 5238 O O . ALA B 1 198 ? -11.164 -1.856 26.516 1 75.31 198 ALA B O 1
ATOM 5239 N N . GLY B 1 199 ? -12.328 -2.889 24.859 1 68.06 199 GLY B N 1
ATOM 5240 C CA . GLY B 1 199 ? -11.195 -3.602 24.312 1 68.06 199 GLY B CA 1
ATOM 5241 C C . GLY B 1 199 ? -10.086 -2.682 23.828 1 68.06 199 GLY B C 1
ATOM 5242 O O . GLY B 1 199 ? -8.922 -3.076 23.781 1 68.06 199 GLY B O 1
ATOM 5243 N N . LYS B 1 200 ? -10.25 -1.493 23.594 1 66.69 200 LYS B N 1
ATOM 5244 C CA . LYS B 1 200 ? -9.258 -0.616 22.984 1 66.69 200 LYS B CA 1
ATOM 5245 C C . LYS B 1 200 ? -8.289 -0.067 24.016 1 66.69 200 LYS B C 1
ATOM 5247 O O . LYS B 1 200 ? -7.281 0.546 23.672 1 66.69 200 LYS B O 1
ATOM 5252 N N . TRP B 1 201 ? -8.477 -0.375 25.219 1 67.75 201 TRP B N 1
ATOM 5253 C CA . TRP B 1 201 ? -7.543 0.064 26.25 1 67.75 201 TRP B CA 1
ATOM 5254 C C . TRP B 1 201 ? -6.195 -0.629 26.094 1 67.75 201 TRP B C 1
ATOM 5256 O O . TRP B 1 201 ? -5.148 -0.028 26.344 1 67.75 201 TRP B O 1
ATOM 5266 N N . ASP B 1 202 ? -6.141 -1.849 25.562 1 60.91 202 ASP B N 1
ATOM 5267 C CA . ASP B 1 202 ? -4.914 -2.627 25.406 1 60.91 202 ASP B CA 1
ATOM 5268 C C . ASP B 1 202 ? -4.078 -2.109 24.25 1 60.91 202 ASP B C 1
ATOM 5270 O O . ASP B 1 202 ? -2.852 -2.227 24.25 1 60.91 202 ASP B O 1
ATOM 5274 N N . GLY B 1 203 ? -4.664 -1.537 23.281 1 60.03 203 GLY B N 1
ATOM 5275 C CA . GLY B 1 203 ? -3.938 -1.051 22.125 1 60.03 203 GLY B CA 1
ATOM 5276 C C . GLY B 1 203 ? -3.17 0.229 22.391 1 60.03 203 GLY B C 1
ATOM 5277 O O . GLY B 1 203 ? -2.227 0.557 21.672 1 60.03 203 GLY B O 1
ATOM 5278 N N . LEU B 1 204 ? -3.49 0.894 23.391 1 61.94 204 LEU B N 1
ATOM 5279 C CA . LEU B 1 204 ? -2.814 2.146 23.719 1 61.94 204 LEU B CA 1
ATOM 5280 C C . LEU B 1 204 ? -1.38 1.892 24.172 1 61.94 204 LEU B C 1
ATOM 5282 O O . LEU B 1 204 ? -0.509 2.748 24 1 61.94 204 LEU B O 1
ATOM 5286 N N . SER B 1 205 ? -1.087 0.706 24.625 1 55.88 205 SER B N 1
ATOM 5287 C CA . SER B 1 205 ? 0.258 0.39 25.094 1 55.88 205 SER B CA 1
ATOM 5288 C C . SER B 1 205 ? 1.158 -0.047 23.938 1 55.88 205 SER B C 1
ATOM 5290 O O . SER B 1 205 ? 2.385 -0.019 24.062 1 55.88 205 SER B O 1
ATOM 5292 N N . LYS B 1 206 ? 0.75 -0.417 22.812 1 58.53 206 LYS B N 1
ATOM 5293 C CA . LYS B 1 206 ? 1.575 -0.97 21.75 1 58.53 206 LYS B CA 1
ATOM 5294 C C . LYS B 1 206 ? 1.835 0.07 20.656 1 58.53 206 LYS B C 1
ATOM 5296 O O . LYS B 1 206 ? 2.074 -0.281 19.5 1 58.53 206 LYS B O 1
ATOM 5301 N N . VAL B 1 207 ? 1.834 1.289 21.094 1 57.62 207 VAL B N 1
ATOM 5302 C CA . VAL B 1 207 ? 1.998 2.344 20.094 1 57.62 207 VAL B CA 1
ATOM 5303 C C . VAL B 1 207 ? 3.467 2.449 19.688 1 57.62 207 VAL B C 1
ATOM 5305 O O . VAL B 1 207 ? 4.352 2.467 20.547 1 57.62 207 VAL B O 1
ATOM 5308 N N . SER B 1 208 ? 3.781 1.973 18.5 1 60.38 208 SER B N 1
ATOM 5309 C CA . SER B 1 208 ? 5.098 2.191 17.906 1 60.38 208 SER B CA 1
ATOM 5310 C C . SER B 1 208 ? 5.066 3.338 16.891 1 60.38 208 SER B C 1
ATOM 5312 O O . SER B 1 208 ? 4.082 3.516 16.172 1 60.38 208 SER B O 1
ATOM 5314 N N . LEU B 1 209 ? 6.055 4.219 17.016 1 58.88 209 LEU B N 1
ATOM 5315 C CA . LEU B 1 209 ? 6.145 5.371 16.141 1 58.88 209 LEU B CA 1
ATOM 5316 C C . LEU B 1 209 ? 6.273 4.93 14.68 1 58.88 209 LEU B C 1
ATOM 5318 O O . LEU B 1 209 ? 5.879 5.66 13.766 1 58.88 209 LEU B O 1
ATOM 5322 N N . ARG B 1 210 ? 6.832 3.727 14.523 1 61.69 210 ARG B N 1
ATOM 5323 C CA . ARG B 1 210 ? 7.062 3.305 13.141 1 61.69 210 ARG B CA 1
ATOM 5324 C C . ARG B 1 210 ? 5.973 2.348 12.672 1 61.69 210 ARG B C 1
ATOM 5326 O O . ARG B 1 210 ? 5.996 1.889 11.531 1 61.69 210 ARG B O 1
ATOM 5333 N N . GLY B 1 211 ? 5.18 1.97 13.492 1 61.28 211 GLY B N 1
ATOM 5334 C CA . GLY B 1 211 ? 4.066 1.109 13.133 1 61.28 211 GLY B CA 1
ATOM 5335 C C . GLY B 1 211 ? 4.5 -0.263 12.648 1 61.28 211 GLY B C 1
ATOM 5336 O O . GLY B 1 211 ? 5.324 -0.917 13.297 1 61.28 211 GLY B O 1
ATOM 5337 N N . ALA B 1 212 ? 4.016 -0.771 11.516 1 56.25 212 ALA B N 1
ATOM 5338 C CA . ALA B 1 212 ? 4.242 -2.098 10.945 1 56.25 212 ALA B CA 1
ATOM 5339 C C . ALA B 1 212 ? 5.641 -2.209 10.352 1 56.25 212 ALA B C 1
ATOM 5341 O O . ALA B 1 212 ? 6.141 -3.314 10.133 1 56.25 212 ALA B O 1
ATOM 5342 N N . TYR B 1 213 ? 6.293 -1.117 10.242 1 65.06 213 TYR B N 1
ATOM 5343 C CA . TYR B 1 213 ? 7.598 -1.13 9.586 1 65.06 213 TYR B CA 1
ATOM 5344 C C . TYR B 1 213 ? 8.727 -1.101 10.609 1 65.06 213 TYR B C 1
ATOM 5346 O O . TYR B 1 213 ? 9.883 -0.857 10.258 1 65.06 213 TYR B O 1
ATOM 5354 N N . SER B 1 214 ? 8.328 -1.537 11.805 1 77.44 214 SER B N 1
ATOM 5355 C CA . SER B 1 214 ? 9.336 -1.519 12.867 1 77.44 214 SER B CA 1
ATOM 5356 C C . SER B 1 214 ? 10.156 -2.801 12.867 1 77.44 214 SER B C 1
ATOM 5358 O O . SER B 1 214 ? 10.219 -3.506 13.875 1 77.44 214 SER B O 1
ATOM 5360 N N . ILE B 1 215 ? 10.531 -3.289 11.703 1 87.69 215 ILE B N 1
ATOM 5361 C CA . ILE B 1 215 ? 11.422 -4.43 11.539 1 87.69 215 ILE B CA 1
ATOM 5362 C C . ILE B 1 215 ? 12.812 -3.947 11.148 1 87.69 215 ILE B C 1
ATOM 5364 O O . ILE B 1 215 ? 12.961 -3.152 10.219 1 87.69 215 ILE B O 1
ATOM 5368 N N . ALA B 1 216 ? 13.742 -4.348 11.859 1 87.88 216 ALA B N 1
ATOM 5369 C CA . ALA B 1 216 ? 15.109 -3.893 11.625 1 87.88 216 ALA B CA 1
ATOM 5370 C C . ALA B 1 216 ? 15.664 -4.465 10.32 1 87.88 216 ALA B C 1
ATOM 5372 O O . ALA B 1 216 ? 15.359 -5.605 9.961 1 87.88 216 ALA B O 1
ATOM 5373 N N . LYS B 1 217 ? 16.469 -3.672 9.727 1 90.44 217 LYS B N 1
ATOM 5374 C CA . LYS B 1 217 ? 17.188 -4.141 8.547 1 90.44 217 LYS B CA 1
ATOM 5375 C C . LYS B 1 217 ? 18.125 -5.285 8.898 1 90.44 217 LYS B C 1
ATOM 5377 O O . LYS B 1 217 ? 18.797 -5.254 9.938 1 90.44 217 LYS B O 1
ATOM 5382 N N . PRO B 1 218 ? 18.188 -6.246 7.992 1 94.88 218 PRO B N 1
ATOM 5383 C CA . PRO B 1 218 ? 19.109 -7.344 8.305 1 94.88 218 PRO B CA 1
ATOM 5384 C C . PRO B 1 218 ? 20.578 -6.934 8.219 1 94.88 218 PRO B C 1
ATOM 5386 O O . PRO B 1 218 ? 20.953 -6.145 7.344 1 94.88 218 PRO B O 1
ATOM 5389 N N . ASP B 1 219 ? 21.344 -7.418 9.156 1 95.88 219 ASP B N 1
ATOM 5390 C CA . ASP B 1 219 ? 22.797 -7.344 9.094 1 95.88 219 ASP B CA 1
ATOM 5391 C C . ASP B 1 219 ? 23.406 -8.672 8.633 1 95.88 219 ASP B C 1
ATOM 5393 O O . ASP B 1 219 ? 23.609 -9.578 9.445 1 95.88 219 ASP B O 1
ATOM 5397 N N . PHE B 1 220 ? 23.766 -8.719 7.391 1 97.31 220 PHE B N 1
ATOM 5398 C CA . PHE B 1 220 ? 24.203 -9.977 6.789 1 97.31 220 PHE B CA 1
ATOM 5399 C C . PHE B 1 220 ? 25.594 -10.359 7.301 1 97.31 220 PHE B C 1
ATOM 5401 O O . PHE B 1 220 ? 26.047 -11.492 7.102 1 97.31 220 PHE B O 1
ATOM 5408 N N . THR B 1 221 ? 26.234 -9.461 7.988 1 96.19 221 THR B N 1
ATOM 5409 C CA . THR B 1 221 ? 27.578 -9.758 8.492 1 96.19 221 THR B CA 1
ATOM 5410 C C . THR B 1 221 ? 27.5 -10.406 9.875 1 96.19 221 THR B C 1
ATOM 5412 O O . THR B 1 221 ? 28.484 -10.969 10.352 1 96.19 221 THR B O 1
ATOM 5415 N N . ASP B 1 222 ? 26.375 -10.234 10.461 1 92.88 222 ASP B N 1
ATOM 5416 C CA . ASP B 1 222 ? 26.203 -10.75 11.82 1 92.88 222 ASP B CA 1
ATOM 5417 C C . ASP B 1 222 ? 24.812 -11.352 12.008 1 92.88 222 ASP B C 1
ATOM 5419 O O . ASP B 1 222 ? 24.031 -10.867 12.82 1 92.88 222 ASP B O 1
ATOM 5423 N N . MET B 1 223 ? 24.562 -12.484 11.328 1 94.38 223 MET B N 1
ATOM 5424 C CA . MET B 1 223 ? 23.297 -13.211 11.492 1 94.38 223 MET B CA 1
ATOM 5425 C C . MET B 1 223 ? 23.484 -14.406 12.422 1 94.38 223 MET B C 1
ATOM 5427 O O . MET B 1 223 ? 24.375 -15.227 12.219 1 94.38 223 MET B O 1
ATOM 5431 N N . PRO B 1 224 ? 22.688 -14.461 13.375 1 93.5 224 PRO B N 1
ATOM 5432 C CA . PRO B 1 224 ? 22.875 -15.547 14.336 1 93.5 224 PRO B CA 1
ATOM 5433 C C . PRO B 1 224 ? 22.438 -16.906 13.789 1 93.5 224 PRO B C 1
ATOM 5435 O O . PRO B 1 224 ? 21.5 -16.984 12.984 1 93.5 224 PRO B O 1
ATOM 5438 N N . THR B 1 225 ? 23.141 -17.938 14.227 1 96.5 225 THR B N 1
ATOM 5439 C CA . THR B 1 225 ? 22.656 -19.312 14.023 1 96.5 225 THR B CA 1
ATOM 5440 C C . THR B 1 225 ? 21.594 -19.656 15.07 1 96.5 225 THR B C 1
ATOM 5442 O O . THR B 1 225 ? 21.531 -19.047 16.125 1 96.5 225 THR B O 1
ATOM 5445 N N . ASN B 1 226 ? 20.734 -20.562 14.719 1 97.25 226 ASN B N 1
ATOM 5446 C CA . ASN B 1 226 ? 19.641 -20.969 15.594 1 97.25 226 ASN B CA 1
ATOM 5447 C C . ASN B 1 226 ? 19.25 -22.422 15.336 1 97.25 226 ASN B C 1
ATOM 5449 O O . ASN B 1 226 ? 18.609 -22.734 14.328 1 97.25 226 ASN B O 1
ATOM 5453 N N . ASP B 1 227 ? 19.469 -23.234 16.297 1 96.94 227 ASP B N 1
ATOM 5454 C CA . ASP B 1 227 ? 19.234 -24.656 16.156 1 96.94 227 ASP B CA 1
ATOM 5455 C C . ASP B 1 227 ? 17.75 -24.953 15.984 1 96.94 227 ASP B C 1
ATOM 5457 O O . ASP B 1 227 ? 17.375 -25.969 15.375 1 96.94 227 ASP B O 1
ATOM 5461 N N . ALA B 1 228 ? 16.938 -24.094 16.438 1 97.81 228 ALA B N 1
ATOM 5462 C CA . ALA B 1 228 ? 15.492 -24.281 16.344 1 97.81 228 ALA B CA 1
ATOM 5463 C C . ALA B 1 228 ? 15.023 -24.219 14.898 1 97.81 228 ALA B C 1
ATOM 5465 O O . ALA B 1 228 ? 13.898 -24.625 14.586 1 97.81 228 ALA B O 1
ATOM 5466 N N . THR B 1 229 ? 15.883 -23.688 14 1 98.19 229 THR B N 1
ATOM 5467 C CA . THR B 1 229 ? 15.484 -23.516 12.602 1 98.19 229 THR B CA 1
ATOM 5468 C C . THR B 1 229 ? 15.961 -24.703 11.766 1 98.19 229 THR B C 1
ATOM 5470 O O . THR B 1 229 ? 15.727 -24.75 10.555 1 98.19 229 THR B O 1
ATOM 5473 N N . ARG B 1 230 ? 16.578 -25.688 12.375 1 97.81 230 ARG B N 1
ATOM 5474 C CA . ARG B 1 230 ? 17.125 -26.828 11.656 1 97.81 230 ARG B CA 1
ATOM 5475 C C . ARG B 1 230 ? 16.031 -27.844 11.344 1 97.81 230 ARG B C 1
ATOM 5477 O O . ARG B 1 230 ? 15.203 -28.156 12.211 1 97.81 230 ARG B O 1
ATOM 5484 N N . ALA B 1 231 ? 16.016 -28.188 10.133 1 98.12 231 ALA B N 1
ATOM 5485 C CA . ALA B 1 231 ? 15.18 -29.312 9.727 1 98.12 231 ALA B CA 1
ATOM 5486 C C . ALA B 1 231 ? 15.891 -30.641 9.969 1 98.12 231 ALA B C 1
ATOM 5488 O O . ALA B 1 231 ? 17.125 -30.688 10.016 1 98.12 231 ALA B O 1
ATOM 5489 N N . ALA B 1 232 ? 15.102 -31.734 10.07 1 97.19 232 ALA B N 1
ATOM 5490 C CA . ALA B 1 232 ? 15.703 -33.031 10.258 1 97.19 232 ALA B CA 1
ATOM 5491 C C . ALA B 1 232 ? 16.5 -33.469 9.023 1 97.19 232 ALA B C 1
ATOM 5493 O O . ALA B 1 232 ? 16.016 -33.406 7.898 1 97.19 232 ALA B O 1
ATOM 5494 N N . ALA B 1 233 ? 17.75 -33.75 9.242 1 96.62 233 ALA B N 1
ATOM 5495 C CA . ALA B 1 233 ? 18.641 -34.156 8.156 1 96.62 233 ALA B CA 1
ATOM 5496 C C . ALA B 1 233 ? 19.484 -35.375 8.57 1 96.62 233 ALA B C 1
ATOM 5498 O O . ALA B 1 233 ? 20.031 -35.406 9.68 1 96.62 233 ALA B O 1
ATOM 5499 N N . ASP B 1 234 ? 19.578 -36.375 7.684 1 92.44 234 ASP B N 1
ATOM 5500 C CA . ASP B 1 234 ? 20.359 -37.594 7.98 1 92.44 234 ASP B CA 1
ATOM 5501 C C . ASP B 1 234 ? 21.734 -37.531 7.344 1 92.44 234 ASP B C 1
ATOM 5503 O O . ASP B 1 234 ? 22.578 -38.406 7.57 1 92.44 234 ASP B O 1
ATOM 5507 N N . THR B 1 235 ? 21.953 -36.531 6.531 1 95.94 235 THR B N 1
ATOM 5508 C CA . THR B 1 235 ? 23.219 -36.438 5.785 1 95.94 235 THR B CA 1
ATOM 5509 C C . THR B 1 235 ? 23.953 -35.156 6.117 1 95.94 235 THR B C 1
ATOM 5511 O O . THR B 1 235 ? 23.312 -34.094 6.305 1 95.94 235 THR B O 1
ATOM 5514 N N . THR B 1 236 ? 25.234 -35.25 6.281 1 97.19 236 THR B N 1
ATOM 5515 C CA . THR B 1 236 ? 26.141 -34.125 6.402 1 97.19 236 THR B CA 1
ATOM 5516 C C . THR B 1 236 ? 27.188 -34.156 5.293 1 97.19 236 THR B C 1
ATOM 5518 O O . THR B 1 236 ? 27.781 -35.188 5.016 1 97.19 236 THR B O 1
ATOM 5521 N N . ILE B 1 237 ? 27.359 -33 4.66 1 97.12 237 ILE B N 1
ATOM 5522 C CA . ILE B 1 237 ? 28.328 -32.969 3.572 1 97.12 237 ILE B CA 1
ATOM 5523 C C . ILE B 1 237 ? 29.438 -31.969 3.904 1 97.12 237 ILE B C 1
ATOM 5525 O O . ILE B 1 237 ? 29.234 -31.016 4.664 1 97.12 237 ILE B O 1
ATOM 5529 N N . GLU B 1 238 ? 30.625 -32.281 3.293 1 97.25 238 GLU B N 1
ATOM 5530 C CA . GLU B 1 238 ? 31.781 -31.406 3.451 1 97.25 238 GLU B CA 1
ATOM 5531 C C . GLU B 1 238 ? 32.188 -30.766 2.127 1 97.25 238 GLU B C 1
ATOM 5533 O O . GLU B 1 238 ? 31.906 -31.312 1.056 1 97.25 238 GLU B O 1
ATOM 5538 N N . ALA B 1 239 ? 32.75 -29.609 2.258 1 97.81 239 ALA B N 1
ATOM 5539 C CA . ALA B 1 239 ? 33.219 -28.938 1.058 1 97.81 239 ALA B CA 1
ATOM 5540 C C . ALA B 1 239 ? 34.375 -29.703 0.421 1 97.81 239 ALA B C 1
ATOM 5542 O O . ALA B 1 239 ? 35.312 -30.141 1.117 1 97.81 239 ALA B O 1
ATOM 5543 N N . VAL B 1 240 ? 34.344 -29.797 -0.85 1 97.12 240 VAL B N 1
ATOM 5544 C CA . VAL B 1 240 ? 35.406 -30.531 -1.555 1 97.12 240 VAL B CA 1
ATOM 5545 C C . VAL B 1 240 ? 36.531 -29.562 -1.965 1 97.12 240 VAL B C 1
ATOM 5547 O O . VAL B 1 240 ? 37.656 -29.984 -2.217 1 97.12 240 VAL B O 1
ATOM 5550 N N . LYS B 1 241 ? 36.062 -28.344 -2.143 1 95.44 241 LYS B N 1
ATOM 5551 C CA . LYS B 1 241 ? 36.969 -27.281 -2.557 1 95.44 241 LYS B CA 1
ATOM 5552 C C . LYS B 1 241 ? 36.531 -25.922 -2.002 1 95.44 241 LYS B C 1
ATOM 5554 O O . LYS B 1 241 ? 35.344 -25.719 -1.733 1 95.44 241 LYS B O 1
ATOM 5559 N N . SER B 1 242 ? 37.531 -25.078 -1.675 1 96.69 242 SER B N 1
ATOM 5560 C CA . SER B 1 242 ? 37.25 -23.703 -1.276 1 96.69 242 SER B CA 1
ATOM 5561 C C . SER B 1 242 ? 38.125 -22.719 -2.031 1 96.69 242 SER B C 1
ATOM 5563 O O . SER B 1 242 ? 39.281 -22.984 -2.277 1 96.69 242 SER B O 1
ATOM 5565 N N . VAL B 1 243 ? 37.531 -21.688 -2.438 1 98 243 VAL B N 1
ATOM 5566 C CA . VAL B 1 243 ? 38.25 -20.625 -3.145 1 98 243 VAL B CA 1
ATOM 5567 C C . VAL B 1 243 ? 38.062 -19.297 -2.424 1 98 243 VAL B C 1
ATOM 5569 O O . VAL B 1 243 ? 36.906 -18.922 -2.096 1 98 243 VAL B O 1
ATOM 5572 N N . THR B 1 244 ? 39.188 -18.609 -2.119 1 98 244 THR B N 1
ATOM 5573 C CA . THR B 1 244 ? 39.094 -17.266 -1.551 1 98 244 THR B CA 1
ATOM 5574 C C . THR B 1 244 ? 38.906 -16.219 -2.65 1 98 244 THR B C 1
ATOM 5576 O O . THR B 1 244 ? 39.656 -16.203 -3.629 1 98 244 THR B O 1
ATOM 5579 N N . LEU B 1 245 ? 37.875 -15.422 -2.49 1 98.25 245 LEU B N 1
ATOM 5580 C CA . LEU B 1 245 ? 37.625 -14.391 -3.484 1 98.25 245 LEU B CA 1
ATOM 5581 C C . LEU B 1 245 ? 38.656 -13.281 -3.402 1 98.25 245 LEU B C 1
ATOM 5583 O O . LEU B 1 245 ? 39.281 -13.07 -2.35 1 98.25 245 LEU B O 1
ATOM 5587 N N . PRO B 1 246 ? 38.875 -12.594 -4.504 1 97.31 246 PRO B N 1
ATOM 5588 C CA . PRO B 1 246 ? 39.844 -11.508 -4.516 1 97.31 246 PRO B CA 1
ATOM 5589 C C . PRO B 1 246 ? 39.594 -10.453 -3.443 1 97.31 246 PRO B C 1
ATOM 5591 O O . PRO B 1 246 ? 38.438 -10.094 -3.203 1 97.31 246 PRO B O 1
ATOM 5594 N N . ALA B 1 247 ? 40.625 -9.883 -2.867 1 93.75 247 ALA B N 1
ATOM 5595 C CA . ALA B 1 247 ? 40.531 -8.938 -1.76 1 93.75 247 ALA B CA 1
ATOM 5596 C C . ALA B 1 247 ? 39.938 -7.605 -2.219 1 93.75 247 ALA B C 1
ATOM 5598 O O . ALA B 1 247 ? 39.469 -6.809 -1.398 1 93.75 247 ALA B O 1
ATOM 5599 N N . GLU B 1 248 ? 39.969 -7.402 -3.494 1 94 248 GLU B N 1
ATOM 5600 C CA . GLU B 1 248 ? 39.469 -6.141 -4.012 1 94 248 GLU B CA 1
ATOM 5601 C C . GLU B 1 248 ? 37.938 -6.074 -3.898 1 94 248 GLU B C 1
ATOM 5603 O O . GLU B 1 248 ? 37.344 -5 -4.047 1 94 248 GLU B O 1
ATOM 5608 N N . ILE B 1 249 ? 37.375 -7.211 -3.711 1 95.56 249 ILE B N 1
ATOM 5609 C CA . ILE B 1 249 ? 35.938 -7.215 -3.439 1 95.56 249 ILE B CA 1
ATOM 5610 C C . ILE B 1 249 ? 35.688 -6.699 -2.025 1 95.56 249 ILE B C 1
ATOM 5612 O O . ILE B 1 249 ? 35.844 -7.434 -1.05 1 95.56 249 ILE B O 1
ATOM 5616 N N . GLU B 1 250 ? 35.219 -5.52 -1.959 1 96.75 250 GLU B N 1
ATOM 5617 C CA . GLU B 1 250 ? 35 -4.879 -0.669 1 96.75 250 GLU B CA 1
ATOM 5618 C C . GLU B 1 250 ? 33.656 -5.312 -0.073 1 96.75 250 GLU B C 1
ATOM 5620 O O . GLU B 1 250 ? 32.656 -5.422 -0.787 1 96.75 250 GLU B O 1
ATOM 5625 N N . GLY B 1 251 ? 33.719 -5.586 1.276 1 97.5 251 GLY B N 1
ATOM 5626 C CA . GLY B 1 251 ? 32.5 -5.961 1.979 1 97.5 251 GLY B CA 1
ATOM 5627 C C . GLY B 1 251 ? 32.281 -7.465 2.062 1 97.5 251 GLY B C 1
ATOM 5628 O O . GLY B 1 251 ? 33.094 -8.234 1.518 1 97.5 251 GLY B O 1
ATOM 5629 N N . ALA B 1 252 ? 31.297 -7.859 2.805 1 98.19 252 ALA B N 1
ATOM 5630 C CA . ALA B 1 252 ? 30.875 -9.258 2.867 1 98.19 252 ALA B CA 1
ATOM 5631 C C . ALA B 1 252 ? 30.031 -9.633 1.662 1 98.19 252 ALA B C 1
ATOM 5633 O O . ALA B 1 252 ? 29.094 -8.898 1.301 1 98.19 252 ALA B O 1
ATOM 5634 N N . VAL B 1 253 ? 30.359 -10.727 1.04 1 98.62 253 VAL B N 1
ATOM 5635 C CA . VAL B 1 253 ? 29.609 -11.164 -0.13 1 98.62 253 VAL B CA 1
ATOM 5636 C C . VAL B 1 253 ? 28.266 -11.734 0.305 1 98.62 253 VAL B C 1
ATOM 5638 O O . VAL B 1 253 ? 28.203 -12.656 1.121 1 98.62 253 VAL B O 1
ATOM 5641 N N . THR B 1 254 ? 27.188 -11.18 -0.219 1 98.69 254 THR B N 1
ATOM 5642 C CA . THR B 1 254 ? 25.828 -11.547 0.196 1 98.69 254 THR B CA 1
ATOM 5643 C C . THR B 1 254 ? 25.078 -12.219 -0.947 1 98.69 254 THR B C 1
ATOM 5645 O O . THR B 1 254 ? 23.953 -12.688 -0.763 1 98.69 254 THR B O 1
ATOM 5648 N N . GLY B 1 255 ? 25.609 -12.273 -2.1 1 98.81 255 GLY B N 1
ATOM 5649 C CA . GLY B 1 255 ? 25.031 -12.922 -3.26 1 98.81 255 GLY B CA 1
ATOM 5650 C C . GLY B 1 255 ? 26.062 -13.438 -4.238 1 98.81 255 GLY B C 1
ATOM 5651 O O . GLY B 1 255 ? 27.125 -12.836 -4.395 1 98.81 255 GLY B O 1
ATOM 5652 N N . ILE B 1 256 ? 25.766 -14.492 -4.914 1 98.88 256 ILE B N 1
ATOM 5653 C CA . ILE B 1 256 ? 26.641 -15.07 -5.938 1 98.88 256 ILE B CA 1
ATOM 5654 C C . ILE B 1 256 ? 25.781 -15.773 -6.992 1 98.88 256 ILE B C 1
ATOM 5656 O O . ILE B 1 256 ? 24.734 -16.344 -6.676 1 98.88 256 ILE B O 1
ATOM 5660 N N . SER B 1 257 ? 26.109 -15.656 -8.188 1 98.81 257 SER B N 1
ATOM 5661 C CA . SER B 1 257 ? 25.453 -16.328 -9.297 1 98.81 257 SER B CA 1
ATOM 5662 C C . SER B 1 257 ? 26.438 -16.734 -10.383 1 98.81 257 SER B C 1
ATOM 5664 O O . SER B 1 257 ? 27.438 -16.031 -10.602 1 98.81 257 SER B O 1
ATOM 5666 N N . TYR B 1 258 ? 26.203 -17.828 -11 1 98.5 258 TYR B N 1
ATOM 5667 C CA . TYR B 1 258 ? 27.062 -18.328 -12.078 1 98.5 258 TYR B CA 1
ATOM 5668 C C . TYR B 1 258 ? 26.25 -18.578 -13.344 1 98.5 258 TYR B C 1
ATOM 5670 O O . TYR B 1 258 ? 25.125 -19.078 -13.281 1 98.5 258 TYR B O 1
ATOM 5678 N N . ASN B 1 259 ? 26.766 -18.203 -14.43 1 98.12 259 ASN B N 1
ATOM 5679 C CA . ASN B 1 259 ? 26.172 -18.484 -15.734 1 98.12 259 ASN B CA 1
ATOM 5680 C C . ASN B 1 259 ? 27.031 -19.453 -16.547 1 98.12 259 ASN B C 1
ATOM 5682 O O . ASN B 1 259 ? 28.141 -19.109 -16.953 1 98.12 259 ASN B O 1
ATOM 5686 N N . PRO B 1 260 ? 26.547 -20.625 -16.875 1 96.38 260 PRO B N 1
ATOM 5687 C CA . PRO B 1 260 ? 27.359 -21.641 -17.547 1 96.38 260 PRO B CA 1
ATOM 5688 C C . PRO B 1 260 ? 27.672 -21.266 -19 1 96.38 260 PRO B C 1
ATOM 5690 O O . PRO B 1 260 ? 28.656 -21.75 -19.562 1 96.38 260 PRO B O 1
ATOM 5693 N N . ASN B 1 261 ? 26.844 -20.469 -19.625 1 97.12 261 ASN B N 1
ATOM 5694 C CA . ASN B 1 261 ? 27.078 -20.094 -21.016 1 97.12 261 ASN B CA 1
ATOM 5695 C C . ASN B 1 261 ? 28.234 -19.109 -21.141 1 97.12 261 ASN B C 1
ATOM 5697 O O . ASN B 1 261 ? 29.141 -19.312 -21.938 1 97.12 261 ASN B O 1
ATOM 5701 N N . SER B 1 262 ? 28.234 -18.109 -20.344 1 97.81 262 SER B N 1
ATOM 5702 C CA . SER B 1 262 ? 29.266 -17.078 -20.422 1 97.81 262 SER B CA 1
ATOM 5703 C C . SER B 1 262 ? 30.453 -17.422 -19.516 1 97.81 262 SER B C 1
ATOM 5705 O O . SER B 1 262 ? 31.516 -16.812 -19.625 1 97.81 262 SER B O 1
ATOM 5707 N N . GLN B 1 263 ? 30.234 -18.375 -18.672 1 97.94 263 GLN B N 1
ATOM 5708 C CA . GLN B 1 263 ? 31.25 -18.797 -17.719 1 97.94 263 GLN B CA 1
ATOM 5709 C C . GLN B 1 263 ? 31.703 -17.625 -16.844 1 97.94 263 GLN B C 1
ATOM 5711 O O . GLN B 1 263 ? 32.906 -17.453 -16.609 1 97.94 263 GLN B O 1
ATOM 5716 N N . LEU B 1 264 ? 30.703 -16.812 -16.469 1 98.56 264 LEU B N 1
ATOM 5717 C CA . LEU B 1 264 ? 30.938 -15.672 -15.578 1 98.56 264 LEU B CA 1
ATOM 5718 C C . LEU B 1 264 ? 30.297 -15.914 -14.219 1 98.56 264 LEU B C 1
ATOM 5720 O O . LEU B 1 264 ? 29.234 -16.547 -14.125 1 98.56 264 LEU B O 1
ATOM 5724 N N . PHE B 1 265 ? 31 -15.43 -13.242 1 98.81 265 PHE B N 1
ATOM 5725 C CA . PHE B 1 265 ? 30.375 -15.258 -11.93 1 98.81 265 PHE B CA 1
ATOM 5726 C C . PHE B 1 265 ? 29.984 -13.797 -11.703 1 98.81 265 PHE B C 1
ATOM 5728 O O . PHE B 1 265 ? 30.656 -12.891 -12.211 1 98.81 265 PHE B O 1
ATOM 5735 N N . ALA B 1 266 ? 28.953 -13.586 -11.023 1 98.88 266 ALA B N 1
ATOM 5736 C CA . ALA B 1 266 ? 28.609 -12.281 -10.461 1 98.88 266 ALA B CA 1
ATOM 5737 C C . ALA B 1 266 ? 28.453 -12.359 -8.945 1 98.88 266 ALA B C 1
ATOM 5739 O O . ALA B 1 266 ? 27.891 -13.328 -8.422 1 98.88 266 ALA B O 1
ATOM 5740 N N . VAL B 1 267 ? 28.984 -11.398 -8.211 1 98.81 267 VAL B N 1
ATOM 5741 C CA . VAL B 1 267 ? 28.844 -11.344 -6.762 1 98.81 267 VAL B CA 1
ATOM 5742 C C . VAL B 1 267 ? 28.391 -9.938 -6.344 1 98.81 267 VAL B C 1
ATOM 5744 O O . VAL B 1 267 ? 28.656 -8.961 -7.043 1 98.81 267 VAL B O 1
ATOM 5747 N N . VAL B 1 268 ? 27.656 -9.883 -5.258 1 98.81 268 VAL B N 1
ATOM 5748 C CA . VAL B 1 268 ? 27.297 -8.602 -4.652 1 98.81 268 VAL B CA 1
ATOM 5749 C C . VAL B 1 268 ? 27.672 -8.609 -3.172 1 98.81 268 VAL B C 1
ATOM 5751 O O . VAL B 1 268 ? 27.859 -9.672 -2.576 1 98.81 268 VAL B O 1
ATOM 5754 N N . THR B 1 269 ? 27.844 -7.434 -2.592 1 98.5 269 THR B N 1
ATOM 5755 C CA . THR B 1 269 ? 28.25 -7.34 -1.197 1 98.5 269 THR B CA 1
ATOM 5756 C C . THR B 1 269 ? 27.312 -6.43 -0.413 1 98.5 269 THR B C 1
ATOM 5758 O O . THR B 1 269 ? 26.531 -5.68 -1.002 1 98.5 269 THR B O 1
ATOM 5761 N N . ASN B 1 270 ? 27.391 -6.465 0.951 1 97.5 270 ASN B N 1
ATOM 5762 C CA . ASN B 1 270 ? 26.609 -5.629 1.846 1 97.5 270 ASN B CA 1
ATOM 5763 C C . ASN B 1 270 ? 27 -4.16 1.739 1 97.5 270 ASN B C 1
ATOM 5765 O O . ASN B 1 270 ? 26.281 -3.283 2.23 1 97.5 270 ASN B O 1
ATOM 5769 N N . LYS B 1 271 ? 28.094 -3.818 0.992 1 97.19 271 LYS B N 1
ATOM 5770 C CA . LYS B 1 271 ? 28.547 -2.439 0.804 1 97.19 271 LYS B CA 1
ATOM 5771 C C . LYS B 1 271 ? 28.188 -1.934 -0.59 1 97.19 271 LYS B C 1
ATOM 5773 O O . LYS B 1 271 ? 28.812 -1.012 -1.104 1 97.19 271 LYS B O 1
ATOM 5778 N N . ASN B 1 272 ? 27.344 -2.629 -1.301 1 97.62 272 ASN B N 1
ATOM 5779 C CA . ASN B 1 272 ? 26.672 -2.205 -2.523 1 97.62 272 ASN B CA 1
ATOM 5780 C C . ASN B 1 272 ? 27.562 -2.381 -3.746 1 97.62 272 ASN B C 1
ATOM 5782 O O . ASN B 1 272 ? 27.406 -1.678 -4.746 1 97.62 272 ASN B O 1
ATOM 5786 N N . TRP B 1 273 ? 28.469 -3.295 -3.635 1 98.44 273 TRP B N 1
ATOM 5787 C CA . TRP B 1 273 ? 29.297 -3.605 -4.797 1 98.44 273 TRP B CA 1
ATOM 5788 C C . TRP B 1 273 ? 28.688 -4.742 -5.609 1 98.44 273 TRP B C 1
ATOM 5790 O O . TRP B 1 273 ? 28.172 -5.707 -5.051 1 98.44 273 TRP B O 1
ATOM 5800 N N . VAL B 1 274 ? 28.766 -4.633 -6.883 1 98.75 274 VAL B N 1
ATOM 5801 C CA . VAL B 1 274 ? 28.562 -5.73 -7.816 1 98.75 274 VAL B CA 1
ATOM 5802 C C . VAL B 1 274 ? 29.844 -5.996 -8.602 1 98.75 274 VAL B C 1
ATOM 5804 O O . VAL B 1 274 ? 30.531 -5.059 -9 1 98.75 274 VAL B O 1
ATOM 5807 N N . ALA B 1 275 ? 30.219 -7.25 -8.75 1 98.81 275 ALA B N 1
ATOM 5808 C CA . ALA B 1 275 ? 31.453 -7.605 -9.461 1 98.81 275 ALA B CA 1
ATOM 5809 C C . ALA B 1 275 ? 31.234 -8.82 -10.359 1 98.81 275 ALA B C 1
ATOM 5811 O O . ALA B 1 275 ? 30.516 -9.758 -9.984 1 98.81 275 ALA B O 1
ATOM 5812 N N . PHE B 1 276 ? 31.797 -8.758 -11.484 1 98.88 276 PHE B N 1
ATOM 5813 C CA . PHE B 1 276 ? 31.859 -9.898 -12.383 1 98.88 276 PHE B CA 1
ATOM 5814 C C . PHE B 1 276 ? 33.25 -10.547 -12.344 1 98.88 276 PHE B C 1
ATOM 5816 O O . PHE B 1 276 ? 34.25 -9.859 -12.367 1 98.88 276 PHE B O 1
ATOM 5823 N N . LEU B 1 277 ? 33.25 -11.828 -12.227 1 98.75 277 LEU B N 1
ATOM 5824 C CA . LEU B 1 277 ? 34.469 -12.57 -12.094 1 98.75 277 LEU B CA 1
ATOM 5825 C C . LEU B 1 277 ? 34.594 -13.656 -13.156 1 98.75 277 LEU B C 1
ATOM 5827 O O . LEU B 1 277 ? 33.594 -14.016 -13.781 1 98.75 277 LEU B O 1
ATOM 5831 N N . ASN B 1 278 ? 35.781 -14.109 -13.305 1 98.06 278 ASN B N 1
ATOM 5832 C CA . ASN B 1 278 ? 36.031 -15.227 -14.219 1 98.06 278 ASN B CA 1
ATOM 5833 C C . ASN B 1 278 ? 35.5 -16.547 -13.633 1 98.06 278 ASN B C 1
ATOM 5835 O O . ASN B 1 278 ? 35.062 -16.594 -12.484 1 98.06 278 ASN B O 1
ATOM 5839 N N . GLN B 1 279 ? 35.5 -17.578 -14.352 1 97.44 279 GLN B N 1
ATOM 5840 C CA . GLN B 1 279 ? 34.906 -18.859 -14.023 1 97.44 279 GLN B CA 1
ATOM 5841 C C . GLN B 1 279 ? 35.594 -19.5 -12.812 1 97.44 279 GLN B C 1
ATOM 5843 O O . GLN B 1 279 ? 35 -20.281 -12.078 1 97.44 279 GLN B O 1
ATOM 5848 N N . ASP B 1 280 ? 36.906 -19.125 -12.57 1 96.75 280 ASP B N 1
ATOM 5849 C CA . ASP B 1 280 ? 37.656 -19.734 -11.484 1 96.75 280 ASP B CA 1
ATOM 5850 C C . ASP B 1 280 ? 37.562 -18.906 -10.211 1 96.75 280 ASP B C 1
ATOM 5852 O O . ASP B 1 280 ? 38.156 -19.266 -9.18 1 96.75 280 ASP B O 1
ATOM 5856 N N . LEU B 1 281 ? 36.906 -17.75 -10.234 1 98.19 281 LEU B N 1
ATOM 5857 C CA . LEU B 1 281 ? 36.656 -16.891 -9.086 1 98.19 281 LEU B CA 1
ATOM 5858 C C . LEU B 1 281 ? 37.938 -16.219 -8.617 1 98.19 281 LEU B C 1
ATOM 5860 O O . LEU B 1 281 ? 38.062 -15.836 -7.457 1 98.19 281 LEU B O 1
ATOM 5864 N N . THR B 1 282 ? 38.938 -16.062 -9.516 1 97.06 282 THR B N 1
ATOM 5865 C CA . THR B 1 282 ? 40.25 -15.586 -9.094 1 97.06 282 THR B CA 1
ATOM 5866 C C . THR B 1 282 ? 40.5 -14.18 -9.617 1 97.06 282 THR B C 1
ATOM 5868 O O . THR B 1 282 ? 41.406 -13.492 -9.156 1 97.06 282 THR B O 1
ATOM 5871 N N . GLN B 1 283 ? 39.719 -13.82 -10.578 1 97.88 283 GLN B N 1
ATOM 5872 C CA . GLN B 1 283 ? 39.938 -12.523 -11.211 1 97.88 283 GLN B CA 1
ATOM 5873 C C . GLN B 1 283 ? 38.656 -11.719 -11.305 1 97.88 283 GLN B C 1
ATOM 5875 O O . GLN B 1 283 ? 37.625 -12.219 -11.781 1 97.88 283 GLN B O 1
ATOM 5880 N N . VAL B 1 284 ? 38.75 -10.492 -10.836 1 98.44 284 VAL B N 1
ATOM 5881 C CA . VAL B 1 284 ? 37.656 -9.562 -11.039 1 98.44 284 VAL B CA 1
ATOM 5882 C C . VAL B 1 284 ? 37.75 -8.93 -12.422 1 98.44 284 VAL B C 1
ATOM 5884 O O . VAL B 1 284 ? 38.75 -8.281 -12.75 1 98.44 284 VAL B O 1
ATOM 5887 N N . LEU B 1 285 ? 36.781 -9.117 -13.18 1 98.62 285 LEU B N 1
ATOM 5888 C CA . LEU B 1 285 ? 36.781 -8.57 -14.531 1 98.62 285 LEU B CA 1
ATOM 5889 C C . LEU B 1 285 ? 36.281 -7.125 -14.531 1 98.62 285 LEU B C 1
ATOM 5891 O O . LEU B 1 285 ? 36.812 -6.289 -15.266 1 98.62 285 LEU B O 1
ATOM 5895 N N . ALA B 1 286 ? 35.312 -6.844 -13.781 1 98.69 286 ALA B N 1
ATOM 5896 C CA . ALA B 1 286 ? 34.75 -5.512 -13.602 1 98.69 286 ALA B CA 1
ATOM 5897 C C . ALA B 1 286 ? 34 -5.406 -12.273 1 98.69 286 ALA B C 1
ATOM 5899 O O . ALA B 1 286 ? 33.5 -6.406 -11.758 1 98.69 286 ALA B O 1
ATOM 5900 N N . LYS B 1 287 ? 33.938 -4.301 -11.688 1 98.62 287 LYS B N 1
ATOM 5901 C CA . LYS B 1 287 ? 33.156 -4.066 -10.461 1 98.62 287 LYS B CA 1
ATOM 5902 C C . LYS B 1 287 ? 32.656 -2.633 -10.398 1 98.62 287 LYS B C 1
ATOM 5904 O O . LYS B 1 287 ? 33.281 -1.72 -10.953 1 98.62 287 LYS B O 1
ATOM 5909 N N . ALA B 1 288 ? 31.562 -2.426 -9.805 1 98.44 288 ALA B N 1
ATOM 5910 C CA . ALA B 1 288 ? 30.953 -1.107 -9.641 1 98.44 288 ALA B CA 1
ATOM 5911 C C . ALA B 1 288 ? 30.172 -1.022 -8.328 1 98.44 288 ALA B C 1
ATOM 5913 O O . ALA B 1 288 ? 29.5 -1.978 -7.941 1 98.44 288 ALA B O 1
ATOM 5914 N N . LYS B 1 289 ? 30.312 0.063 -7.656 1 98 289 LYS B N 1
ATOM 5915 C CA . LYS B 1 289 ? 29.531 0.339 -6.461 1 98 289 LYS B CA 1
ATOM 5916 C C . LYS B 1 289 ? 28.219 1.053 -6.812 1 98 289 LYS B C 1
ATOM 5918 O O . LYS B 1 289 ? 28.234 2.211 -7.234 1 98 289 LYS B O 1
ATOM 5923 N N . ILE B 1 290 ? 27.125 0.421 -6.629 1 97.25 290 ILE B N 1
ATOM 5924 C CA . ILE B 1 290 ? 25.812 0.976 -6.953 1 97.25 290 ILE B CA 1
ATOM 5925 C C . ILE B 1 290 ? 25.516 2.158 -6.039 1 97.25 290 ILE B C 1
ATOM 5927 O O . ILE B 1 290 ? 25.703 2.074 -4.82 1 97.25 290 ILE B O 1
ATOM 5931 N N . ASP B 1 291 ? 25.125 3.273 -6.629 1 93.94 291 ASP B N 1
ATOM 5932 C CA . ASP B 1 291 ? 24.688 4.418 -5.836 1 93.94 291 ASP B CA 1
ATOM 5933 C C . ASP B 1 291 ? 23.391 4.109 -5.094 1 93.94 291 ASP B C 1
ATOM 5935 O O . ASP B 1 291 ? 22.344 3.855 -5.715 1 93.94 291 ASP B O 1
ATOM 5939 N N . PRO B 1 292 ? 23.438 4.129 -3.814 1 91.94 292 PRO B N 1
ATOM 5940 C CA . PRO B 1 292 ? 22.266 3.689 -3.061 1 91.94 292 PRO B CA 1
ATOM 5941 C C . PRO B 1 292 ? 21.141 4.723 -3.059 1 91.94 292 PRO B C 1
ATOM 5943 O O . PRO B 1 292 ? 20 4.41 -2.68 1 91.94 292 PRO B O 1
ATOM 5946 N N . ASN B 1 293 ? 21.391 5.906 -3.479 1 87.25 293 ASN B N 1
ATOM 5947 C CA . ASN B 1 293 ? 20.422 6.961 -3.227 1 87.25 293 ASN B CA 1
ATOM 5948 C C . ASN B 1 293 ? 19.828 7.496 -4.527 1 87.25 293 ASN B C 1
ATOM 5950 O O . ASN B 1 293 ? 18.875 8.273 -4.504 1 87.25 293 ASN B O 1
ATOM 5954 N N . PHE B 1 294 ? 20.438 7.109 -5.66 1 86 294 PHE B N 1
ATOM 5955 C CA . PHE B 1 294 ? 19.953 7.641 -6.934 1 86 294 PHE B CA 1
ATOM 5956 C C . PHE B 1 294 ? 18.641 6.984 -7.332 1 86 294 PHE B C 1
ATOM 5958 O O . PHE B 1 294 ? 18.547 5.758 -7.41 1 86 294 PHE B O 1
ATOM 5965 N N . SER B 1 295 ? 17.594 7.828 -7.551 1 85.12 295 SER B N 1
ATOM 5966 C CA . SER B 1 295 ? 16.297 7.457 -8.109 1 85.12 295 SER B CA 1
ATOM 5967 C C . SER B 1 295 ? 15.57 6.465 -7.211 1 85.12 295 SER B C 1
ATOM 5969 O O . SER B 1 295 ? 14.484 6.758 -6.699 1 85.12 295 SER B O 1
ATOM 5971 N N . VAL B 1 296 ? 16.156 5.25 -7.012 1 90.94 296 VAL B N 1
ATOM 5972 C CA . VAL B 1 296 ? 15.648 4.168 -6.172 1 90.94 296 VAL B CA 1
ATOM 5973 C C . VAL B 1 296 ? 16.672 3.842 -5.082 1 90.94 296 VAL B C 1
ATOM 5975 O O . VAL B 1 296 ? 17.859 3.678 -5.359 1 90.94 296 VAL B O 1
ATOM 5978 N N . GLU B 1 297 ? 16.188 3.842 -3.975 1 90.56 297 GLU B N 1
ATOM 5979 C CA . GLU B 1 297 ? 17.094 3.447 -2.9 1 90.56 297 GLU B CA 1
ATOM 5980 C C . GLU B 1 297 ? 17.453 1.97 -3.002 1 90.56 297 GLU B C 1
ATOM 5982 O O . GLU B 1 297 ? 16.594 1.102 -2.926 1 90.56 297 GLU B O 1
ATOM 5987 N N . ILE B 1 298 ? 18.688 1.73 -3.262 1 94.38 298 ILE B N 1
ATOM 5988 C CA . ILE B 1 298 ? 19.234 0.38 -3.35 1 94.38 298 ILE B CA 1
ATOM 5989 C C . ILE B 1 298 ? 20.438 0.248 -2.416 1 94.38 298 ILE B C 1
ATOM 5991 O O . ILE B 1 298 ? 21.531 0.68 -2.752 1 94.38 298 ILE B O 1
ATOM 5995 N N . SER B 1 299 ? 20.203 -0.322 -1.277 1 93.31 299 SER B N 1
ATOM 5996 C CA . SER B 1 299 ? 21.266 -0.494 -0.296 1 93.31 299 SER B CA 1
ATOM 5997 C C . SER B 1 299 ? 21.172 -1.857 0.382 1 93.31 299 SER B C 1
ATOM 5999 O O . SER B 1 299 ? 20.109 -2.486 0.387 1 93.31 299 SER B O 1
ATOM 6001 N N . ASN B 1 300 ? 22.344 -2.275 0.911 1 95.25 300 ASN B N 1
ATOM 6002 C CA . ASN B 1 300 ? 22.406 -3.561 1.598 1 95.25 300 ASN B CA 1
ATOM 6003 C C . ASN B 1 300 ? 22 -4.707 0.681 1 95.25 300 ASN B C 1
ATOM 6005 O O . ASN B 1 300 ? 21.016 -5.41 0.958 1 95.25 300 ASN B O 1
ATOM 6009 N N . LEU B 1 301 ? 22.828 -4.914 -0.332 1 98.25 301 LEU B N 1
ATOM 6010 C CA . LEU B 1 301 ? 22.484 -5.891 -1.361 1 98.25 301 LEU B CA 1
ATOM 6011 C C . LEU B 1 301 ? 22.328 -7.285 -0.761 1 98.25 301 LEU B C 1
ATOM 6013 O O . LEU B 1 301 ? 23.094 -7.672 0.124 1 98.25 301 LEU B O 1
ATOM 6017 N N . ALA B 1 302 ? 21.297 -7.996 -1.299 1 97.81 302 ALA B N 1
ATOM 6018 C CA . ALA B 1 302 ? 20.891 -9.25 -0.672 1 97.81 302 ALA B CA 1
ATOM 6019 C C . ALA B 1 302 ? 21.031 -10.422 -1.645 1 97.81 302 ALA B C 1
ATOM 6021 O O . ALA B 1 302 ? 21.016 -11.586 -1.233 1 97.81 302 ALA B O 1
ATOM 6022 N N . GLY B 1 303 ? 21.141 -10.141 -2.924 1 98.38 303 GLY B N 1
ATOM 6023 C CA . GLY B 1 303 ? 21.219 -11.234 -3.879 1 98.38 303 GLY B CA 1
ATOM 6024 C C . GLY B 1 303 ? 21.547 -10.773 -5.289 1 98.38 303 GLY B C 1
ATOM 6025 O O . GLY B 1 303 ? 21.453 -9.578 -5.59 1 98.38 303 GLY B O 1
ATOM 6026 N N . VAL B 1 304 ? 21.922 -11.695 -6.086 1 98.88 304 VAL B N 1
ATOM 6027 C CA . VAL B 1 304 ? 22.219 -11.477 -7.496 1 98.88 304 VAL B CA 1
ATOM 6028 C C . VAL B 1 304 ? 21.875 -12.727 -8.305 1 98.88 304 VAL B C 1
ATOM 6030 O O . VAL B 1 304 ? 22.016 -13.852 -7.812 1 98.88 304 VAL B O 1
ATOM 6033 N N . ALA B 1 305 ? 21.344 -12.531 -9.484 1 98.81 305 ALA B N 1
ATOM 6034 C CA . ALA B 1 305 ? 20.984 -13.664 -10.344 1 98.81 305 ALA B CA 1
ATOM 6035 C C . ALA B 1 305 ? 21.172 -13.305 -11.812 1 98.81 305 ALA B C 1
ATOM 6037 O O . ALA B 1 305 ? 20.656 -12.281 -12.281 1 98.81 305 ALA B O 1
ATOM 6038 N N . PHE B 1 306 ? 21.875 -14.148 -12.531 1 98.75 306 PHE B N 1
ATOM 6039 C CA . PHE B 1 306 ? 21.953 -13.984 -13.977 1 98.75 306 PHE B CA 1
ATOM 6040 C C . PHE B 1 306 ? 20.594 -14.203 -14.617 1 98.75 306 PHE B C 1
ATOM 6042 O O . PHE B 1 306 ? 19.922 -15.195 -14.336 1 98.75 306 PHE B O 1
ATOM 6049 N N . ASP B 1 307 ? 20.141 -13.258 -15.391 1 98 307 ASP B N 1
ATOM 6050 C CA . ASP B 1 307 ? 18.875 -13.422 -16.109 1 98 307 ASP B CA 1
ATOM 6051 C C . ASP B 1 307 ? 19.109 -13.5 -17.625 1 98 307 ASP B C 1
ATOM 6053 O O . ASP B 1 307 ? 18.156 -13.562 -18.406 1 98 307 ASP B O 1
ATOM 6057 N N . SER B 1 308 ? 20.312 -13.266 -18.047 1 97.06 308 SER B N 1
ATOM 6058 C CA . SER B 1 308 ? 20.844 -13.5 -19.375 1 97.06 308 SER B CA 1
ATOM 6059 C C . SER B 1 308 ? 22.312 -13.914 -19.312 1 97.06 308 SER B C 1
ATOM 6061 O O . SER B 1 308 ? 22.844 -14.195 -18.25 1 97.06 308 SER B O 1
ATOM 6063 N N . ASP B 1 309 ? 22.969 -13.969 -20.469 1 97.56 309 ASP B N 1
ATOM 6064 C CA . ASP B 1 309 ? 24.344 -14.453 -20.516 1 97.56 309 ASP B CA 1
ATOM 6065 C C . ASP B 1 309 ? 25.297 -13.477 -19.828 1 97.56 309 ASP B C 1
ATOM 6067 O O . ASP B 1 309 ? 26.312 -13.883 -19.266 1 97.56 309 ASP B O 1
ATOM 6071 N N . ASN B 1 310 ? 24.953 -12.227 -19.859 1 97.75 310 ASN B N 1
ATOM 6072 C CA . ASN B 1 310 ? 25.922 -11.273 -19.312 1 97.75 310 ASN B CA 1
ATOM 6073 C C . ASN B 1 310 ? 25.25 -10.273 -18.375 1 97.75 310 ASN B C 1
ATOM 6075 O O . ASN B 1 310 ? 25.891 -9.352 -17.891 1 97.75 310 ASN B O 1
ATOM 6079 N N . SER B 1 311 ? 23.953 -10.406 -18.188 1 98.44 311 SER B N 1
ATOM 6080 C CA . SER B 1 311 ? 23.25 -9.461 -17.328 1 98.44 311 SER B CA 1
ATOM 6081 C C . SER B 1 311 ? 22.75 -10.141 -16.062 1 98.44 311 SER B C 1
ATOM 6083 O O . SER B 1 311 ? 22.516 -11.352 -16.047 1 98.44 311 SER B O 1
ATOM 6085 N N . VAL B 1 312 ? 22.672 -9.352 -15.031 1 98.81 312 VAL B N 1
ATOM 6086 C CA . VAL B 1 312 ? 22.203 -9.859 -13.742 1 98.81 312 VAL B CA 1
ATOM 6087 C C . VAL B 1 312 ? 21.188 -8.875 -13.148 1 98.81 312 VAL B C 1
ATOM 6089 O O . VAL B 1 312 ? 21.219 -7.684 -13.461 1 98.81 312 VAL B O 1
ATOM 6092 N N . LEU B 1 313 ? 20.266 -9.438 -12.383 1 98.75 313 LEU B N 1
ATOM 6093 C CA . LEU B 1 313 ? 19.453 -8.648 -11.453 1 98.75 313 LEU B CA 1
ATOM 6094 C C . LEU B 1 313 ? 20.109 -8.609 -10.07 1 98.75 313 LEU B C 1
ATOM 6096 O O . LEU B 1 313 ? 20.391 -9.656 -9.484 1 98.75 313 LEU B O 1
ATOM 6100 N N . VAL B 1 314 ? 20.422 -7.43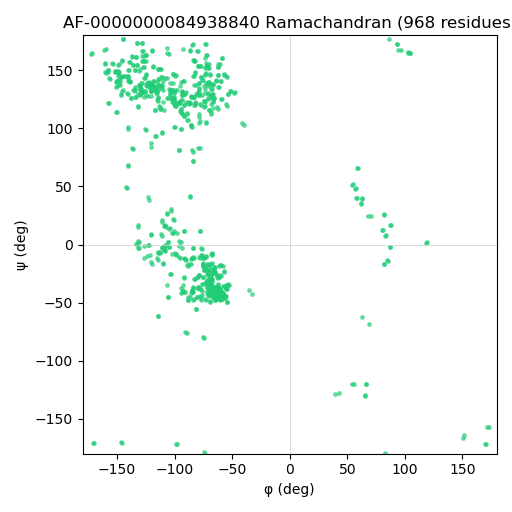8 -9.625 1 98.56 314 VAL B N 1
ATOM 6101 C CA . VAL B 1 314 ? 20.906 -7.207 -8.266 1 98.56 314 VAL B CA 1
ATOM 6102 C C . VAL B 1 314 ? 19.766 -6.672 -7.395 1 98.56 314 VAL B C 1
ATOM 6104 O O . VAL B 1 314 ? 19.062 -5.754 -7.793 1 98.56 314 VAL B O 1
ATOM 6107 N N . THR B 1 315 ? 19.594 -7.277 -6.246 1 98.25 315 THR B N 1
ATOM 6108 C CA . THR B 1 315 ? 18.5 -6.832 -5.398 1 98.25 315 THR B CA 1
ATOM 6109 C C . THR B 1 315 ? 19 -6.445 -4.012 1 98.25 315 THR B C 1
ATOM 6111 O O . THR B 1 315 ? 19.922 -7.066 -3.486 1 98.25 315 THR B O 1
ATOM 6114 N N . ALA B 1 316 ? 18.375 -5.445 -3.404 1 97.75 316 ALA B N 1
ATOM 6115 C CA . ALA B 1 316 ? 18.578 -5.082 -2.004 1 97.75 316 ALA B CA 1
ATOM 6116 C C . ALA B 1 316 ? 17.703 -5.934 -1.087 1 97.75 316 ALA B C 1
ATOM 6118 O O . ALA B 1 316 ? 16.844 -6.688 -1.557 1 97.75 316 ALA B O 1
ATOM 6119 N N . ASP B 1 317 ? 17.938 -5.789 0.202 1 97.5 317 ASP B N 1
ATOM 6120 C CA . ASP B 1 317 ? 17.203 -6.562 1.197 1 97.5 317 ASP B CA 1
ATOM 6121 C C . ASP B 1 317 ? 15.727 -6.195 1.194 1 97.5 317 ASP B C 1
ATOM 6123 O O . ASP B 1 317 ? 14.891 -6.957 1.689 1 97.5 317 ASP B O 1
ATOM 6127 N N . HIS B 1 318 ? 15.367 -5.078 0.667 1 95.88 318 HIS B N 1
ATOM 6128 C CA . HIS B 1 318 ? 13.992 -4.598 0.673 1 95.88 318 HIS B CA 1
ATOM 6129 C C . HIS B 1 318 ? 13.375 -4.676 -0.719 1 95.88 318 HIS B C 1
ATOM 6131 O O . HIS B 1 318 ? 12.422 -3.955 -1.021 1 95.88 318 HIS B O 1
ATOM 6137 N N . LYS B 1 319 ? 13.961 -5.438 -1.679 1 97.69 319 LYS B N 1
ATOM 6138 C CA . LYS B 1 319 ? 13.398 -5.875 -2.951 1 97.69 319 LYS B CA 1
ATOM 6139 C C . LYS B 1 319 ? 13.469 -4.766 -3.996 1 97.69 319 LYS B C 1
ATOM 6141 O O . LYS B 1 319 ? 12.711 -4.77 -4.969 1 97.69 319 LYS B O 1
ATOM 6146 N N . SER B 1 320 ? 14.211 -3.705 -3.758 1 97.38 320 SER B N 1
ATOM 6147 C CA . SER B 1 320 ? 14.641 -2.826 -4.84 1 97.38 320 SER B CA 1
ATOM 6148 C C . SER B 1 320 ? 15.734 -3.475 -5.68 1 97.38 320 SER B C 1
ATOM 6150 O O . SER B 1 320 ? 16.5 -4.297 -5.176 1 97.38 320 SER B O 1
ATOM 6152 N N . PHE B 1 321 ? 15.773 -3.062 -6.984 1 98.25 321 PHE B N 1
ATOM 6153 C CA . PHE B 1 321 ? 16.703 -3.812 -7.816 1 98.25 321 PHE B CA 1
ATOM 6154 C C . PHE B 1 321 ? 17.344 -2.912 -8.867 1 98.25 321 PHE B C 1
ATOM 6156 O O . PHE B 1 321 ? 16.844 -1.821 -9.148 1 98.25 321 PHE B O 1
ATOM 6163 N N . ALA B 1 322 ? 18.453 -3.307 -9.352 1 98.31 322 ALA B N 1
ATOM 6164 C CA . ALA B 1 322 ? 19.094 -2.803 -10.555 1 98.31 322 ALA B CA 1
ATOM 6165 C C . ALA B 1 322 ? 19.5 -3.947 -11.484 1 98.31 322 ALA B C 1
ATOM 6167 O O . ALA B 1 322 ? 19.922 -5.008 -11.023 1 98.31 322 ALA B O 1
ATOM 6168 N N . ARG B 1 323 ? 19.25 -3.76 -12.695 1 98.56 323 ARG B N 1
ATOM 6169 C CA . ARG B 1 323 ? 19.75 -4.699 -13.695 1 98.56 323 ARG B CA 1
ATOM 6170 C C . ARG B 1 323 ? 21.016 -4.176 -14.359 1 98.56 323 ARG B C 1
ATOM 6172 O O . ARG B 1 323 ? 21.016 -3.107 -14.969 1 98.56 323 ARG B O 1
ATOM 6179 N N . VAL B 1 324 ? 22.078 -4.902 -14.227 1 98.75 324 VAL B N 1
ATOM 6180 C CA . VAL B 1 324 ? 23.375 -4.508 -14.758 1 98.75 324 VAL B CA 1
ATOM 6181 C C . VAL B 1 324 ? 23.938 -5.629 -15.625 1 98.75 324 VAL B C 1
ATOM 6183 O O . VAL B 1 324 ? 23.453 -6.766 -15.578 1 98.75 324 VAL B O 1
ATOM 6186 N N . ALA B 1 325 ? 24.906 -5.27 -16.453 1 98.75 325 ALA B N 1
ATOM 6187 C CA . ALA B 1 325 ? 25.5 -6.262 -17.344 1 98.75 325 ALA B CA 1
ATOM 6188 C C . ALA B 1 325 ? 27.016 -6.062 -17.453 1 98.75 325 ALA B C 1
ATOM 6190 O O . ALA B 1 325 ? 27.5 -4.934 -17.359 1 98.75 325 ALA B O 1
ATOM 6191 N N . TYR B 1 326 ? 27.672 -7.188 -17.562 1 98.75 326 TYR B N 1
ATOM 6192 C CA . TYR B 1 326 ? 29.078 -7.125 -17.953 1 98.75 326 TYR B CA 1
ATOM 6193 C C . TYR B 1 326 ? 29.203 -6.699 -19.406 1 98.75 326 TYR B C 1
ATOM 6195 O O . TYR B 1 326 ? 28.688 -7.359 -20.312 1 98.75 326 TYR B O 1
ATOM 6203 N N . ASP B 1 327 ? 29.781 -5.586 -19.609 1 97.94 327 ASP B N 1
ATOM 6204 C CA . ASP B 1 327 ? 30 -4.977 -20.922 1 97.94 327 ASP B CA 1
ATOM 6205 C C . ASP B 1 327 ? 31.375 -4.324 -21 1 97.94 327 ASP B C 1
ATOM 6207 O O . ASP B 1 327 ? 31.531 -3.158 -20.625 1 97.94 327 ASP B O 1
ATOM 6211 N N . PRO B 1 328 ? 32.281 -5.051 -21.609 1 97 328 PRO B N 1
ATOM 6212 C CA . PRO B 1 328 ? 33.656 -4.574 -21.625 1 97 328 PRO B CA 1
ATOM 6213 C C . PRO B 1 328 ? 33.812 -3.197 -22.266 1 97 328 PRO B C 1
ATOM 6215 O O . PRO B 1 328 ? 34.812 -2.512 -22.047 1 97 328 PRO B O 1
ATOM 6218 N N . GLN B 1 329 ? 32.875 -2.75 -23.031 1 97.44 329 GLN B N 1
ATOM 6219 C CA . GLN B 1 329 ? 32.969 -1.475 -23.719 1 97.44 329 GLN B CA 1
ATOM 6220 C C . GLN B 1 329 ? 32.375 -0.345 -22.891 1 97.44 329 GLN B C 1
ATOM 6222 O O . GLN B 1 329 ? 32.562 0.832 -23.219 1 97.44 329 GLN B O 1
ATOM 6227 N N . ALA B 1 330 ? 31.688 -0.699 -21.891 1 97.75 330 ALA B N 1
ATOM 6228 C CA . ALA B 1 330 ? 31.016 0.316 -21.094 1 97.75 330 ALA B CA 1
ATOM 6229 C C . ALA B 1 330 ? 32.031 1.122 -20.266 1 97.75 330 ALA B C 1
ATOM 6231 O O . ALA B 1 330 ? 32.969 0.56 -19.703 1 97.75 330 ALA B O 1
ATOM 6232 N N . LYS B 1 331 ? 31.844 2.389 -20.219 1 97.62 331 LYS B N 1
ATOM 6233 C CA . LYS B 1 331 ? 32.656 3.275 -19.406 1 97.62 331 LYS B CA 1
ATOM 6234 C C . LYS B 1 331 ? 31.953 3.689 -18.125 1 97.62 331 LYS B C 1
ATOM 6236 O O . LYS B 1 331 ? 30.781 4.09 -18.156 1 97.62 331 LYS B O 1
ATOM 6241 N N . LEU B 1 332 ? 32.719 3.584 -17.062 1 96.56 332 LEU B N 1
ATOM 6242 C CA . LEU B 1 332 ? 32.156 3.963 -15.766 1 96.56 332 LEU B CA 1
ATOM 6243 C C . LEU B 1 332 ? 31.625 5.395 -15.805 1 96.56 332 LEU B C 1
ATOM 6245 O O . LEU B 1 332 ? 30.594 5.691 -15.188 1 96.56 332 LEU B O 1
ATOM 6249 N N . ALA B 1 333 ? 32.281 6.27 -16.547 1 94.12 333 ALA B N 1
ATOM 6250 C CA . ALA B 1 333 ? 31.953 7.691 -16.609 1 94.12 333 ALA B CA 1
ATOM 6251 C C . ALA B 1 333 ? 30.547 7.91 -17.188 1 94.12 333 ALA B C 1
ATOM 6253 O O . ALA B 1 333 ? 29.891 8.898 -16.859 1 94.12 333 ALA B O 1
ATOM 6254 N N . ASP B 1 334 ? 30.125 6.953 -18 1 94.12 334 ASP B N 1
ATOM 6255 C CA . ASP B 1 334 ? 28.812 7.082 -18.625 1 94.12 334 ASP B CA 1
ATOM 6256 C C . ASP B 1 334 ? 27.688 6.758 -17.641 1 94.12 334 ASP B C 1
ATOM 6258 O O . ASP B 1 334 ? 26.516 7.016 -17.922 1 94.12 334 ASP B O 1
ATOM 6262 N N . TYR B 1 335 ? 28.078 6.258 -16.516 1 95.25 335 TYR B N 1
ATOM 6263 C CA . TYR B 1 335 ? 27.078 5.832 -15.531 1 95.25 335 TYR B CA 1
ATOM 6264 C C . TYR B 1 335 ? 27.297 6.559 -14.211 1 95.25 335 TYR B C 1
ATOM 6266 O O . TYR B 1 335 ? 27.156 5.961 -13.141 1 95.25 335 TYR B O 1
ATOM 6274 N N . TYR B 1 336 ? 27.594 7.797 -14.297 1 93.06 336 TYR B N 1
ATOM 6275 C CA . TYR B 1 336 ? 27.844 8.633 -13.125 1 93.06 336 TYR B CA 1
ATOM 6276 C C . TYR B 1 336 ? 26.672 8.594 -12.156 1 93.06 336 TYR B C 1
ATOM 6278 O O . TYR B 1 336 ? 26.875 8.547 -10.938 1 93.06 336 TYR B O 1
ATOM 6286 N N . ALA B 1 337 ? 25.5 8.578 -12.68 1 91.56 337 ALA B N 1
ATOM 6287 C CA . ALA B 1 337 ? 24.297 8.594 -11.852 1 91.56 337 ALA B CA 1
ATOM 6288 C C . ALA B 1 337 ? 24.141 7.277 -11.102 1 91.56 337 ALA B C 1
ATOM 6290 O O . ALA B 1 337 ? 23.75 7.266 -9.93 1 91.56 337 ALA B O 1
ATOM 6291 N N . ASN B 1 338 ? 24.516 6.219 -11.672 1 95.25 338 ASN B N 1
ATOM 6292 C CA . ASN B 1 338 ? 24.156 4.883 -11.211 1 95.25 338 ASN B CA 1
ATOM 6293 C C . ASN B 1 338 ? 25.219 4.324 -10.258 1 95.25 338 ASN B C 1
ATOM 6295 O O . ASN B 1 338 ? 24.891 3.621 -9.297 1 95.25 338 ASN B O 1
ATOM 6299 N N . PHE B 1 339 ? 26.484 4.695 -10.57 1 96.69 339 PHE B N 1
ATOM 6300 C CA . PHE B 1 339 ? 27.578 4.086 -9.828 1 96.69 339 PHE B CA 1
ATOM 6301 C C . PHE B 1 339 ? 28.406 5.145 -9.102 1 96.69 339 PHE B C 1
ATOM 6303 O O . PHE B 1 339 ? 28.734 6.18 -9.68 1 96.69 339 PHE B O 1
ATOM 6310 N N . PHE B 1 340 ? 28.703 4.852 -7.883 1 93.31 340 PHE B N 1
ATOM 6311 C CA . PHE B 1 340 ? 29.531 5.742 -7.07 1 93.31 340 PHE B CA 1
ATOM 6312 C C . PHE B 1 340 ? 31 5.637 -7.469 1 93.31 340 PHE B C 1
ATOM 6314 O O . PHE B 1 340 ? 31.688 6.648 -7.551 1 93.31 340 PHE B O 1
ATOM 6321 N N . GLU B 1 341 ? 31.438 4.488 -7.664 1 94.69 341 GLU B N 1
ATOM 6322 C CA . GLU B 1 341 ? 32.812 4.184 -8.086 1 94.69 341 GLU B CA 1
ATOM 6323 C C . GLU B 1 341 ? 32.906 2.781 -8.68 1 94.69 341 GLU B C 1
ATOM 6325 O O . GLU B 1 341 ? 31.938 2.02 -8.648 1 94.69 341 GLU B O 1
ATOM 6330 N N . GLY B 1 342 ? 34.062 2.471 -9.359 1 97.62 342 GLY B N 1
ATOM 6331 C CA . GLY B 1 342 ? 34.281 1.16 -9.961 1 97.62 342 GLY B CA 1
ATOM 6332 C C . GLY B 1 342 ? 35.188 1.188 -11.172 1 97.62 342 GLY B C 1
ATOM 6333 O O . GLY B 1 342 ? 36 2.102 -11.32 1 97.62 342 GLY B O 1
ATOM 6334 N N . THR B 1 343 ? 35.125 0.13 -11.898 1 98.12 343 THR B N 1
ATOM 6335 C CA . THR B 1 343 ? 35.875 0.004 -13.133 1 98.12 343 THR B CA 1
ATOM 6336 C C . THR B 1 343 ? 34.969 0.123 -14.352 1 98.12 343 THR B C 1
ATOM 6338 O O . THR B 1 343 ? 33.75 0.097 -14.211 1 98.12 343 THR B O 1
ATOM 6341 N N . ASP B 1 344 ? 35.625 0.333 -15.477 1 98.06 344 ASP B N 1
ATOM 6342 C CA . ASP B 1 344 ? 34.875 0.143 -16.719 1 98.06 344 ASP B CA 1
ATOM 6343 C C . ASP B 1 344 ? 34.406 -1.302 -16.859 1 98.06 344 ASP B C 1
ATOM 6345 O O . ASP B 1 344 ? 34.938 -2.201 -16.203 1 98.06 344 ASP B O 1
ATOM 6349 N N . GLY B 1 345 ? 33.312 -1.477 -17.641 1 98.5 345 GLY B N 1
ATOM 6350 C CA . GLY B 1 345 ? 32.938 -2.84 -17.984 1 98.5 345 GLY B CA 1
ATOM 6351 C C . GLY B 1 345 ? 31.562 -3.223 -17.484 1 98.5 345 GLY B C 1
ATOM 6352 O O . GLY B 1 345 ? 31.156 -4.379 -17.594 1 98.5 345 GLY B O 1
ATOM 6353 N N . ILE B 1 346 ? 30.859 -2.283 -16.844 1 98.62 346 ILE B N 1
ATOM 6354 C CA . ILE B 1 346 ? 29.531 -2.611 -16.344 1 98.62 346 ILE B CA 1
ATOM 6355 C C . ILE B 1 346 ? 28.531 -1.574 -16.828 1 98.62 346 ILE B C 1
ATOM 6357 O O . ILE B 1 346 ? 28.781 -0.369 -16.75 1 98.62 346 ILE B O 1
ATOM 6361 N N . THR B 1 347 ? 27.453 -2.027 -17.344 1 98.12 347 THR B N 1
ATOM 6362 C CA . THR B 1 347 ? 26.328 -1.198 -17.75 1 98.12 347 THR B CA 1
ATOM 6363 C C . THR B 1 347 ? 25.156 -1.38 -16.797 1 98.12 347 THR B C 1
ATOM 6365 O O . THR B 1 347 ? 24.969 -2.459 -16.234 1 98.12 347 THR B O 1
ATOM 6368 N N . GLU B 1 348 ? 24.406 -0.355 -16.484 1 97.31 348 GLU B N 1
ATOM 6369 C CA . GLU B 1 348 ? 23.094 -0.452 -15.859 1 97.31 348 GLU B CA 1
ATOM 6370 C C . GLU B 1 348 ? 21.984 -0.047 -16.828 1 97.31 348 GLU B C 1
ATOM 6372 O O . GLU B 1 348 ? 22.047 1.02 -17.438 1 97.31 348 GLU B O 1
ATOM 6377 N N . PHE B 1 349 ? 20.984 -0.853 -16.875 1 93.62 349 PHE B N 1
ATOM 6378 C CA . PHE B 1 349 ? 20 -0.464 -17.891 1 93.62 349 PHE B CA 1
ATOM 6379 C C . PHE B 1 349 ? 18.594 -0.461 -17.297 1 93.62 349 PHE B C 1
ATOM 6381 O O . PHE B 1 349 ? 17.625 -0.151 -18 1 93.62 349 PHE B O 1
ATOM 6388 N N . LYS B 1 350 ? 18.453 -0.84 -16.047 1 95.56 350 LYS B N 1
ATOM 6389 C CA . LYS B 1 350 ? 17.156 -0.728 -15.383 1 95.56 350 LYS B CA 1
ATOM 6390 C C . LYS B 1 350 ? 17.312 -0.657 -13.867 1 95.56 350 LYS B C 1
ATOM 6392 O O . LYS B 1 350 ? 18.203 -1.31 -13.305 1 95.56 350 LYS B O 1
ATOM 6397 N N . ARG B 1 351 ? 16.562 0.081 -13.227 1 95.88 351 ARG B N 1
ATOM 6398 C CA . ARG B 1 351 ? 16.422 0.083 -11.773 1 95.88 351 ARG B CA 1
ATOM 6399 C C . ARG B 1 351 ? 14.969 0.281 -11.359 1 95.88 351 ARG B C 1
ATOM 6401 O O . ARG B 1 351 ? 14.203 0.939 -12.062 1 95.88 351 ARG B O 1
ATOM 6408 N N . GLY B 1 352 ? 14.555 -0.37 -10.312 1 95.94 352 GLY B N 1
ATOM 6409 C CA . GLY B 1 352 ? 13.164 -0.282 -9.891 1 95.94 352 GLY B CA 1
ATOM 6410 C C . GLY B 1 352 ? 12.914 -0.914 -8.531 1 95.94 352 GLY B C 1
ATOM 6411 O O . GLY B 1 352 ? 13.852 -1.121 -7.754 1 95.94 352 GLY B O 1
ATOM 6412 N N . ARG B 1 353 ? 11.648 -1.02 -8.227 1 95.94 353 ARG B N 1
ATOM 6413 C CA . ARG B 1 353 ? 11.18 -1.591 -6.965 1 95.94 353 ARG B CA 1
ATOM 6414 C C . ARG B 1 353 ? 10.117 -2.658 -7.207 1 95.94 353 ARG B C 1
ATOM 6416 O O . ARG B 1 353 ? 9.156 -2.428 -7.941 1 95.94 353 ARG B O 1
ATOM 6423 N N . PHE B 1 354 ? 10.344 -3.797 -6.586 1 96.38 354 PHE B N 1
ATOM 6424 C CA . PHE B 1 354 ? 9.281 -4.801 -6.633 1 96.38 354 PHE B CA 1
ATOM 6425 C C . PHE B 1 354 ? 8.219 -4.516 -5.578 1 96.38 354 PHE B C 1
ATOM 6427 O O . PHE B 1 354 ? 8.523 -3.959 -4.52 1 96.38 354 PHE B O 1
ATOM 6434 N N . GLU B 1 355 ? 7.016 -4.871 -5.91 1 94.06 355 GLU B N 1
ATOM 6435 C CA . GLU B 1 355 ? 5.898 -4.793 -4.973 1 94.06 355 GLU B CA 1
ATOM 6436 C C . GLU B 1 355 ? 5.352 -6.18 -4.652 1 94.06 355 GLU B C 1
ATOM 6438 O O . GLU B 1 355 ? 5.125 -6.992 -5.555 1 94.06 355 GLU B O 1
ATOM 6443 N N . THR B 1 356 ? 5.156 -6.402 -3.338 1 95.12 356 THR B N 1
ATOM 6444 C CA . THR B 1 356 ? 4.668 -7.711 -2.918 1 95.12 356 THR B CA 1
ATOM 6445 C C . THR B 1 356 ? 3.447 -7.57 -2.014 1 95.12 356 THR B C 1
ATOM 6447 O O . THR B 1 356 ? 3.027 -6.453 -1.699 1 95.12 356 THR B O 1
ATOM 6450 N N . ALA B 1 357 ? 2.783 -8.734 -1.643 1 93.19 357 ALA B N 1
ATOM 6451 C CA . ALA B 1 357 ? 1.612 -8.734 -0.771 1 93.19 357 ALA B CA 1
ATOM 6452 C C . ALA B 1 357 ? 1.917 -9.43 0.555 1 93.19 357 ALA B C 1
ATOM 6454 O O . ALA B 1 357 ? 2.039 -8.773 1.592 1 93.19 357 ALA B O 1
ATOM 6455 N N . ARG B 1 358 ? 2.279 -10.75 0.461 1 93.5 358 ARG B N 1
ATOM 6456 C CA . ARG B 1 358 ? 2.609 -11.508 1.664 1 93.5 358 ARG B CA 1
ATOM 6457 C C . ARG B 1 358 ? 3.914 -11.016 2.281 1 93.5 358 ARG B C 1
ATOM 6459 O O . ARG B 1 358 ? 4.035 -10.922 3.506 1 93.5 358 ARG B O 1
ATOM 6466 N N . ALA B 1 359 ? 4.816 -10.727 1.352 1 96 359 ALA B N 1
ATOM 6467 C CA . ALA B 1 359 ? 6.172 -10.406 1.788 1 96 359 ALA B CA 1
ATOM 6468 C C . ALA B 1 359 ? 6.344 -8.906 1.997 1 96 359 ALA B C 1
ATOM 6470 O O . ALA B 1 359 ? 7.461 -8.422 2.193 1 96 359 ALA B O 1
ATOM 6471 N N . LYS B 1 360 ? 5.324 -8.203 2 1 92.62 360 LYS B N 1
ATOM 6472 C CA . LYS B 1 360 ? 5.355 -6.742 2.012 1 92.62 360 LYS B CA 1
ATOM 6473 C C . LYS B 1 360 ? 6.184 -6.219 3.184 1 92.62 360 LYS B C 1
ATOM 6475 O O . LYS B 1 360 ? 6.934 -5.254 3.037 1 92.62 360 LYS B O 1
ATOM 6480 N N . TYR B 1 361 ? 6.102 -6.844 4.301 1 92.69 361 TYR B N 1
ATOM 6481 C CA . TYR B 1 361 ? 6.762 -6.352 5.504 1 92.69 361 TYR B CA 1
ATOM 6482 C C . TYR B 1 361 ? 7.918 -7.266 5.906 1 92.69 361 TYR B C 1
ATOM 6484 O O . TYR B 1 361 ? 8.336 -7.27 7.062 1 92.69 361 TYR B O 1
ATOM 6492 N N . ASN B 1 362 ? 8.383 -8.047 4.98 1 96.56 362 ASN B N 1
ATOM 6493 C CA . ASN B 1 362 ? 9.562 -8.867 5.203 1 96.56 362 ASN B CA 1
ATOM 6494 C C . ASN B 1 362 ? 10.734 -8.422 4.328 1 96.56 362 ASN B C 1
ATOM 6496 O O . ASN B 1 362 ? 10.539 -8.016 3.184 1 96.56 362 ASN B O 1
ATOM 6500 N N . TYR B 1 363 ? 11.852 -8.484 4.855 1 97.25 363 TYR B N 1
ATOM 6501 C CA . TYR B 1 363 ? 13.07 -8.375 4.059 1 97.25 363 TYR B CA 1
ATOM 6502 C C . TYR B 1 363 ? 13.398 -9.703 3.383 1 97.25 363 TYR B C 1
ATOM 6504 O O . TYR B 1 363 ? 12.781 -10.727 3.686 1 97.25 363 TYR B O 1
ATOM 6512 N N . VAL B 1 364 ? 14.297 -9.664 2.432 1 98.44 364 VAL B N 1
ATOM 6513 C CA . VAL B 1 364 ? 14.758 -10.859 1.74 1 98.44 364 VAL B CA 1
ATOM 6514 C C . VAL B 1 364 ? 16.281 -10.961 1.828 1 98.44 364 VAL B C 1
ATOM 6516 O O . VAL B 1 364 ? 16.969 -9.953 2.053 1 98.44 364 VAL B O 1
ATOM 6519 N N . GLY B 1 365 ? 16.797 -12.188 1.654 1 98.19 365 GLY B N 1
ATOM 6520 C CA . GLY B 1 365 ? 18.234 -12.391 1.724 1 98.19 365 GLY B CA 1
ATOM 6521 C C . GLY B 1 365 ? 18.781 -13.211 0.563 1 98.19 365 GLY B C 1
ATOM 6522 O O . GLY B 1 365 ? 19.906 -13.719 0.625 1 98.19 365 GLY B O 1
ATOM 6523 N N . SER B 1 366 ? 17.938 -13.328 -0.477 1 97.88 366 SER B N 1
ATOM 6524 C CA . SER B 1 366 ? 18.344 -14.188 -1.584 1 97.88 366 SER B CA 1
ATOM 6525 C C . SER B 1 366 ? 17.672 -13.758 -2.887 1 97.88 366 SER B C 1
ATOM 6527 O O . SER B 1 366 ? 16.641 -13.102 -2.869 1 97.88 366 SER B O 1
ATOM 6529 N N . ALA B 1 367 ? 18.312 -14.117 -3.939 1 98.31 367 ALA B N 1
ATOM 6530 C CA . ALA B 1 367 ? 17.75 -13.922 -5.273 1 98.31 367 ALA B CA 1
ATOM 6531 C C . ALA B 1 367 ? 18.141 -15.07 -6.203 1 98.31 367 ALA B C 1
ATOM 6533 O O . ALA B 1 367 ? 19.281 -15.562 -6.156 1 98.31 367 ALA B O 1
ATOM 6534 N N . GLY B 1 368 ? 17.219 -15.594 -6.906 1 98.19 368 GLY B N 1
ATOM 6535 C CA . GLY B 1 368 ? 17.406 -16.594 -7.945 1 98.19 368 GLY B CA 1
ATOM 6536 C C . GLY B 1 368 ? 16.656 -16.281 -9.219 1 98.19 368 GLY B C 1
ATOM 6537 O O . GLY B 1 368 ? 15.992 -15.242 -9.32 1 98.19 368 GLY B O 1
ATOM 6538 N N . PHE B 1 369 ? 16.891 -17.062 -10.195 1 98.06 369 PHE B N 1
ATOM 6539 C CA . PHE B 1 369 ? 16.219 -16.828 -11.477 1 98.06 369 PHE B CA 1
ATOM 6540 C C . PHE B 1 369 ? 15.75 -18.141 -12.078 1 98.06 369 PHE B C 1
ATOM 6542 O O . PHE B 1 369 ? 16.5 -19.125 -12.125 1 98.06 369 PHE B O 1
ATOM 6549 N N . ASP B 1 370 ? 14.547 -18.219 -12.383 1 97.12 370 ASP B N 1
ATOM 6550 C CA . ASP B 1 370 ? 13.93 -19.297 -13.133 1 97.12 370 ASP B CA 1
ATOM 6551 C C . ASP B 1 370 ? 13.852 -18.969 -14.625 1 97.12 370 ASP B C 1
ATOM 6553 O O . ASP B 1 370 ? 12.922 -18.297 -15.062 1 97.12 370 ASP B O 1
ATOM 6557 N N . ALA B 1 371 ? 14.75 -19.469 -15.383 1 95.56 371 ALA B N 1
ATOM 6558 C CA . ALA B 1 371 ? 14.859 -19.125 -16.797 1 95.56 371 ALA B CA 1
ATOM 6559 C C . ALA B 1 371 ? 13.672 -19.672 -17.578 1 95.56 371 ALA B C 1
ATOM 6561 O O . ALA B 1 371 ? 13.211 -19.031 -18.547 1 95.56 371 ALA B O 1
ATOM 6562 N N . ALA B 1 372 ? 13.195 -20.797 -17.203 1 93.25 372 ALA B N 1
ATOM 6563 C CA . ALA B 1 372 ? 12.086 -21.438 -17.922 1 93.25 372 ALA B CA 1
ATOM 6564 C C . ALA B 1 372 ? 10.836 -20.578 -17.875 1 93.25 372 ALA B C 1
ATOM 6566 O O . ALA B 1 372 ? 10.109 -20.469 -18.875 1 93.25 372 ALA B O 1
ATOM 6567 N N . ASN B 1 373 ? 10.609 -19.922 -16.797 1 93.12 373 ASN B N 1
ATOM 6568 C CA . ASN B 1 373 ? 9.398 -19.109 -16.641 1 93.12 373 ASN B CA 1
ATOM 6569 C C . ASN B 1 373 ? 9.711 -17.625 -16.688 1 93.12 373 ASN B C 1
ATOM 6571 O O . ASN B 1 373 ? 8.805 -16.797 -16.625 1 93.12 373 ASN B O 1
ATOM 6575 N N . ASN B 1 374 ? 10.977 -17.219 -16.844 1 96.12 374 ASN B N 1
ATOM 6576 C CA . ASN B 1 374 ? 11.422 -15.828 -16.828 1 96.12 374 ASN B CA 1
ATOM 6577 C C . ASN B 1 374 ? 10.977 -15.102 -15.562 1 96.12 374 ASN B C 1
ATOM 6579 O O . ASN B 1 374 ? 10.336 -14.055 -15.633 1 96.12 374 ASN B O 1
ATOM 6583 N N . GLU B 1 375 ? 11.289 -15.742 -14.438 1 97 375 GLU B N 1
ATOM 6584 C CA . GLU B 1 375 ? 10.883 -15.195 -13.148 1 97 375 GLU B CA 1
ATOM 6585 C C . GLU B 1 375 ? 12.062 -15.102 -12.188 1 97 375 GLU B C 1
ATOM 6587 O O . GLU B 1 375 ? 12.914 -15.992 -12.156 1 97 375 GLU B O 1
ATOM 6592 N N . TYR B 1 376 ? 12.125 -14.023 -11.461 1 98.38 376 TYR B N 1
ATOM 6593 C CA . TYR B 1 376 ? 13.062 -13.906 -10.344 1 98.38 376 TYR B CA 1
ATOM 6594 C C . TYR B 1 376 ? 12.492 -14.547 -9.086 1 98.38 376 TYR B C 1
ATOM 6596 O O . TYR B 1 376 ? 11.281 -14.5 -8.852 1 98.38 376 TYR B O 1
ATOM 6604 N N . LEU B 1 377 ? 13.352 -15.141 -8.281 1 98.25 377 LEU B N 1
ATOM 6605 C CA . LEU B 1 377 ? 12.961 -15.812 -7.047 1 98.25 377 LEU B CA 1
ATOM 6606 C C . LEU B 1 377 ? 13.578 -15.125 -5.832 1 98.25 377 LEU B C 1
ATOM 6608 O O . LEU B 1 377 ? 14.75 -14.758 -5.855 1 98.25 377 LEU B O 1
ATOM 6612 N N . MET B 1 378 ? 12.789 -14.93 -4.82 1 98.44 378 MET B N 1
ATOM 6613 C CA . MET B 1 378 ? 13.258 -14.43 -3.527 1 98.44 378 MET B CA 1
ATOM 6614 C C . MET B 1 378 ? 12.555 -15.156 -2.381 1 98.44 378 MET B C 1
ATOM 6616 O O . MET B 1 378 ? 11.414 -15.594 -2.527 1 98.44 378 MET B O 1
ATOM 6620 N N . VAL B 1 379 ? 13.25 -15.266 -1.275 1 98.62 379 VAL B N 1
ATOM 6621 C CA . VAL B 1 379 ? 12.672 -15.867 -0.08 1 98.62 379 VAL B CA 1
ATOM 6622 C C . VAL B 1 379 ? 12.719 -14.875 1.076 1 98.62 379 VAL B C 1
ATOM 6624 O O . VAL B 1 379 ? 13.734 -14.219 1.3 1 98.62 379 VAL B O 1
ATOM 6627 N N . THR B 1 380 ? 11.633 -14.797 1.814 1 98.44 380 THR B N 1
ATOM 6628 C CA . THR B 1 380 ? 11.531 -13.836 2.91 1 98.44 380 THR B CA 1
ATOM 6629 C C . THR B 1 380 ? 12.43 -14.25 4.074 1 98.44 380 THR B C 1
ATOM 6631 O O . THR B 1 380 ? 12.711 -15.438 4.262 1 98.44 380 THR B O 1
ATOM 6634 N N . LEU B 1 381 ? 12.883 -13.258 4.828 1 98.25 381 LEU B N 1
ATOM 6635 C CA . LEU B 1 381 ? 13.484 -13.461 6.141 1 98.25 381 LEU B CA 1
ATOM 6636 C C . LEU B 1 381 ? 12.445 -13.32 7.246 1 98.25 381 LEU B C 1
ATOM 6638 O O . LEU B 1 381 ? 11.93 -12.227 7.484 1 98.25 381 LEU B O 1
ATOM 6642 N N . PRO B 1 382 ? 12.156 -14.445 7.918 1 97.44 382 PRO B N 1
ATOM 6643 C CA . PRO B 1 382 ? 11.164 -14.352 8.992 1 97.44 382 PRO B CA 1
ATOM 6644 C C . PRO B 1 382 ? 11.602 -13.43 10.125 1 97.44 382 PRO B C 1
ATOM 6646 O O . PRO B 1 382 ? 12.805 -13.297 10.391 1 97.44 382 PRO B O 1
ATOM 6649 N N . ASP B 1 383 ? 10.672 -12.758 10.711 1 94.38 383 ASP B N 1
ATOM 6650 C CA . ASP B 1 383 ? 10.859 -11.898 11.875 1 94.38 383 ASP B CA 1
ATOM 6651 C C . ASP B 1 383 ? 9.781 -12.156 12.922 1 94.38 383 ASP B C 1
ATOM 6653 O O . ASP B 1 383 ? 8.695 -12.648 12.609 1 94.38 383 ASP B O 1
ATOM 6657 N N . VAL B 1 384 ? 10.016 -11.75 14.125 1 90.69 384 VAL B N 1
ATOM 6658 C CA . VAL B 1 384 ? 9.086 -11.969 15.227 1 90.69 384 VAL B CA 1
ATOM 6659 C C . VAL B 1 384 ? 7.773 -11.25 14.945 1 90.69 384 VAL B C 1
ATOM 6661 O O . VAL B 1 384 ? 6.695 -11.758 15.266 1 90.69 384 VAL B O 1
ATOM 6664 N N . LYS B 1 385 ? 7.82 -10.141 14.328 1 90 385 LYS B N 1
ATOM 6665 C CA . LYS B 1 385 ? 6.629 -9.352 14.039 1 90 385 LYS B CA 1
ATOM 6666 C C . LYS B 1 385 ? 5.918 -9.859 12.789 1 90 385 LYS B C 1
ATOM 6668 O O . LYS B 1 385 ? 4.707 -9.68 12.641 1 90 385 LYS B O 1
ATOM 6673 N N . ARG B 1 386 ? 6.684 -10.414 11.898 1 93 386 ARG B N 1
ATOM 6674 C CA . ARG B 1 386 ? 6.156 -10.969 10.656 1 93 386 ARG B CA 1
ATOM 6675 C C . ARG B 1 386 ? 6.793 -12.312 10.344 1 93 386 ARG B C 1
ATOM 6677 O O . ARG B 1 386 ? 7.688 -12.398 9.5 1 93 386 ARG B O 1
ATOM 6684 N N . ASN B 1 387 ? 6.23 -13.25 10.961 1 95 387 ASN B N 1
ATOM 6685 C CA . ASN B 1 387 ? 6.801 -14.594 10.867 1 95 387 ASN B CA 1
ATOM 6686 C C . ASN B 1 387 ? 6.32 -15.32 9.617 1 95 387 ASN B C 1
ATOM 6688 O O . ASN B 1 387 ? 5.57 -16.297 9.711 1 95 387 ASN B O 1
ATOM 6692 N N . ASN B 1 388 ? 6.852 -14.844 8.484 1 95.69 388 ASN B N 1
ATOM 6693 C CA . ASN B 1 388 ? 6.461 -15.375 7.18 1 95.69 388 ASN B CA 1
ATOM 6694 C C . ASN B 1 388 ? 7.633 -16.047 6.477 1 95.69 388 ASN B C 1
ATOM 6696 O O . ASN B 1 388 ? 8.742 -15.523 6.461 1 95.69 388 ASN B O 1
ATOM 6700 N N . PHE B 1 389 ? 7.41 -17.219 6.016 1 97.94 389 PHE B N 1
ATOM 6701 C CA . PHE B 1 389 ? 8.328 -17.984 5.172 1 97.94 389 PHE B CA 1
ATOM 6702 C C . PHE B 1 389 ? 7.719 -18.219 3.797 1 97.94 389 PHE B C 1
ATOM 6704 O O . PHE B 1 389 ? 6.988 -19.203 3.6 1 97.94 389 PHE B O 1
ATOM 6711 N N . VAL B 1 390 ? 8.094 -17.266 2.906 1 97.81 390 VAL B N 1
ATOM 6712 C CA . VAL B 1 390 ? 7.359 -17.172 1.648 1 97.81 390 VAL B CA 1
ATOM 6713 C C . VAL B 1 390 ? 8.344 -17.141 0.479 1 97.81 390 VAL B C 1
ATOM 6715 O O . VAL B 1 390 ? 9.375 -16.469 0.546 1 97.81 390 VAL B O 1
ATOM 6718 N N . LEU B 1 391 ? 8.07 -17.938 -0.549 1 98.06 391 LEU B N 1
ATOM 6719 C CA . LEU B 1 391 ? 8.742 -17.812 -1.838 1 98.06 391 LEU B CA 1
ATOM 6720 C C . LEU B 1 391 ? 8.031 -16.797 -2.725 1 98.06 391 LEU B C 1
ATOM 6722 O O . LEU B 1 391 ? 6.836 -16.922 -2.994 1 98.06 391 LEU B O 1
ATOM 6726 N N . VAL B 1 392 ? 8.742 -15.812 -3.125 1 97.81 392 VAL B N 1
ATOM 6727 C CA . VAL B 1 392 ? 8.203 -14.773 -3.992 1 97.81 392 VAL B CA 1
ATOM 6728 C C . VAL B 1 392 ? 8.711 -14.977 -5.418 1 97.81 392 VAL B C 1
ATOM 6730 O O . VAL B 1 392 ? 9.906 -15.148 -5.637 1 97.81 392 VAL B O 1
ATOM 6733 N N . ARG B 1 393 ? 7.855 -14.977 -6.375 1 97.5 393 ARG B N 1
ATOM 6734 C CA . ARG B 1 393 ? 8.211 -15.055 -7.789 1 97.5 393 ARG B CA 1
ATOM 6735 C C . ARG B 1 393 ? 7.82 -13.773 -8.523 1 97.5 393 ARG B C 1
ATOM 6737 O O . ARG B 1 393 ? 6.664 -13.352 -8.469 1 97.5 393 ARG B O 1
ATOM 6744 N N . LEU B 1 394 ? 8.758 -13.18 -9.148 1 97.94 394 LEU B N 1
ATOM 6745 C CA . LEU B 1 394 ? 8.609 -11.906 -9.836 1 97.94 394 LEU B CA 1
ATOM 6746 C C . LEU B 1 394 ? 8.891 -12.062 -11.328 1 97.94 394 LEU B C 1
ATOM 6748 O O . LEU B 1 394 ? 9.883 -12.672 -11.719 1 97.94 394 LEU B O 1
ATOM 6752 N N . SER B 1 395 ? 8.102 -11.367 -12.109 1 96.94 395 SER B N 1
ATOM 6753 C CA . SER B 1 395 ? 8.188 -11.523 -13.562 1 96.94 395 SER B CA 1
ATOM 6754 C C . SER B 1 395 ? 9.375 -10.742 -14.125 1 96.94 395 SER B C 1
ATOM 6756 O O . SER B 1 395 ? 9.547 -9.562 -13.82 1 96.94 395 SER B O 1
ATOM 6758 N N . GLY B 1 396 ? 10.102 -11.398 -14.984 1 96.94 396 GLY B N 1
ATOM 6759 C CA . GLY B 1 396 ? 11.172 -10.711 -15.703 1 96.94 396 GLY B CA 1
ATOM 6760 C C . GLY B 1 396 ? 10.672 -9.875 -16.859 1 96.94 396 GLY B C 1
ATOM 6761 O O . GLY B 1 396 ? 11.406 -9.047 -17.406 1 96.94 396 GLY B O 1
ATOM 6762 N N . ALA B 1 397 ? 9.414 -10.047 -17.203 1 94.31 397 ALA B N 1
ATOM 6763 C CA . ALA B 1 397 ? 8.852 -9.352 -18.359 1 94.31 397 ALA B CA 1
ATOM 6764 C C . ALA B 1 397 ? 8.477 -7.918 -18 1 94.31 397 ALA B C 1
ATOM 6766 O O . ALA B 1 397 ? 8.773 -6.984 -18.75 1 94.31 397 ALA B O 1
ATOM 6767 N N . ASP B 1 398 ? 7.828 -7.73 -16.859 1 94.44 398 ASP B N 1
ATOM 6768 C CA . ASP B 1 398 ? 7.363 -6.387 -16.516 1 94.44 398 ASP B CA 1
ATOM 6769 C C . ASP B 1 398 ? 7.758 -6.012 -15.094 1 94.44 398 ASP B C 1
ATOM 6771 O O . ASP B 1 398 ? 7.363 -4.957 -14.586 1 94.44 398 ASP B O 1
ATOM 6775 N N . PHE B 1 399 ? 8.5 -6.922 -14.406 1 96.88 399 PHE B N 1
ATOM 6776 C CA . PHE B 1 399 ? 9.062 -6.672 -13.086 1 96.88 399 PHE B CA 1
ATOM 6777 C C . PHE B 1 399 ? 7.961 -6.441 -12.062 1 96.88 399 PHE B C 1
ATOM 6779 O O . PHE B 1 399 ? 8.086 -5.578 -11.195 1 96.88 399 PHE B O 1
ATOM 6786 N N . LYS B 1 400 ? 6.852 -7.234 -12.18 1 96.25 400 LYS B N 1
ATOM 6787 C CA . LYS B 1 400 ? 5.75 -7.219 -11.219 1 96.25 400 LYS B CA 1
ATOM 6788 C C . LYS B 1 400 ? 5.566 -8.586 -10.57 1 96.25 400 LYS B C 1
ATOM 6790 O O . LYS B 1 400 ? 6.109 -9.586 -11.055 1 96.25 400 LYS B O 1
ATOM 6795 N N . LEU B 1 401 ? 4.809 -8.617 -9.555 1 96.81 401 LEU B N 1
ATOM 6796 C CA . LEU B 1 401 ? 4.582 -9.836 -8.781 1 96.81 401 LEU B CA 1
ATOM 6797 C C . LEU B 1 401 ? 3.791 -10.852 -9.602 1 96.81 401 LEU B C 1
ATOM 6799 O O . LEU B 1 401 ? 2.791 -10.508 -10.234 1 96.81 401 LEU B O 1
ATOM 6803 N N . ASN B 1 402 ? 4.223 -12.086 -9.602 1 96.38 402 ASN B N 1
ATOM 6804 C CA . ASN B 1 402 ? 3.471 -13.18 -10.203 1 96.38 402 ASN B CA 1
ATOM 6805 C C . ASN B 1 402 ? 2.836 -14.07 -9.141 1 96.38 402 ASN B C 1
ATOM 6807 O O . ASN B 1 402 ? 1.652 -14.406 -9.227 1 96.38 402 ASN B O 1
ATOM 6811 N N . SER B 1 403 ? 3.645 -14.398 -8.125 1 96.38 403 SER B N 1
ATOM 6812 C CA . SER B 1 403 ? 3.07 -15.289 -7.117 1 96.38 403 SER B CA 1
ATOM 6813 C C . SER B 1 403 ? 3.85 -15.219 -5.809 1 96.38 403 SER B C 1
ATOM 6815 O O . SER B 1 403 ? 5.016 -14.82 -5.797 1 96.38 403 SER B O 1
ATOM 6817 N N . GLU B 1 404 ? 3.229 -15.547 -4.801 1 96.56 404 GLU B N 1
ATOM 6818 C CA . GLU B 1 404 ? 3.783 -15.734 -3.465 1 96.56 404 GLU B CA 1
ATOM 6819 C C . GLU B 1 404 ? 3.258 -17.031 -2.832 1 96.56 404 GLU B C 1
ATOM 6821 O O . GLU B 1 404 ? 2.047 -17.234 -2.77 1 96.56 404 GLU B O 1
ATOM 6826 N N . ARG B 1 405 ? 4.164 -17.828 -2.395 1 95.06 405 ARG B N 1
ATOM 6827 C CA . ARG B 1 405 ? 3.777 -19.125 -1.844 1 95.06 405 ARG B CA 1
ATOM 6828 C C . ARG B 1 405 ? 4.406 -19.344 -0.473 1 95.06 405 ARG B C 1
ATOM 6830 O O . ARG B 1 405 ? 5.609 -19.125 -0.295 1 95.06 405 ARG B O 1
ATOM 6837 N N . VAL B 1 406 ? 3.57 -19.797 0.447 1 95.88 406 VAL B N 1
ATOM 6838 C CA . VAL B 1 406 ? 4.09 -20.172 1.758 1 95.88 406 VAL B CA 1
ATOM 6839 C C . VAL B 1 406 ? 4.914 -21.453 1.642 1 95.88 406 VAL B C 1
ATOM 6841 O O . VAL B 1 406 ? 4.484 -22.422 1.009 1 95.88 406 VAL B O 1
ATOM 6844 N N . LEU B 1 407 ? 6.055 -21.406 2.17 1 97.44 407 LEU B N 1
ATOM 6845 C CA . LEU B 1 407 ? 6.895 -22.594 2.252 1 97.44 407 LEU B CA 1
ATOM 6846 C C . LEU B 1 407 ? 6.617 -23.375 3.535 1 97.44 407 LEU B C 1
ATOM 6848 O O . LEU B 1 407 ? 6.75 -22.828 4.633 1 97.44 407 LEU B O 1
ATOM 6852 N N . SER B 1 408 ? 6.238 -24.609 3.352 1 96.88 408 SER B N 1
ATOM 6853 C CA . SER B 1 408 ? 5.965 -25.438 4.52 1 96.88 408 SER B CA 1
ATOM 6854 C C . SER B 1 408 ? 7.215 -26.188 4.969 1 96.88 408 SER B C 1
ATOM 6856 O O . SER B 1 408 ? 7.883 -26.828 4.156 1 96.88 408 SER B O 1
ATOM 6858 N N . ILE B 1 409 ? 7.496 -26.094 6.207 1 98 409 ILE B N 1
ATOM 6859 C CA . ILE B 1 409 ? 8.68 -26.75 6.754 1 98 409 ILE B CA 1
ATOM 6860 C C . ILE B 1 409 ? 8.398 -27.203 8.18 1 98 409 ILE B C 1
ATOM 6862 O O . ILE B 1 409 ? 7.656 -26.547 8.922 1 98 409 ILE B O 1
ATOM 6866 N N . ASP B 1 410 ? 8.938 -28.312 8.516 1 97.19 410 ASP B N 1
ATOM 6867 C CA . ASP B 1 410 ? 8.773 -28.859 9.859 1 97.19 410 ASP B CA 1
ATOM 6868 C C . ASP B 1 410 ? 9.961 -28.484 10.75 1 97.19 410 ASP B C 1
ATOM 6870 O O . ASP B 1 410 ? 10.906 -29.266 10.891 1 97.19 410 ASP B O 1
ATOM 6874 N N . THR B 1 411 ? 9.969 -27.312 11.297 1 97.94 411 THR B N 1
ATOM 6875 C CA . THR B 1 411 ? 10.961 -26.797 12.227 1 97.94 411 THR B CA 1
ATOM 6876 C C . THR B 1 411 ? 10.289 -26.047 13.375 1 97.94 411 THR B C 1
ATOM 6878 O O . THR B 1 411 ? 9.109 -25.703 13.289 1 97.94 411 THR B O 1
ATOM 6881 N N . GLN B 1 412 ? 10.977 -25.828 14.484 1 97.31 412 GLN B N 1
ATOM 6882 C CA . GLN B 1 412 ? 10.445 -25.094 15.625 1 97.31 412 GLN B CA 1
ATOM 6883 C C . GLN B 1 412 ? 10.344 -23.609 15.328 1 97.31 412 GLN B C 1
ATOM 6885 O O . GLN B 1 412 ? 9.438 -22.922 15.812 1 97.31 412 GLN B O 1
ATOM 6890 N N . ALA B 1 413 ? 11.312 -23.141 14.602 1 98 413 ALA B N 1
ATOM 6891 C CA . ALA B 1 413 ? 11.344 -21.766 14.102 1 98 413 ALA B CA 1
ATOM 6892 C C . ALA B 1 413 ? 11.695 -21.734 12.625 1 98 413 ALA B C 1
ATOM 6894 O O . ALA B 1 413 ? 12.328 -22.656 12.102 1 98 413 ALA B O 1
ATOM 6895 N N . LEU B 1 414 ? 11.258 -20.688 12.008 1 98.44 414 LEU B N 1
ATOM 6896 C CA . LEU B 1 414 ? 11.484 -20.594 10.57 1 98.44 414 LEU B CA 1
ATOM 6897 C C . LEU B 1 414 ? 12.938 -20.219 10.273 1 98.44 414 LEU B C 1
ATOM 6899 O O . LEU B 1 414 ? 13.531 -19.406 10.984 1 98.44 414 LEU B O 1
ATOM 6903 N N . PRO B 1 415 ? 13.5 -20.781 9.266 1 98.56 415 PRO B N 1
ATOM 6904 C CA . PRO B 1 415 ? 14.906 -20.547 8.945 1 98.56 415 PRO B CA 1
ATOM 6905 C C . PRO B 1 415 ? 15.148 -19.203 8.266 1 98.56 415 PRO B C 1
ATOM 6907 O O . PRO B 1 415 ? 14.258 -18.688 7.59 1 98.56 415 PRO B O 1
ATOM 6910 N N . MET B 1 416 ? 16.375 -18.672 8.438 1 98.56 416 MET B N 1
ATOM 6911 C CA . MET B 1 416 ? 16.875 -17.531 7.688 1 98.56 416 MET B CA 1
ATOM 6912 C C . MET B 1 416 ? 17.562 -17.969 6.398 1 98.56 416 MET B C 1
ATOM 6914 O O . MET B 1 416 ? 18.688 -18.438 6.43 1 98.56 416 MET B O 1
ATOM 6918 N N . VAL B 1 417 ? 16.906 -17.734 5.297 1 98.75 417 VAL B N 1
ATOM 6919 C CA . VAL B 1 417 ? 17.406 -18.203 4.008 1 98.75 417 VAL B CA 1
ATOM 6920 C C . VAL B 1 417 ? 18.203 -17.109 3.332 1 98.75 417 VAL B C 1
ATOM 6922 O O . VAL B 1 417 ? 17.688 -16.016 3.078 1 98.75 417 VAL B O 1
ATOM 6925 N N . THR B 1 418 ? 19.438 -17.375 2.971 1 98.75 418 THR B N 1
ATOM 6926 C CA . THR B 1 418 ? 20.312 -16.359 2.424 1 98.75 418 THR B CA 1
ATOM 6927 C C . THR B 1 418 ? 20.781 -16.734 1.024 1 98.75 418 THR B C 1
ATOM 6929 O O . THR B 1 418 ? 21.688 -16.094 0.467 1 98.75 418 THR B O 1
ATOM 6932 N N . GLY B 1 419 ? 20.25 -17.75 0.45 1 98.69 419 GLY B N 1
ATOM 6933 C CA . GLY B 1 419 ? 20.531 -18.188 -0.911 1 98.69 419 GLY B CA 1
ATOM 6934 C C . GLY B 1 419 ? 19.453 -19.078 -1.494 1 98.69 419 GLY B C 1
ATOM 6935 O O . GLY B 1 419 ? 18.828 -19.859 -0.772 1 98.69 419 GLY B O 1
ATOM 6936 N N . VAL B 1 420 ? 19.266 -18.984 -2.785 1 98.5 420 VAL B N 1
ATOM 6937 C CA . VAL B 1 420 ? 18.266 -19.812 -3.438 1 98.5 420 VAL B CA 1
ATOM 6938 C C . VAL B 1 420 ? 18.688 -20.094 -4.879 1 98.5 420 VAL B C 1
ATOM 6940 O O . VAL B 1 420 ? 19.234 -19.219 -5.555 1 98.5 420 VAL B O 1
ATOM 6943 N N . VAL B 1 421 ? 18.547 -21.281 -5.297 1 97.25 421 VAL B N 1
ATOM 6944 C CA . VAL B 1 421 ? 18.797 -21.672 -6.68 1 97.25 421 VAL B CA 1
ATOM 6945 C C . VAL B 1 421 ? 17.734 -22.688 -7.125 1 97.25 421 VAL B C 1
ATOM 6947 O O . VAL B 1 421 ? 17.266 -23.5 -6.328 1 97.25 421 VAL B O 1
ATOM 6950 N N . LEU B 1 422 ? 17.344 -22.516 -8.32 1 95.5 422 LEU B N 1
ATOM 6951 C CA . LEU B 1 422 ? 16.422 -23.484 -8.914 1 95.5 422 LEU B CA 1
ATOM 6952 C C . LEU B 1 422 ? 17.188 -24.531 -9.703 1 95.5 422 LEU B C 1
ATOM 6954 O O . LEU B 1 422 ? 17.875 -24.219 -10.672 1 95.5 422 LEU B O 1
ATOM 6958 N N . SER B 1 423 ? 17.141 -25.734 -9.266 1 90.5 423 SER B N 1
ATOM 6959 C CA . SER B 1 423 ? 17.734 -26.875 -9.945 1 90.5 423 SER B CA 1
ATOM 6960 C C . SER B 1 423 ? 16.656 -27.812 -10.492 1 90.5 423 SER B C 1
ATOM 6962 O O . SER B 1 423 ? 16.203 -28.719 -9.789 1 90.5 423 SER B O 1
ATOM 6964 N N . GLY B 1 424 ? 16.312 -27.672 -11.766 1 85.88 424 GLY B N 1
ATOM 6965 C CA . GLY B 1 424 ? 15.172 -28.406 -12.289 1 85.88 424 GLY B CA 1
ATOM 6966 C C . GLY B 1 424 ? 13.859 -27.953 -11.68 1 85.88 424 GLY B C 1
ATOM 6967 O O . GLY B 1 424 ? 13.508 -26.766 -11.742 1 85.88 424 GLY B O 1
ATOM 6968 N N . ASP B 1 425 ? 13.188 -28.922 -11.031 1 88.81 425 ASP B N 1
ATOM 6969 C CA . ASP B 1 425 ? 11.914 -28.609 -10.398 1 88.81 425 ASP B CA 1
ATOM 6970 C C . ASP B 1 425 ? 12.07 -28.453 -8.883 1 88.81 425 ASP B C 1
ATOM 6972 O O . ASP B 1 425 ? 11.086 -28.297 -8.164 1 88.81 425 ASP B O 1
ATOM 6976 N N . GLU B 1 426 ? 13.344 -28.422 -8.508 1 95.38 426 GLU B N 1
ATOM 6977 C CA . GLU B 1 426 ? 13.609 -28.312 -7.078 1 95.38 426 GLU B CA 1
ATOM 6978 C C . GLU B 1 426 ? 14.211 -26.969 -6.723 1 95.38 426 GLU B C 1
ATOM 6980 O O . GLU B 1 426 ? 15.039 -26.422 -7.469 1 95.38 426 GLU B O 1
ATOM 6985 N N . LEU B 1 427 ? 13.711 -26.484 -5.684 1 97.38 427 LEU B N 1
ATOM 6986 C CA . LEU B 1 427 ? 14.258 -25.281 -5.082 1 97.38 427 LEU B CA 1
ATOM 6987 C C . LEU B 1 427 ? 15.266 -25.625 -3.994 1 97.38 427 LEU B C 1
ATOM 6989 O O . LEU B 1 427 ? 14.938 -26.312 -3.027 1 97.38 427 LEU B O 1
ATOM 6993 N N . VAL B 1 428 ? 16.516 -25.234 -4.195 1 98.31 428 VAL B N 1
ATOM 6994 C CA . VAL B 1 428 ? 17.531 -25.422 -3.174 1 98.31 428 VAL B CA 1
ATOM 6995 C C . VAL B 1 428 ? 17.781 -24.109 -2.445 1 98.31 428 VAL B C 1
ATOM 6997 O O . VAL B 1 428 ? 18.031 -23.078 -3.078 1 98.31 428 VAL B O 1
ATOM 7000 N N . MET B 1 429 ? 17.672 -24.141 -1.11 1 98.75 429 MET B N 1
ATOM 7001 C CA . MET B 1 429 ? 17.797 -22.938 -0.29 1 98.75 429 MET B CA 1
ATOM 7002 C C . MET B 1 429 ? 18.906 -23.094 0.742 1 98.75 429 MET B C 1
ATOM 7004 O O . MET B 1 429 ? 19.062 -24.172 1.323 1 98.75 429 MET B O 1
ATOM 7008 N N . LEU B 1 430 ? 19.656 -22.078 0.937 1 98.75 430 LEU B N 1
ATOM 7009 C CA . LEU B 1 430 ? 20.672 -22.047 1.986 1 98.75 430 LEU B CA 1
ATOM 7010 C C . LEU B 1 430 ? 20.109 -21.469 3.275 1 98.75 430 LEU B C 1
ATOM 7012 O O . LEU B 1 430 ? 19.75 -20.297 3.322 1 98.75 430 LEU B O 1
ATOM 7016 N N . SER B 1 431 ? 19.953 -22.266 4.27 1 98.69 431 SER B N 1
ATOM 7017 C CA . SER B 1 431 ? 19.562 -21.812 5.598 1 98.69 431 SER B CA 1
ATOM 7018 C C . SER B 1 431 ? 20.781 -21.359 6.406 1 98.69 431 SER B C 1
ATOM 7020 O O . SER B 1 431 ? 21.531 -22.203 6.922 1 98.69 431 SER B O 1
ATOM 7022 N N . GLN B 1 432 ? 20.953 -20.078 6.469 1 98.5 432 GLN B N 1
ATOM 7023 C CA . GLN B 1 432 ? 22.062 -19.547 7.262 1 98.5 432 GLN B CA 1
ATOM 7024 C C . GLN B 1 432 ? 21.891 -19.875 8.742 1 98.5 432 GLN B C 1
ATOM 7026 O O . GLN B 1 432 ? 22.844 -20.297 9.406 1 98.5 432 GLN B O 1
ATOM 7031 N N . SER B 1 433 ? 20.703 -19.734 9.258 1 98.19 433 SER B N 1
ATOM 7032 C CA . SER B 1 433 ? 20.438 -19.953 10.672 1 98.19 433 SER B CA 1
ATOM 7033 C C . SER B 1 433 ? 20.641 -21.422 11.062 1 98.19 433 SER B C 1
ATOM 7035 O O . SER B 1 433 ? 21.125 -21.719 12.156 1 98.19 433 SER B O 1
ATOM 7037 N N . GLY B 1 434 ? 20.281 -22.297 10.164 1 98.19 434 GLY B N 1
ATOM 7038 C CA . GLY B 1 434 ? 20.375 -23.719 10.461 1 98.19 434 GLY B CA 1
ATOM 7039 C C . GLY B 1 434 ? 21.656 -24.344 9.945 1 98.19 434 GLY B C 1
ATOM 7040 O O . GLY B 1 434 ? 21.953 -25.5 10.25 1 98.19 434 GLY B O 1
ATOM 7041 N N . GLN B 1 435 ? 22.391 -23.641 9.148 1 98.12 435 GLN B N 1
ATOM 7042 C CA . GLN B 1 435 ? 23.609 -24.141 8.516 1 98.12 435 GLN B CA 1
ATOM 7043 C C . GLN B 1 435 ? 23.312 -25.406 7.699 1 98.12 435 GLN B C 1
ATOM 7045 O O . GLN B 1 435 ? 24 -26.422 7.859 1 98.12 435 GLN B O 1
ATOM 7050 N N . GLN B 1 436 ? 22.234 -25.297 6.898 1 98.44 436 GLN B N 1
ATOM 7051 C CA . GLN B 1 436 ? 21.75 -26.422 6.105 1 98.44 436 GLN B CA 1
ATOM 7052 C C . GLN B 1 436 ? 21.391 -25.984 4.688 1 98.44 436 GLN B C 1
ATOM 7054 O O . GLN B 1 436 ? 21.219 -24.797 4.43 1 98.44 436 GLN B O 1
ATOM 7059 N N . LEU B 1 437 ? 21.453 -26.922 3.818 1 98.25 437 LEU B N 1
ATOM 7060 C CA . LEU B 1 437 ? 20.797 -26.797 2.527 1 98.25 437 LEU B CA 1
ATOM 7061 C C . LEU B 1 437 ? 19.422 -27.453 2.559 1 98.25 437 LEU B C 1
ATOM 7063 O O . LEU B 1 437 ? 19.297 -28.625 2.902 1 98.25 437 LEU B O 1
ATOM 7067 N N . LEU B 1 438 ? 18.422 -26.672 2.264 1 98.5 438 LEU B N 1
ATOM 7068 C CA . LEU B 1 438 ? 17.047 -27.172 2.225 1 98.5 438 LEU B CA 1
ATOM 7069 C C . LEU B 1 438 ? 16.578 -27.359 0.786 1 98.5 438 LEU B C 1
ATOM 7071 O O . LEU B 1 438 ? 16.906 -26.562 -0.093 1 98.5 438 LEU B O 1
ATOM 7075 N N . THR B 1 439 ? 15.883 -28.438 0.547 1 98.06 439 THR B N 1
ATOM 7076 C CA . THR B 1 439 ? 15.297 -28.703 -0.764 1 98.06 439 THR B CA 1
ATOM 7077 C C . THR B 1 439 ? 13.773 -28.688 -0.688 1 98.06 439 THR B C 1
ATOM 7079 O O . THR B 1 439 ? 13.18 -29.359 0.158 1 98.06 439 THR B O 1
ATOM 7082 N N . ALA B 1 440 ? 13.18 -27.906 -1.53 1 97.94 440 ALA B N 1
ATOM 7083 C CA . ALA B 1 440 ? 11.727 -27.797 -1.577 1 97.94 440 ALA B CA 1
ATOM 7084 C C . ALA B 1 440 ? 11.203 -28.031 -2.992 1 97.94 440 ALA B C 1
ATOM 7086 O O . ALA B 1 440 ? 11.938 -27.859 -3.969 1 97.94 440 ALA B O 1
ATOM 7087 N N . ASP B 1 441 ? 9.984 -28.5 -3.068 1 95.25 441 ASP B N 1
ATOM 7088 C CA . ASP B 1 441 ? 9.289 -28.562 -4.355 1 95.25 441 ASP B CA 1
ATOM 7089 C C . ASP B 1 441 ? 8.914 -27.156 -4.836 1 95.25 441 ASP B C 1
ATOM 7091 O O . ASP B 1 441 ? 8.227 -26.422 -4.125 1 95.25 441 ASP B O 1
ATOM 7095 N N . ALA B 1 442 ? 9.336 -26.828 -6.043 1 90.69 442 ALA B N 1
ATOM 7096 C CA . ALA B 1 442 ? 9.164 -25.469 -6.531 1 90.69 442 ALA B CA 1
ATOM 7097 C C . ALA B 1 442 ? 7.688 -25.156 -6.777 1 90.69 442 ALA B C 1
ATOM 7099 O O . ALA B 1 442 ? 7.262 -24 -6.684 1 90.69 442 ALA B O 1
ATOM 7100 N N . ALA B 1 443 ? 6.887 -26.125 -7.062 1 86.38 443 ALA B N 1
ATOM 7101 C CA . ALA B 1 443 ? 5.477 -25.922 -7.395 1 86.38 443 ALA B CA 1
ATOM 7102 C C . ALA B 1 443 ? 4.625 -25.828 -6.129 1 86.38 443 ALA B C 1
ATOM 7104 O O . ALA B 1 443 ? 3.736 -24.969 -6.035 1 86.38 443 ALA B O 1
ATOM 7105 N N . THR B 1 444 ? 4.961 -26.625 -5.078 1 89.44 444 THR B N 1
ATOM 7106 C CA . THR B 1 444 ? 4.094 -26.688 -3.906 1 89.44 444 THR B CA 1
ATOM 7107 C C . THR B 1 444 ? 4.676 -25.875 -2.756 1 89.44 444 THR B C 1
ATOM 7109 O O . THR B 1 444 ? 3.957 -25.5 -1.827 1 89.44 444 THR B O 1
ATOM 7112 N N . GLY B 1 445 ? 5.961 -25.719 -2.795 1 94 445 GLY B N 1
ATOM 7113 C CA . GLY B 1 445 ? 6.625 -25 -1.726 1 94 445 GLY B CA 1
ATOM 7114 C C . GLY B 1 445 ? 6.918 -25.859 -0.511 1 94 445 GLY B C 1
ATOM 7115 O O . GLY B 1 445 ? 7.383 -25.359 0.514 1 94 445 GLY B O 1
ATOM 7116 N N . ALA B 1 446 ? 6.707 -27.125 -0.57 1 96.44 446 ALA B N 1
ATOM 7117 C CA . ALA B 1 446 ? 6.945 -28.016 0.554 1 96.44 446 ALA B CA 1
ATOM 7118 C C . ALA B 1 446 ? 8.422 -28.391 0.66 1 96.44 446 ALA B C 1
ATOM 7120 O O . ALA B 1 446 ? 9 -28.938 -0.281 1 96.44 446 ALA B O 1
ATOM 7121 N N . VAL B 1 447 ? 8.992 -28.094 1.776 1 97.88 447 VAL B N 1
ATOM 7122 C CA . VAL B 1 447 ? 10.367 -28.516 2.031 1 97.88 447 VAL B CA 1
ATOM 7123 C C . VAL B 1 447 ? 10.398 -30 2.383 1 97.88 447 VAL B C 1
ATOM 7125 O O . VAL B 1 447 ? 9.781 -30.422 3.365 1 97.88 447 VAL B O 1
ATOM 7128 N N . HIS B 1 448 ? 11.141 -30.781 1.562 1 96.81 448 HIS B N 1
ATOM 7129 C CA . HIS B 1 448 ? 11.086 -32.219 1.774 1 96.81 448 HIS B CA 1
ATOM 7130 C C . HIS B 1 448 ? 12.477 -32.781 2.033 1 96.81 448 HIS B C 1
ATOM 7132 O O . HIS B 1 448 ? 12.633 -34 2.266 1 96.81 448 HIS B O 1
ATOM 7138 N N . GLY B 1 449 ? 13.484 -31.953 2.029 1 97 449 GLY B N 1
ATOM 7139 C CA . GLY B 1 449 ? 14.836 -32.438 2.281 1 97 449 GLY B CA 1
ATOM 7140 C C . GLY B 1 449 ? 15.711 -31.406 2.973 1 97 449 GLY B C 1
ATOM 7141 O O . GLY B 1 449 ? 15.484 -30.203 2.857 1 97 449 GLY B O 1
ATOM 7142 N N . ALA B 1 450 ? 16.719 -31.922 3.67 1 98.12 450 ALA B N 1
ATOM 7143 C CA . ALA B 1 450 ? 17.719 -31.094 4.324 1 98.12 450 ALA B CA 1
ATOM 7144 C C . ALA B 1 450 ? 19.062 -31.812 4.406 1 98.12 450 ALA B C 1
ATOM 7146 O O . ALA B 1 450 ? 19.125 -33.031 4.59 1 98.12 450 ALA B O 1
ATOM 7147 N N . ILE B 1 451 ? 20.094 -31.047 4.191 1 98.12 451 ILE B N 1
ATOM 7148 C CA . ILE B 1 451 ? 21.453 -31.547 4.324 1 98.12 451 ILE B CA 1
ATOM 7149 C C . ILE B 1 451 ? 22.266 -30.609 5.219 1 98.12 451 ILE B C 1
ATOM 7151 O O . ILE B 1 451 ? 22.25 -29.391 5.027 1 98.12 451 ILE B O 1
ATOM 7155 N N . ASN B 1 452 ? 22.938 -31.203 6.172 1 98 452 ASN B N 1
ATOM 7156 C CA . ASN B 1 452 ? 23.812 -30.406 7.039 1 98 452 ASN B CA 1
ATOM 7157 C C . ASN B 1 452 ? 25.125 -30.078 6.355 1 98 452 ASN B C 1
ATOM 7159 O O . ASN B 1 452 ? 25.703 -30.906 5.648 1 98 452 ASN B O 1
ATOM 7163 N N . LEU B 1 453 ? 25.516 -28.891 6.555 1 97.88 453 LEU B N 1
ATOM 7164 C CA . LEU B 1 453 ? 26.844 -28.5 6.129 1 97.88 453 LEU B CA 1
ATOM 7165 C C . LEU B 1 453 ? 27.844 -28.656 7.27 1 97.88 453 LEU B C 1
ATOM 7167 O O . LEU B 1 453 ? 27.625 -28.172 8.375 1 97.88 453 LEU B O 1
ATOM 7171 N N . ALA B 1 454 ? 28.938 -29.266 7 1 96.5 454 ALA B N 1
ATOM 7172 C CA . ALA B 1 454 ? 29.906 -29.609 8.039 1 96.5 454 ALA B CA 1
ATOM 7173 C C . ALA B 1 454 ? 30.625 -28.359 8.547 1 96.5 454 ALA B C 1
ATOM 7175 O O . ALA B 1 454 ? 30.891 -28.234 9.742 1 96.5 454 ALA B O 1
ATOM 7176 N N . GLU B 1 455 ? 30.922 -27.531 7.605 1 93.88 455 GLU B N 1
ATOM 7177 C CA . GLU B 1 455 ? 31.656 -26.312 7.965 1 93.88 455 GLU B CA 1
ATOM 7178 C C . GLU B 1 455 ? 30.719 -25.188 8.375 1 93.88 455 GLU B C 1
ATOM 7180 O O . GLU B 1 455 ? 29.859 -24.766 7.578 1 93.88 455 GLU B O 1
ATOM 7185 N N . ALA B 1 456 ? 30.922 -24.75 9.57 1 91.62 456 ALA B N 1
ATOM 7186 C CA . ALA B 1 456 ? 30.141 -23.609 10.031 1 91.62 456 ALA B CA 1
ATOM 7187 C C . ALA B 1 456 ? 30.75 -22.297 9.539 1 91.62 456 ALA B C 1
ATOM 7189 O O . ALA B 1 456 ? 31.891 -22.25 9.094 1 91.62 456 ALA B O 1
ATOM 7190 N N . GLY B 1 457 ? 29.938 -21.25 9.484 1 96.19 457 GLY B N 1
ATOM 7191 C CA . GLY B 1 457 ? 30.391 -19.922 9.109 1 96.19 457 GLY B CA 1
ATOM 7192 C C . GLY B 1 457 ? 29.234 -18.953 8.891 1 96.19 457 GLY B C 1
ATOM 7193 O O . GLY B 1 457 ? 28.125 -19.188 9.344 1 96.19 457 GLY B O 1
ATOM 7194 N N . ASN B 1 458 ? 29.578 -17.781 8.383 1 97.88 458 ASN B N 1
ATOM 7195 C CA . ASN B 1 458 ? 28.578 -16.828 7.926 1 97.88 458 ASN B CA 1
ATOM 7196 C C . ASN B 1 458 ? 28.125 -17.125 6.496 1 97.88 458 ASN B C 1
ATOM 7198 O O . ASN B 1 458 ? 28.5 -16.406 5.562 1 97.88 458 ASN B O 1
ATOM 7202 N N . LEU B 1 459 ? 27.266 -18.062 6.41 1 98.19 459 LEU B N 1
ATOM 7203 C CA . LEU B 1 459 ? 26.859 -18.578 5.105 1 98.19 459 LEU B CA 1
ATOM 7204 C C . LEU B 1 459 ? 25.844 -17.641 4.453 1 98.19 459 LEU B C 1
ATOM 7206 O O . LEU B 1 459 ? 24.688 -17.547 4.902 1 98.19 459 LEU B O 1
ATOM 7210 N N . GLN B 1 460 ? 26.078 -16.859 3.297 1 96.5 460 GLN B N 1
ATOM 7211 C CA . GLN B 1 460 ? 25.234 -15.781 2.814 1 96.5 460 GLN B CA 1
ATOM 7212 C C . GLN B 1 460 ? 24.844 -15.992 1.352 1 96.5 460 GLN B C 1
ATOM 7214 O O . GLN B 1 460 ? 23.922 -15.359 0.851 1 96.5 460 GLN B O 1
ATOM 7219 N N . ALA B 1 461 ? 25.359 -16.859 0.543 1 98.31 461 ALA B N 1
ATOM 7220 C CA . ALA B 1 461 ? 25.109 -16.969 -0.893 1 98.31 461 ALA B CA 1
ATOM 7221 C C . ALA B 1 461 ? 25.203 -18.406 -1.363 1 98.31 461 ALA B C 1
ATOM 7223 O O . ALA B 1 461 ? 25.922 -19.219 -0.769 1 98.31 461 ALA B O 1
ATOM 7224 N N . LEU B 1 462 ? 24.375 -18.625 -2.377 1 98.69 462 LEU B N 1
ATOM 7225 C CA . LEU B 1 462 ? 24.297 -19.969 -2.941 1 98.69 462 LEU B CA 1
ATOM 7226 C C . LEU B 1 462 ? 24.172 -19.906 -4.461 1 98.69 462 LEU B C 1
ATOM 7228 O O . LEU B 1 462 ? 23.422 -19.094 -4.996 1 98.69 462 LEU B O 1
ATOM 7232 N N . THR B 1 463 ? 24.953 -20.609 -5.156 1 98.38 463 THR B N 1
ATOM 7233 C CA . THR B 1 463 ? 24.797 -20.797 -6.594 1 98.38 463 THR B CA 1
ATOM 7234 C C . THR B 1 463 ? 25.219 -22.203 -7.004 1 98.38 463 THR B C 1
ATOM 7236 O O . THR B 1 463 ? 25.531 -23.031 -6.148 1 98.38 463 THR B O 1
ATOM 7239 N N . GLU B 1 464 ? 25.047 -22.484 -8.25 1 97.06 464 GLU B N 1
ATOM 7240 C CA . GLU B 1 464 ? 25.391 -23.797 -8.773 1 97.06 464 GLU B CA 1
ATOM 7241 C C . GLU B 1 464 ? 26.344 -23.672 -9.969 1 97.06 464 GLU B C 1
ATOM 7243 O O . GLU B 1 464 ? 26.172 -22.797 -10.812 1 97.06 464 GLU B O 1
ATOM 7248 N N . GLN B 1 465 ? 27.344 -24.391 -9.977 1 95.88 465 GLN B N 1
ATOM 7249 C CA . GLN B 1 465 ? 28.266 -24.531 -11.102 1 95.88 465 GLN B CA 1
ATOM 7250 C C . GLN B 1 465 ? 28.547 -26 -11.398 1 95.88 465 GLN B C 1
ATOM 7252 O O . GLN B 1 465 ? 29.078 -26.719 -10.555 1 95.88 465 GLN B O 1
ATOM 7257 N N . ASP B 1 466 ? 28.172 -26.438 -12.625 1 90.69 466 ASP B N 1
ATOM 7258 C CA . ASP B 1 466 ? 28.375 -27.812 -13.023 1 90.69 466 ASP B CA 1
ATOM 7259 C C . ASP B 1 466 ? 27.719 -28.781 -12.031 1 90.69 466 ASP B C 1
ATOM 7261 O O . ASP B 1 466 ? 26.531 -28.656 -11.734 1 90.69 466 ASP B O 1
ATOM 7265 N N . ASN B 1 467 ? 28.359 -29.656 -11.383 1 92.5 467 ASN B N 1
ATOM 7266 C CA . ASN B 1 467 ? 27.766 -30.625 -10.461 1 92.5 467 ASN B CA 1
ATOM 7267 C C . ASN B 1 467 ? 28.078 -30.266 -9.008 1 92.5 467 ASN B C 1
ATOM 7269 O O . ASN B 1 467 ? 28.172 -31.156 -8.156 1 92.5 467 ASN B O 1
ATOM 7273 N N . HIS B 1 468 ? 28.297 -28.953 -8.781 1 96.5 468 HIS B N 1
ATOM 7274 C CA . HIS B 1 468 ? 28.594 -28.5 -7.43 1 96.5 468 HIS B CA 1
ATOM 7275 C C . HIS B 1 468 ? 27.641 -27.375 -7.004 1 96.5 468 HIS B C 1
ATOM 7277 O O . HIS B 1 468 ? 27.234 -26.562 -7.828 1 96.5 468 HIS B O 1
ATOM 7283 N N . LEU B 1 469 ? 27.297 -27.406 -5.754 1 97.38 469 LEU B N 1
ATOM 7284 C CA . LEU B 1 469 ? 26.688 -26.25 -5.098 1 97.38 469 LEU B CA 1
ATOM 7285 C C . LEU B 1 469 ? 27.75 -25.391 -4.41 1 97.38 469 LEU B C 1
ATOM 7287 O O . LEU B 1 469 ? 28.625 -25.922 -3.717 1 97.38 469 LEU B O 1
ATOM 7291 N N . LEU B 1 470 ? 27.703 -24.141 -4.699 1 98.5 470 LEU B N 1
ATOM 7292 C CA . LEU B 1 470 ? 28.688 -23.219 -4.129 1 98.5 470 LEU B CA 1
ATOM 7293 C C . LEU B 1 470 ? 28.047 -22.359 -3.045 1 98.5 470 LEU B C 1
ATOM 7295 O O . LEU B 1 470 ? 26.984 -21.75 -3.268 1 98.5 470 LEU B O 1
ATOM 7299 N N . VAL B 1 471 ? 28.641 -22.359 -1.868 1 98.69 471 VAL B N 1
ATOM 7300 C CA . VAL B 1 471 ? 28.172 -21.562 -0.739 1 98.69 471 VAL B CA 1
ATOM 7301 C C . VAL B 1 471 ? 29.266 -20.562 -0.321 1 98.69 471 VAL B C 1
ATOM 7303 O O . VAL B 1 471 ? 30.438 -20.922 -0.248 1 98.69 471 VAL B O 1
ATOM 7306 N N . VAL B 1 472 ? 28.875 -19.344 -0.056 1 98.69 472 VAL B N 1
ATOM 7307 C CA . VAL B 1 472 ? 29.844 -18.344 0.348 1 98.69 472 VAL B CA 1
ATOM 7308 C C . VAL B 1 472 ? 29.875 -18.234 1.87 1 98.69 472 VAL B C 1
ATOM 7310 O O . VAL B 1 472 ? 28.828 -18.062 2.508 1 98.69 472 VAL B O 1
ATOM 7313 N N . ASP B 1 473 ? 30.984 -18.422 2.432 1 98.31 473 ASP B N 1
ATOM 7314 C CA . ASP B 1 473 ? 31.266 -17.969 3.791 1 98.31 473 ASP B CA 1
ATOM 7315 C C . ASP B 1 473 ? 31.75 -16.516 3.801 1 98.31 473 ASP B C 1
ATOM 7317 O O . ASP B 1 473 ? 32.938 -16.25 3.525 1 98.31 473 ASP B O 1
ATOM 7321 N N . ALA B 1 474 ? 30.891 -15.625 4.156 1 98 474 ALA B N 1
ATOM 7322 C CA . ALA B 1 474 ? 31.094 -14.203 3.918 1 98 474 ALA B CA 1
ATOM 7323 C C . ALA B 1 474 ? 31.922 -13.578 5.031 1 98 474 ALA B C 1
ATOM 7325 O O . ALA B 1 474 ? 31.594 -13.711 6.211 1 98 474 ALA B O 1
ATOM 7326 N N . ALA B 1 475 ? 32.906 -12.945 4.68 1 94.38 475 ALA B N 1
ATOM 7327 C CA . ALA B 1 475 ? 33.781 -12.172 5.562 1 94.38 475 ALA B CA 1
ATOM 7328 C C . ALA B 1 475 ? 34.531 -11.102 4.785 1 94.38 475 ALA B C 1
ATOM 7330 O O . ALA B 1 475 ? 35.312 -11.406 3.865 1 94.38 475 ALA B O 1
ATOM 7331 N N . GLU B 1 476 ? 34.312 -9.93 5.227 1 91.31 476 GLU B N 1
ATOM 7332 C CA . GLU B 1 476 ? 35.031 -8.859 4.523 1 91.31 476 GLU B CA 1
ATOM 7333 C C . GLU B 1 476 ? 36.531 -9.117 4.469 1 91.31 476 GLU B C 1
ATOM 7335 O O . GLU B 1 476 ? 37.156 -9.406 5.492 1 91.31 476 GLU B O 1
ATOM 7340 N N . GLY B 1 477 ? 37.062 -9.023 3.328 1 90.94 477 GLY B N 1
ATOM 7341 C CA . GLY B 1 477 ? 38.5 -9.227 3.121 1 90.94 477 GLY B CA 1
ATOM 7342 C C . GLY B 1 477 ? 38.875 -10.688 3.016 1 90.94 477 GLY B C 1
ATOM 7343 O O . GLY B 1 477 ? 40 -11.016 2.566 1 90.94 477 GLY B O 1
ATOM 7344 N N . ARG B 1 478 ? 38 -11.586 3.445 1 94.38 478 ARG B N 1
ATOM 7345 C CA . ARG B 1 478 ? 38.281 -13.016 3.389 1 94.38 478 ARG B CA 1
ATOM 7346 C C . ARG B 1 478 ? 37.031 -13.812 3.012 1 94.38 478 ARG B C 1
ATOM 7348 O O . ARG B 1 478 ? 36.688 -14.773 3.693 1 94.38 478 ARG B O 1
ATOM 7355 N N . ASN B 1 479 ? 36.375 -13.352 1.97 1 98.25 479 ASN B N 1
ATOM 7356 C CA . ASN B 1 479 ? 35.25 -14.109 1.466 1 98.25 479 ASN B CA 1
ATOM 7357 C C . ASN B 1 479 ? 35.656 -15.438 0.855 1 98.25 479 ASN B C 1
ATOM 7359 O O . ASN B 1 479 ? 36.531 -15.469 -0.022 1 98.25 479 ASN B O 1
ATOM 7363 N N . GLN B 1 480 ? 35.031 -16.531 1.269 1 98.12 480 GLN B N 1
ATOM 7364 C CA . GLN B 1 480 ? 35.375 -17.844 0.771 1 98.12 480 GLN B CA 1
ATOM 7365 C C . GLN B 1 480 ? 34.188 -18.531 0.094 1 98.12 480 GLN B C 1
ATOM 7367 O O . GLN B 1 480 ? 33.094 -18.5 0.618 1 98.12 480 GLN B O 1
ATOM 7372 N N . VAL B 1 481 ? 34.5 -19.062 -1.066 1 98.69 481 VAL B N 1
ATOM 7373 C CA . VAL B 1 481 ? 33.469 -19.859 -1.761 1 98.69 481 VAL B CA 1
ATOM 7374 C C . VAL B 1 481 ? 33.781 -21.344 -1.568 1 98.69 481 VAL B C 1
ATOM 7376 O O . VAL B 1 481 ? 34.844 -21.828 -1.979 1 98.69 481 VAL B O 1
ATOM 7379 N N . ARG B 1 482 ? 32.812 -22.062 -1 1 98.5 482 ARG B N 1
ATOM 7380 C CA . ARG B 1 482 ? 32.969 -23.484 -0.752 1 98.5 482 ARG B CA 1
ATOM 7381 C C . ARG B 1 482 ? 32.156 -24.297 -1.77 1 98.5 482 ARG B C 1
ATOM 7383 O O . ARG B 1 482 ? 31 -24 -2.041 1 98.5 482 ARG B O 1
ATOM 7390 N N . PHE B 1 483 ? 32.812 -25.312 -2.309 1 98.19 483 PHE B N 1
ATOM 7391 C CA . PHE B 1 483 ? 32.188 -26.172 -3.295 1 98.19 483 PHE B CA 1
ATOM 7392 C C . PHE B 1 483 ? 31.734 -27.484 -2.65 1 98.19 483 PHE B C 1
ATOM 7394 O O . PHE B 1 483 ? 32.5 -28.172 -2.01 1 98.19 483 PHE B O 1
ATOM 7401 N N . TYR B 1 484 ? 30.453 -27.734 -2.801 1 97.19 484 TYR B N 1
ATOM 7402 C CA . TYR B 1 484 ? 29.875 -29 -2.328 1 97.19 484 TYR B CA 1
ATOM 7403 C C . TYR B 1 484 ? 29.406 -29.859 -3.496 1 97.19 484 TYR B C 1
ATOM 7405 O O . TYR B 1 484 ? 28.75 -29.359 -4.41 1 97.19 484 TYR B O 1
ATOM 7413 N N . ALA B 1 485 ? 29.672 -31.109 -3.453 1 94.44 485 ALA B N 1
ATOM 7414 C CA . ALA B 1 485 ? 29.234 -32 -4.512 1 94.44 485 ALA B CA 1
ATOM 7415 C C . ALA B 1 485 ? 27.734 -32.281 -4.422 1 94.44 485 ALA B C 1
ATOM 7417 O O . ALA B 1 485 ? 27.203 -32.469 -3.328 1 94.44 485 ALA B O 1
ATOM 7418 N N . LYS B 1 486 ? 27.031 -32.25 -5.539 1 87.38 486 LYS B N 1
ATOM 7419 C CA . LYS B 1 486 ? 25.594 -32.5 -5.578 1 87.38 486 LYS B CA 1
ATOM 7420 C C . LYS B 1 486 ? 25.328 -34 -5.535 1 87.38 486 LYS B C 1
ATOM 7422 O O . LYS B 1 486 ? 26.078 -34.812 -6.113 1 87.38 486 LYS B O 1
#

Organism: Ferrimonas balearica (strain DSM 9799 / CCM 4581 / KCTC 23876 / PAT) (NCBI:txid550540)

Foldseek 3Di:
DDPLVVVLVVVLLVLLVLLLCLLCPLLVCVQVCCPVNVQDADFLLRVQLSVLSLVLSVLSLVCSFQHLDVVSLVVNLVSLVSNLVSLCVQCVVFVPDPPLDDDDDDDPSHHSSNVSNVSSVVSVVVSVVCCVVCPPVRVVRRDGDDDDDSSVVSVVSSVVSVVSVVCSCCQQANDPPFSGHNRGDGDDNPPVRRDHDNVCVVVVVVDDPVPLQPDDDDDLQDDAADQLADADAPAEFEFPDKDWADQVPFAWWQEWEADPVLLWIWTAHQQQKIFIDHNVRHDTPKMFRWDQDPPHHAGRWQYWEDQDNFKIWTHHQQAKTWIKGFAQPAAPVVPVRTTPDMGGGMGTDDTDGEDDDLCNNFTWREWYADNVQQWIWTFTAADPSRGFTKIWIAHNPPRYTDDIAGADGPGSGHFRWQYWYDDPQWIWTQGLNNQWIWIAGNVHNYTDHIYHYPDHASWRYWYDDDQWIWTWRIDNSTIMITTTGD/DDPLVVVLVVVLLVLLVLLLCLLCPLLVCVQVCCPVNVQDADFLLVVQLSVLSLVLSVLSLCCSFQHLDVVSLVVNLVSLVSNLVSLCVQCVVFVPDPQLDDDDDDDPSHHSSNVSNVSSVVSVVVSVVVCVVCPPVRVVRRDGDDDDDSSVVSVVSSVVSVVSVVCSCCQQANDPPFSGHNDGDGHDNPPVRRDHDNVCVVVVVVDDPVPLQPDDDDDLQDDAADQLAAADAPAEFEFPDKDWADLVPFAWWQEWEADPVLLWIWTAHQQQKIFIDHNRRHDTPKMFRFDQPFPHRAGRWQYWEDQDNFKIWTHHQQAKTWIKGFAQPAAPVVPVRTTVDMGGGMGTDDTDGEDDDLCNNFTWREWYADNVQQWIWTFTAADPSRGFTKIWIAHNPPRYTDDIAGADGPGSGHFRWQYWYDDDQWIWTQGLNNQWIWIAGNVHNYTDHIYHYPDHASWRYWYDDDQWIWTWRIDNSTIMITTTGD

Solvent-accessible surface area (backbone atoms only — not comparable to full-atom values): 47849 Å² total; per-residue (Å²): 131,56,66,66,56,52,50,49,53,49,48,38,48,51,39,26,49,49,23,32,48,50,39,52,45,68,48,25,38,49,43,50,48,37,13,74,66,66,24,47,40,69,24,35,60,51,48,52,35,47,49,30,50,50,50,46,24,49,48,31,48,46,31,44,43,55,21,60,44,37,34,57,50,10,49,43,43,46,41,33,51,50,24,30,48,40,16,45,62,58,33,61,80,36,69,74,49,29,41,87,44,48,52,46,63,59,60,93,84,36,40,53,53,55,51,42,34,54,52,28,50,51,50,52,48,48,51,13,51,47,27,40,71,45,26,86,54,40,69,70,36,64,55,72,44,82,75,50,71,62,45,51,49,27,50,49,51,44,54,51,43,49,50,53,46,50,51,49,43,46,61,44,21,33,59,88,78,29,63,23,31,87,58,30,46,53,55,52,88,47,74,90,61,42,61,67,29,56,72,61,66,68,58,67,74,69,73,52,97,56,54,85,63,70,62,78,79,86,52,87,90,71,68,71,69,37,74,49,26,37,55,82,52,94,46,72,47,61,65,80,42,74,43,66,42,52,61,84,50,59,39,30,43,18,13,31,21,54,34,83,85,59,41,34,28,38,38,25,7,51,68,24,30,40,33,35,23,40,72,83,44,69,43,77,71,26,35,37,26,49,37,36,43,43,68,42,34,37,53,43,29,11,15,21,20,53,79,49,73,50,29,30,43,37,28,17,23,39,44,15,37,37,33,33,27,67,30,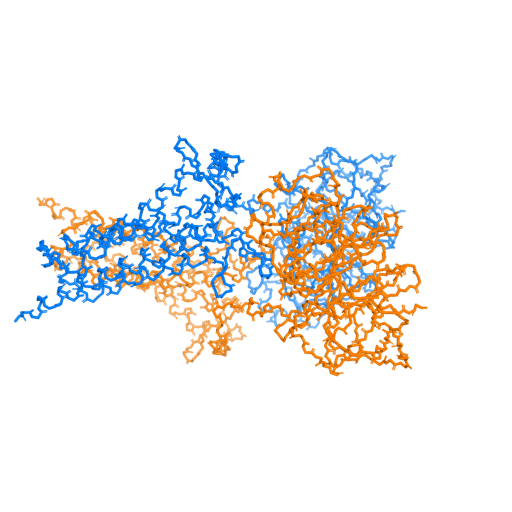84,82,31,48,44,78,81,35,55,64,50,33,73,47,72,41,47,14,48,42,74,80,46,70,48,65,48,54,59,61,88,53,25,72,34,40,35,24,22,26,21,46,40,76,91,76,40,25,37,35,35,33,30,32,49,38,93,92,44,77,44,49,34,42,36,34,30,31,65,84,77,56,40,55,33,33,41,40,64,46,47,66,80,45,84,36,80,43,38,34,16,13,30,38,64,58,87,70,32,30,39,31,32,22,34,21,35,45,27,42,37,33,22,37,61,88,72,29,41,50,79,46,38,34,34,47,66,72,81,71,50,47,22,20,27,31,56,55,91,68,26,39,35,35,26,36,35,28,59,64,57,27,30,39,30,30,26,77,111,132,56,69,66,55,52,49,50,54,50,48,36,48,50,39,26,48,50,23,31,49,48,38,52,44,66,49,25,37,49,43,49,47,37,13,74,65,67,24,47,42,70,24,34,58,48,48,51,35,48,50,30,51,50,51,45,25,50,46,31,50,45,31,44,43,53,21,59,43,36,33,57,51,10,48,43,44,47,40,32,52,51,22,30,49,39,16,46,60,57,34,62,78,35,69,73,48,29,37,88,43,45,55,46,63,60,60,94,84,37,38,52,54,54,50,42,34,53,52,29,49,50,52,50,48,48,52,13,51,48,27,40,69,46,26,85,53,42,68,71,37,64,56,72,44,81,77,49,72,64,44,49,49,28,52,49,50,45,54,52,42,49,51,53,45,50,51,48,42,45,62,44,20,31,59,88,77,29,62,24,31,88,59,30,44,54,54,52,89,47,75,91,61,42,61,67,29,55,71,60,66,67,59,67,74,69,72,51,98,59,55,88,62,71,63,79,81,86,52,86,89,70,67,71,69,37,76,50,24,38,56,82,51,95,46,72,48,60,66,79,44,72,46,65,43,52,62,83,51,59,41,31,42,20,13,30,24,55,33,84,86,58,41,32,29,39,38,26,6,50,68,25,30,40,34,34,25,40,71,81,45,70,44,76,71,24,35,36,25,50,32,36,43,35,64,42,34,37,54,43,29,12,15,21,21,54,79,52,73,50,30,31,42,37,27,18,24,38,46,17,35,38,32,34,26,67,30,84,83,31,49,44,79,81,35,57,54,54,32,73,49,71,40,48,14,49,44,74,80,46,72,48,64,49,55,58,64,88,53,23,72,35,39,35,24,22,27,22,46,40,76,92,76,40,26,37,35,35,34,29,33,49,38,94,91,44,77,44,50,33,42,36,34,28,31,65,85,79,55,41,54,33,33,41,41,63,46,48,68,80,46,87,36,80,43,38,34,17,13,30,36,64,60,86,69,31,30,39,32,33,22,36,21,37,43,27,42,34,35,22,38,61,89,72,29,42,49,80,45,36,34,34,47,67,71,82,69,50,46,21,19,28,32,58,56,93,69,25,40,35,37,24,36,34,28,60,67,57,29,30,39,30,31,25,76,111

Secondary structure (DSSP, 8-state):
--HHHHHHHHHHHHHHHHHHHHIIIIIHIIIIIIIIIT-----HHHHHHHHHHHHHHHHHHHHHHH---HHHHHHHHHHHHHHHHHHHHHHHTTTTSSTT--SS-EETTEEHHHHHHHHHHHHHHHHHHHHHHHGGGGGGGGS-PPP-HHHHHHHHHHHHHHHHHHHHIIIII-STT----SSPPPP---GGG-----GGGGGGGG--SSGGG-PPPP-TTSPPP-GGGPPP-S-EE--SEEEEPPTTS-S-EEEEEEETTTTEEEEEETTSEEEEE-TTS--EEEEEEE-SSSSS---SEEEEEESSSSEEEEEETTSEEEEEEE-TT--GGGGTTTEEEE-SSEEEEEEEE---STTTT--B---EEETTTTEEEEEB---SSS---EEEEEETTTS-EEEEEEPB--SSS---EEEEEEETTEEEEEETTTTEEEEEETTT-BEEEEEEESS-S-EEEEEEETTEEEEEE--TT--EEEEEE-/--HHHHHHHHHHHHHHHHHHHHIIIIIHIIIIIIIIIT-----HHHHHHHHHHHHHHHHHHHHHHH-S-HHHHHHHHHHHHHHHHHHHHHHHTTTTSSTT--SS-EETTEEHHHHHHHHHHHHHHHHHHHHHHHGGGGGGGGS-PPP-HHHHHHHHHHHHHHHHHHHHIIIII-STT----SS-------GGG-----GGGGGGGG--SSGGG-PPPP-TTSPPP-GGGPPP-S-EE--SEEEEPPTTS-S-EEEEEEETTTTEEEEEETTSEEEEE-TTS--EEEEEEE-SSSSS---SEEEEEESSSSEEEEEETTSEEEEEEE-TT--GGGGTTTEEEE-SSEEEEEEEE---STTTT--B---EEETTTTEEEEEB---SSS---EEEEEETTTS-EEEEEEPB--SSS---EEEEEEETTEEEEEETTTTEEEEEETTT-BEEEEEEESS-S-EEEEEEETTEEEEEE--TT--EEEEEE-